Protein 8ZGP (pdb70)

B-factor: mean 29.19, std 11.98, range [11.39, 85.36]

Solvent-accessible surface area: 50133 Å² total; per-residue (Å²): 136,57,138,7,108,176,45,28,130,89,9,106,55,18,50,62,86,0,49,95,38,0,36,130,6,4,46,17,3,117,149,90,19,8,45,19,2,94,82,0,25,11,73,94,50,154,67,54,4,28,74,112,35,0,15,36,0,0,17,8,2,1,12,4,0,0,1,0,4,0,0,4,6,4,19,2,0,46,14,0,3,1,0,0,2,11,1,0,34,75,0,0,39,16,8,2,39,48,6,0,83,150,64,59,53,87,90,24,115,114,9,50,93,63,50,39,18,19,0,79,32,80,0,10,61,19,0,19,66,96,2,56,36,95,189,107,16,12,0,50,4,27,69,30,1,25,110,0,6,94,67,12,47,85,40,0,31,2,0,0,0,93,57,122,90,26,43,79,17,2,64,59,4,2,2,21,49,46,6,5,62,55,84,126,26,24,78,64,0,2,25,0,0,2,5,0,0,2,0,0,0,0,5,14,91,133,68,116,22,0,6,0,2,10,0,3,14,3,57,28,0,86,0,63,11,21,18,43,1,16,28,94,1,20,49,0,17,22,60,4,2,54,15,0,0,83,28,6,45,22,50,19,43,145,57,143,110,103,149,44,167,30,49,130,116,5,36,15,54,145,57,157,40,8,59,1,5,115,14,0,9,59,0,0,77,20,0,0,31,18,1,29,69,18,13,95,20,15,27,51,13,23,26,4,26,33,67,12,16,34,135,153,82,106,135,64,51,2,53,106,60,4,8,7,0,1,24,0,40,32,23,3,0,7,32,5,2,6,11,1,0,1,5,0,6,0,1,8,14,1,0,29,17,12,66,20,127,37,28,155,146,1,126,39,8,1,49,131,2,32,96,19,9,102,86,2,23,40,16,0,27,46,10,0,40,87,3,5,25,48,101,37,54,93,123,92,6,7,117,77,0,0,0,0,0,8,44,0,0,1,0,16,85,37,0,72,48,16,14,89,6,4,90,51,1,12,113,3,0,58,52,0,3,80,51,18,68,153,93,184,84,63,51,49,8,3,18,33,4,0,20,49,2,1,56,4,2,0,58,45,6,23,8,0,41,108,4,26,49,94,23,48,5,6,4,0,3,3,36,0,18,34,3,27,1,0,7,23,59,4,17,6,25,12,0,5,38,0,1,27,12,18,9,5,63,47,0,16,9,29,114,65,28,67,5,0,34,64,2,0,34,24,4,3,46,21,8,61,0,6,0,0,0,0,0,26,38,2,0,0,4,1,3,17,21,54,1,2,8,38,0,0,15,42,2,0,35,26,8,9,8,13,0,0,21,0,62,52,0,44,46,18,78,23,13,2,97,68,24,138,27,0,106,60,1,77,4,1,3,16,3,2,14,4,8,7,56,5,10,0,10,0,16,0,0,13,13,2,19,23,9,9,0,7,1,14,1,7,3,8,2,0,19,6,19,10,0,43,38,50,0,18,53,19,0,3,11,0,1,4,0,1,0,9,0,0,18,5,0,6,8,9,89,59,150,50,118,26,50,89,147,28,1,53,149,0,7,142,39,1,16,38,0,1,74,15,11,10,55,73,2,8,47,36,4,0,66,50,0,6,100,2,0,12,54,84,0,1,56,62,0,1,6,31,112,11,7,52,61,142,82,0,43,67,21,30,104,58,41,65,58,3,19,115,78,17,23,24,0,0,72,20,3,12,78,1,0,38,103,1,7,143,136,58,137,8,106,172,45,26,131,89,9,103,53,18,48,61,86,0,50,94,38,0,36,127,6,4,46,18,4,115,149,90,19,9,45,19,2,92,83,2,23,9,72,94,51,152,66,54,4,30,75,112,36,0,15,35,0,0,17,8,2,1,11,3,0,0,1,0,4,0,0,3,5,3,19,1,0,45,14,0,3,0,0,0,2,12,1,0,33,74,0,0,40,17,9,3,39,49,5,0,82,152,63,58,53,87,89,25,114,115,9,50,93,62,49,41,17,20,0,79,33,81,0,11,61,20,0,19,66,96,2,55,36,96,189,106,16,12,0,50,4,29,68,29,0,24,111,0,6,93,67,12,47,85,41,0,31,2,0,0,1,95,57,122,90,26,41,77,17,3,65,59,4,2,3,22,48,46,6,4,63,56,85,127,26,24,78,66,0,2,24,0,0,3,4,0,0,2,1,0,0,0,6,14,93,132,67,115,24,0,7,0,3,10,0,2,13,3,56,27,0,85,0,64,11,20,18,45,1,16,28,94,1,20,49,0,19,22,58,3,2,53,15,0,0,83,28,7,46,22,50,18,45,143,57,145,110,105,151,43,166,30,50,133,114,6,35,14,56,144,58,158,42,7,61,1,3,116,14,0,9,57,0,0,77,22,0,1,32,18,1,29,68,18,12,96,21,14,27,50,13,24,27,4,25,32,68,12,16,34,133,147,83,106,134,66,51,2,54,104,61,2,8,6,0,1,24,0,40,32,22,2,0,5,32,4,3,6,12,1,0,1,5,0,6,0,1,8,13,0,0,27,19,10,66,20,125,38,30,154,146,2,126,39,8,1,47,130,3,30,95,19,8,104,86,2,24,40,16,0,27,46,9,0,39,87,3,6,24,49,103,37,55,93,123,92,6,6,116,78,0,0,0,0,0,9,43,0,0,1,0,17,83,38,0,71,48,15,14,87,5,3,89,50,0,10,113,3,0,59,54,0,3,82,53,16,72,153,93,186,84,63,51,52,7,2,18,32,4,0,20,50,2,0,56,4,2,0,58,44,6,23,8,0,41,111,4,27,50,94,23,47,4,5,3,0,2,3,36,0,17,32,3,26,0,1,7,24,58,4,17,4,26,10,0,5,38,0,1,28,12,20,10,5,65,48,1,16,8,28,114,65,28,66,5,0,34,64,3,0,32,25,4,3,46,22,8,60,0,7,0,0,0,0,0,26,38,2,1,0,4,0,2,16,20,53,1,2,9,38,0,0,15,40,2,0,34,26,8,8,7,12,0,0,21,0,62,51,0,47,46,18,79,21,13,2,97,70,25,138,25,0,105,59,1,74,4,0,3,15,3,3,14,5,9,7,58,4,9,0,10,0,17,0,0,14,14,3,20,23,9,10,0,7,1,14,1,8,3,7,2,0,20,6,20,10,1,42,38,52,0,17,53,19,0,3,12,0,1,4,0,1,0,9,0,0,19,6,0,6,9,11,90,60,150,52,117,25,50,89,149,27,1,54,150,0,8,141,38,1,16,38,0,2,72,15,10,10,54,71,2,8,47,36,4,0,66,50,0,6,102,3,0,11,55,86,0,2,53,60,0,2,6,32,111,11,8,51,60,143,80,0,43,69,21,29,103,59,41,63,58,3,18,115,78,17,21,25,0,0,72,20,4,11,81,1,0,38,100,1,6,142

Nearest PDB structures (foldseek):
  6l3h-assembly1_A  TM=9.945E-01  e=1.442E-93  Neisseria meningitidis alpha14
  8bgw-assembly1_A  TM=9.875E-01  e=3.957E-74  Achromobacter xylosoxidans
  6qq6-assembly1_B  TM=9.907E-01  e=1.136E-69  Achromobacter xylosoxidans
  6qq5-assembly1_B  TM=9.842E-01  e=3.183E-66  Achromobacter xylosoxidans
  6t6v-assembly1_A  TM=9.502E-01  e=2.298E-59  Achromobacter xylosoxidans

InterPro domains:
  IPR000883 Cytochrome c oxidase subunit I [PF00115] (280-729)
  IPR000883 Cytochrome c oxidase subunit I [PTHR10422] (105-749)
  IPR036927 Cytochrome c oxidase-like, subunit I superfamily [G3DSA:1.20.210.10] (219-751)
  IPR036927 Cytochrome c oxidase-like, subunit I superfamily [SSF81442] (274-749)
  IPR054309 Nitric oxide reductase subunit B, cytochrome c-like domain [PF22085] (37-217)

Organism: Neisseria meningitidis (strain alpha14) (NCBI:txid662598)

Sequence (1484 aa):
MGQYKKLWYLLFAVLAVCFTILGYMGSEVYKKAPPYPEQVVSASGKVLMAKDDILAGQSAWQTTGGMEVGSVLGHGAYQAPDWTADWLHRELSAWLDLTAQQTYGKKFDEVSPEEQAVLKTRRLADEYRNQSRIKEDGSVVISDTRVKAIESILPYYHGVYGDDPALQTTREHFAMKNNTLPSQEAREKLFDFFFWTSWSASTNRPDETFTYTNNWPHEPLINNVPTTENYMWSFTSVVLLLMGIGLLMWGYSFLTKHEEVEVPTEDPISKVQLTPSQKALGKYVFLTVALFVVQVLLGGLTAHYTVEGQGFYGGFEMSDWFPYALTRTWHIQSAIFWIATGFLTAGLFLAPIVNGGKDPKFQRAGVNFLYIALFIVVGGSYAGNFFALTHILPPEFNFWFGHQGYEYLDLGRFWQLLLMVGLLLWLFLMLRCTVSAFKEKGVDKNLLAIFVASMVGVGVFYAPGLFYGEKSPIAVMEYWRWWVVHLWVEEGFFEVFATAAFAFVFYNMGFVRRSTATASTLAAAAIFMLGGVPGTLHHLYFSGSTSASMAIGACFSALEVVPLVLLGREAYEHWSYQHLSEWAKRLRWPLMCFVAVAFWNMMIGAGVFGFLINPPISLFYIQGLNTSAVHAHAALFGVYGFLALGFVLLVARYLKPNVQFDDKLMTWGFWLLNGGLVGMIAISLLPVGVIQAYASITHGLWYARSEEFLQMEILDTLRWVRTAADLIFIGGAICVAIQATKIVFMGQYKKLWYLLFAVLAVCFTILGYMGSEVYKKAPPYPEQVVSASGKVLMAKDDILAGQSAWQTTGGMEVGSVLGHGAYQAPDWTADWLHRELSAWLDLTAQQTYGKKFDEVSPEEQAVLKTRRLADEYRNQSRIKEDGSVVISDTRVKAIESILPYYHGVYGDDPALQTTREHFAMKNNTLPSQEAREKLFDFFFWTSWSASTNRPDETFTYTNNWPHEPLINNVPTTENYMWSFTSVVLLLMGIGLLMWGYSFLTKHEEVEVPTEDPISKVQLTPSQKALGKYVFLTVALFVVQVLLGGLTAHYTVEGQGFYGGFEMSDWFPYALTRTWHIQSAIFWIATGFLTAGLFLAPIVNGGKDPKFQRAGVNFLYIALFIVVGGSYAGNFFALTHILPPEFNFWFGHQGYEYLDLGRFWQLLLMVGLLLWLFLMLRCTVSAFKEKGVDKNLLAIFVASMVGVGVFYAPGLFYGEKSPIAVMEYWRWWVVHLWVEEGFFEVFATAAFAFVFYNMGFVRRSTATASTLAAAAIFMLGGVPGTLHHLYFSGSTSASMAIGACFSALEVVPLVLLGREAYEHWSYQHLSEWAKRLRWPLMCFVAVAFWNMMIGAGVFGFLINPPISLFYIQGLNTSAVHAHAALFGVYGFLALGFVLLVARYLKPNVQFDDKLMTWGFWLLNGGLVGMIAISLLPVGVIQAYASITHGLWYARSEEFLQMEILDTLRWVRTAADLIFIGGAICVAIQATKIVF

Secondary structure (DSSP, 8-state):
-GGGHHHHHHHHHHHHHHHHHHHHHHHHHHHHSPP--SEEEETTS-EEEEHHHHHHHHHHHHHHTGGGSSEETTEE-SSS-BHHHHHHHHHHHHHHHHHHHHHTSS-GGGS-HHHHHHHHHHHHIIIIIIT---TTSEEEE-HHHHHHHHHHHHHHHHHHTT-GGGHHHHHHTT--TTSS--HHHHHHHHHHHHHHHHHHHSB-TTSSSBTTTT-S-BGGGTB---HHHHHHHHHHHHHHHHHHHHHHHHHHHH------PPPSS-HHHHSPPPHHHHTTHHHHHHHHHHHHHHHHHHHHHHHHHHSSS-------HHHHS-HHHHHHHHHHHHHHHHHHHHHHHHHHHHHHHTTS-PPTTHHHHHHHHHHHHHHHHHHHHHHHHHHHTT-S-GGGHHHHSB--STT--B-HHHHHHHHHHHHHHHHHHHTTTHHHHH-SS---HHHHHHHHHHHHHHHTTGGGGS--TTS-HHHHHHHHHIIIIIIIIIIIHHHHHHHHHHHHHHTTSS-HHHHHHHHHHHHHHHHHHHHHHGGGG-TTTT--HHHHHHHHHHHHHHHHHHTTTHHHHHHHHHHTTSSTTGGGGHHHHHHHHHHHHHIIIIIIIHHHSS-SHHHHHHHTTSHHHHHHHHIIIIIIIIHHHHHHHHHHHHHHSTTSPP-HHHHHHHHHHHHHHHHHIIIIIIHHHHHHHHHHHHHT-HHHHTSHHHHTSHHHHHHHHHHHHHHHHHHHHHHHHHHHHHHHH-/-GGGHHHHHHHHHHHHHHHHHHHHHHHHHHHHSPP--SEEEETTS-EEEEHHHHHHHHHHHHHHTGGGSSEETTEE-SSS-BHHHHHHHHHHHHHHHHHHHHHTSS-GGGS-HHHHHHHHHHHHIIIIIIT---TTSEEEE-HHHHHHHHHHHHHHHHHHTT-GGGHHHHHHTT--TTSS--HHHHHHHHHHHHHHHHHHHSB-TTSSSBTTTT-S-BGGGTB---HHHHHHHHHHHHHHHHHHHHHHHHHHHH------PPPSS-HHHHSPPPHHHHTTHHHHHHHHHHHHHHHHHHHHHHHHHHSSS-------HHHHS-HHHHHHHHHHHHHHHHHHHHHHHHHHHHHHHTTS-PPTTHHHHHHHHHHHHHHHHHHHHHHHHHHHTT-S-GGGHHHHSB--STT--B-HHHHHHHHHHHHHHHHHHHTTTHHHHH-SS---HHHHHHHHHHHHHHHTTGGGGS--TTS-HHHHHHHHHIIIIIIIIIIIHHHHHHHHHHHHHHTTSS-HHHHHHHHHHHHHHHHHHHHHHGGGG-TTTT--HHHHHHHHHHHHHHHHHHTTTHHHHHHHHHHTTSSTTGGGGHHHHHHHHHHHHHIIIIIIIHHHSS-SHHHHHHHTTSHHHHHHHHIIIIIIIIHHHHHHHHHHHHHHSTTSPP-HHHHHHHHHHHHHHHHHIIIIIIHHHHHHHHHHHHHT-HHHHTSHHHHTSHHHHHHHHHHHHHHHHHHHHHHHHHHHHHHHH-

Radius of gyration: 34.69 Å; Cα contacts (8 Å, |Δi|>4): 2770; chains: 2; bounding box: 86×94×90 Å

Foldseek 3Di:
DPPCPVLVVLLVVLQVVLVVLLVVLLVLLVVFFQDQFQFEAEPVGHTLDGSVLLLLLLLLCLLLQAQLQEHELLGHAFQFHHLLFQVLVQLLLQLQQVVCCVPVNGGLVPDDPVVVVVSLVVSLCQQAPQQAQDPNRYGYHYPSSVVSLVVCLVQQCVLQAPDPVCVVVVLSSLHFHNSPHDPSSSSSNVVNSVSSNSQLRYHRPVDSHGLQQLPAFAVSNPSAHDPLLVVLLVLLVVLLVVLLVVVVVCCVVPPDPDAFAFDADQLLLVQDAELLLLLCLVLLLLLLVLVLVLLVLVVVLLVCNLGSWDDPDPDTCCLQCTSSLSVQSNLLSLVLSLLSLLLSLLSNCLLVLLVRYADPCLNVLSVVLVVLSVCLSVQQSVQQRCSSNCVPPSVCCQARHALSHHSLGGHVVSLVSVLVSLVSSLVSRVVSNPVSVVDPDDDCLLVVQLNVLSCLLNHQSVLCNVAGSSRDQSSNLSSVLSCPQVNCPQSVVLNLLSSVLVSCVSSRLDPPVCSNSVSSNVSSQQSSQRSLLSLLSPSRRSRDSVSLSSNSNSVSSNLSVLQVLPVVLVSLQCQCVSHPVSVLLNLLSVLVSLLSVLSNPLVRVLVSCCRRSNRVSQQSSFLSVVLSCLSNSCSNSVSSSLSSSSVSLCSSQVVDGFDVVLSVLLSVLQVQLSVCLCPQARVVLSVVLSVCCVPRHNSRSSDSVNCPPPVNSVSSVSNVVSSVSNSSSSVSSSVRSSVSSD/DPPCPVLVVLLVVLQVVLVVLLVVLLVLLVVFFQDQFQFEAEPVGHTLDGSVLLLLLLLLCLLLQAQLQEHELLGHAFQFHHLLFQVLVQLLLQLQQVVCCVPVNGGLVPDDPVVVVVSLVVSLCQQAPQQAQDPNRYGYHYPSSVVSLVVCLVVQCVLQAPDPVCVVVVLSSLHFHNSPHDPSSSSSNVVNSVSSNSQLRYHRPVDSHGLQQLPAFAVSNPSAHDPLLVVLLVLLVVLLVVLLVVVVVCCVVPPDPDAFAFDADQLLLVQDAELLLLLCLVLLLLLLVLVLVLLVLVVVLLVCNLGSWDDPDPDTCCLQCTSSLSVQSNLLSLVLSLLSLLLSLLSNCLLVLLVRYADPCLNVLSVVLVVLSVCLSVQQSVQQRCSSNCVPPSVCCQARHALSHHSLGGHVVSLVSVLVSLVSSLVSRVVSNPVSVVDPDDDCLLVVQLNVLSCLLNHQSVLCNVAGSSRDQSSNLSSVLSCPQVNCPLSVVLNLLSSVLVSCVSSRLDPPVCSNSVSSNVSSQQSSQRSLLSLLSPSRRSRDSVSLSSNSNSVSSNLSVLQVLPVVLVSLQCQCVSHPVSVLLNLLSVLVSLLSVLSNPLVRVLVSCCRRSNRVSQQSSFLSVVLSCLSNSCSNSVSSSLSSSSVSLCSSQVVDGFDVVLSVLLSVLQVQLSVCLCPQARVVLSVVLSVCCVPRHNSRSSDSVNCPPPVNSVSSVSNVVSSVSNSSSSVSSSVRSSVSSD

Structure (mmCIF, N/CA/C/O backbone):
data_8ZGP
#
_entry.id   8ZGP
#
_cell.length_a   1.00
_cell.length_b   1.00
_cell.length_c   1.00
_cell.angle_alpha   90.00
_cell.angle_beta   90.00
_cell.angle_gamma   90.00
#
_symmetry.space_group_name_H-M   'P 1'
#
loop_
_entity.id
_entity.type
_entity.pdbx_description
1 polymer 'Nitric-oxide reductase'
2 non-polymer 'PROTOPORPHYRIN IX CONTAINING FE'
3 non-polymer 'FE (III) ION'
4 non-polymer 'CALCIUM ION'
5 water water
#
loop_
_atom_site.group_PDB
_atom_site.id
_atom_site.type_symbol
_atom_site.label_atom_id
_atom_site.label_alt_id
_atom_site.label_comp_id
_atom_site.label_asym_id
_atom_site.label_entity_id
_atom_site.label_seq_id
_atom_site.pdbx_PDB_ins_code
_atom_site.Cartn_x
_atom_site.Cartn_y
_atom_site.Cartn_z
_atom_site.occupancy
_atom_site.B_iso_or_equiv
_atom_site.auth_seq_id
_atom_site.auth_comp_id
_atom_site.auth_asym_id
_atom_site.auth_atom_id
_atom_site.pdbx_PDB_model_num
ATOM 1 N N . MET A 1 1 ? 164.128 129.132 160.022 1.00 29.32 1 MET A N 1
ATOM 2 C CA . MET A 1 1 ? 164.785 129.055 161.354 1.00 29.32 1 MET A CA 1
ATOM 3 C C . MET A 1 1 ? 163.709 128.940 162.439 1.00 29.32 1 MET A C 1
ATOM 4 O O . MET A 1 1 ? 162.634 129.552 162.269 1.00 29.32 1 MET A O 1
ATOM 9 N N . GLY A 1 2 ? 163.986 128.181 163.506 1.00 25.18 2 GLY A N 1
ATOM 10 C CA . GLY A 1 2 ? 163.004 128.009 164.564 1.00 25.18 2 GLY A CA 1
ATOM 11 C C . GLY A 1 2 ? 161.662 127.576 164.019 1.00 25.18 2 GLY A C 1
ATOM 12 O O . GLY A 1 2 ? 161.572 126.750 163.104 1.00 25.18 2 GLY A O 1
ATOM 13 N N . GLN A 1 3 ? 160.596 128.140 164.588 1.00 26.29 3 GLN A N 1
ATOM 14 C CA . GLN A 1 3 ? 159.238 127.833 164.160 1.00 26.29 3 GLN A CA 1
ATOM 15 C C . GLN A 1 3 ? 158.925 128.336 162.757 1.00 26.29 3 GLN A C 1
ATOM 16 O O . GLN A 1 3 ? 157.922 127.908 162.179 1.00 26.29 3 GLN A O 1
ATOM 22 N N . TYR A 1 4 ? 159.749 129.218 162.196 1.00 21.30 4 TYR A N 1
ATOM 23 C CA . TYR A 1 4 ? 159.490 129.805 160.890 1.00 21.30 4 TYR A CA 1
ATOM 24 C C . TYR A 1 4 ? 160.252 129.107 159.773 1.00 21.30 4 TYR A C 1
ATOM 25 O O . TYR A 1 4 ? 160.347 129.652 158.668 1.00 21.30 4 TYR A O 1
ATOM 34 N N . LYS A 1 5 ? 160.804 127.921 160.040 1.00 25.30 5 LYS A N 1
ATOM 35 C CA . LYS A 1 5 ? 161.608 127.228 159.040 1.00 25.30 5 LYS A CA 1
ATOM 36 C C . LYS A 1 5 ? 160.781 126.876 157.809 1.00 25.30 5 LYS A C 1
ATOM 37 O O . LYS A 1 5 ? 161.255 127.002 156.675 1.00 25.30 5 LYS A O 1
ATOM 43 N N . LYS A 1 6 ? 159.539 126.425 158.011 1.00 25.81 6 LYS A N 1
ATOM 44 C CA . LYS A 1 6 ? 158.694 126.083 156.871 1.00 25.81 6 LYS A CA 1
ATOM 45 C C . LYS A 1 6 ? 158.378 127.309 156.023 1.00 25.81 6 LYS A C 1
ATOM 46 O O . LYS A 1 6 ? 158.377 127.231 154.791 1.00 25.81 6 LYS A O 1
ATOM 52 N N . LEU A 1 7 ? 158.109 128.450 156.662 1.00 24.19 7 LEU A N 1
ATOM 53 C CA . LEU A 1 7 ? 157.861 129.676 155.908 1.00 24.19 7 LEU A CA 1
ATOM 54 C C . LEU A 1 7 ? 159.102 130.106 155.135 1.00 24.19 7 LEU A C 1
ATOM 55 O O . LEU A 1 7 ? 159.014 130.513 153.970 1.00 24.19 7 LEU A O 1
ATOM 60 N N . TRP A 1 8 ? 160.272 130.025 155.773 1.00 23.54 8 TRP A N 1
ATOM 61 C CA . TRP A 1 8 ? 161.513 130.371 155.087 1.00 23.54 8 TRP A CA 1
ATOM 62 C C . TRP A 1 8 ? 161.746 129.466 153.885 1.00 23.54 8 TRP A C 1
ATOM 63 O O . TRP A 1 8 ? 162.145 129.930 152.811 1.00 23.54 8 TRP A O 1
ATOM 74 N N . TYR A 1 9 ? 161.511 128.163 154.052 1.00 25.41 9 TYR A N 1
ATOM 75 C CA . TYR A 1 9 ? 161.719 127.230 152.951 1.00 25.41 9 TYR A CA 1
ATOM 76 C C . TYR A 1 9 ? 160.706 127.449 151.837 1.00 25.41 9 TYR A C 1
ATOM 77 O O . TYR A 1 9 ? 161.046 127.319 150.657 1.00 25.41 9 TYR A O 1
ATOM 86 N N . LEU A 1 10 ? 159.465 127.789 152.186 1.00 22.69 10 LEU A N 1
ATOM 87 C CA . LEU A 1 10 ? 158.472 128.138 151.178 1.00 22.69 10 LEU A CA 1
ATOM 88 C C . LEU A 1 10 ? 158.918 129.352 150.374 1.00 22.69 10 LEU A C 1
ATOM 89 O O . LEU A 1 10 ? 158.825 129.368 149.141 1.00 22.69 10 LEU A O 1
ATOM 94 N N . LEU A 1 11 ? 159.408 130.382 151.064 1.00 27.23 11 LEU A N 1
ATOM 95 C CA . LEU A 1 11 ? 159.860 131.583 150.370 1.00 27.23 11 LEU A CA 1
ATOM 96 C C . LEU A 1 11 ? 161.061 131.285 149.478 1.00 27.23 11 LEU A C 1
ATOM 97 O O . LEU A 1 11 ? 161.135 131.765 148.342 1.00 27.23 11 LEU A O 1
ATOM 102 N N . PHE A 1 12 ? 162.003 130.473 149.971 1.00 24.56 12 PHE A N 1
ATOM 103 C CA . PHE A 1 12 ? 163.160 130.097 149.163 1.00 24.56 12 PHE A CA 1
ATOM 104 C C . PHE A 1 12 ? 162.750 129.312 147.924 1.00 24.56 12 PHE A C 1
ATOM 105 O O . PHE A 1 12 ? 163.273 129.562 146.831 1.00 24.56 12 PHE A O 1
ATOM 113 N N . ALA A 1 13 ? 161.829 128.358 148.074 1.00 24.12 13 ALA A N 1
ATOM 114 C CA . ALA A 1 13 ? 161.373 127.579 146.930 1.00 24.12 13 ALA A CA 1
ATOM 115 C C . ALA A 1 13 ? 160.660 128.458 145.914 1.00 24.12 13 ALA A C 1
ATOM 116 O O . ALA A 1 13 ? 160.880 128.322 144.703 1.00 24.12 13 ALA A O 1
ATOM 118 N N . VAL A 1 14 ? 159.802 129.362 146.389 1.00 25.74 14 VAL A N 1
ATOM 119 C CA . VAL A 1 14 ? 159.113 130.275 145.485 1.00 25.74 14 VAL A CA 1
ATOM 120 C C . VAL A 1 14 ? 160.121 131.122 144.724 1.00 25.74 14 VAL A C 1
ATOM 121 O O . VAL A 1 14 ? 160.016 131.291 143.504 1.00 25.74 14 VAL A O 1
ATOM 125 N N . LEU A 1 15 ? 161.117 131.659 145.430 1.00 24.12 15 LEU A N 1
ATOM 126 C CA . LEU A 1 15 ? 162.121 132.489 144.776 1.00 24.12 15 LEU A CA 1
ATOM 127 C C . LEU A 1 15 ? 162.884 131.701 143.720 1.00 24.12 15 LEU A C 1
ATOM 128 O O . LEU A 1 15 ? 163.055 132.174 142.591 1.00 24.12 15 LEU A O 1
ATOM 133 N N . ALA A 1 16 ? 163.324 130.487 144.060 1.00 25.13 16 ALA A N 1
ATOM 134 C CA . ALA A 1 16 ? 164.076 129.680 143.104 1.00 25.13 16 ALA A CA 1
ATOM 135 C C . ALA A 1 16 ? 163.246 129.375 141.864 1.00 25.13 16 ALA A C 1
ATOM 136 O O . ALA A 1 16 ? 163.701 129.603 140.737 1.00 25.13 16 ALA A O 1
ATOM 138 N N . VAL A 1 17 ? 162.014 128.901 142.053 1.00 20.70 17 VAL A N 1
ATOM 139 C CA . VAL A 1 17 ? 161.179 128.533 140.914 1.00 20.70 17 VAL A CA 1
ATOM 140 C C . VAL A 1 17 ? 160.882 129.753 140.047 1.00 20.70 17 VAL A C 1
ATOM 141 O O . VAL A 1 17 ? 161.050 129.720 138.820 1.00 20.70 17 VAL A O 1
ATOM 145 N N . CYS A 1 18 ? 160.432 130.846 140.667 1.00 25.34 18 CYS A N 1
ATOM 146 C CA . CYS A 1 18 ? 159.987 132.004 139.902 1.00 25.34 18 CYS A CA 1
ATOM 147 C C . CYS A 1 18 ? 161.148 132.673 139.181 1.00 25.34 18 CYS A C 1
ATOM 148 O O . CYS A 1 18 ? 161.010 133.096 138.027 1.00 25.34 18 CYS A O 1
ATOM 151 N N . PHE A 1 19 ? 162.306 132.781 139.837 1.00 20.47 19 PHE A N 1
ATOM 152 C CA . PHE A 1 19 ? 163.443 133.384 139.158 1.00 20.47 19 PHE A CA 1
ATOM 153 C C . PHE A 1 19 ? 164.006 132.468 138.082 1.00 20.47 19 PHE A C 1
ATOM 154 O O . PHE A 1 19 ? 164.522 132.958 137.075 1.00 20.47 19 PHE A O 1
ATOM 162 N N . THR A 1 20 ? 163.898 131.147 138.250 1.00 23.23 20 THR A N 1
ATOM 163 C CA . THR A 1 20 ? 164.262 130.249 137.161 1.00 23.23 20 THR A CA 1
ATOM 164 C C . THR A 1 20 ? 163.358 130.471 135.953 1.00 23.23 20 THR A C 1
ATOM 165 O O . THR A 1 20 ? 163.830 130.531 134.812 1.00 23.23 20 THR A O 1
ATOM 169 N N . ILE A 1 21 ? 162.051 130.612 136.191 1.00 25.40 21 ILE A N 1
ATOM 170 C CA . ILE A 1 21 ? 161.117 130.875 135.095 1.00 25.40 21 ILE A CA 1
ATOM 171 C C . ILE A 1 21 ? 161.461 132.189 134.403 1.00 25.40 21 ILE A C 1
ATOM 172 O O . ILE A 1 21 ? 161.544 132.263 133.168 1.00 25.40 21 ILE A O 1
ATOM 177 N N . LEU A 1 22 ? 161.686 133.241 135.191 1.00 27.31 22 LEU A N 1
ATOM 178 C CA . LEU A 1 22 ? 161.988 134.550 134.620 1.00 27.31 22 LEU A CA 1
ATOM 179 C C . LEU A 1 22 ? 163.303 134.533 133.847 1.00 27.31 22 LEU A C 1
ATOM 180 O O . LEU A 1 22 ? 163.406 135.138 132.775 1.00 27.31 22 LEU A O 1
ATOM 185 N N . GLY A 1 23 ? 164.319 133.841 134.367 1.00 22.28 23 GLY A N 1
ATOM 186 C CA . GLY A 1 23 ? 165.592 133.772 133.668 1.00 22.28 23 GLY A CA 1
ATOM 187 C C . GLY A 1 23 ? 165.523 132.971 132.382 1.00 22.28 23 GLY A C 1
ATOM 188 O O . GLY A 1 23 ? 166.146 133.332 131.379 1.00 22.28 23 GLY A O 1
ATOM 189 N N . TYR A 1 24 ? 164.781 131.861 132.395 1.00 23.35 24 TYR A N 1
ATOM 190 C CA . TYR A 1 24 ? 164.647 131.085 131.169 1.00 23.35 24 TYR A CA 1
ATOM 191 C C . TYR A 1 24 ? 163.884 131.882 130.120 1.00 23.35 24 TYR A C 1
ATOM 192 O O . TYR A 1 24 ? 164.215 131.836 128.929 1.00 23.35 24 TYR A O 1
ATOM 201 N N . MET A 1 25 ? 162.872 132.642 130.546 1.00 22.17 25 MET A N 1
ATOM 202 C CA . MET A 1 25 ? 162.225 133.571 129.625 1.00 22.17 25 MET A CA 1
ATOM 203 C C . MET A 1 25 ? 163.172 134.664 129.149 1.00 22.17 25 MET A C 1
ATOM 204 O O . MET A 1 25 ? 163.036 135.140 128.022 1.00 22.17 25 MET A O 1
ATOM 209 N N . GLY A 1 26 ? 164.124 135.087 129.978 1.00 23.46 26 GLY A N 1
ATOM 210 C CA . GLY A 1 26 ? 165.122 136.028 129.499 1.00 23.46 26 GLY A CA 1
ATOM 211 C C . GLY A 1 26 ? 165.995 135.447 128.405 1.00 23.46 26 GLY A C 1
ATOM 212 O O . GLY A 1 26 ? 166.288 136.119 127.409 1.00 23.46 26 GLY A O 1
ATOM 213 N N . SER A 1 27 ? 166.411 134.193 128.570 1.00 22.44 27 SER A N 1
ATOM 214 C CA . SER A 1 27 ? 167.139 133.512 127.502 1.00 22.44 27 SER A CA 1
ATOM 215 C C . SER A 1 27 ? 166.280 133.396 126.247 1.00 22.44 27 SER A C 1
ATOM 216 O O . SER A 1 27 ? 166.775 133.567 125.125 1.00 22.44 27 SER A O 1
ATOM 219 N N . GLU A 1 28 ? 164.985 133.121 126.423 1.00 29.20 28 GLU A N 1
ATOM 220 C CA . GLU A 1 28 ? 164.068 133.077 125.288 1.00 29.20 28 GLU A CA 1
ATOM 221 C C . GLU A 1 28 ? 163.966 134.433 124.599 1.00 29.20 28 GLU A C 1
ATOM 222 O O . GLU A 1 28 ? 163.879 134.506 123.372 1.00 29.20 28 GLU A O 1
ATOM 228 N N . VAL A 1 29 ? 163.950 135.516 125.376 1.00 25.42 29 VAL A N 1
ATOM 229 C CA . VAL A 1 29 ? 163.899 136.857 124.794 1.00 25.42 29 VAL A CA 1
ATOM 230 C C . VAL A 1 29 ? 165.150 137.115 123.970 1.00 25.42 29 VAL A C 1
ATOM 231 O O . VAL A 1 29 ? 165.087 137.650 122.857 1.00 25.42 29 VAL A O 1
ATOM 235 N N . TYR A 1 30 ? 166.309 136.733 124.507 1.00 25.65 30 TYR A N 1
ATOM 236 C CA . TYR A 1 30 ? 167.547 136.903 123.755 1.00 25.65 30 TYR A CA 1
ATOM 237 C C . TYR A 1 30 ? 167.517 136.108 122.452 1.00 25.65 30 TYR A C 1
ATOM 238 O O . TYR A 1 30 ? 167.926 136.612 121.401 1.00 25.65 30 TYR A O 1
ATOM 247 N N . LYS A 1 31 ? 167.021 134.872 122.498 1.00 26.50 31 LYS A N 1
ATOM 248 C CA . LYS A 1 31 ? 167.095 133.989 121.338 1.00 26.50 31 LYS A CA 1
ATOM 249 C C . LYS A 1 31 ? 165.994 134.216 120.308 1.00 26.50 31 LYS A C 1
ATOM 250 O O . LYS A 1 31 ? 166.218 133.948 119.123 1.00 26.50 31 LYS A O 1
ATOM 256 N N . LYS A 1 32 ? 164.826 134.707 120.714 1.00 22.53 32 LYS A N 1
ATOM 257 C CA . LYS A 1 32 ? 163.655 134.750 119.850 1.00 22.53 32 LYS A CA 1
ATOM 258 C C . LYS A 1 32 ? 163.160 136.158 119.554 1.00 22.53 32 LYS A C 1
ATOM 259 O O . LYS A 1 32 ? 162.081 136.305 118.975 1.00 22.53 32 LYS A O 1
ATOM 265 N N . ALA A 1 33 ? 163.910 137.193 119.927 1.00 26.31 33 ALA A N 1
ATOM 266 C CA . ALA A 1 33 ? 163.513 138.550 119.593 1.00 26.31 33 ALA A CA 1
ATOM 267 C C . ALA A 1 33 ? 163.544 138.739 118.078 1.00 26.31 33 ALA A C 1
ATOM 268 O O . ALA A 1 33 ? 164.305 138.066 117.379 1.00 26.31 33 ALA A O 1
ATOM 270 N N . PRO A 1 34 ? 162.718 139.636 117.544 1.00 25.54 34 PRO A N 1
ATOM 271 C CA . PRO A 1 34 ? 162.734 139.878 116.103 1.00 25.54 34 PRO A CA 1
ATOM 272 C C . PRO A 1 34 ? 164.109 140.336 115.661 1.00 25.54 34 PRO A C 1
ATOM 273 O O . PRO A 1 34 ? 164.663 141.299 116.211 1.00 25.54 34 PRO A O 1
ATOM 277 N N . PRO A 1 35 ? 164.704 139.648 114.697 1.00 30.39 35 PRO A N 1
ATOM 278 C CA . PRO A 1 35 ? 166.056 140.004 114.267 1.00 30.39 35 PRO A CA 1
ATOM 279 C C . PRO A 1 35 ? 166.089 141.370 113.605 1.00 30.39 35 PRO A C 1
ATOM 280 O O . PRO A 1 35 ? 165.123 141.808 112.978 1.00 30.39 35 PRO A O 1
ATOM 284 N N . TYR A 1 36 ? 167.214 142.048 113.768 1.00 33.10 36 TYR A N 1
ATOM 285 C CA . TYR A 1 36 ? 167.480 143.220 112.954 1.00 33.10 36 TYR A CA 1
ATOM 286 C C . TYR A 1 36 ? 168.022 142.686 111.637 1.00 33.10 36 TYR A C 1
ATOM 287 O O . TYR A 1 36 ? 169.118 142.113 111.616 1.00 33.10 36 TYR A O 1
ATOM 296 N N . PRO A 1 37 ? 167.292 142.822 110.534 1.00 39.92 37 PRO A N 1
ATOM 297 C CA . PRO A 1 37 ? 167.760 142.229 109.276 1.00 39.92 37 PRO A CA 1
ATOM 298 C C . PRO A 1 37 ? 169.098 142.822 108.870 1.00 39.92 37 PRO A C 1
ATOM 299 O O . PRO A 1 37 ? 169.340 144.018 109.034 1.00 39.92 37 PRO A O 1
ATOM 303 N N . GLU A 1 38 ? 169.976 141.968 108.341 1.00 48.16 38 GLU A N 1
ATOM 304 C CA . GLU A 1 38 ? 171.248 142.464 107.829 1.00 48.16 38 GLU A CA 1
ATOM 305 C C . GLU A 1 38 ? 171.016 143.464 106.710 1.00 48.16 38 GLU A C 1
ATOM 306 O O . GLU A 1 38 ? 171.653 144.523 106.668 1.00 48.16 38 GLU A O 1
ATOM 312 N N . GLN A 1 39 ? 170.088 143.157 105.811 1.00 49.04 39 GLN A N 1
ATOM 313 C CA . GLN A 1 39 ? 169.711 144.058 104.737 1.00 49.04 39 GLN A CA 1
ATOM 314 C C . GLN A 1 39 ? 168.225 143.892 104.470 1.00 49.04 39 GLN A C 1
ATOM 315 O O . GLN A 1 39 ? 167.699 142.779 104.533 1.00 49.04 39 GLN A O 1
ATOM 321 N N . VAL A 1 40 ? 167.554 144.998 104.182 1.00 47.24 40 VAL A N 1
ATOM 322 C CA . VAL A 1 40 ? 166.195 144.976 103.662 1.00 47.24 40 VAL A CA 1
ATOM 323 C C . VAL A 1 40 ? 166.297 145.378 102.198 1.00 47.24 40 VAL A C 1
ATOM 324 O O . VAL A 1 40 ? 166.675 146.512 101.881 1.00 47.24 40 VAL A O 1
ATOM 328 N N . VAL A 1 41 ? 165.989 144.448 101.306 1.00 48.30 41 VAL A N 1
ATOM 329 C CA . VAL A 1 41 ? 166.235 144.628 99.882 1.00 48.30 41 VAL A CA 1
ATOM 330 C C . VAL A 1 41 ? 164.922 144.496 99.123 1.00 48.30 41 VAL A C 1
ATOM 331 O O . VAL A 1 41 ? 164.075 143.653 99.436 1.00 48.30 41 VAL A O 1
ATOM 335 N N . SER A 1 42 ? 164.746 145.364 98.134 1.00 50.20 42 SER A N 1
ATOM 336 C CA . SER A 1 42 ? 163.593 145.264 97.259 1.00 50.20 42 SER A CA 1
ATOM 337 C C . SER A 1 42 ? 163.723 144.041 96.356 1.00 50.20 42 SER A C 1
ATOM 338 O O . SER A 1 42 ? 164.808 143.484 96.173 1.00 50.20 42 SER A O 1
ATOM 341 N N . ALA A 1 43 ? 162.588 143.617 95.797 1.00 51.31 43 ALA A N 1
ATOM 342 C CA . ALA A 1 43 ? 162.590 142.474 94.892 1.00 51.31 43 ALA A CA 1
ATOM 343 C C . ALA A 1 43 ? 163.431 142.731 93.649 1.00 51.31 43 ALA A C 1
ATOM 344 O O . ALA A 1 43 ? 163.876 141.775 93.006 1.00 51.31 43 ALA A O 1
ATOM 346 N N . SER A 1 44 ? 163.658 143.998 93.302 1.00 54.01 44 SER A N 1
ATOM 347 C CA . SER A 1 44 ? 164.503 144.364 92.175 1.00 54.01 44 SER A CA 1
ATOM 348 C C . SER A 1 44 ? 165.990 144.322 92.506 1.00 54.01 44 SER A C 1
ATOM 349 O O . SER A 1 44 ? 166.813 144.387 91.587 1.00 54.01 44 SER A O 1
ATOM 352 N N . GLY A 1 45 ? 166.355 144.226 93.783 1.00 55.51 45 GLY A N 1
ATOM 353 C CA . GLY A 1 45 ? 167.744 144.095 94.181 1.00 55.51 45 GLY A CA 1
ATOM 354 C C . GLY A 1 45 ? 168.342 145.293 94.889 1.00 55.51 45 GLY A C 1
ATOM 355 O O . GLY A 1 45 ? 169.469 145.187 95.388 1.00 55.51 45 GLY A O 1
ATOM 356 N N . LYS A 1 46 ? 167.643 146.421 94.955 1.00 57.81 46 LYS A N 1
ATOM 357 C CA . LYS A 1 46 ? 168.174 147.588 95.641 1.00 57.81 46 LYS A CA 1
ATOM 358 C C . LYS A 1 46 ? 168.036 147.441 97.154 1.00 57.81 46 LYS A C 1
ATOM 359 O O . LYS A 1 46 ? 167.031 146.949 97.671 1.00 57.81 46 LYS A O 1
ATOM 365 N N . VAL A 1 47 ? 169.059 147.900 97.868 1.00 55.08 47 VAL A N 1
ATOM 366 C CA . VAL A 1 47 ? 169.108 147.806 99.323 1.00 55.08 47 VAL A CA 1
ATOM 367 C C . VAL A 1 47 ? 168.448 149.052 99.890 1.00 55.08 47 VAL A C 1
ATOM 368 O O . VAL A 1 47 ? 168.865 150.177 99.594 1.00 55.08 47 VAL A O 1
ATOM 372 N N . LEU A 1 48 ? 167.411 148.851 100.701 1.00 50.00 48 LEU A N 1
ATOM 373 C CA . LEU A 1 48 ? 166.701 149.988 101.269 1.00 50.00 48 LEU A CA 1
ATOM 374 C C . LEU A 1 48 ? 167.305 150.404 102.605 1.00 50.00 48 LEU A C 1
ATOM 375 O O . LEU A 1 48 ? 167.384 151.599 102.908 1.00 50.00 48 LEU A O 1
ATOM 380 N N . MET A 1 49 ? 167.749 149.437 103.402 1.00 43.93 49 MET A N 1
ATOM 381 C CA . MET A 1 49 ? 168.405 149.726 104.669 1.00 43.93 49 MET A CA 1
ATOM 382 C C . MET A 1 49 ? 169.175 148.500 105.133 1.00 43.93 49 MET A C 1
ATOM 383 O O . MET A 1 49 ? 168.990 147.395 104.621 1.00 43.93 49 MET A O 1
ATOM 388 N N . ALA A 1 50 ? 170.058 148.720 106.101 1.00 42.15 50 ALA A N 1
ATOM 389 C CA . ALA A 1 50 ? 170.838 147.657 106.710 1.00 42.15 50 ALA A CA 1
ATOM 390 C C . ALA A 1 50 ? 170.685 147.711 108.225 1.00 42.15 50 ALA A C 1
ATOM 391 O O . ALA A 1 50 ? 170.130 148.663 108.779 1.00 42.15 50 ALA A O 1
ATOM 393 N N . LYS A 1 51 ? 171.195 146.671 108.887 1.00 40.55 51 LYS A N 1
ATOM 394 C CA . LYS A 1 51 ? 171.067 146.558 110.337 1.00 40.55 51 LYS A CA 1
ATOM 395 C C . LYS A 1 51 ? 171.648 147.779 111.041 1.00 40.55 51 LYS A C 1
ATOM 396 O O . LYS A 1 51 ? 171.080 148.282 112.020 1.00 40.55 51 LYS A O 1
ATOM 402 N N . ASP A 1 52 ? 172.782 148.276 110.546 1.00 42.03 52 ASP A N 1
ATOM 403 C CA . ASP A 1 52 ? 173.392 149.454 111.149 1.00 42.03 52 ASP A CA 1
ATOM 404 C C . ASP A 1 52 ? 172.519 150.689 110.971 1.00 42.03 52 ASP A C 1
ATOM 405 O O . ASP A 1 52 ? 172.469 151.542 111.862 1.00 42.03 52 ASP A O 1
ATOM 410 N N . ASP A 1 53 ? 171.820 150.802 109.838 1.00 39.09 53 ASP A N 1
ATOM 411 C CA . ASP A 1 53 ? 170.879 151.904 109.661 1.00 39.09 53 ASP A CA 1
ATOM 412 C C . ASP A 1 53 ? 169.750 151.831 110.681 1.00 39.09 53 ASP A C 1
ATOM 413 O O . ASP A 1 53 ? 169.345 152.855 111.242 1.00 39.09 53 ASP A O 1
ATOM 418 N N . ILE A 1 54 ? 169.235 150.630 110.943 1.00 34.01 54 ILE A N 1
ATOM 419 C CA . ILE A 1 54 ? 168.156 150.480 111.915 1.00 34.01 54 ILE A CA 1
ATOM 420 C C . ILE A 1 54 ? 168.647 150.839 113.311 1.00 34.01 54 ILE A C 1
ATOM 421 O O . ILE A 1 54 ? 167.943 151.492 114.090 1.00 34.01 54 ILE A O 1
ATOM 426 N N . LEU A 1 55 ? 169.862 150.403 113.654 1.00 33.13 55 LEU A N 1
ATOM 427 C CA . LEU A 1 55 ? 170.409 150.729 114.968 1.00 33.13 55 LEU A CA 1
ATOM 428 C C . LEU A 1 55 ? 170.680 152.224 115.111 1.00 33.13 55 LEU A C 1
ATOM 429 O O . LEU A 1 55 ? 170.438 152.803 116.179 1.00 33.13 55 LEU A O 1
ATOM 434 N N . ALA A 1 56 ? 171.166 152.866 114.049 1.00 31.47 56 ALA A N 1
ATOM 435 C CA . ALA A 1 56 ? 171.319 154.315 114.070 1.00 31.47 56 ALA A CA 1
ATOM 436 C C . ALA A 1 56 ? 169.972 155.003 114.241 1.00 31.47 56 ALA A C 1
ATOM 437 O O . ALA A 1 56 ? 169.875 156.031 114.917 1.00 31.47 56 ALA A O 1
ATOM 439 N N . GLY A 1 57 ? 168.925 154.455 113.625 1.00 29.18 57 GLY A N 1
ATOM 440 C CA . GLY A 1 57 ? 167.595 155.000 113.832 1.00 29.18 57 GLY A CA 1
ATOM 441 C C . GLY A 1 57 ? 167.120 154.849 115.262 1.00 29.18 57 GLY A C 1
ATOM 442 O O . GLY A 1 57 ? 166.473 155.743 115.807 1.00 29.18 57 GLY A O 1
ATOM 443 N N . GLN A 1 58 ? 167.437 153.716 115.884 1.00 27.40 58 GLN A N 1
ATOM 444 C CA . GLN A 1 58 ? 167.145 153.533 117.302 1.00 27.40 58 GLN A CA 1
ATOM 445 C C . GLN A 1 58 ? 167.834 154.609 118.138 1.00 27.40 58 GLN A C 1
ATOM 446 O O . GLN A 1 58 ? 167.223 155.218 119.028 1.00 27.40 58 GLN A O 1
ATOM 452 N N . SER A 1 59 ? 169.107 154.873 117.838 1.00 27.91 59 SER A N 1
ATOM 453 C CA . SER A 1 59 ? 169.843 155.915 118.552 1.00 27.91 59 SER A CA 1
ATOM 454 C C . SER A 1 59 ? 169.206 157.288 118.351 1.00 27.91 59 SER A C 1
ATOM 455 O O . SER A 1 59 ? 169.059 158.065 119.302 1.00 27.91 59 SER A O 1
ATOM 458 N N . ALA A 1 60 ? 168.828 157.607 117.112 1.00 26.70 60 ALA A N 1
ATOM 459 C CA . ALA A 1 60 ? 168.204 158.899 116.839 1.00 26.70 60 ALA A CA 1
ATOM 460 C C . ALA A 1 60 ? 166.872 159.032 117.568 1.00 26.70 60 ALA A C 1
ATOM 461 O O . ALA A 1 60 ? 166.521 160.113 118.058 1.00 26.70 60 ALA A O 1
ATOM 463 N N . TRP A 1 61 ? 166.111 157.940 117.633 1.00 22.82 61 TRP A N 1
ATOM 464 C CA . TRP A 1 61 ? 164.877 157.920 118.409 1.00 22.82 61 TRP A CA 1
ATOM 465 C C . TRP A 1 61 ? 165.156 158.267 119.867 1.00 22.82 61 TRP A C 1
ATOM 466 O O . TRP A 1 61 ? 164.472 159.108 120.472 1.00 22.82 61 TRP A O 1
ATOM 477 N N . GLN A 1 62 ? 166.196 157.655 120.433 1.00 25.97 62 GLN A N 1
ATOM 478 C CA . GLN A 1 62 ? 166.593 158.008 121.792 1.00 25.97 62 GLN A CA 1
ATOM 479 C C . GLN A 1 62 ? 166.893 159.498 121.906 1.00 25.97 62 GLN A C 1
ATOM 480 O O . GLN A 1 62 ? 166.473 160.151 122.866 1.00 25.97 62 GLN A O 1
ATOM 486 N N . THR A 1 63 ? 167.598 160.056 120.918 1.00 27.13 63 THR A N 1
ATOM 487 C CA . THR A 1 63 ? 167.907 161.485 120.941 1.00 27.13 63 THR A CA 1
ATOM 488 C C . THR A 1 63 ? 166.657 162.356 120.943 1.00 27.13 63 THR A C 1
ATOM 489 O O . THR A 1 63 ? 166.647 163.397 121.604 1.00 27.13 63 THR A O 1
ATOM 493 N N . THR A 1 64 ? 165.626 161.982 120.188 1.00 26.35 64 THR A N 1
ATOM 494 C CA . THR A 1 64 ? 164.362 162.707 120.274 1.00 26.35 64 THR A CA 1
ATOM 495 C C . THR A 1 64 ? 163.677 162.517 121.615 1.00 26.35 64 THR A C 1
ATOM 496 O O . THR A 1 64 ? 162.786 163.297 121.963 1.00 26.35 64 THR A O 1
ATOM 500 N N . GLY A 1 65 ? 164.048 161.485 122.355 1.00 24.50 65 GLY A N 1
ATOM 501 C CA . GLY A 1 65 ? 163.450 161.225 123.649 1.00 24.50 65 GLY A CA 1
ATOM 502 C C . GLY A 1 65 ? 162.687 159.933 123.689 1.00 24.50 65 GLY A C 1
ATOM 503 O O . GLY A 1 65 ? 162.188 159.548 124.756 1.00 24.50 65 GLY A O 1
ATOM 504 N N . GLY A 1 66 ? 162.587 159.263 122.549 1.00 21.69 66 GLY A N 1
ATOM 505 C CA . GLY A 1 66 ? 162.061 157.918 122.513 1.00 21.69 66 GLY A CA 1
ATOM 506 C C . GLY A 1 66 ? 160.642 157.869 123.021 1.00 21.69 66 GLY A C 1
ATOM 507 O O . GLY A 1 66 ? 159.734 158.513 122.490 1.00 21.69 66 GLY A O 1
ATOM 508 N N . MET A 1 67 ? 160.466 157.114 124.096 1.00 21.17 67 MET A N 1
ATOM 509 C CA . MET A 1 67 ? 159.162 156.748 124.623 1.00 21.17 67 MET A CA 1
ATOM 510 C C . MET A 1 67 ? 158.408 157.939 125.199 1.00 21.17 67 MET A C 1
ATOM 511 O O . MET A 1 67 ? 157.219 157.839 125.512 1.00 21.17 67 MET A O 1
ATOM 516 N N . GLU A 1 68 ? 159.082 159.068 125.360 1.00 21.92 68 GLU A N 1
ATOM 517 C CA . GLU A 1 68 ? 158.407 160.253 125.865 1.00 21.92 68 GLU A CA 1
ATOM 518 C C . GLU A 1 68 ? 157.739 161.069 124.765 1.00 21.92 68 GLU A C 1
ATOM 519 O O . GLU A 1 68 ? 157.039 162.036 125.074 1.00 21.92 68 GLU A O 1
ATOM 525 N N . VAL A 1 69 ? 157.924 160.701 123.500 1.00 22.68 69 VAL A N 1
ATOM 526 C CA . VAL A 1 69 ? 157.186 161.278 122.379 1.00 22.68 69 VAL A CA 1
ATOM 527 C C . VAL A 1 69 ? 156.476 160.123 121.687 1.00 22.68 69 VAL A C 1
ATOM 528 O O . VAL A 1 69 ? 157.099 159.368 120.933 1.00 22.68 69 VAL A O 1
ATOM 532 N N . GLY A 1 70 ? 155.178 159.980 121.928 1.00 19.52 70 GLY A N 1
ATOM 533 C CA . GLY A 1 70 ? 154.498 158.836 121.361 1.00 19.52 70 GLY A CA 1
ATOM 534 C C . GLY A 1 70 ? 155.002 157.543 121.988 1.00 19.52 70 GLY A C 1
ATOM 535 O O . GLY A 1 70 ? 155.667 157.533 123.025 1.00 19.52 70 GLY A O 1
ATOM 536 N N . SER A 1 71 ? 154.686 156.434 121.325 1.00 16.68 71 SER A N 1
ATOM 537 C CA . SER A 1 71 ? 155.091 155.118 121.797 1.00 16.68 71 SER A CA 1
ATOM 538 C C . SER A 1 71 ? 155.593 154.281 120.627 1.00 16.68 71 SER A C 1
ATOM 539 O O . SER A 1 71 ? 155.270 154.538 119.467 1.00 16.68 71 SER A O 1
ATOM 542 N N . VAL A 1 72 ? 156.418 153.288 120.947 1.00 16.31 72 VAL A N 1
ATOM 543 C CA . VAL A 1 72 ? 156.904 152.325 119.965 1.00 16.31 72 VAL A CA 1
ATOM 544 C C . VAL A 1 72 ? 156.635 150.932 120.515 1.00 16.31 72 VAL A C 1
ATOM 545 O O . VAL A 1 72 ? 157.023 150.625 121.647 1.00 16.31 72 VAL A O 1
ATOM 549 N N . LEU A 1 73 ? 155.977 150.091 119.719 1.00 15.34 73 LEU A N 1
ATOM 550 C CA . LEU A 1 73 ? 155.548 148.765 120.166 1.00 15.34 73 LEU A CA 1
ATOM 551 C C . LEU A 1 73 ? 154.751 148.849 121.464 1.00 15.34 73 LEU A C 1
ATOM 552 O O . LEU A 1 73 ? 154.910 148.032 122.371 1.00 15.34 73 LEU A O 1
ATOM 557 N N . GLY A 1 74 ? 153.894 149.860 121.560 1.00 14.37 74 GLY A N 1
ATOM 558 C CA . GLY A 1 74 ? 152.944 149.959 122.644 1.00 14.37 74 GLY A CA 1
ATOM 559 C C . GLY A 1 74 ? 153.490 150.467 123.960 1.00 14.37 74 GLY A C 1
ATOM 560 O O . GLY A 1 74 ? 152.767 150.427 124.960 1.00 14.37 74 GLY A O 1
ATOM 561 N N . HIS A 1 75 ? 154.733 150.937 123.996 1.00 15.88 75 HIS A N 1
ATOM 562 C CA . HIS A 1 75 ? 155.342 151.476 125.204 1.00 15.88 75 HIS A CA 1
ATOM 563 C C . HIS A 1 75 ? 155.779 152.911 124.963 1.00 15.88 75 HIS A C 1
ATOM 564 O O . HIS A 1 75 ? 156.456 153.199 123.973 1.00 15.88 75 HIS A O 1
ATOM 571 N N . GLY A 1 76 ? 155.413 153.792 125.865 1.00 16.08 76 GLY A N 1
ATOM 572 C CA . GLY A 1 76 ? 155.819 155.169 125.741 1.00 16.08 76 GLY A CA 1
ATOM 573 C C . GLY A 1 76 ? 154.714 156.096 126.214 1.00 16.08 76 GLY A C 1
ATOM 574 O O . GLY A 1 76 ? 153.955 155.757 127.116 1.00 16.08 76 GLY A O 1
ATOM 575 N N . ALA A 1 77 ? 154.657 157.261 125.578 1.00 17.19 77 ALA A N 1
ATOM 576 C CA . ALA A 1 77 ? 153.692 158.302 125.895 1.00 17.19 77 ALA A CA 1
ATOM 577 C C . ALA A 1 77 ? 152.434 158.142 125.048 1.00 17.19 77 ALA A C 1
ATOM 578 O O . ALA A 1 77 ? 152.407 157.390 124.074 1.00 17.19 77 ALA A O 1
ATOM 580 N N . TYR A 1 78 ? 151.384 158.871 125.423 1.00 17.08 78 TYR A N 1
ATOM 581 C CA . TYR A 1 78 ? 150.068 158.646 124.841 1.00 17.08 78 TYR A CA 1
ATOM 582 C C . TYR A 1 78 ? 149.494 159.829 124.074 1.00 17.08 78 TYR A C 1
ATOM 583 O O . TYR A 1 78 ? 148.414 159.692 123.492 1.00 17.08 78 TYR A O 1
ATOM 592 N N . GLN A 1 79 ? 150.171 160.975 124.037 1.00 21.60 79 GLN A N 1
ATOM 593 C CA . GLN A 1 79 ? 149.653 162.085 123.241 1.00 21.60 79 GLN A CA 1
ATOM 594 C C . GLN A 1 79 ? 149.879 161.838 121.751 1.00 21.60 79 GLN A C 1
ATOM 595 O O . GLN A 1 79 ? 148.923 161.735 120.977 1.00 21.60 79 GLN A O 1
ATOM 601 N N . ALA A 1 80 ? 151.136 161.729 121.338 1.00 19.89 80 ALA A N 1
ATOM 602 C CA . ALA A 1 80 ? 151.488 161.388 119.966 1.00 19.89 80 ALA A CA 1
ATOM 603 C C . ALA A 1 80 ? 151.156 159.923 119.707 1.00 19.89 80 ALA A C 1
ATOM 604 O O . ALA A 1 80 ? 150.983 159.143 120.642 1.00 19.89 80 ALA A O 1
ATOM 606 N N . PRO A 1 81 ? 151.032 159.513 118.444 1.00 18.66 81 PRO A N 1
ATOM 607 C CA . PRO A 1 81 ? 150.597 158.139 118.155 1.00 18.66 81 PRO A CA 1
ATOM 608 C C . PRO A 1 81 ? 151.644 157.108 118.547 1.00 18.66 81 PRO A C 1
ATOM 609 O O . PRO A 1 81 ? 152.797 157.416 118.847 1.00 18.66 81 PRO A O 1
ATOM 613 N N . ASP A 1 82 ? 151.214 155.849 118.542 1.00 17.77 82 ASP A N 1
ATOM 614 C CA . ASP A 1 82 ? 152.161 154.743 118.562 1.00 17.77 82 ASP A CA 1
ATOM 615 C C . ASP A 1 82 ? 152.765 154.650 117.170 1.00 17.77 82 ASP A C 1
ATOM 616 O O . ASP A 1 82 ? 152.075 154.284 116.215 1.00 17.77 82 ASP A O 1
ATOM 621 N N . TRP A 1 83 ? 154.049 154.987 117.051 1.00 19.00 83 TRP A N 1
ATOM 622 C CA . TRP A 1 83 ? 154.654 155.086 115.729 1.00 19.00 83 TRP A CA 1
ATOM 623 C C . TRP A 1 83 ? 154.675 153.744 115.013 1.00 19.00 83 TRP A C 1
ATOM 624 O O . TRP A 1 83 ? 154.576 153.704 113.786 1.00 19.00 83 TRP A O 1
ATOM 635 N N . THR A 1 84 ? 154.792 152.642 115.750 1.00 17.26 84 THR A N 1
ATOM 636 C CA . THR A 1 84 ? 154.735 151.338 115.097 1.00 17.26 84 THR A CA 1
ATOM 637 C C . THR A 1 84 ? 153.380 151.123 114.434 1.00 17.26 84 THR A C 1
ATOM 638 O O . THR A 1 84 ? 153.305 150.805 113.244 1.00 17.26 84 THR A O 1
ATOM 642 N N . ALA A 1 85 ? 152.295 151.305 115.192 1.00 16.30 85 ALA A N 1
ATOM 643 C CA . ALA A 1 85 ? 150.953 151.101 114.653 1.00 16.30 85 ALA A CA 1
ATOM 644 C C . ALA A 1 85 ? 150.618 152.123 113.572 1.00 16.30 85 ALA A C 1
ATOM 645 O O . ALA A 1 85 ? 150.039 151.772 112.540 1.00 16.30 85 ALA A O 1
ATOM 647 N N . ASP A 1 86 ? 150.965 153.392 113.796 1.00 19.98 86 ASP A N 1
ATOM 648 C CA . ASP A 1 86 ? 150.685 154.417 112.795 1.00 19.98 86 ASP A CA 1
ATOM 649 C C . ASP A 1 86 ? 151.438 154.147 111.502 1.00 19.98 86 ASP A C 1
ATOM 650 O O . ASP A 1 86 ? 150.860 154.230 110.414 1.00 19.98 86 ASP A O 1
ATOM 655 N N . TRP A 1 87 ? 152.725 153.817 111.606 1.00 20.75 87 TRP A N 1
ATOM 656 C CA . TRP A 1 87 ? 153.507 153.498 110.419 1.00 20.75 87 TRP A CA 1
ATOM 657 C C . TRP A 1 87 ? 152.953 152.274 109.712 1.00 20.75 87 TRP A C 1
ATOM 658 O O . TRP A 1 87 ? 152.819 152.272 108.486 1.00 20.75 87 TRP A O 1
ATOM 669 N N . LEU A 1 88 ? 152.640 151.220 110.466 1.00 19.04 88 LEU A N 1
ATOM 670 C CA . LEU A 1 88 ? 152.090 150.020 109.855 1.00 19.04 88 LEU A CA 1
ATOM 671 C C . LEU A 1 88 ? 150.813 150.339 109.092 1.00 19.04 88 LEU A C 1
ATOM 672 O O . LEU A 1 88 ? 150.653 149.932 107.938 1.00 19.04 88 LEU A O 1
ATOM 677 N N . HIS A 1 89 ? 149.899 151.085 109.712 1.00 18.01 89 HIS A N 1
ATOM 678 C CA . HIS A 1 89 ? 148.640 151.355 109.032 1.00 18.01 89 HIS A CA 1
ATOM 679 C C . HIS A 1 89 ? 148.845 152.241 107.809 1.00 18.01 89 HIS A C 1
ATOM 680 O O . HIS A 1 89 ? 148.243 151.998 106.760 1.00 18.01 89 HIS A O 1
ATOM 687 N N . ARG A 1 90 ? 149.680 153.277 107.929 1.00 21.27 90 ARG A N 1
ATOM 688 C CA . ARG A 1 90 ? 149.943 154.160 106.797 1.00 21.27 90 ARG A CA 1
ATOM 689 C C . ARG A 1 90 ? 150.562 153.394 105.636 1.00 21.27 90 ARG A C 1
ATOM 690 O O . ARG A 1 90 ? 150.157 153.562 104.480 1.00 21.27 90 ARG A O 1
ATOM 698 N N . GLU A 1 91 ? 151.541 152.539 105.929 1.00 24.22 91 GLU A N 1
ATOM 699 C CA . GLU A 1 91 ? 152.203 151.774 104.883 1.00 24.22 91 GLU A CA 1
ATOM 700 C C . GLU A 1 91 ? 151.252 150.775 104.236 1.00 24.22 91 GLU A C 1
ATOM 701 O O . GLU A 1 91 ? 151.248 150.626 103.011 1.00 24.22 91 GLU A O 1
ATOM 707 N N . LEU A 1 92 ? 150.437 150.084 105.037 1.00 21.47 92 LEU A N 1
ATOM 708 C CA . LEU A 1 92 ? 149.471 149.153 104.463 1.00 21.47 92 LEU A CA 1
ATOM 709 C C . LEU A 1 92 ? 148.460 149.883 103.590 1.00 21.47 92 LEU A C 1
ATOM 710 O O . LEU A 1 92 ? 148.091 149.395 102.518 1.00 21.47 92 LEU A O 1
ATOM 715 N N . SER A 1 93 ? 147.996 151.051 104.038 1.00 21.99 93 SER A N 1
ATOM 716 C CA . SER A 1 93 ? 147.048 151.829 103.250 1.00 21.99 93 SER A CA 1
ATOM 717 C C . SER A 1 93 ? 147.664 152.276 101.931 1.00 21.99 93 SER A C 1
ATOM 718 O O . SER A 1 93 ? 147.006 152.230 100.885 1.00 21.99 93 SER A O 1
ATOM 721 N N . ALA A 1 94 ? 148.923 152.716 101.964 1.00 26.00 94 ALA A N 1
ATOM 722 C CA . ALA A 1 94 ? 149.604 153.109 100.735 1.00 26.00 94 ALA A CA 1
ATOM 723 C C . ALA A 1 94 ? 149.774 151.919 99.796 1.00 26.00 94 ALA A C 1
ATOM 724 O O . ALA A 1 94 ? 149.577 152.038 98.581 1.00 26.00 94 ALA A O 1
ATOM 726 N N . TRP A 1 95 ? 150.151 150.762 100.345 1.00 28.52 95 TRP A N 1
ATOM 727 C CA . TRP A 1 95 ? 150.269 149.549 99.543 1.00 28.52 95 TRP A CA 1
ATOM 728 C C . TRP A 1 95 ? 148.944 149.208 98.876 1.00 28.52 95 TRP A C 1
ATOM 729 O O . TRP A 1 95 ? 148.898 148.898 97.682 1.00 28.52 95 TRP A O 1
ATOM 740 N N . LEU A 1 96 ? 147.854 149.254 99.642 1.00 28.72 96 LEU A N 1
ATOM 741 C CA . LEU A 1 96 ? 146.540 148.954 99.088 1.00 28.72 96 LEU A CA 1
ATOM 742 C C . LEU A 1 96 ? 146.146 149.942 98.003 1.00 28.72 96 LEU A C 1
ATOM 743 O O . LEU A 1 96 ? 145.619 149.537 96.967 1.00 28.72 96 LEU A O 1
ATOM 748 N N . ASP A 1 97 ? 146.382 151.236 98.220 1.00 33.25 97 ASP A N 1
ATOM 749 C CA . ASP A 1 97 ? 146.034 152.217 97.197 1.00 33.25 97 ASP A CA 1
ATOM 750 C C . ASP A 1 97 ? 146.829 151.986 95.918 1.00 33.25 97 ASP A C 1
ATOM 751 O O . ASP A 1 97 ? 146.260 151.979 94.818 1.00 33.25 97 ASP A O 1
ATOM 756 N N . LEU A 1 98 ? 148.138 151.765 96.046 1.00 34.81 98 LEU A N 1
ATOM 757 C CA . LEU A 1 98 ? 148.974 151.546 94.870 1.00 34.81 98 LEU A CA 1
ATOM 758 C C . LEU A 1 98 ? 148.561 150.282 94.126 1.00 34.81 98 LEU A C 1
ATOM 759 O O . LEU A 1 98 ? 148.447 150.285 92.893 1.00 34.81 98 LEU A O 1
ATOM 764 N N . THR A 1 99 ? 148.318 149.198 94.863 1.00 35.44 99 THR A N 1
ATOM 765 C CA . THR A 1 99 ? 147.922 147.932 94.262 1.00 35.44 99 THR A CA 1
ATOM 766 C C . THR A 1 99 ? 146.556 148.032 93.598 1.00 35.44 99 THR A C 1
ATOM 767 O O . THR A 1 99 ? 146.344 147.450 92.531 1.00 35.44 99 THR A O 1
ATOM 771 N N . ALA A 1 100 ? 145.617 148.754 94.213 1.00 38.19 100 ALA A N 1
ATOM 772 C CA . ALA A 1 100 ? 144.304 148.938 93.610 1.00 38.19 100 ALA A CA 1
ATOM 773 C C . ALA A 1 100 ? 144.388 149.763 92.337 1.00 38.19 100 ALA A C 1
ATOM 774 O O . ALA A 1 100 ? 143.662 149.492 91.376 1.00 38.19 100 ALA A O 1
ATOM 776 N N . GLN A 1 101 ? 145.248 150.783 92.317 1.00 43.17 101 GLN A N 1
ATOM 777 C CA . GLN A 1 101 ? 145.462 151.537 91.087 1.00 43.17 101 GLN A CA 1
ATOM 778 C C . GLN A 1 101 ? 146.085 150.671 90.000 1.00 43.17 101 GLN A C 1
ATOM 779 O O . GLN A 1 101 ? 145.713 150.780 88.827 1.00 43.17 101 GLN A O 1
ATOM 785 N N . GLN A 1 102 ? 147.027 149.804 90.371 1.00 44.96 102 GLN A N 1
ATOM 786 C CA . GLN A 1 102 ? 147.676 148.930 89.403 1.00 44.96 102 GLN A CA 1
ATOM 787 C C . GLN A 1 102 ? 146.771 147.808 88.906 1.00 44.96 102 GLN A C 1
ATOM 788 O O . GLN A 1 102 ? 146.943 147.358 87.769 1.00 44.96 102 GLN A O 1
ATOM 794 N N . THR A 1 103 ? 145.811 147.364 89.711 1.00 44.75 103 THR A N 1
ATOM 795 C CA . THR A 1 103 ? 144.982 146.208 89.396 1.00 44.75 103 THR A CA 1
ATOM 796 C C . THR A 1 103 ? 143.604 146.574 88.868 1.00 44.75 103 THR A C 1
ATOM 797 O O . THR A 1 103 ? 143.148 145.975 87.894 1.00 44.75 103 THR A O 1
ATOM 801 N N . TYR A 1 104 ? 142.923 147.540 89.484 1.00 44.66 104 TYR A N 1
ATOM 802 C CA . TYR A 1 104 ? 141.585 147.932 89.058 1.00 44.66 104 TYR A CA 1
ATOM 803 C C . TYR A 1 104 ? 141.460 149.378 88.607 1.00 44.66 104 TYR A C 1
ATOM 804 O O . TYR A 1 104 ? 140.366 149.771 88.186 1.00 44.66 104 TYR A O 1
ATOM 813 N N . GLY A 1 105 ? 142.515 150.182 88.685 1.00 47.27 105 GLY A N 1
ATOM 814 C CA . GLY A 1 105 ? 142.479 151.529 88.158 1.00 47.27 105 GLY A CA 1
ATOM 815 C C . GLY A 1 105 ? 141.836 152.567 89.046 1.00 47.27 105 GLY A C 1
ATOM 816 O O . GLY A 1 105 ? 141.650 153.705 88.599 1.00 47.27 105 GLY A O 1
ATOM 817 N N . LYS A 1 106 ? 141.471 152.215 90.276 1.00 46.11 106 LYS A N 1
ATOM 818 C CA . LYS A 1 106 ? 140.906 153.154 91.232 1.00 46.11 106 LYS A CA 1
ATOM 819 C C . LYS A 1 106 ? 141.599 153.002 92.578 1.00 46.11 106 LYS A C 1
ATOM 820 O O . LYS A 1 106 ? 142.401 152.091 92.789 1.00 46.11 106 LYS A O 1
ATOM 826 N N . LYS A 1 107 ? 141.270 153.908 93.496 1.00 45.05 107 LYS A N 1
ATOM 827 C CA . LYS A 1 107 ? 141.743 153.792 94.866 1.00 45.05 107 LYS A CA 1
ATOM 828 C C . LYS A 1 107 ? 141.070 152.611 95.563 1.00 45.05 107 LYS A C 1
ATOM 829 O O . LYS A 1 107 ? 140.027 152.114 95.133 1.00 45.05 107 LYS A O 1
ATOM 835 N N . PHE A 1 108 ? 141.681 152.172 96.665 1.00 39.16 108 PHE A N 1
ATOM 836 C CA . PHE A 1 108 ? 141.179 151.006 97.386 1.00 39.16 108 PHE A CA 1
ATOM 837 C C . PHE A 1 108 ? 139.763 151.210 97.906 1.00 39.16 108 PHE A C 1
ATOM 838 O O . PHE A 1 108 ? 138.972 150.263 97.902 1.00 39.16 108 PHE A O 1
ATOM 846 N N . ASP A 1 109 ? 139.419 152.421 98.342 1.00 45.78 109 ASP A N 1
ATOM 847 C CA . ASP A 1 109 ? 138.087 152.677 98.872 1.00 45.78 109 ASP A CA 1
ATOM 848 C C . ASP A 1 109 ? 137.014 152.735 97.791 1.00 45.78 109 ASP A C 1
ATOM 849 O O . ASP A 1 109 ? 135.825 152.658 98.114 1.00 45.78 109 ASP A O 1
ATOM 854 N N . GLU A 1 110 ? 137.399 152.876 96.527 1.00 49.70 110 GLU A N 1
ATOM 855 C CA . GLU A 1 110 ? 136.450 153.025 95.434 1.00 49.70 110 GLU A CA 1
ATOM 856 C C . GLU A 1 110 ? 136.194 151.729 94.678 1.00 49.70 110 GLU A C 1
ATOM 857 O O . GLU A 1 110 ? 135.393 151.726 93.739 1.00 49.70 110 GLU A O 1
ATOM 863 N N . VAL A 1 111 ? 136.840 150.636 95.058 1.00 43.92 111 VAL A N 1
ATOM 864 C CA . VAL A 1 111 ? 136.606 149.342 94.430 1.00 43.92 111 VAL A CA 1
ATOM 865 C C . VAL A 1 111 ? 135.628 148.552 95.289 1.00 43.92 111 VAL A C 1
ATOM 866 O O . VAL A 1 111 ? 135.384 148.881 96.454 1.00 43.92 111 VAL A O 1
ATOM 870 N N . SER A 1 112 ? 135.001 147.554 94.650 1.00 43.18 112 SER A N 1
ATOM 871 C CA . SER A 1 112 ? 133.942 146.750 95.315 1.00 43.18 112 SER A CA 1
ATOM 872 C C . SER A 1 112 ? 134.486 145.973 96.512 1.00 43.18 112 SER A C 1
ATOM 873 O O . SER A 1 112 ? 135.695 145.669 96.533 1.00 43.18 112 SER A O 1
ATOM 876 N N . PRO A 1 113 ? 133.634 145.633 97.501 1.00 41.92 113 PRO A N 1
ATOM 877 C CA . PRO A 1 113 ? 134.078 144.838 98.659 1.00 41.92 113 PRO A CA 1
ATOM 878 C C . PRO A 1 113 ? 134.739 143.523 98.282 1.00 41.92 113 PRO A C 1
ATOM 879 O O . PRO A 1 113 ? 135.643 143.067 98.989 1.00 41.92 113 PRO A O 1
ATOM 883 N N . GLU A 1 114 ? 134.303 142.891 97.191 1.00 41.86 114 GLU A N 1
ATOM 884 C CA . GLU A 1 114 ? 134.969 141.685 96.710 1.00 41.86 114 GLU A CA 1
ATOM 885 C C . GLU A 1 114 ? 136.400 141.986 96.277 1.00 41.86 114 GLU A C 1
ATOM 886 O O . GLU A 1 114 ? 137.343 141.268 96.644 1.00 41.86 114 GLU A O 1
ATOM 892 N N . GLU A 1 115 ? 136.576 143.056 95.501 1.00 41.83 115 GLU A N 1
ATOM 893 C CA . GLU A 1 115 ? 137.910 143.471 95.091 1.00 41.83 115 GLU A CA 1
ATOM 894 C C . GLU A 1 115 ? 138.757 143.841 96.301 1.00 41.83 115 GLU A C 1
ATOM 895 O O . GLU A 1 115 ? 139.955 143.542 96.342 1.00 41.83 115 GLU A O 1
ATOM 901 N N . GLN A 1 116 ? 138.147 144.491 97.295 1.00 36.99 116 GLN A N 1
ATOM 902 C CA . GLN A 1 116 ? 138.858 144.817 98.527 1.00 36.99 116 GLN A CA 1
ATOM 903 C C . GLN A 1 116 ? 139.303 143.557 99.254 1.00 36.99 116 GLN A C 1
ATOM 904 O O . GLN A 1 116 ? 140.393 143.515 99.831 1.00 36.99 116 GLN A O 1
ATOM 910 N N . ALA A 1 117 ? 138.458 142.526 99.260 1.00 34.94 117 ALA A N 1
ATOM 911 C CA . ALA A 1 117 ? 138.831 141.271 99.901 1.00 34.94 117 ALA A CA 1
ATOM 912 C C . ALA A 1 117 ? 140.012 140.623 99.189 1.00 34.94 117 ALA A C 1
ATOM 913 O O . ALA A 1 117 ? 140.927 140.099 99.838 1.00 34.94 117 ALA A O 1
ATOM 915 N N . VAL A 1 118 ? 140.008 140.654 97.853 1.00 35.19 118 VAL A N 1
ATOM 916 C CA . VAL A 1 118 ? 141.148 140.139 97.090 1.00 35.19 118 VAL A CA 1
ATOM 917 C C . VAL A 1 118 ? 142.414 140.914 97.442 1.00 35.19 118 VAL A C 1
ATOM 918 O O . VAL A 1 118 ? 143.485 140.337 97.688 1.00 35.19 118 VAL A O 1
ATOM 922 N N . LEU A 1 119 ? 142.309 142.239 97.465 1.00 33.01 119 LEU A N 1
ATOM 923 C CA . LEU A 1 119 ? 143.466 143.064 97.782 1.00 33.01 119 LEU A CA 1
ATOM 924 C C . LEU A 1 119 ? 143.973 142.783 99.186 1.00 33.01 119 LEU A C 1
ATOM 925 O O . LEU A 1 119 ? 145.186 142.735 99.408 1.00 33.01 119 LEU A O 1
ATOM 930 N N . LYS A 1 120 ? 143.066 142.578 100.139 1.00 29.58 120 LYS A N 1
ATOM 931 C CA . LYS A 1 120 ? 143.481 142.340 101.514 1.00 29.58 120 LYS A CA 1
ATOM 932 C C . LYS A 1 120 ? 144.127 140.971 101.679 1.00 29.58 120 LYS A C 1
ATOM 933 O O . LYS A 1 120 ? 145.081 140.830 102.449 1.00 29.58 120 LYS A O 1
ATOM 939 N N . THR A 1 121 ? 143.638 139.942 100.979 1.00 31.69 121 THR A N 1
ATOM 940 C CA . THR A 1 121 ? 144.331 138.658 101.087 1.00 31.69 121 THR A CA 1
ATOM 941 C C . THR A 1 121 ? 145.718 138.736 100.454 1.00 31.69 121 THR A C 1
ATOM 942 O O . THR A 1 121 ? 146.679 138.184 101.005 1.00 31.69 121 THR A O 1
ATOM 946 N N . ARG A 1 122 ? 145.857 139.470 99.344 1.00 33.45 122 ARG A N 1
ATOM 947 C CA A ARG A 1 122 ? 147.187 139.708 98.781 0.50 33.45 122 ARG A CA 1
ATOM 948 C CA B ARG A 1 122 ? 147.287 139.708 98.781 0.50 33.45 122 ARG A CA 1
ATOM 949 C C . ARG A 1 122 ? 148.094 140.434 99.775 1.00 33.45 122 ARG A C 1
ATOM 950 O O . ARG A 1 122 ? 149.249 140.038 99.984 1.00 33.45 122 ARG A O 1
ATOM 965 N N . LEU A 1 123 ? 147.578 141.499 100.389 1.00 27.14 123 LEU A N 1
ATOM 966 C CA . LEU A 1 123 ? 148.344 142.283 101.352 1.00 27.14 123 LEU A CA 1
ATOM 967 C C . LEU A 1 123 ? 148.789 141.425 102.527 1.00 27.14 123 LEU A C 1
ATOM 968 O O . LEU A 1 123 ? 149.954 141.471 102.946 1.00 27.14 123 LEU A O 1
ATOM 973 N N . ALA A 1 124 ? 147.863 140.642 103.078 1.00 27.04 124 ALA A N 1
ATOM 974 C CA . ALA A 1 124 ? 148.179 139.800 104.221 1.00 27.04 124 ALA A CA 1
ATOM 975 C C . ALA A 1 124 ? 149.244 138.782 103.856 1.00 27.04 124 ALA A C 1
ATOM 976 O O . ALA A 1 124 ? 150.209 138.590 104.599 1.00 27.04 124 ALA A O 1
ATOM 978 N N . ASP A 1 125 ? 149.105 138.134 102.697 1.00 32.56 125 ASP A N 1
ATOM 979 C CA . ASP A 1 125 ? 150.131 137.182 102.293 1.00 32.56 125 ASP A CA 1
ATOM 980 C C . ASP A 1 125 ? 151.489 137.860 102.205 1.00 32.56 125 ASP A C 1
ATOM 981 O O . ASP A 1 125 ? 152.454 137.418 102.835 1.00 32.56 125 ASP A O 1
ATOM 986 N N . GLU A 1 126 ? 151.563 138.973 101.477 1.00 31.55 126 GLU A N 1
ATOM 987 C CA . GLU A 1 126 ? 152.842 139.648 101.301 1.00 31.55 126 GLU A CA 1
ATOM 988 C C . GLU A 1 126 ? 153.477 139.978 102.646 1.00 31.55 126 GLU A C 1
ATOM 989 O O . GLU A 1 126 ? 154.578 139.506 102.956 1.00 31.55 126 GLU A O 1
ATOM 995 N N . TYR A 1 127 ? 152.751 140.706 103.496 1.00 26.22 127 TYR A N 1
ATOM 996 C CA . TYR A 1 127 ? 153.351 141.210 104.727 1.00 26.22 127 TYR A CA 1
ATOM 997 C C . TYR A 1 127 ? 153.647 140.083 105.710 1.00 26.22 127 TYR A C 1
ATOM 998 O O . TYR A 1 127 ? 154.760 139.983 106.235 1.00 26.22 127 TYR A O 1
ATOM 1007 N N . ARG A 1 128 ? 152.668 139.215 105.969 1.00 23.44 128 ARG A N 1
ATOM 1008 C CA . ARG A 1 128 ? 152.837 138.212 107.011 1.00 23.44 128 ARG A CA 1
ATOM 1009 C C . ARG A 1 128 ? 153.808 137.118 106.583 1.00 23.44 128 ARG A C 1
ATOM 1010 O O . ARG A 1 128 ? 154.642 136.677 107.379 1.00 23.44 128 ARG A O 1
ATOM 1018 N N . ASN A 1 129 ? 153.720 136.663 105.332 1.00 29.55 129 ASN A N 1
ATOM 1019 C CA . ASN A 1 129 ? 154.466 135.485 104.914 1.00 29.55 129 ASN A CA 1
ATOM 1020 C C . ASN A 1 129 ? 155.669 135.840 104.042 1.00 29.55 129 ASN A C 1
ATOM 1021 O O . ASN A 1 129 ? 156.777 135.362 104.292 1.00 29.55 129 ASN A O 1
ATOM 1026 N N . GLN A 1 130 ? 155.473 136.676 103.020 1.00 34.28 130 GLN A N 1
ATOM 1027 C CA . GLN A 1 130 ? 156.570 136.906 102.089 1.00 34.28 130 GLN A CA 1
ATOM 1028 C C . GLN A 1 130 ? 157.684 137.745 102.694 1.00 34.28 130 GLN A C 1
ATOM 1029 O O . GLN A 1 130 ? 158.788 137.769 102.143 1.00 34.28 130 GLN A O 1
ATOM 1035 N N . SER A 1 131 ? 157.397 138.431 103.806 1.00 31.45 131 SER A N 1
ATOM 1036 C CA . SER A 1 131 ? 158.401 139.347 104.414 1.00 31.45 131 SER A CA 1
ATOM 1037 C C . SER A 1 131 ? 159.256 138.611 105.451 1.00 31.45 131 SER A C 1
ATOM 1038 O O . SER A 1 131 ? 160.145 139.257 106.042 1.00 31.45 131 SER A O 1
ATOM 1041 N N . ARG A 1 132 ? 159.003 137.316 105.661 1.00 45.14 132 ARG A N 1
ATOM 1042 C CA . ARG A 1 132 ? 159.748 136.552 106.700 1.00 45.14 132 ARG A CA 1
ATOM 1043 C C . ARG A 1 132 ? 161.251 136.624 106.406 1.00 45.14 132 ARG A C 1
ATOM 1044 O O . ARG A 1 132 ? 161.623 136.509 105.222 1.00 45.14 132 ARG A O 1
ATOM 1052 N N . ILE A 1 133 ? 162.078 136.799 107.441 1.00 54.80 133 ILE A N 1
ATOM 1053 C CA . ILE A 1 133 ? 163.515 136.944 107.257 1.00 54.80 133 ILE A CA 1
ATOM 1054 C C . ILE A 1 133 ? 164.079 135.641 106.710 1.00 54.80 133 ILE A C 1
ATOM 1055 O O . ILE A 1 133 ? 163.636 134.547 107.076 1.00 54.80 133 ILE A O 1
ATOM 1060 N N . LYS A 1 134 ? 165.039 135.758 105.800 1.00 65.45 134 LYS A N 1
ATOM 1061 C CA . LYS A 1 134 ? 165.645 134.606 105.157 1.00 65.45 134 LYS A CA 1
ATOM 1062 C C . LYS A 1 134 ? 166.790 134.053 106.001 1.00 65.45 134 LYS A C 1
ATOM 1063 O O . LYS A 1 134 ? 167.150 134.597 107.047 1.00 65.45 134 LYS A O 1
ATOM 1069 N N . GLU A 1 135 ? 167.368 132.946 105.526 1.00 69.40 135 GLU A N 1
ATOM 1070 C CA . GLU A 1 135 ? 168.452 132.299 106.256 1.00 69.40 135 GLU A CA 1
ATOM 1071 C C . GLU A 1 135 ? 169.701 133.166 106.334 1.00 69.40 135 GLU A C 1
ATOM 1072 O O . GLU A 1 135 ? 170.411 133.118 107.343 1.00 69.40 135 GLU A O 1
ATOM 1078 N N . ASP A 1 136 ? 169.990 133.954 105.299 1.00 62.77 136 ASP A N 1
ATOM 1079 C CA . ASP A 1 136 ? 171.129 134.860 105.311 1.00 62.77 136 ASP A CA 1
ATOM 1080 C C . ASP A 1 136 ? 170.839 136.147 106.074 1.00 62.77 136 ASP A C 1
ATOM 1081 O O . ASP A 1 136 ? 171.605 137.111 105.961 1.00 62.77 136 ASP A O 1
ATOM 1086 N N . GLY A 1 137 ? 169.751 136.183 106.842 1.00 53.45 137 GLY A N 1
ATOM 1087 C CA . GLY A 1 137 ? 169.387 137.362 107.600 1.00 53.45 137 GLY A CA 1
ATOM 1088 C C . GLY A 1 137 ? 168.778 138.480 106.790 1.00 53.45 137 GLY A C 1
ATOM 1089 O O . GLY A 1 137 ? 168.600 139.581 107.317 1.00 53.45 137 GLY A O 1
ATOM 1090 N N . SER A 1 138 ? 168.451 138.234 105.527 1.00 50.88 138 SER A N 1
ATOM 1091 C CA . SER A 1 138 ? 167.929 139.264 104.645 1.00 50.88 138 SER A CA 1
ATOM 1092 C C . SER A 1 138 ? 166.406 139.271 104.669 1.00 50.88 138 SER A C 1
ATOM 1093 O O . SER A 1 138 ? 165.771 138.241 104.905 1.00 50.88 138 SER A O 1
ATOM 1096 N N . VAL A 1 139 ? 165.830 140.445 104.439 1.00 43.33 139 VAL A N 1
ATOM 1097 C CA . VAL A 1 139 ? 164.394 140.607 104.255 1.00 43.33 139 VAL A CA 1
ATOM 1098 C C . VAL A 1 139 ? 164.167 141.161 102.858 1.00 43.33 139 VAL A C 1
ATOM 1099 O O . VAL A 1 139 ? 164.743 142.192 102.489 1.00 43.33 139 VAL A O 1
ATOM 1103 N N . VAL A 1 140 ? 163.335 140.480 102.081 1.00 43.02 140 VAL A N 1
ATOM 1104 C CA . VAL A 1 140 ? 163.039 140.885 100.715 1.00 43.02 140 VAL A CA 1
ATOM 1105 C C . VAL A 1 140 ? 161.617 141.421 100.683 1.00 43.02 140 VAL A C 1
ATOM 1106 O O . VAL A 1 140 ? 160.666 140.707 101.021 1.00 43.02 140 VAL A O 1
ATOM 1110 N N . ILE A 1 141 ? 161.471 142.668 100.264 1.00 41.56 141 ILE A N 1
ATOM 1111 C CA . ILE A 1 141 ? 160.173 143.317 100.173 1.00 41.56 141 ILE A CA 1
ATOM 1112 C C . ILE A 1 141 ? 159.896 143.673 98.721 1.00 41.56 141 ILE A C 1
ATOM 1113 O O . ILE A 1 141 ? 160.812 143.818 97.906 1.00 41.56 141 ILE A O 1
ATOM 1118 N N . SER A 1 142 ? 158.614 143.807 98.401 1.00 38.63 142 SER A N 1
ATOM 1119 C CA . SER A 1 142 ? 158.185 144.069 97.038 1.00 38.63 142 SER A CA 1
ATOM 1120 C C . SER A 1 142 ? 158.481 145.511 96.636 1.00 38.63 142 SER A C 1
ATOM 1121 O O . SER A 1 142 ? 158.674 146.395 97.474 1.00 38.63 142 SER A O 1
ATOM 1124 N N . ASP A 1 143 ? 158.518 145.737 95.321 1.00 41.06 143 ASP A N 1
ATOM 1125 C CA . ASP A 1 143 ? 158.675 147.094 94.808 1.00 41.06 143 ASP A CA 1
ATOM 1126 C C . ASP A 1 143 ? 157.493 147.968 95.205 1.00 41.06 143 ASP A C 1
ATOM 1127 O O . ASP A 1 143 ? 157.661 149.157 95.499 1.00 41.06 143 ASP A O 1
ATOM 1132 N N . THR A 1 144 ? 156.288 147.394 95.215 1.00 34.89 144 THR A N 1
ATOM 1133 C CA . THR A 1 144 ? 155.120 148.137 95.672 1.00 34.89 144 THR A CA 1
ATOM 1134 C C . THR A 1 144 ? 155.280 148.548 97.129 1.00 34.89 144 THR A C 1
ATOM 1135 O O . THR A 1 144 ? 154.914 149.664 97.508 1.00 34.89 144 THR A O 1
ATOM 1139 N N . ARG A 1 145 ? 155.831 147.659 97.956 1.00 31.37 145 ARG A N 1
ATOM 1140 C CA . ARG A 1 145 ? 156.110 148.001 99.347 1.00 31.37 145 ARG A CA 1
ATOM 1141 C C . ARG A 1 145 ? 157.122 149.138 99.439 1.00 31.37 145 ARG A C 1
ATOM 1142 O O . ARG A 1 145 ? 156.990 150.031 100.282 1.00 31.37 145 ARG A O 1
ATOM 1150 N N . VAL A 1 146 ? 158.141 149.119 98.577 1.00 33.92 146 VAL A N 1
ATOM 1151 C CA . VAL A 1 146 ? 159.133 150.191 98.566 1.00 33.92 146 VAL A CA 1
ATOM 1152 C C . VAL A 1 146 ? 158.473 151.521 98.230 1.00 33.92 146 VAL A C 1
ATOM 1153 O O . VAL A 1 146 ? 158.720 152.541 98.885 1.00 33.92 146 VAL A O 1
ATOM 1157 N N . LYS A 1 147 ? 157.617 151.528 97.206 1.00 34.32 147 LYS A N 1
ATOM 1158 C CA . LYS A 1 147 ? 156.925 152.756 96.832 1.00 34.32 147 LYS A CA 1
ATOM 1159 C C . LYS A 1 147 ? 155.978 153.219 97.931 1.00 34.32 147 LYS A C 1
ATOM 1160 O O . LYS A 1 147 ? 155.850 154.424 98.174 1.00 34.32 147 LYS A O 1
ATOM 1166 N N . ALA A 1 148 ? 155.316 152.280 98.607 1.00 30.33 148 ALA A N 1
ATOM 1167 C CA . ALA A 1 148 ? 154.443 152.633 99.718 1.00 30.33 148 ALA A CA 1
ATOM 1168 C C . ALA A 1 148 ? 155.232 153.304 100.835 1.00 30.33 148 ALA A C 1
ATOM 1169 O O . ALA A 1 148 ? 154.796 154.310 101.404 1.00 30.33 148 ALA A O 1
ATOM 1171 N N . ILE A 1 149 ? 156.406 152.757 101.159 1.00 29.57 149 ILE A N 1
ATOM 1172 C CA . ILE A 1 149 ? 157.258 153.367 102.182 1.00 29.57 149 ILE A CA 1
ATOM 1173 C C . ILE A 1 149 ? 157.668 154.768 101.752 1.00 29.57 149 ILE A C 1
ATOM 1174 O O . ILE A 1 149 ? 157.614 155.724 102.532 1.00 29.57 149 ILE A O 1
ATOM 1179 N N . GLU A 1 150 ? 158.081 154.903 100.491 1.00 33.17 150 GLU A N 1
ATOM 1180 C CA . GLU A 1 150 ? 158.522 156.199 99.991 1.00 33.17 150 GLU A CA 1
ATOM 1181 C C . GLU A 1 150 ? 157.399 157.227 100.015 1.00 33.17 150 GLU A C 1
ATOM 1182 O O . GLU A 1 150 ? 157.659 158.426 100.161 1.00 33.17 150 GLU A O 1
ATOM 1188 N N . SER A 1 151 ? 156.150 156.785 99.881 1.00 29.89 151 SER A N 1
ATOM 1189 C CA . SER A 1 151 ? 155.037 157.728 99.854 1.00 29.89 151 SER A CA 1
ATOM 1190 C C . SER A 1 151 ? 154.700 158.288 101.234 1.00 29.89 151 SER A C 1
ATOM 1191 O O . SER A 1 151 ? 154.137 159.383 101.326 1.00 29.89 151 SER A O 1
ATOM 1194 N N . ILE A 1 152 ? 155.022 157.566 102.313 1.00 29.57 152 ILE A N 1
ATOM 1195 C CA . ILE A 1 152 ? 154.639 158.001 103.655 1.00 29.57 152 ILE A CA 1
ATOM 1196 C C . ILE A 1 152 ? 155.755 158.731 104.393 1.00 29.57 152 ILE A C 1
ATOM 1197 O O . ILE A 1 152 ? 155.489 159.367 105.422 1.00 29.57 152 ILE A O 1
ATOM 1202 N N . LEU A 1 153 ? 156.986 158.675 103.898 1.00 28.01 153 LEU A N 1
ATOM 1203 C CA . LEU A 1 153 ? 158.125 159.351 104.514 1.00 28.01 153 LEU A CA 1
ATOM 1204 C C . LEU A 1 153 ? 157.922 160.861 104.650 1.00 28.01 153 LEU A C 1
ATOM 1205 O O . LEU A 1 153 ? 158.287 161.424 105.688 1.00 28.01 153 LEU A O 1
ATOM 1210 N N . PRO A 1 154 ? 157.372 161.562 103.643 1.00 27.93 154 PRO A N 1
ATOM 1211 C CA . PRO A 1 154 ? 157.165 163.013 103.814 1.00 27.93 154 PRO A CA 1
ATOM 1212 C C . PRO A 1 154 ? 156.324 163.383 105.025 1.00 27.93 154 PRO A C 1
ATOM 1213 O O . PRO A 1 154 ? 156.608 164.398 105.677 1.00 27.93 154 PRO A O 1
ATOM 1217 N N . TYR A 1 155 ? 155.304 162.586 105.355 1.00 27.03 155 TYR A N 1
ATOM 1218 C CA . TYR A 1 155 ? 154.502 162.868 106.541 1.00 27.03 155 TYR A CA 1
ATOM 1219 C C . TYR A 1 155 ? 155.368 162.861 107.794 1.00 27.03 155 TYR A C 1
ATOM 1220 O O . TYR A 1 155 ? 155.300 163.775 108.617 1.00 27.03 155 TYR A O 1
ATOM 1229 N N . TYR A 1 156 ? 156.197 161.828 107.949 1.00 26.35 156 TYR A N 1
ATOM 1230 C CA . TYR A 1 156 ? 156.980 161.699 109.170 1.00 26.35 156 TYR A CA 1
ATOM 1231 C C . TYR A 1 156 ? 158.123 162.706 109.201 1.00 26.35 156 TYR A C 1
ATOM 1232 O O . TYR A 1 156 ? 158.505 163.188 110.274 1.00 26.35 156 TYR A O 1
ATOM 1241 N N . HIS A 1 157 ? 158.675 163.043 108.034 1.00 30.89 157 HIS A N 1
ATOM 1242 C CA . HIS A 1 157 ? 159.664 164.113 107.982 1.00 30.89 157 HIS A CA 1
ATOM 1243 C C . HIS A 1 157 ? 159.051 165.429 108.436 1.00 30.89 157 HIS A C 1
ATOM 1244 O O . HIS A 1 157 ? 159.688 166.202 109.159 1.00 30.89 157 HIS A O 1
ATOM 1251 N N . GLY A 1 158 ? 157.812 165.698 108.026 1.00 31.29 158 GLY A N 1
ATOM 1252 C CA . GLY A 1 158 ? 157.127 166.881 108.514 1.00 31.29 158 GLY A CA 1
ATOM 1253 C C . GLY A 1 158 ? 156.832 166.829 109.998 1.00 31.29 158 GLY A C 1
ATOM 1254 O O . GLY A 1 158 ? 156.972 167.836 110.696 1.00 31.29 158 GLY A O 1
ATOM 1255 N N . VAL A 1 159 ? 156.425 165.663 110.500 1.00 29.68 159 VAL A N 1
ATOM 1256 C CA . VAL A 1 159 ? 156.074 165.531 111.911 1.00 29.68 159 VAL A CA 1
ATOM 1257 C C . VAL A 1 159 ? 157.297 165.747 112.793 1.00 29.68 159 VAL A C 1
ATOM 1258 O O . VAL A 1 159 ? 157.225 166.430 113.821 1.00 29.68 159 VAL A O 1
ATOM 1262 N N . TYR A 1 160 ? 158.432 165.168 112.416 1.00 28.19 160 TYR A N 1
ATOM 1263 C CA . TYR A 1 160 ? 159.634 165.275 113.228 1.00 28.19 160 TYR A CA 1
ATOM 1264 C C . TYR A 1 160 ? 160.512 166.462 112.847 1.00 28.19 160 TYR A C 1
ATOM 1265 O O . TYR A 1 160 ? 161.507 166.719 113.531 1.00 28.19 160 TYR A O 1
ATOM 1274 N N . GLY A 1 161 ? 160.163 167.193 111.793 1.00 33.38 161 GLY A N 1
ATOM 1275 C CA . GLY A 1 161 ? 160.951 168.330 111.357 1.00 33.38 161 GLY A CA 1
ATOM 1276 C C . GLY A 1 161 ? 160.216 169.646 111.503 1.00 33.38 161 GLY A C 1
ATOM 1277 O O . GLY A 1 161 ? 159.393 169.799 112.411 1.00 33.38 161 GLY A O 1
ATOM 1278 N N . ASP A 1 162 ? 160.515 170.611 110.632 1.00 42.14 162 ASP A N 1
ATOM 1279 C CA . ASP A 1 162 ? 159.818 171.896 110.606 1.00 42.14 162 ASP A CA 1
ATOM 1280 C C . ASP A 1 162 ? 159.135 172.047 109.251 1.00 42.14 162 ASP A C 1
ATOM 1281 O O . ASP A 1 162 ? 159.629 172.749 108.367 1.00 42.14 162 ASP A O 1
ATOM 1286 N N . ASP A 1 163 ? 157.981 171.415 109.095 1.00 44.73 163 ASP A N 1
ATOM 1287 C CA . ASP A 1 163 ? 157.196 171.577 107.888 1.00 44.73 163 ASP A CA 1
ATOM 1288 C C . ASP A 1 163 ? 155.978 172.411 108.258 1.00 44.73 163 ASP A C 1
ATOM 1289 O O . ASP A 1 163 ? 155.187 171.999 109.124 1.00 44.73 163 ASP A O 1
ATOM 1294 N N . PRO A 1 164 ? 155.801 173.586 107.653 1.00 46.48 164 PRO A N 1
ATOM 1295 C CA . PRO A 1 164 ? 154.666 174.438 108.038 1.00 46.48 164 PRO A CA 1
ATOM 1296 C C . PRO A 1 164 ? 153.315 173.782 107.813 1.00 46.48 164 PRO A C 1
ATOM 1297 O O . PRO A 1 164 ? 152.347 174.133 108.498 1.00 46.48 164 PRO A O 1
ATOM 1301 N N . ALA A 1 165 ? 153.217 172.839 106.878 1.00 44.57 165 ALA A N 1
ATOM 1302 C CA . ALA A 1 165 ? 151.963 172.134 106.652 1.00 44.57 165 ALA A CA 1
ATOM 1303 C C . ALA A 1 165 ? 151.641 171.137 107.757 1.00 44.57 165 ALA A C 1
ATOM 1304 O O . ALA A 1 165 ? 150.488 170.708 107.867 1.00 44.57 165 ALA A O 1
ATOM 1306 N N . LEU A 1 166 ? 152.651 170.765 108.551 1.00 39.15 166 LEU A N 1
ATOM 1307 C CA . LEU A 1 166 ? 152.455 169.741 109.614 1.00 39.15 166 LEU A CA 1
ATOM 1308 C C . LEU A 1 166 ? 152.462 170.407 110.994 1.00 39.15 166 LEU A C 1
ATOM 1309 O O . LEU A 1 166 ? 152.357 169.677 111.999 1.00 39.15 166 LEU A O 1
ATOM 1314 N N . GLN A 1 167 ? 152.582 171.736 111.037 1.00 40.59 167 GLN A N 1
ATOM 1315 C CA . GLN A 1 167 ? 152.648 172.460 112.335 1.00 40.59 167 GLN A CA 1
ATOM 1316 C C . GLN A 1 167 ? 151.483 172.024 113.229 1.00 40.59 167 GLN A C 1
ATOM 1317 O O . GLN A 1 167 ? 151.748 171.504 114.329 1.00 40.59 167 GLN A O 1
ATOM 1323 N N . THR A 1 168 ? 150.247 172.249 112.777 1.00 35.70 168 THR A N 1
ATOM 1324 C CA . THR A 1 168 ? 149.053 171.883 113.583 1.00 35.70 168 THR A CA 1
ATOM 1325 C C . THR A 1 168 ? 149.217 170.456 114.110 1.00 35.70 168 THR A C 1
ATOM 1326 O O . THR A 1 168 ? 149.155 170.272 115.341 1.00 35.70 168 THR A O 1
ATOM 1330 N N . THR A 1 169 ? 149.414 169.491 113.208 1.00 32.62 169 THR A N 1
ATOM 1331 C CA . THR A 1 169 ? 149.612 168.107 113.633 1.00 32.62 169 THR A CA 1
ATOM 1332 C C . THR A 1 169 ? 150.632 168.023 114.760 1.00 32.62 169 THR A C 1
ATOM 1333 O O . THR A 1 169 ? 150.410 167.344 115.770 1.00 32.62 169 THR A O 1
ATOM 1337 N N . ARG A 1 170 ? 151.754 168.729 114.609 1.00 33.26 170 ARG A N 1
ATOM 1338 C CA . ARG A 1 170 ? 152.800 168.700 115.625 1.00 33.26 170 ARG A CA 1
ATOM 1339 C C . ARG A 1 170 ? 152.277 169.219 116.957 1.00 33.26 170 ARG A C 1
ATOM 1340 O O . ARG A 1 170 ? 152.552 168.641 118.013 1.00 33.26 170 ARG A O 1
ATOM 1348 N N . GLU A 1 171 ? 151.508 170.310 116.922 1.00 34.12 171 GLU A N 1
ATOM 1349 C CA . GLU A 1 171 ? 150.899 170.815 118.150 1.00 34.12 171 GLU A CA 1
ATOM 1350 C C . GLU A 1 171 ? 149.909 169.813 118.731 1.00 34.12 171 GLU A C 1
ATOM 1351 O O . GLU A 1 171 ? 149.876 169.602 119.946 1.00 34.12 171 GLU A O 1
ATOM 1357 N N . HIS A 1 172 ? 149.106 169.176 117.879 1.00 29.13 172 HIS A N 1
ATOM 1358 C CA . HIS A 1 172 ? 148.177 168.155 118.354 1.00 29.13 172 HIS A CA 1
ATOM 1359 C C . HIS A 1 172 ? 148.910 166.964 118.959 1.00 29.13 172 HIS A C 1
ATOM 1360 O O . HIS A 1 172 ? 148.341 166.242 119.785 1.00 29.13 172 HIS A O 1
ATOM 1367 N N . PHE A 1 173 ? 150.160 166.746 118.563 1.00 25.35 173 PHE A N 1
ATOM 1368 C CA . PHE A 1 173 ? 150.977 165.665 119.096 1.00 25.35 173 PHE A CA 1
ATOM 1369 C C . PHE A 1 173 ? 151.810 166.089 120.298 1.00 25.35 173 PHE A C 1
ATOM 1370 O O . PHE A 1 173 ? 152.576 165.270 120.813 1.00 25.35 173 PHE A O 1
ATOM 1378 N N . ALA A 1 174 ? 151.678 167.337 120.746 1.00 26.43 174 ALA A N 1
ATOM 1379 C CA . ALA A 1 174 ? 152.507 167.883 121.820 1.00 26.43 174 ALA A CA 1
ATOM 1380 C C . ALA A 1 174 ? 153.987 167.724 121.492 1.00 26.43 174 ALA A C 1
ATOM 1381 O O . ALA A 1 174 ? 154.814 167.453 122.362 1.00 26.43 174 ALA A O 1
ATOM 1383 N N . MET A 1 175 ? 154.317 167.888 120.217 1.00 27.49 175 MET A N 1
ATOM 1384 C CA . MET A 1 175 ? 155.685 167.806 119.737 1.00 27.49 175 MET A CA 1
ATOM 1385 C C . MET A 1 175 ? 156.190 169.204 119.418 1.00 27.49 175 MET A C 1
ATOM 1386 O O . MET A 1 175 ? 155.477 170.007 118.809 1.00 27.49 175 MET A O 1
ATOM 1391 N N . LYS A 1 176 ? 157.413 169.494 119.841 1.00 31.91 176 LYS A N 1
ATOM 1392 C CA . LYS A 1 176 ? 158.050 170.746 119.482 1.00 31.91 176 LYS A CA 1
ATOM 1393 C C . LYS A 1 176 ? 158.350 170.765 117.988 1.00 31.91 176 LYS A C 1
ATOM 1394 O O . LYS A 1 176 ? 158.348 169.734 117.312 1.00 31.91 176 LYS A O 1
ATOM 1400 N N . ASN A 1 177 ? 158.613 171.955 117.465 1.00 34.99 177 ASN A N 1
ATOM 1401 C CA . ASN A 1 177 ? 159.143 172.045 116.116 1.00 34.99 177 ASN A CA 1
ATOM 1402 C C . ASN A 1 177 ? 160.558 171.486 116.096 1.00 34.99 177 ASN A C 1
ATOM 1403 O O . ASN A 1 177 ? 161.346 171.725 117.014 1.00 34.99 177 ASN A O 1
ATOM 1408 N N . ASN A 1 178 ? 160.867 170.714 115.055 1.00 35.27 178 ASN A N 1
ATOM 1409 C CA . ASN A 1 178 ? 162.189 170.115 114.888 1.00 35.27 178 ASN A CA 1
ATOM 1410 C C . ASN A 1 178 ? 162.525 169.184 116.053 1.00 35.27 178 ASN A C 1
ATOM 1411 O O . ASN A 1 178 ? 163.542 169.346 116.725 1.00 35.27 178 ASN A O 1
ATOM 1416 N N . THR A 1 179 ? 161.659 168.197 116.288 1.00 31.08 179 THR A N 1
ATOM 1417 C CA . THR A 1 179 ? 161.956 167.194 117.305 1.00 31.08 179 THR A CA 1
ATOM 1418 C C . THR A 1 179 ? 163.243 166.452 116.970 1.00 31.08 179 THR A C 1
ATOM 1419 O O . THR A 1 179 ? 164.066 166.189 117.853 1.00 31.08 179 THR A O 1
ATOM 1423 N N . LEU A 1 180 ? 163.442 166.126 115.694 1.00 31.10 180 LEU A N 1
ATOM 1424 C CA . LEU A 1 180 ? 164.691 165.551 115.196 1.00 31.10 180 LEU A CA 1
ATOM 1425 C C . LEU A 1 180 ? 165.165 166.444 114.055 1.00 31.10 180 LEU A C 1
ATOM 1426 O O . LEU A 1 180 ? 164.782 166.246 112.895 1.00 31.10 180 LEU A O 1
ATOM 1431 N N . PRO A 1 181 ? 165.983 167.456 114.358 1.00 34.52 181 PRO A N 1
ATOM 1432 C CA . PRO A 1 181 ? 166.323 168.468 113.342 1.00 34.52 181 PRO A CA 1
ATOM 1433 C C . PRO A 1 181 ? 167.044 167.922 112.121 1.00 34.52 181 PRO A C 1
ATOM 1434 O O . PRO A 1 181 ? 166.840 168.450 111.023 1.00 34.52 181 PRO A O 1
ATOM 1438 N N . SER A 1 182 ? 167.889 166.908 112.269 1.00 36.49 182 SER A N 1
ATOM 1439 C CA . SER A 1 182 ? 168.724 166.422 111.179 1.00 36.49 182 SER A CA 1
ATOM 1440 C C . SER A 1 182 ? 167.915 165.556 110.221 1.00 36.49 182 SER A C 1
ATOM 1441 O O . SER A 1 182 ? 167.242 164.612 110.640 1.00 36.49 182 SER A O 1
ATOM 1444 N N . GLN A 1 183 ? 168.002 165.878 108.929 1.00 36.87 183 GLN A N 1
ATOM 1445 C CA . GLN A 1 183 ? 167.306 165.090 107.915 1.00 36.87 183 GLN A CA 1
ATOM 1446 C C . GLN A 1 183 ? 167.825 163.655 107.863 1.00 36.87 183 GLN A C 1
ATOM 1447 O O . GLN A 1 183 ? 167.034 162.707 107.805 1.00 36.87 183 GLN A O 1
ATOM 1453 N N . GLU A 1 184 ? 169.148 163.476 107.891 1.00 37.41 184 GLU A N 1
ATOM 1454 C CA . GLU A 1 184 ? 169.718 162.132 107.831 1.00 37.41 184 GLU A CA 1
ATOM 1455 C C . GLU A 1 184 ? 169.355 161.315 109.068 1.00 37.41 184 GLU A C 1
ATOM 1456 O O . GLU A 1 184 ? 169.036 160.119 108.968 1.00 37.41 184 GLU A O 1
ATOM 1462 N N . ALA A 1 185 ? 169.404 161.942 110.245 1.00 33.10 185 ALA A N 1
ATOM 1463 C CA . ALA A 1 185 ? 168.961 161.264 111.454 1.00 33.10 185 ALA A CA 1
ATOM 1464 C C . ALA A 1 185 ? 167.494 160.876 111.358 1.00 33.10 185 ALA A C 1
ATOM 1465 O O . ALA A 1 185 ? 167.104 159.809 111.840 1.00 33.10 185 ALA A O 1
ATOM 1467 N N . ARG A 1 186 ? 166.671 161.723 110.737 1.00 32.33 186 ARG A N 1
ATOM 1468 C CA . ARG A 1 186 ? 165.266 161.386 110.542 1.00 32.33 186 ARG A CA 1
ATOM 1469 C C . ARG A 1 186 ? 165.114 160.180 109.624 1.00 32.33 186 ARG A C 1
ATOM 1470 O O . ARG A 1 186 ? 164.250 159.325 109.848 1.00 32.33 186 ARG A O 1
ATOM 1478 N N . GLU A 1 187 ? 165.932 160.104 108.573 1.00 33.65 187 GLU A N 1
ATOM 1479 C CA . GLU A 1 187 ? 165.887 158.946 107.684 1.00 33.65 187 GLU A CA 1
ATOM 1480 C C . GLU A 1 187 ? 166.216 157.666 108.442 1.00 33.65 187 GLU A C 1
ATOM 1481 O O . GLU A 1 187 ? 165.542 156.638 108.282 1.00 33.65 187 GLU A O 1
ATOM 1487 N N . LYS A 1 188 ? 167.242 157.718 109.292 1.00 31.08 188 LYS A N 1
ATOM 1488 C CA . LYS A 1 188 ? 167.545 156.562 110.135 1.00 31.08 188 LYS A CA 1
ATOM 1489 C C . LYS A 1 188 ? 166.383 156.237 111.068 1.00 31.08 188 LYS A C 1
ATOM 1490 O O . LYS A 1 188 ? 166.038 155.063 111.266 1.00 31.08 188 LYS A O 1
ATOM 1496 N N . LEU A 1 189 ? 165.781 157.267 111.663 1.00 26.91 189 LEU A N 1
ATOM 1497 C CA . LEU A 1 189 ? 164.681 157.053 112.594 1.00 26.91 189 LEU A CA 1
ATOM 1498 C C . LEU A 1 189 ? 163.519 156.347 111.911 1.00 26.91 189 LEU A C 1
ATOM 1499 O O . LEU A 1 189 ? 162.895 155.453 112.489 1.00 26.91 189 LEU A O 1
ATOM 1504 N N . PHE A 1 190 ? 163.221 156.731 110.676 1.00 26.83 190 PHE A N 1
ATOM 1505 C CA . PHE A 1 190 ? 162.147 156.073 109.950 1.00 26.83 190 PHE A CA 1
ATOM 1506 C C . PHE A 1 190 ? 162.537 154.677 109.477 1.00 26.83 190 PHE A C 1
ATOM 1507 O O . PHE A 1 190 ? 161.660 153.819 109.356 1.00 26.83 190 PHE A O 1
ATOM 1515 N N . ASP A 1 191 ? 163.829 154.414 109.266 1.00 30.06 191 ASP A N 1
ATOM 1516 C CA . ASP A 1 191 ? 164.286 153.031 109.126 1.00 30.06 191 ASP A CA 1
ATOM 1517 C C . ASP A 1 191 ? 163.925 152.206 110.361 1.00 30.06 191 ASP A C 1
ATOM 1518 O O . ASP A 1 191 ? 163.420 151.081 110.250 1.00 30.06 191 ASP A O 1
ATOM 1523 N N . PHE A 1 192 ? 164.177 152.760 111.546 1.00 23.76 192 PHE A N 1
ATOM 1524 C CA . PHE A 1 192 ? 163.851 152.067 112.794 1.00 23.76 192 PHE A CA 1
ATOM 1525 C C . PHE A 1 192 ? 162.344 151.859 112.943 1.00 23.76 192 PHE A C 1
ATOM 1526 O O . PHE A 1 192 ? 161.891 150.784 113.362 1.00 23.76 192 PHE A O 1
ATOM 1534 N N . PHE A 1 193 ? 161.556 152.884 112.610 1.00 21.63 193 PHE A N 1
ATOM 1535 C CA . PHE A 1 193 ? 160.100 152.759 112.641 1.00 21.63 193 PHE A CA 1
ATOM 1536 C C . PHE A 1 193 ? 159.633 151.654 111.701 1.00 21.63 193 PHE A C 1
ATOM 1537 O O . PHE A 1 193 ? 158.753 150.852 112.046 1.00 21.63 193 PHE A O 1
ATOM 1545 N N . PHE A 1 194 ? 160.199 151.628 110.492 1.00 23.72 194 PHE A N 1
ATOM 1546 C CA . PHE A 1 194 ? 159.842 150.548 109.539 1.00 23.72 194 PHE A CA 1
ATOM 1547 C C . PHE A 1 194 ? 160.166 149.201 110.190 1.00 23.72 194 PHE A C 1
ATOM 1548 O O . PHE A 1 194 ? 159.285 148.320 110.223 1.00 23.72 194 PHE A O 1
ATOM 1556 N N . TRP A 1 195 ? 161.395 149.056 110.693 1.00 24.06 195 TRP A N 1
ATOM 1557 C CA . TRP A 1 195 ? 161.814 147.786 111.344 1.00 24.06 195 TRP A CA 1
ATOM 1558 C C . TRP A 1 195 ? 160.736 147.343 112.337 1.00 24.06 195 TRP A C 1
ATOM 1559 O O . TRP A 1 195 ? 160.258 146.197 112.217 1.00 24.06 195 TRP A O 1
ATOM 1570 N N . THR A 1 196 ? 160.373 148.222 113.276 1.00 20.32 196 THR A N 1
ATOM 1571 C CA . THR A 1 196 ? 159.324 147.887 114.274 1.00 20.32 196 THR A CA 1
ATOM 1572 C C . THR A 1 196 ? 158.073 147.391 113.539 1.00 20.32 196 THR A C 1
ATOM 1573 O O . THR A 1 196 ? 157.613 146.275 113.845 1.00 20.32 196 THR A O 1
ATOM 1577 N N . SER A 1 197 ? 157.550 148.192 112.605 1.00 20.55 197 SER A N 1
ATOM 1578 C CA . SER A 1 197 ? 156.318 147.796 111.875 1.00 20.55 197 SER A CA 1
ATOM 1579 C C . SER A 1 197 ? 156.513 146.405 111.264 1.00 20.55 197 SER A C 1
ATOM 1580 O O . SER A 1 197 ? 155.604 145.564 111.408 1.00 20.55 197 SER A O 1
ATOM 1583 N N . TRP A 1 198 ? 157.658 146.175 110.615 1.00 21.57 198 TRP A N 1
ATOM 1584 C CA . TRP A 1 198 ? 157.931 144.888 109.985 1.00 21.57 198 TRP A CA 1
ATOM 1585 C C . TRP A 1 198 ? 157.869 143.758 111.002 1.00 21.57 198 TRP A C 1
ATOM 1586 O O . TRP A 1 198 ? 157.254 142.717 110.753 1.00 21.57 198 TRP A O 1
ATOM 1597 N N . SER A 1 199 ? 158.492 143.953 112.166 1.00 19.38 199 SER A N 1
ATOM 1598 C CA . SER A 1 199 ? 158.430 142.943 113.215 1.00 19.38 199 SER A CA 1
ATOM 1599 C C . SER A 1 199 ? 156.992 142.716 113.669 1.00 19.38 199 SER A C 1
ATOM 1600 O O . SER A 1 199 ? 156.592 141.581 113.948 1.00 19.38 199 SER A O 1
ATOM 1603 N N . ALA A 1 200 ? 156.202 143.787 113.753 1.00 18.34 200 ALA A N 1
ATOM 1604 C CA . ALA A 1 200 ? 154.814 143.658 114.183 1.00 18.34 200 ALA A CA 1
ATOM 1605 C C . ALA A 1 200 ? 153.934 142.976 113.148 1.00 18.34 200 ALA A C 1
ATOM 1606 O O . ALA A 1 200 ? 152.877 142.449 113.510 1.00 18.34 200 ALA A O 1
ATOM 1608 N N . SER A 1 201 ? 154.343 142.980 111.872 1.00 20.19 201 SER A N 1
ATOM 1609 C CA . SER A 1 201 ? 153.446 142.468 110.797 1.00 20.19 201 SER A CA 1
ATOM 1610 C C . SER A 1 201 ? 154.022 141.254 110.057 1.00 20.19 201 SER A C 1
ATOM 1611 O O . SER A 1 201 ? 153.422 140.857 109.040 1.00 20.19 201 SER A O 1
ATOM 1614 N N . THR A 1 202 ? 155.129 140.687 110.536 1.00 22.55 202 THR A N 1
ATOM 1615 C CA . THR A 1 202 ? 155.754 139.554 109.867 1.00 22.55 202 THR A CA 1
ATOM 1616 C C . THR A 1 202 ? 155.657 138.324 110.757 1.00 22.55 202 THR A C 1
ATOM 1617 O O . THR A 1 202 ? 156.039 138.372 111.929 1.00 22.55 202 THR A O 1
ATOM 1621 N N . ASN A 1 203 ? 155.158 137.227 110.195 1.00 24.14 203 ASN A N 1
ATOM 1622 C CA . ASN A 1 203 ? 155.032 135.992 110.954 1.00 24.14 203 ASN A CA 1
ATOM 1623 C C . ASN A 1 203 ? 156.393 135.507 111.433 1.00 24.14 203 ASN A C 1
ATOM 1624 O O . ASN A 1 203 ? 157.407 135.654 110.750 1.00 24.14 203 ASN A O 1
ATOM 1629 N N . ARG A 1 204 ? 156.405 134.931 112.629 1.00 26.08 204 ARG A N 1
ATOM 1630 C CA . ARG A 1 204 ? 157.593 134.258 113.114 1.00 26.08 204 ARG A CA 1
ATOM 1631 C C . ARG A 1 204 ? 157.925 133.099 112.177 1.00 26.08 204 ARG A C 1
ATOM 1632 O O . ARG A 1 204 ? 157.028 132.522 111.558 1.00 26.08 204 ARG A O 1
ATOM 1640 N N . PRO A 1 205 ? 159.206 132.738 112.055 1.00 32.80 205 PRO A N 1
ATOM 1641 C CA . PRO A 1 205 ? 159.596 131.770 111.014 1.00 32.80 205 PRO A CA 1
ATOM 1642 C C . PRO A 1 205 ? 158.844 130.453 111.080 1.00 32.80 205 PRO A C 1
ATOM 1643 O O . PRO A 1 205 ? 158.561 129.856 110.035 1.00 32.80 205 PRO A O 1
ATOM 1647 N N . ASP A 1 206 ? 158.501 129.986 112.278 1.00 38.26 206 ASP A N 1
ATOM 1648 C CA . ASP A 1 206 ? 157.831 128.703 112.422 1.00 38.26 206 ASP A CA 1
ATOM 1649 C C . ASP A 1 206 ? 156.354 128.820 112.777 1.00 38.26 206 ASP A C 1
ATOM 1650 O O . ASP A 1 206 ? 155.687 127.790 112.913 1.00 38.26 206 ASP A O 1
ATOM 1655 N N . GLU A 1 207 ? 155.828 130.031 112.920 1.00 32.47 207 GLU A N 1
ATOM 1656 C CA . GLU A 1 207 ? 154.477 130.251 113.415 1.00 32.47 207 GLU A CA 1
ATOM 1657 C C . GLU A 1 207 ? 153.628 130.966 112.368 1.00 32.47 207 GLU A C 1
ATOM 1658 O O . GLU A 1 207 ? 154.119 131.434 111.336 1.00 32.47 207 GLU A O 1
ATOM 1664 N N . THR A 1 208 ? 152.328 131.045 112.653 1.00 28.92 208 THR A N 1
ATOM 1665 C CA . THR A 1 208 ? 151.394 131.843 111.870 1.00 28.92 208 THR A CA 1
ATOM 1666 C C . THR A 1 208 ? 151.052 133.166 112.546 1.00 28.92 208 THR A C 1
ATOM 1667 O O . THR A 1 208 ? 150.133 133.857 112.097 1.00 28.92 208 THR A O 1
ATOM 1671 N N . PHE A 1 209 ? 151.758 133.528 113.614 1.00 24.81 209 PHE A N 1
ATOM 1672 C CA . PHE A 1 209 ? 151.593 134.819 114.261 1.00 24.81 209 PHE A CA 1
ATOM 1673 C C . PHE A 1 209 ? 152.919 135.564 114.229 1.00 24.81 209 PHE A C 1
ATOM 1674 O O . PHE A 1 209 ? 153.987 134.968 114.081 1.00 24.81 209 PHE A O 1
ATOM 1682 N N . THR A 1 210 ? 152.840 136.882 114.365 1.00 20.40 210 THR A N 1
ATOM 1683 C CA . THR A 1 210 ? 154.013 137.721 114.187 1.00 20.40 210 THR A CA 1
ATOM 1684 C C . THR A 1 210 ? 154.916 137.694 115.421 1.00 20.40 210 THR A C 1
ATOM 1685 O O . THR A 1 210 ? 154.610 137.085 116.449 1.00 20.40 210 THR A O 1
ATOM 1689 N N . TYR A 1 211 ? 156.060 138.372 115.295 1.00 22.26 211 TYR A N 1
ATOM 1690 C CA . TYR A 1 211 ? 157.003 138.479 116.403 1.00 22.26 211 TYR A CA 1
ATOM 1691 C C . TYR A 1 211 ? 156.393 139.180 117.606 1.00 22.26 211 TYR A C 1
ATOM 1692 O O . TYR A 1 211 ? 156.846 138.964 118.733 1.00 22.26 211 TYR A O 1
ATOM 1701 N N . THR A 1 212 ? 155.378 140.015 117.389 1.00 17.01 212 THR A N 1
ATOM 1702 C CA . THR A 1 212 ? 154.724 140.764 118.453 1.00 17.01 212 THR A CA 1
ATOM 1703 C C . THR A 1 212 ? 153.445 140.094 118.937 1.00 17.01 212 THR A C 1
ATOM 1704 O O . THR A 1 212 ? 152.613 140.755 119.564 1.00 17.01 212 THR A O 1
ATOM 1708 N N . ASN A 1 213 ? 153.270 138.803 118.661 1.00 17.48 213 ASN A N 1
ATOM 1709 C CA . ASN A 1 213 ? 152.030 138.100 118.983 1.00 17.48 213 ASN A CA 1
ATOM 1710 C C . ASN A 1 213 ? 150.831 138.814 118.359 1.00 17.48 213 ASN A C 1
ATOM 1711 O O . ASN A 1 213 ? 149.795 139.019 118.989 1.00 17.48 213 ASN A O 1
ATOM 1716 N N . ASN A 1 214 ? 151.004 139.218 117.104 1.00 14.82 214 ASN A N 1
ATOM 1717 C CA . ASN A 1 214 ? 149.981 139.832 116.264 1.00 14.82 214 ASN A CA 1
ATOM 1718 C C . ASN A 1 214 ? 149.592 141.237 116.722 1.00 14.82 214 ASN A C 1
ATOM 1719 O O . ASN A 1 214 ? 148.581 141.769 116.262 1.00 14.82 214 ASN A O 1
ATOM 1724 N N . TRP A 1 215 ? 150.357 141.844 117.622 1.00 13.63 215 TRP A N 1
ATOM 1725 C CA . TRP A 1 215 ? 150.130 143.236 117.988 1.00 13.63 215 TRP A CA 1
ATOM 1726 C C . TRP A 1 215 ? 150.745 144.156 116.935 1.00 13.63 215 TRP A C 1
ATOM 1727 O O . TRP A 1 215 ? 151.793 143.832 116.374 1.00 13.63 215 TRP A O 1
ATOM 1738 N N . PRO A 1 216 ? 150.149 145.319 116.633 1.00 13.22 216 PRO A N 1
ATOM 1739 C CA . PRO A 1 216 ? 148.913 145.892 117.180 1.00 13.22 216 PRO A CA 1
ATOM 1740 C C . PRO A 1 216 ? 147.686 145.371 116.467 1.00 13.22 216 PRO A C 1
ATOM 1741 O O . PRO A 1 216 ? 147.804 144.789 115.399 1.00 13.22 216 PRO A O 1
ATOM 1745 N N . HIS A 1 217 ? 146.501 145.593 117.027 1.00 12.81 217 HIS A N 1
ATOM 1746 C CA . HIS A 1 217 ? 145.277 145.233 116.329 1.00 12.81 217 HIS A CA 1
ATOM 1747 C C . HIS A 1 217 ? 145.200 145.989 115.011 1.00 12.81 217 HIS A C 1
ATOM 1748 O O . HIS A 1 217 ? 145.093 147.217 114.994 1.00 12.81 217 HIS A O 1
ATOM 1755 N N . GLU A 1 218 ? 145.283 145.247 113.910 1.00 15.24 218 GLU A N 1
ATOM 1756 C CA . GLU A 1 218 ? 145.293 145.827 112.566 1.00 15.24 218 GLU A CA 1
ATOM 1757 C C . GLU A 1 218 ? 144.495 144.911 111.658 1.00 15.24 218 GLU A C 1
ATOM 1758 O O . GLU A 1 218 ? 145.011 143.916 111.137 1.00 15.24 218 GLU A O 1
ATOM 1764 N N . PRO A 1 219 ? 143.215 145.214 111.452 1.00 15.54 219 PRO A N 1
ATOM 1765 C CA . PRO A 1 219 ? 142.347 144.311 110.681 1.00 15.54 219 PRO A CA 1
ATOM 1766 C C . PRO A 1 219 ? 142.824 144.074 109.257 1.00 15.54 219 PRO A C 1
ATOM 1767 O O . PRO A 1 219 ? 142.502 143.040 108.665 1.00 15.54 219 PRO A O 1
ATOM 1771 N N . LEU A 1 220 ? 143.601 145.011 108.705 1.00 17.73 220 LEU A N 1
ATOM 1772 C CA . LEU A 1 220 ? 144.002 144.909 107.305 1.00 17.73 220 LEU A CA 1
ATOM 1773 C C . LEU A 1 220 ? 144.797 143.636 107.041 1.00 17.73 220 LEU A C 1
ATOM 1774 O O . LEU A 1 220 ? 144.653 143.014 105.983 1.00 17.73 220 LEU A O 1
ATOM 1779 N N . ILE A 1 221 ? 145.641 143.229 107.987 1.00 16.56 221 ILE A N 1
ATOM 1780 C CA . ILE A 1 221 ? 146.465 142.042 107.805 1.00 16.56 221 ILE A CA 1
ATOM 1781 C C . ILE A 1 221 ? 146.079 140.972 108.818 1.00 16.56 221 ILE A C 1
ATOM 1782 O O . ILE A 1 221 ? 146.856 140.050 109.081 1.00 16.56 221 ILE A O 1
ATOM 1787 N N . ASN A 1 222 ? 144.874 141.080 109.378 1.00 16.00 222 ASN A N 1
ATOM 1788 C CA . ASN A 1 222 ? 144.374 140.129 110.372 1.00 16.00 222 ASN A CA 1
ATOM 1789 C C . ASN A 1 222 ? 145.314 140.034 111.567 1.00 16.00 222 ASN A C 1
ATOM 1790 O O . ASN A 1 222 ? 145.654 138.952 112.044 1.00 16.00 222 ASN A O 1
ATOM 1795 N N . ASN A 1 223 ? 145.758 141.214 112.030 1.00 13.92 223 ASN A N 1
ATOM 1796 C CA . ASN A 1 223 ? 146.581 141.282 113.267 1.00 13.92 223 ASN A CA 1
ATOM 1797 C C . ASN A 1 223 ? 145.577 141.220 114.415 1.00 13.92 223 ASN A C 1
ATOM 1798 O O . ASN A 1 223 ? 145.175 142.294 114.904 1.00 13.92 223 ASN A O 1
ATOM 1803 N N . VAL A 1 224 ? 145.185 140.015 114.815 1.00 13.12 224 VAL A N 1
ATOM 1804 C CA . VAL A 1 224 ? 144.129 139.802 115.805 1.00 13.12 224 VAL A CA 1
ATOM 1805 C C . VAL A 1 224 ? 144.657 138.815 116.837 1.00 13.12 224 VAL A C 1
ATOM 1806 O O . VAL A 1 224 ? 145.617 138.076 116.564 1.00 13.12 224 VAL A O 1
ATOM 1810 N N . PRO A 1 225 ? 144.065 138.777 118.038 1.00 12.50 225 PRO A N 1
ATOM 1811 C CA . PRO A 1 225 ? 144.591 137.887 119.083 1.00 12.50 225 PRO A CA 1
ATOM 1812 C C . PRO A 1 225 ? 144.587 136.432 118.639 1.00 12.50 225 PRO A C 1
ATOM 1813 O O . PRO A 1 225 ? 143.656 135.968 117.981 1.00 12.50 225 PRO A O 1
ATOM 1817 N N . THR A 1 226 ? 145.648 135.720 119.003 1.00 15.04 226 THR A N 1
ATOM 1818 C CA . THR A 1 226 ? 145.748 134.299 118.716 1.00 15.04 226 THR A CA 1
ATOM 1819 C C . THR A 1 226 ? 144.824 133.515 119.651 1.00 15.04 226 THR A C 1
ATOM 1820 O O . THR A 1 226 ? 144.302 134.038 120.636 1.00 15.04 226 THR A O 1
ATOM 1824 N N . THR A 1 227 ? 144.617 132.234 119.337 1.00 14.94 227 THR A N 1
ATOM 1825 C CA . THR A 1 227 ? 143.788 131.393 120.196 1.00 14.94 227 THR A CA 1
ATOM 1826 C C . THR A 1 227 ? 144.382 131.282 121.597 1.00 14.94 227 THR A C 1
ATOM 1827 O O . THR A 1 227 ? 143.661 131.398 122.598 1.00 14.94 227 THR A O 1
ATOM 1831 N N . GLU A 1 228 ? 145.700 131.080 121.681 1.00 15.80 228 GLU A N 1
ATOM 1832 C CA . GLU A 1 228 ? 146.376 131.001 122.971 1.00 15.80 228 GLU A CA 1
ATOM 1833 C C . GLU A 1 228 ? 146.177 132.270 123.789 1.00 15.80 228 GLU A C 1
ATOM 1834 O O . GLU A 1 228 ? 146.109 132.207 125.019 1.00 15.80 228 GLU A O 1
ATOM 1840 N N . ASN A 1 229 ? 146.077 133.421 123.127 1.00 13.71 229 ASN A N 1
ATOM 1841 C CA . ASN A 1 229 ? 145.773 134.665 123.825 1.00 13.71 229 ASN A CA 1
ATOM 1842 C C . ASN A 1 229 ? 144.474 134.535 124.621 1.00 13.71 229 ASN A C 1
ATOM 1843 O O . ASN A 1 229 ? 144.446 134.765 125.838 1.00 13.71 229 ASN A O 1
ATOM 1848 N N . TYR A 1 230 ? 143.399 134.108 123.952 1.00 12.43 230 TYR A N 1
ATOM 1849 C CA . TYR A 1 230 ? 142.124 133.884 124.630 1.00 12.43 230 TYR A CA 1
ATOM 1850 C C . TYR A 1 230 ? 142.269 132.866 125.752 1.00 12.43 230 TYR A C 1
ATOM 1851 O O . TYR A 1 230 ? 141.815 133.094 126.884 1.00 12.43 230 TYR A O 1
ATOM 1860 N N . MET A 1 231 ? 142.885 131.723 125.439 1.00 13.89 231 MET A N 1
ATOM 1861 C CA . MET A 1 231 ? 142.950 130.616 126.387 1.00 13.89 231 MET A CA 1
ATOM 1862 C C . MET A 1 231 ? 143.654 131.032 127.671 1.00 13.89 231 MET A C 1
ATOM 1863 O O . MET A 1 231 ? 143.131 130.835 128.774 1.00 13.89 231 MET A O 1
ATOM 1868 N N . TRP A 1 232 ? 144.832 131.633 127.545 1.00 13.06 232 TRP A N 1
ATOM 1869 C CA . TRP A 1 232 ? 145.580 132.055 128.718 1.00 13.06 232 TRP A CA 1
ATOM 1870 C C . TRP A 1 232 ? 144.920 133.214 129.448 1.00 13.06 232 TRP A C 1
ATOM 1871 O O . TRP A 1 232 ? 145.053 133.297 130.671 1.00 13.06 232 TRP A O 1
ATOM 1882 N N . SER A 1 233 ? 144.186 134.086 128.748 1.00 12.34 233 SER A N 1
ATOM 1883 C CA . SER A 1 233 ? 143.417 135.113 129.450 1.00 12.34 233 SER A CA 1
ATOM 1884 C C . SER A 1 233 ? 142.373 134.486 130.370 1.00 12.34 233 SER A C 1
ATOM 1885 O O . SER A 1 233 ? 142.264 134.839 131.556 1.00 12.34 233 SER A O 1
ATOM 1888 N N . PHE A 1 234 ? 141.601 133.536 129.838 1.00 13.13 234 PHE A N 1
ATOM 1889 C CA . PHE A 1 234 ? 140.594 132.877 130.666 1.00 13.13 234 PHE A CA 1
ATOM 1890 C C . PHE A 1 234 ? 141.245 132.105 131.811 1.00 13.13 234 PHE A C 1
ATOM 1891 O O . PHE A 1 234 ? 140.740 132.105 132.945 1.00 13.13 234 PHE A O 1
ATOM 1899 N N . THR A 1 235 ? 142.372 131.447 131.529 1.00 13.27 235 THR A N 1
ATOM 1900 C CA . THR A 1 235 ? 143.086 130.707 132.563 1.00 13.27 235 THR A CA 1
ATOM 1901 C C . THR A 1 235 ? 143.537 131.634 133.685 1.00 13.27 235 THR A C 1
ATOM 1902 O O . THR A 1 235 ? 143.447 131.283 134.867 1.00 13.27 235 THR A O 1
ATOM 1906 N N . SER A 1 236 ? 144.026 132.822 133.331 1.00 14.38 236 SER A N 1
ATOM 1907 C CA . SER A 1 236 ? 144.449 133.780 134.345 1.00 14.38 236 SER A CA 1
ATOM 1908 C C . SER A 1 236 ? 143.273 134.245 135.194 1.00 14.38 236 SER A C 1
ATOM 1909 O O . SER A 1 236 ? 143.420 134.442 136.405 1.00 14.38 236 SER A O 1
ATOM 1912 N N . VAL A 1 237 ? 142.102 134.430 134.580 1.00 15.04 237 VAL A N 1
ATOM 1913 C CA . VAL A 1 237 ? 140.918 134.782 135.369 1.00 15.04 237 VAL A CA 1
ATOM 1914 C C . VAL A 1 237 ? 140.598 133.683 136.380 1.00 15.04 237 VAL A C 1
ATOM 1915 O O . VAL A 1 237 ? 140.305 133.956 137.558 1.00 15.04 237 VAL A O 1
ATOM 1919 N N . VAL A 1 238 ? 140.646 132.425 135.937 1.00 15.16 238 VAL A N 1
ATOM 1920 C CA . VAL A 1 238 ? 140.344 131.309 136.834 1.00 15.16 238 VAL A CA 1
ATOM 1921 C C . VAL A 1 238 ? 141.353 131.258 137.975 1.00 15.16 238 VAL A C 1
ATOM 1922 O O . VAL A 1 238 ? 140.990 131.058 139.143 1.00 15.16 238 VAL A O 1
ATOM 1926 N N . LEU A 1 239 ? 142.636 131.440 137.650 1.00 15.61 239 LEU A N 1
ATOM 1927 C CA . LEU A 1 239 ? 143.676 131.414 138.673 1.00 15.61 239 LEU A CA 1
ATOM 1928 C C . LEU A 1 239 ? 143.482 132.539 139.678 1.00 15.61 239 LEU A C 1
ATOM 1929 O O . LEU A 1 239 ? 143.637 132.335 140.885 1.00 15.61 239 LEU A O 1
ATOM 1934 N N . LEU A 1 240 ? 143.127 133.731 139.198 1.00 15.55 240 LEU A N 1
ATOM 1935 C CA . LEU A 1 240 ? 142.899 134.856 140.096 1.00 15.55 240 LEU A CA 1
ATOM 1936 C C . LEU A 1 240 ? 141.776 134.549 141.078 1.00 15.55 240 LEU A C 1
ATOM 1937 O O . LEU A 1 240 ? 141.939 134.695 142.296 1.00 15.55 240 LEU A O 1
ATOM 1942 N N . LEU A 1 241 ? 140.626 134.110 140.562 1.00 15.50 241 LEU A N 1
ATOM 1943 C CA . LEU A 1 241 ? 139.484 133.884 141.445 1.00 15.50 241 LEU A CA 1
ATOM 1944 C C . LEU A 1 241 ? 139.755 132.748 142.425 1.00 15.50 241 LEU A C 1
ATOM 1945 O O . LEU A 1 241 ? 139.428 132.853 143.617 1.00 15.50 241 LEU A O 1
ATOM 1950 N N . MET A 1 242 ? 140.363 131.659 141.951 1.00 17.70 242 MET A N 1
ATOM 1951 C CA . MET A 1 242 ? 140.659 130.542 142.839 1.00 17.70 242 MET A CA 1
ATOM 1952 C C . MET A 1 242 ? 141.658 130.947 143.915 1.00 17.70 242 MET A C 1
ATOM 1953 O O . MET A 1 242 ? 141.509 130.563 145.079 1.00 17.70 242 MET A O 1
ATOM 1958 N N . GLY A 1 243 ? 142.676 131.732 143.548 1.00 16.40 243 GLY A N 1
ATOM 1959 C CA . GLY A 1 243 ? 143.626 132.205 144.536 1.00 16.40 243 GLY A CA 1
ATOM 1960 C C . GLY A 1 243 ? 142.990 133.110 145.571 1.00 16.40 243 GLY A C 1
ATOM 1961 O O . GLY A 1 243 ? 143.298 133.018 146.758 1.00 16.40 243 GLY A O 1
ATOM 1962 N N . ILE A 1 244 ? 142.097 134.001 145.136 1.00 16.85 244 ILE A N 1
ATOM 1963 C CA . ILE A 1 244 ? 141.410 134.873 146.086 1.00 16.85 244 ILE A CA 1
ATOM 1964 C C . ILE A 1 244 ? 140.611 134.038 147.074 1.00 16.85 244 ILE A C 1
ATOM 1965 O O . ILE A 1 244 ? 140.676 134.242 148.292 1.00 16.85 244 ILE A O 1
ATOM 1970 N N . GLY A 1 245 ? 139.850 133.076 146.555 1.00 17.77 245 GLY A N 1
ATOM 1971 C CA . GLY A 1 245 ? 139.034 132.250 147.426 1.00 17.77 245 GLY A CA 1
ATOM 1972 C C . GLY A 1 245 ? 139.860 131.437 148.403 1.00 17.77 245 GLY A C 1
ATOM 1973 O O . GLY A 1 245 ? 139.540 131.356 149.591 1.00 17.77 245 GLY A O 1
ATOM 1974 N N . LEU A 1 246 ? 140.946 130.832 147.918 1.00 18.64 246 LEU A N 1
ATOM 1975 C CA . LEU A 1 246 ? 141.772 129.999 148.787 1.00 18.64 246 LEU A CA 1
ATOM 1976 C C . LEU A 1 246 ? 142.549 130.825 149.801 1.00 18.64 246 LEU A C 1
ATOM 1977 O O . LEU A 1 246 ? 142.751 130.374 150.930 1.00 18.64 246 LEU A O 1
ATOM 1982 N N . LEU A 1 247 ? 143.004 132.022 149.426 1.00 20.73 247 LEU A N 1
ATOM 1983 C CA . LEU A 1 247 ? 143.664 132.889 150.393 1.00 20.73 247 LEU A CA 1
ATOM 1984 C C . LEU A 1 247 ? 142.687 133.351 151.464 1.00 20.73 247 LEU A C 1
ATOM 1985 O O . LEU A 1 247 ? 143.040 133.423 152.643 1.00 20.73 247 LEU A O 1
ATOM 1990 N N . MET A 1 248 ? 141.455 133.680 151.070 1.00 23.22 248 MET A N 1
ATOM 1991 C CA . MET A 1 248 ? 140.426 133.990 152.055 1.00 23.22 248 MET A CA 1
ATOM 1992 C C . MET A 1 248 ? 140.174 132.811 152.986 1.00 23.22 248 MET A C 1
ATOM 1993 O O . MET A 1 248 ? 140.042 132.988 154.202 1.00 23.22 248 MET A O 1
ATOM 1998 N N . TRP A 1 249 ? 140.099 131.605 152.427 1.00 20.96 249 TRP A N 1
ATOM 1999 C CA . TRP A 1 249 ? 139.941 130.400 153.235 1.00 20.96 249 TRP A CA 1
ATOM 2000 C C . TRP A 1 249 ? 141.085 130.259 154.233 1.00 20.96 249 TRP A C 1
ATOM 2001 O O . TRP A 1 249 ? 140.866 129.998 155.423 1.00 20.96 249 TRP A O 1
ATOM 2012 N N . GLY A 1 250 ? 142.319 130.444 153.757 1.00 23.41 250 GLY A N 1
ATOM 2013 C CA . GLY A 1 250 ? 143.475 130.323 154.629 1.00 23.41 250 GLY A CA 1
ATOM 2014 C C . GLY A 1 250 ? 143.505 131.375 155.719 1.00 23.41 250 GLY A C 1
ATOM 2015 O O . GLY A 1 250 ? 143.840 131.076 156.865 1.00 23.41 250 GLY A O 1
ATOM 2016 N N . TYR A 1 251 ? 143.153 132.618 155.382 1.00 25.89 251 TYR A N 1
ATOM 2017 C CA . TYR A 1 251 ? 143.057 133.662 156.396 1.00 25.89 251 TYR A CA 1
ATOM 2018 C C . TYR A 1 251 ? 142.019 133.296 157.447 1.00 25.89 251 TYR A C 1
ATOM 2019 O O . TYR A 1 251 ? 142.259 133.434 158.651 1.00 25.89 251 TYR A O 1
ATOM 2028 N N . SER A 1 252 ? 140.855 132.818 157.004 1.00 25.27 252 SER A N 1
ATOM 2029 C CA . SER A 1 252 ? 139.776 132.510 157.936 1.00 25.27 252 SER A CA 1
ATOM 2030 C C . SER A 1 252 ? 140.158 131.369 158.872 1.00 25.27 252 SER A C 1
ATOM 2031 O O . SER A 1 252 ? 139.835 131.399 160.064 1.00 25.27 252 SER A O 1
ATOM 2034 N N . PHE A 1 253 ? 140.845 130.350 158.352 1.00 25.64 253 PHE A N 1
ATOM 2035 C CA . PHE A 1 253 ? 141.125 129.170 159.165 1.00 25.64 253 PHE A CA 1
ATOM 2036 C C . PHE A 1 253 ? 142.443 129.248 159.931 1.00 25.64 253 PHE A C 1
ATOM 2037 O O . PHE A 1 253 ? 142.605 128.525 160.920 1.00 25.64 253 PHE A O 1
ATOM 2045 N N . LEU A 1 254 ? 143.383 130.095 159.514 1.00 31.18 254 LEU A N 1
ATOM 2046 C CA . LEU A 1 254 ? 144.735 130.087 160.060 1.00 31.18 254 LEU A CA 1
ATOM 2047 C C . LEU A 1 254 ? 145.094 131.356 160.819 1.00 31.18 254 LEU A C 1
ATOM 2048 O O . LEU A 1 254 ? 146.216 131.460 161.324 1.00 31.18 254 LEU A O 1
ATOM 2053 N N . THR A 1 255 ? 144.186 132.321 160.910 1.00 37.22 255 THR A N 1
ATOM 2054 C CA . THR A 1 255 ? 144.429 133.569 161.621 1.00 37.22 255 THR A CA 1
ATOM 2055 C C . THR A 1 255 ? 143.411 133.701 162.741 1.00 37.22 255 THR A C 1
ATOM 2056 O O . THR A 1 255 ? 142.205 133.572 162.506 1.00 37.22 255 THR A O 1
ATOM 2060 N N . LYS A 1 256 ? 143.898 133.948 163.958 1.00 47.94 256 LYS A N 1
ATOM 2061 C CA . LYS A 1 256 ? 143.040 134.071 165.127 1.00 47.94 256 LYS A CA 1
ATOM 2062 C C . LYS A 1 256 ? 142.792 135.510 165.553 1.00 47.94 256 LYS A C 1
ATOM 2063 O O . LYS A 1 256 ? 141.866 135.751 166.336 1.00 47.94 256 LYS A O 1
ATOM 2069 N N . HIS A 1 257 ? 143.580 136.464 165.055 1.00 56.42 257 HIS A N 1
ATOM 2070 C CA . HIS A 1 257 ? 143.432 137.886 165.367 1.00 56.42 257 HIS A CA 1
ATOM 2071 C C . HIS A 1 257 ? 143.563 138.123 166.877 1.00 56.42 257 HIS A C 1
ATOM 2072 O O . HIS A 1 257 ? 142.623 138.509 167.573 1.00 56.42 257 HIS A O 1
ATOM 2079 N N . GLU A 1 258 ? 144.773 137.857 167.361 1.00 63.41 258 GLU A N 1
ATOM 2080 C CA . GLU A 1 258 ? 145.080 137.982 168.778 1.00 63.41 258 GLU A CA 1
ATOM 2081 C C . GLU A 1 258 ? 145.065 139.441 169.220 1.00 63.41 258 GLU A C 1
ATOM 2082 O O . GLU A 1 258 ? 145.389 140.353 168.455 1.00 63.41 258 GLU A O 1
ATOM 2088 N N . GLU A 1 259 ? 144.682 139.655 170.476 1.00 64.60 259 GLU A N 1
ATOM 2089 C CA . GLU A 1 259 ? 144.630 140.989 171.058 1.00 64.60 259 GLU A CA 1
ATOM 2090 C C . GLU A 1 259 ? 145.912 141.246 171.845 1.00 64.60 259 GLU A C 1
ATOM 2091 O O . GLU A 1 259 ? 146.346 140.397 172.630 1.00 64.60 259 GLU A O 1
ATOM 2097 N N . VAL A 1 260 ? 146.518 142.410 171.625 1.00 57.69 260 VAL A N 1
ATOM 2098 C CA . VAL A 1 260 ? 147.814 142.759 172.196 1.00 57.69 260 VAL A CA 1
ATOM 2099 C C . VAL A 1 260 ? 147.648 144.021 173.032 1.00 57.69 260 VAL A C 1
ATOM 2100 O O . VAL A 1 260 ? 147.006 144.983 172.593 1.00 57.69 260 VAL A O 1
ATOM 2104 N N . GLU A 1 261 ? 148.214 144.014 174.237 1.00 56.92 261 GLU A N 1
ATOM 2105 C CA . GLU A 1 261 ? 148.149 145.168 175.125 1.00 56.92 261 GLU A CA 1
ATOM 2106 C C . GLU A 1 261 ? 149.205 146.189 174.717 1.00 56.92 261 GLU A C 1
ATOM 2107 O O . GLU A 1 261 ? 150.401 145.884 174.699 1.00 56.92 261 GLU A O 1
ATOM 2113 N N . VAL A 1 262 ? 148.758 147.398 174.401 1.00 50.55 262 VAL A N 1
ATOM 2114 C CA . VAL A 1 262 ? 149.631 148.473 173.939 1.00 50.55 262 VAL A CA 1
ATOM 2115 C C . VAL A 1 262 ? 150.472 148.971 175.110 1.00 50.55 262 VAL A C 1
ATOM 2116 O O . VAL A 1 262 ? 149.961 149.083 176.233 1.00 50.55 262 VAL A O 1
ATOM 2120 N N . PRO A 1 263 ? 151.757 149.256 174.909 1.00 48.40 263 PRO A N 1
ATOM 2121 C CA . PRO A 1 263 ? 152.553 149.865 175.980 1.00 48.40 263 PRO A CA 1
ATOM 2122 C C . PRO A 1 263 ? 152.036 151.252 176.333 1.00 48.40 263 PRO A C 1
ATOM 2123 O O . PRO A 1 263 ? 151.470 151.968 175.504 1.00 48.40 263 PRO A O 1
ATOM 2127 N N . THR A 1 264 ? 152.238 151.632 177.596 1.00 52.05 264 THR A N 1
ATOM 2128 C CA . THR A 1 264 ? 151.734 152.915 178.074 1.00 52.05 264 THR A CA 1
ATOM 2129 C C . THR A 1 264 ? 152.502 154.100 177.500 1.00 52.05 264 THR A C 1
ATOM 2130 O O . THR A 1 264 ? 151.942 155.197 177.412 1.00 52.05 264 THR A O 1
ATOM 2134 N N . GLU A 1 265 ? 153.759 153.913 177.114 1.00 52.71 265 GLU A N 1
ATOM 2135 C CA . GLU A 1 265 ? 154.558 154.964 176.504 1.00 52.71 265 GLU A CA 1
ATOM 2136 C C . GLU A 1 265 ? 154.972 154.537 175.102 1.00 52.71 265 GLU A C 1
ATOM 2137 O O . GLU A 1 265 ? 155.039 153.347 174.791 1.00 52.71 265 GLU A O 1
ATOM 2143 N N . ASP A 1 266 ? 155.252 155.518 174.258 1.00 47.97 266 ASP A N 1
ATOM 2144 C CA . ASP A 1 266 ? 155.665 155.218 172.891 1.00 47.97 266 ASP A CA 1
ATOM 2145 C C . ASP A 1 266 ? 157.108 154.733 172.908 1.00 47.97 266 ASP A C 1
ATOM 2146 O O . ASP A 1 266 ? 158.001 155.506 173.278 1.00 47.97 266 ASP A O 1
ATOM 2151 N N . PRO A 1 267 ? 157.384 153.483 172.531 1.00 47.12 267 PRO A N 1
ATOM 2152 C CA . PRO A 1 267 ? 158.763 152.972 172.625 1.00 47.12 267 PRO A CA 1
ATOM 2153 C C . PRO A 1 267 ? 159.755 153.705 171.742 1.00 47.12 267 PRO A C 1
ATOM 2154 O O . PRO A 1 267 ? 160.917 153.871 172.134 1.00 47.12 267 PRO A O 1
ATOM 2158 N N . ILE A 1 268 ? 159.339 154.138 170.556 1.00 46.92 268 ILE A N 1
ATOM 2159 C CA . ILE A 1 268 ? 160.253 154.818 169.646 1.00 46.92 268 ILE A CA 1
ATOM 2160 C C . ILE A 1 268 ? 160.605 156.221 170.136 1.00 46.92 268 ILE A C 1
ATOM 2161 O O . ILE A 1 268 ? 161.753 156.654 169.990 1.00 46.92 268 ILE A O 1
ATOM 2166 N N . SER A 1 269 ? 159.646 156.940 170.720 1.00 48.22 269 SER A N 1
ATOM 2167 C CA . SER A 1 269 ? 159.904 158.268 171.265 1.00 48.22 269 SER A CA 1
ATOM 2168 C C . SER A 1 269 ? 160.806 158.244 172.490 1.00 48.22 269 SER A C 1
ATOM 2169 O O . SER A 1 269 ? 161.325 159.297 172.873 1.00 48.22 269 SER A O 1
ATOM 2172 N N . LYS A 1 270 ? 160.998 157.085 173.115 1.00 52.43 270 LYS A N 1
ATOM 2173 C CA . LYS A 1 270 ? 161.891 156.978 174.259 1.00 52.43 270 LYS A CA 1
ATOM 2174 C C . LYS A 1 270 ? 163.360 156.977 173.859 1.00 52.43 270 LYS A C 1
ATOM 2175 O O . LYS A 1 270 ? 164.207 157.410 174.648 1.00 52.43 270 LYS A O 1
ATOM 2181 N N . VAL A 1 271 ? 163.681 156.505 172.660 1.00 52.94 271 VAL A N 1
ATOM 2182 C CA . VAL A 1 271 ? 165.061 156.430 172.195 1.00 52.94 271 VAL A CA 1
ATOM 2183 C C . VAL A 1 271 ? 165.512 157.817 171.760 1.00 52.94 271 VAL A C 1
ATOM 2184 O O . VAL A 1 271 ? 164.810 158.501 171.007 1.00 52.94 271 VAL A O 1
ATOM 2188 N N . GLN A 1 272 ? 166.677 158.238 172.244 1.00 53.21 272 GLN A N 1
ATOM 2189 C CA . GLN A 1 272 ? 167.212 159.536 171.860 1.00 53.21 272 GLN A CA 1
ATOM 2190 C C . GLN A 1 272 ? 167.698 159.510 170.417 1.00 53.21 272 GLN A C 1
ATOM 2191 O O . GLN A 1 272 ? 168.244 158.511 169.945 1.00 53.21 272 GLN A O 1
ATOM 2197 N N . LEU A 1 273 ? 167.496 160.620 169.715 1.00 48.04 273 LEU A N 1
ATOM 2198 C CA . LEU A 1 273 ? 167.847 160.686 168.303 1.00 48.04 273 LEU A CA 1
ATOM 2199 C C . LEU A 1 273 ? 169.355 160.794 168.119 1.00 48.04 273 LEU A C 1
ATOM 2200 O O . LEU A 1 273 ? 170.028 161.551 168.823 1.00 48.04 273 LEU A O 1
ATOM 2205 N N . THR A 1 274 ? 169.882 160.029 167.168 1.00 49.54 274 THR A N 1
ATOM 2206 C CA . THR A 1 274 ? 171.283 160.098 166.793 1.00 49.54 274 THR A CA 1
ATOM 2207 C C . THR A 1 274 ? 171.505 161.228 165.791 1.00 49.54 274 THR A C 1
ATOM 2208 O O . THR A 1 274 ? 170.562 161.685 165.143 1.00 49.54 274 THR A O 1
ATOM 2212 N N . PRO A 1 275 ? 172.744 161.713 165.657 1.00 48.63 275 PRO A N 1
ATOM 2213 C CA . PRO A 1 275 ? 172.998 162.796 164.688 1.00 48.63 275 PRO A CA 1
ATOM 2214 C C . PRO A 1 275 ? 172.594 162.457 163.262 1.00 48.63 275 PRO A C 1
ATOM 2215 O O . PRO A 1 275 ? 172.048 163.322 162.564 1.00 48.63 275 PRO A O 1
ATOM 2219 N N . SER A 1 276 ? 172.828 161.223 162.807 1.00 46.37 276 SER A N 1
ATOM 2220 C CA . SER A 1 276 ? 172.415 160.871 161.452 1.00 46.37 276 SER A CA 1
ATOM 2221 C C . SER A 1 276 ? 170.900 160.861 161.321 1.00 46.37 276 SER A C 1
ATOM 2222 O O . SER A 1 276 ? 170.371 161.223 160.264 1.00 46.37 276 SER A O 1
ATOM 2225 N N . GLN A 1 277 ? 170.190 160.451 162.375 1.00 43.82 277 GLN A N 1
ATOM 2226 C CA . GLN A 1 277 ? 168.735 160.527 162.363 1.00 43.82 277 GLN A CA 1
ATOM 2227 C C . GLN A 1 277 ? 168.265 161.969 162.239 1.00 43.82 277 GLN A C 1
ATOM 2228 O O . GLN A 1 277 ? 167.362 162.265 161.451 1.00 43.82 277 GLN A O 1
ATOM 2234 N N . LYS A 1 278 ? 168.877 162.879 162.998 1.00 45.39 278 LYS A N 1
ATOM 2235 C CA . LYS A 1 278 ? 168.495 164.283 162.911 1.00 45.39 278 LYS A CA 1
ATOM 2236 C C . LYS A 1 278 ? 168.839 164.868 161.547 1.00 45.39 278 LYS A C 1
ATOM 2237 O O . LYS A 1 278 ? 168.187 165.812 161.087 1.00 45.39 278 LYS A O 1
ATOM 2243 N N . ALA A 1 279 ? 169.853 164.316 160.884 1.00 40.87 279 ALA A N 1
ATOM 2244 C CA . ALA A 1 279 ? 170.217 164.760 159.544 1.00 40.87 279 ALA A CA 1
ATOM 2245 C C . ALA A 1 279 ? 169.195 164.369 158.478 1.00 40.87 279 ALA A C 1
ATOM 2246 O O . ALA A 1 279 ? 169.415 164.674 157.303 1.00 40.87 279 ALA A O 1
ATOM 2248 N N . LEU A 1 280 ? 168.098 163.714 158.848 1.00 36.49 280 LEU A N 1
ATOM 2249 C CA . LEU A 1 280 ? 167.109 163.226 157.896 1.00 36.49 280 LEU A CA 1
ATOM 2250 C C . LEU A 1 280 ? 165.960 164.207 157.674 1.00 36.49 280 LEU A C 1
ATOM 2251 O O . LEU A 1 280 ? 165.080 163.943 156.839 1.00 36.49 280 LEU A O 1
ATOM 2256 N N . GLY A 1 281 ? 165.942 165.327 158.400 1.00 33.83 281 GLY A N 1
ATOM 2257 C CA . GLY A 1 281 ? 164.944 166.347 158.138 1.00 33.83 281 GLY A CA 1
ATOM 2258 C C . GLY A 1 281 ? 165.047 166.915 156.738 1.00 33.83 281 GLY A C 1
ATOM 2259 O O . GLY A 1 281 ? 164.026 167.165 156.085 1.00 33.83 281 GLY A O 1
ATOM 2260 N N . LYS A 1 282 ? 166.273 167.112 156.253 1.00 34.78 282 LYS A N 1
ATOM 2261 C CA . LYS A 1 282 ? 166.446 167.562 154.880 1.00 34.78 282 LYS A CA 1
ATOM 2262 C C . LYS A 1 282 ? 165.963 166.510 153.889 1.00 34.78 282 LYS A C 1
ATOM 2263 O O . LYS A 1 282 ? 165.462 166.864 152.822 1.00 34.78 282 LYS A O 1
ATOM 2269 N N . TYR A 1 283 ? 166.090 165.221 154.224 1.00 32.49 283 TYR A N 1
ATOM 2270 C CA . TYR A 1 283 ? 165.502 164.181 153.382 1.00 32.49 283 TYR A CA 1
ATOM 2271 C C . TYR A 1 283 ? 163.984 164.292 153.339 1.00 32.49 283 TYR A C 1
ATOM 2272 O O . TYR A 1 283 ? 163.372 164.128 152.276 1.00 32.49 283 TYR A O 1
ATOM 2281 N N . VAL A 1 284 ? 163.360 164.535 154.490 1.00 29.69 284 VAL A N 1
ATOM 2282 C CA . VAL A 1 284 ? 161.904 164.675 154.521 1.00 29.69 284 VAL A CA 1
ATOM 2283 C C . VAL A 1 284 ? 161.481 165.837 153.630 1.00 29.69 284 VAL A C 1
ATOM 2284 O O . VAL A 1 284 ? 160.551 165.729 152.810 1.00 29.69 284 VAL A O 1
ATOM 2288 N N . PHE A 1 285 ? 162.183 166.964 153.765 1.00 28.24 285 PHE A N 1
ATOM 2289 C CA . PHE A 1 285 ? 161.850 168.123 152.949 1.00 28.24 285 PHE A CA 1
ATOM 2290 C C . PHE A 1 285 ? 162.113 167.864 151.473 1.00 28.24 285 PHE A C 1
ATOM 2291 O O . PHE A 1 285 ? 161.347 168.329 150.627 1.00 28.24 285 PHE A O 1
ATOM 2299 N N . LEU A 1 286 ? 163.190 167.147 151.145 1.00 27.12 286 LEU A N 1
ATOM 2300 C CA . LEU A 1 286 ? 163.459 166.806 149.754 1.00 27.12 286 LEU A CA 1
ATOM 2301 C C . LEU A 1 286 ? 162.330 165.972 149.173 1.00 27.12 286 LEU A C 1
ATOM 2302 O O . LEU A 1 286 ? 161.876 166.225 148.052 1.00 27.12 286 LEU A O 1
ATOM 2307 N N . THR A 1 287 ? 161.859 164.977 149.926 1.00 24.54 287 THR A N 1
ATOM 2308 C CA . THR A 1 287 ? 160.755 164.147 149.458 1.00 24.54 287 THR A CA 1
ATOM 2309 C C . THR A 1 287 ? 159.534 165.000 149.139 1.00 24.54 287 THR A C 1
ATOM 2310 O O . THR A 1 287 ? 158.986 164.936 148.031 1.00 24.54 287 THR A O 1
ATOM 2314 N N . VAL A 1 288 ? 159.113 165.839 150.090 1.00 24.05 288 VAL A N 1
ATOM 2315 C CA . VAL A 1 288 ? 157.873 166.583 149.853 1.00 24.05 288 VAL A CA 1
ATOM 2316 C C . VAL A 1 288 ? 158.050 167.652 148.770 1.00 24.05 288 VAL A C 1
ATOM 2317 O O . VAL A 1 288 ? 157.140 167.879 147.957 1.00 24.05 288 VAL A O 1
ATOM 2321 N N . ALA A 1 289 ? 159.206 168.318 148.725 1.00 21.76 289 ALA A N 1
ATOM 2322 C CA . ALA A 1 289 ? 159.450 169.328 147.702 1.00 21.76 289 ALA A CA 1
ATOM 2323 C C . ALA A 1 289 ? 159.482 168.719 146.306 1.00 21.76 289 ALA A C 1
ATOM 2324 O O . ALA A 1 289 ? 158.905 169.281 145.367 1.00 21.76 289 ALA A O 1
ATOM 2326 N N . LEU A 1 290 ? 160.156 167.577 146.148 1.00 20.20 290 LEU A N 1
ATOM 2327 C CA . LEU A 1 290 ? 160.152 166.896 144.862 1.00 20.2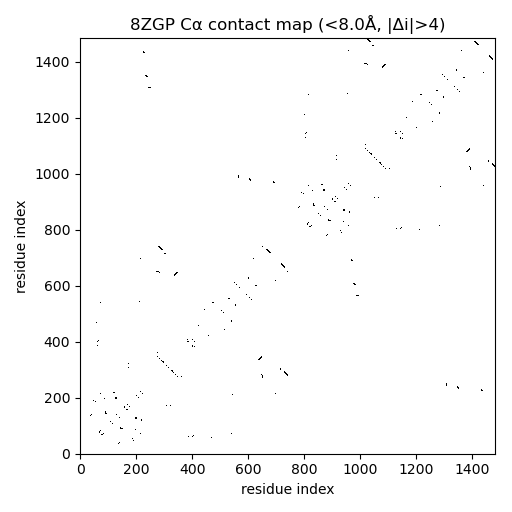0 290 LEU A CA 1
ATOM 2328 C C . LEU A 1 290 ? 158.754 166.419 144.497 1.00 20.20 290 LEU A C 1
ATOM 2329 O O . LEU A 1 290 ? 158.397 166.396 143.318 1.00 20.20 290 LEU A O 1
ATOM 2334 N N . PHE A 1 291 ? 157.947 166.046 145.492 1.00 19.16 291 PHE A N 1
ATOM 2335 C CA . PHE A 1 291 ? 156.550 165.713 145.228 1.00 19.16 291 PHE A CA 1
ATOM 2336 C C . PHE A 1 291 ? 155.805 166.902 144.623 1.00 19.16 291 PHE A C 1
ATOM 2337 O O . PHE A 1 291 ? 155.078 166.765 143.628 1.00 19.16 291 PHE A O 1
ATOM 2345 N N . VAL A 1 292 ? 155.985 168.083 145.215 1.00 19.22 292 VAL A N 1
ATOM 2346 C CA . VAL A 1 292 ? 155.285 169.265 144.717 1.00 19.22 292 VAL A CA 1
ATOM 2347 C C . VAL A 1 292 ? 155.759 169.615 143.308 1.00 19.22 292 VAL A C 1
ATOM 2348 O O . VAL A 1 292 ? 154.949 169.910 142.416 1.00 19.22 292 VAL A O 1
ATOM 2352 N N . VAL A 1 293 ? 157.073 169.578 143.083 1.00 18.35 293 VAL A N 1
ATOM 2353 C CA . VAL A 1 293 ? 157.611 169.847 141.751 1.00 18.35 293 VAL A CA 1
ATOM 2354 C C . VAL A 1 293 ? 157.084 168.833 140.743 1.00 18.35 293 VAL A C 1
ATOM 2355 O O . VAL A 1 293 ? 156.749 169.184 139.606 1.00 18.35 293 VAL A O 1
ATOM 2359 N N . GLN A 1 294 ? 156.993 167.566 141.146 1.00 17.57 294 GLN A N 1
ATOM 2360 C CA . GLN A 1 294 ? 156.498 166.521 140.257 1.00 17.57 294 GLN A CA 1
ATOM 2361 C C . GLN A 1 294 ? 155.052 166.765 139.848 1.00 17.57 294 GLN A C 1
ATOM 2362 O O . GLN A 1 294 ? 154.712 166.661 138.664 1.00 17.57 294 GLN A O 1
ATOM 2368 N N . VAL A 1 295 ? 154.183 167.088 140.806 1.00 17.77 295 VAL A N 1
ATOM 2369 C CA . VAL A 1 295 ? 152.788 167.314 140.434 1.00 17.77 295 VAL A CA 1
ATOM 2370 C C . VAL A 1 295 ? 152.655 168.567 139.573 1.00 17.77 295 VAL A C 1
ATOM 2371 O O . VAL A 1 295 ? 151.835 168.611 138.648 1.00 17.77 295 VAL A O 1
ATOM 2375 N N . LEU A 1 296 ? 153.467 169.596 139.842 1.00 17.86 296 LEU A N 1
ATOM 2376 C CA . LEU A 1 296 ? 153.459 170.776 138.980 1.00 17.86 296 LEU A CA 1
ATOM 2377 C C . LEU A 1 296 ? 153.888 170.423 137.557 1.00 17.86 296 LEU A C 1
ATOM 2378 O O . LEU A 1 296 ? 153.316 170.919 136.577 1.00 17.86 296 LEU A O 1
ATOM 2383 N N . LEU A 1 297 ? 154.904 169.571 137.426 1.00 18.21 297 LEU A N 1
ATOM 2384 C CA . LEU A 1 297 ? 155.338 169.129 136.105 1.00 18.21 297 LEU A CA 1
ATOM 2385 C C . LEU A 1 297 ? 154.240 168.342 135.407 1.00 18.21 297 LEU A C 1
ATOM 2386 O O . LEU A 1 297 ? 154.094 168.415 134.183 1.00 18.21 297 LEU A O 1
ATOM 2391 N N . GLY A 1 298 ? 153.474 167.564 136.171 1.00 19.14 298 GLY A N 1
ATOM 2392 C CA . GLY A 1 298 ? 152.324 166.886 135.600 1.00 19.14 298 GLY A CA 1
ATOM 2393 C C . GLY A 1 298 ? 151.287 167.858 135.080 1.00 19.14 298 GLY A C 1
ATOM 2394 O O . GLY A 1 298 ? 150.719 167.659 134.006 1.00 19.14 298 GLY A O 1
ATOM 2395 N N . GLY A 1 299 ? 151.037 168.930 135.830 1.00 20.73 299 GLY A N 1
ATOM 2396 C CA . GLY A 1 299 ? 150.141 169.964 135.339 1.00 20.73 299 GLY A CA 1
ATOM 2397 C C . GLY A 1 299 ? 150.623 170.590 134.045 1.00 20.73 299 GLY A C 1
ATOM 2398 O O . GLY A 1 299 ? 149.835 170.801 133.120 1.00 20.73 299 GLY A O 1
ATOM 2399 N N . LEU A 1 300 ? 151.922 170.876 133.954 1.00 23.71 300 LEU A N 1
ATOM 2400 C CA . LEU A 1 300 ? 152.482 171.427 132.721 1.00 23.71 300 LEU A CA 1
ATOM 2401 C C . LEU A 1 300 ? 152.332 170.449 131.554 1.00 23.71 300 LEU A C 1
ATOM 2402 O O . LEU A 1 300 ? 151.914 170.829 130.449 1.00 23.71 300 LEU A O 1
ATOM 2407 N N . THR A 1 301 ? 152.660 169.178 131.788 1.00 23.48 301 THR A N 1
ATOM 2408 C CA . THR A 1 301 ? 152.525 168.171 130.742 1.00 23.48 301 THR A CA 1
ATOM 2409 C C . THR A 1 301 ? 151.078 168.054 130.282 1.00 23.48 301 THR A C 1
ATOM 2410 O O . THR A 1 301 ? 150.805 167.921 129.085 1.00 23.48 301 THR A O 1
ATOM 2414 N N . ALA A 1 302 ? 150.136 168.101 131.227 1.00 26.68 302 ALA A N 1
ATOM 2415 C CA . ALA A 1 302 ? 148.719 168.053 130.891 1.00 26.68 302 ALA A CA 1
ATOM 2416 C C . ALA A 1 302 ? 148.292 169.273 130.090 1.00 26.68 302 ALA A C 1
ATOM 2417 O O . ALA A 1 302 ? 147.459 169.160 129.185 1.00 26.68 302 ALA A O 1
ATOM 2419 N N . HIS A 1 303 ? 148.828 170.448 130.420 1.00 38.47 303 HIS A N 1
ATOM 2420 C CA . HIS A 1 303 ? 148.549 171.622 129.607 1.00 38.47 303 HIS A CA 1
ATOM 2421 C C . HIS A 1 303 ? 149.032 171.434 128.179 1.00 38.47 303 HIS A C 1
ATOM 2422 O O . HIS A 1 303 ? 148.382 171.913 127.246 1.00 38.47 303 HIS A O 1
ATOM 2429 N N . TYR A 1 304 ? 150.152 170.735 127.993 1.00 34.41 304 TYR A N 1
ATOM 2430 C CA . TYR A 1 304 ? 150.610 170.448 126.638 1.00 34.41 304 TYR A CA 1
ATOM 2431 C C . TYR A 1 304 ? 149.646 169.555 125.863 1.00 34.41 304 TYR A C 1
ATOM 2432 O O . TYR A 1 304 ? 149.636 169.603 124.630 1.00 34.41 304 TYR A O 1
ATOM 2441 N N . THR A 1 305 ? 148.845 168.738 126.547 1.00 30.37 305 THR A N 1
ATOM 2442 C CA . THR A 1 305 ? 147.911 167.855 125.862 1.00 30.37 305 THR A CA 1
ATOM 2443 C C . THR A 1 305 ? 146.645 168.568 125.404 1.00 30.37 305 THR A C 1
ATOM 2444 O O . THR A 1 305 ? 145.875 167.990 124.635 1.00 30.37 305 THR A O 1
ATOM 2448 N N . VAL A 1 306 ? 146.403 169.791 125.865 1.00 33.88 306 VAL A N 1
ATOM 2449 C CA . VAL A 1 306 ? 145.321 170.608 125.335 1.00 33.88 306 VAL A CA 1
ATOM 2450 C C . VAL A 1 306 ? 145.830 171.798 124.529 1.00 33.88 306 VAL A C 1
ATOM 2451 O O . VAL A 1 306 ? 145.136 172.231 123.597 1.00 33.88 306 VAL A O 1
ATOM 2455 N N . GLU A 1 307 ? 147.019 172.319 124.832 1.00 44.55 307 GLU A N 1
ATOM 2456 C CA . GLU A 1 307 ? 147.658 173.394 124.065 1.00 44.55 307 GLU A CA 1
ATOM 2457 C C . GLU A 1 307 ? 149.066 172.893 123.747 1.00 44.55 307 GLU A C 1
ATOM 2458 O O . GLU A 1 307 ? 149.979 173.001 124.570 1.00 44.55 307 GLU A O 1
ATOM 2464 N N . GLY A 1 308 ? 149.231 172.355 122.539 1.00 47.36 308 GLY A N 1
ATOM 2465 C CA . GLY A 1 308 ? 150.373 171.502 122.254 1.00 47.36 308 GLY A CA 1
ATOM 2466 C C . GLY A 1 308 ? 151.722 172.187 122.325 1.00 47.36 308 GLY A C 1
ATOM 2467 O O . GLY A 1 308 ? 152.718 171.554 122.682 1.00 47.36 308 GLY A O 1
ATOM 2468 N N . GLN A 1 309 ? 151.791 173.464 121.959 1.00 53.75 309 GLN A N 1
ATOM 2469 C CA . GLN A 1 309 ? 153.073 174.146 121.884 1.00 53.75 309 GLN A CA 1
ATOM 2470 C C . GLN A 1 309 ? 153.125 175.452 122.663 1.00 53.75 309 GLN A C 1
ATOM 2471 O O . GLN A 1 309 ? 154.223 175.901 123.009 1.00 53.75 309 GLN A O 1
ATOM 2477 N N . GLY A 1 310 ? 151.990 176.069 122.961 1.00 61.98 310 GLY A N 1
ATOM 2478 C CA . GLY A 1 310 ? 151.982 177.422 123.474 1.00 61.98 310 GLY A CA 1
ATOM 2479 C C . GLY A 1 310 ? 151.395 177.532 124.866 1.00 61.98 310 GLY A C 1
ATOM 2480 O O . GLY A 1 310 ? 150.392 176.901 125.198 1.00 61.98 310 GLY A O 1
ATOM 2481 N N . PHE A 1 311 ? 152.040 178.365 125.675 1.00 67.02 311 PHE A N 1
ATOM 2482 C CA . PHE A 1 311 ? 151.524 178.781 126.966 1.00 67.02 311 PHE A CA 1
ATOM 2483 C C . PHE A 1 311 ? 150.467 179.857 126.712 1.00 67.02 311 PHE A C 1
ATOM 2484 O O . PHE A 1 311 ? 150.179 180.217 125.568 1.00 67.02 311 PHE A O 1
ATOM 2492 N N . TYR A 1 312 ? 149.878 180.378 127.787 1.00 73.21 312 TYR A N 1
ATOM 2493 C CA . TYR A 1 312 ? 148.945 181.488 127.644 1.00 73.21 312 TYR A CA 1
ATOM 2494 C C . TYR A 1 312 ? 149.657 182.790 127.299 1.00 73.21 312 TYR A C 1
ATOM 2495 O O . TYR A 1 312 ? 148.992 183.808 127.082 1.00 73.21 312 TYR A O 1
ATOM 2504 N N . GLY A 1 313 ? 150.986 182.781 127.243 1.00 65.70 313 GLY A N 1
ATOM 2505 C CA . GLY A 1 313 ? 151.748 183.948 126.852 1.00 65.70 313 GLY A CA 1
ATOM 2506 C C . GLY A 1 313 ? 152.542 184.542 127.995 1.00 65.70 313 GLY A C 1
ATOM 2507 O O . GLY A 1 313 ? 151.999 185.276 128.825 1.00 65.70 313 GLY A O 1
ATOM 2508 N N . GLY A 1 319 ? 156.156 185.033 127.135 1.00 85.36 319 GLY A N 1
ATOM 2509 C CA . GLY A 1 319 ? 157.366 185.437 126.446 1.00 85.36 319 GLY A CA 1
ATOM 2510 C C . GLY A 1 319 ? 157.795 184.504 125.329 1.00 85.36 319 GLY A C 1
ATOM 2511 O O . GLY A 1 319 ? 157.046 184.273 124.375 1.00 85.36 319 GLY A O 1
ATOM 2512 N N . PHE A 1 320 ? 159.014 183.978 125.439 1.00 75.67 320 PHE A N 1
ATOM 2513 C CA . PHE A 1 320 ? 159.592 183.104 124.428 1.00 75.67 320 PHE A CA 1
ATOM 2514 C C . PHE A 1 320 ? 158.749 181.840 124.240 1.00 75.67 320 PHE A C 1
ATOM 2515 O O . PHE A 1 320 ? 157.796 181.569 124.976 1.00 75.67 320 PHE A O 1
ATOM 2523 N N . GLU A 1 321 ? 159.095 181.101 123.176 1.00 63.47 321 GLU A N 1
ATOM 2524 C CA . GLU A 1 321 ? 158.359 179.847 122.866 1.00 63.47 321 GLU A CA 1
ATOM 2525 C C . GLU A 1 321 ? 158.769 178.789 123.884 1.00 63.47 321 GLU A C 1
ATOM 2526 O O . GLU A 1 321 ? 159.963 178.432 123.934 1.00 63.47 321 GLU A O 1
ATOM 2532 N N . MET A 1 322 ? 157.801 178.311 124.655 1.00 54.90 322 MET A N 1
ATOM 2533 C CA . MET A 1 322 ? 158.087 177.339 125.703 1.00 54.90 322 MET A CA 1
ATOM 2534 C C . MET A 1 322 ? 158.507 175.995 125.117 1.00 54.90 322 MET A C 1
ATOM 2535 O O . MET A 1 322 ? 159.411 175.334 125.636 1.00 54.90 322 MET A O 1
ATOM 2540 N N . SER A 1 323 ? 157.864 175.583 124.024 1.00 45.69 323 SER A N 1
ATOM 2541 C CA . SER A 1 323 ? 158.080 174.248 123.480 1.00 45.69 323 SER A CA 1
ATOM 2542 C C . SER A 1 323 ? 159.477 174.049 122.904 1.00 45.69 323 SER A C 1
ATOM 2543 O O . SER A 1 323 ? 159.892 172.898 122.741 1.00 45.69 323 SER A O 1
ATOM 2546 N N . ASP A 1 324 ? 160.217 175.118 122.588 1.00 49.90 324 ASP A N 1
ATOM 2547 C CA . ASP A 1 324 ? 161.587 174.903 122.127 1.00 49.90 324 ASP A CA 1
ATOM 2548 C C . ASP A 1 324 ? 162.494 174.419 123.249 1.00 49.90 324 ASP A C 1
ATOM 2549 O O . ASP A 1 324 ? 163.407 173.625 123.001 1.00 49.90 324 ASP A O 1
ATOM 2554 N N . TRP A 1 325 ? 162.276 174.882 124.472 1.00 47.53 325 TRP A N 1
ATOM 2555 C CA . TRP A 1 325 ? 163.179 174.578 125.573 1.00 47.53 325 TRP A CA 1
ATOM 2556 C C . TRP A 1 325 ? 162.599 173.640 126.613 1.00 47.53 325 TRP A C 1
ATOM 2557 O O . TRP A 1 325 ? 163.339 172.818 127.151 1.00 47.53 325 TRP A O 1
ATOM 2568 N N . PHE A 1 326 ? 161.302 173.716 126.895 1.00 38.38 326 PHE A N 1
ATOM 2569 C CA . PHE A 1 326 ? 160.646 172.805 127.828 1.00 38.38 326 PHE A CA 1
ATOM 2570 C C . PHE A 1 326 ? 159.451 172.172 127.127 1.00 38.38 326 PHE A C 1
ATOM 2571 O O . PHE A 1 326 ? 158.295 172.430 127.485 1.00 38.38 326 PHE A O 1
ATOM 2579 N N . PRO A 1 327 ? 159.698 171.327 126.126 1.00 29.77 327 PRO A N 1
ATOM 2580 C CA . PRO A 1 327 ? 158.587 170.693 125.414 1.00 29.77 327 PRO A CA 1
ATOM 2581 C C . PRO A 1 327 ? 157.916 169.618 126.245 1.00 29.77 327 PRO A C 1
ATOM 2582 O O . PRO A 1 327 ? 158.411 169.227 127.306 1.00 29.77 327 PRO A O 1
ATOM 2586 N N . TYR A 1 328 ? 156.788 169.124 125.737 1.00 22.47 328 TYR A N 1
ATOM 2587 C CA . TYR A 1 328 ? 156.059 168.057 126.409 1.00 22.47 328 TYR A CA 1
ATOM 2588 C C . TYR A 1 328 ? 156.970 166.873 126.715 1.00 22.47 328 TYR A C 1
ATOM 2589 O O . TYR A 1 328 ? 156.851 166.250 127.773 1.00 22.47 328 TYR A O 1
ATOM 2598 N N . ALA A 1 329 ? 157.883 166.544 125.799 1.00 21.60 329 ALA A N 1
ATOM 2599 C CA . ALA A 1 329 ? 158.771 165.409 126.026 1.00 21.60 329 ALA A CA 1
ATOM 2600 C C . ALA A 1 329 ? 159.583 165.603 127.298 1.00 21.60 329 ALA A C 1
ATOM 2601 O O . ALA A 1 329 ? 159.683 164.696 128.134 1.00 21.60 329 ALA A O 1
ATOM 2603 N N . LEU A 1 330 ? 160.134 166.802 127.479 1.00 22.44 330 LEU A N 1
ATOM 2604 C CA . LEU A 1 330 ? 160.974 167.077 128.638 1.00 22.44 330 LEU A CA 1
ATOM 2605 C C . LEU A 1 330 ? 160.160 167.100 129.926 1.00 22.44 330 LEU A C 1
ATOM 2606 O O . LEU A 1 330 ? 160.573 166.536 130.944 1.00 22.44 330 LEU A O 1
ATOM 2611 N N . THR A 1 331 ? 159.007 167.774 129.906 1.00 20.78 331 THR A N 1
ATOM 2612 C CA . THR A 1 331 ? 158.200 167.869 131.117 1.00 20.78 331 THR A CA 1
ATOM 2613 C C . THR A 1 331 ? 157.654 166.509 131.520 1.00 20.78 331 THR A C 1
ATOM 2614 O O . THR A 1 331 ? 157.592 166.197 132.709 1.00 20.78 331 THR A O 1
ATOM 2618 N N . ARG A 1 332 ? 157.269 165.682 130.548 1.00 18.50 332 ARG A N 1
ATOM 2619 C CA . ARG A 1 332 ? 156.862 164.315 130.849 1.00 18.50 332 ARG A CA 1
ATOM 2620 C C . ARG A 1 332 ? 158.016 163.516 131.448 1.00 18.50 332 ARG A C 1
ATOM 2621 O O . ARG A 1 332 ? 157.836 162.785 132.433 1.00 18.50 332 ARG A O 1
ATOM 2629 N N . THR A 1 333 ? 159.210 163.636 130.857 1.00 20.10 333 THR A N 1
ATOM 2630 C CA . THR A 1 333 ? 160.372 162.939 131.396 1.00 20.10 333 THR A CA 1
ATOM 2631 C C . THR A 1 333 ? 160.603 163.318 132.850 1.00 20.10 333 THR A C 1
ATOM 2632 O O . THR A 1 333 ? 160.781 162.453 133.715 1.00 20.10 333 THR A O 1
ATOM 2636 N N . TRP A 1 334 ? 160.608 164.621 133.129 1.00 19.76 334 TRP A N 1
ATOM 2637 C CA . TRP A 1 334 ? 160.850 165.090 134.486 1.00 19.76 334 TRP A CA 1
ATOM 2638 C C . TRP A 1 334 ? 159.727 164.686 135.425 1.00 19.76 334 TRP A C 1
ATOM 2639 O O . TRP A 1 334 ? 159.986 164.358 136.579 1.00 19.76 334 TRP A O 1
ATOM 2650 N N . HIS A 1 335 ? 158.493 164.670 134.913 1.00 17.13 335 HIS A N 1
ATOM 2651 C CA . HIS A 1 335 ? 157.319 164.266 135.731 1.00 17.13 335 HIS A CA 1
ATOM 2652 C C . HIS A 1 335 ? 157.482 162.817 136.205 1.00 17.13 335 HIS A C 1
ATOM 2653 O O . HIS A 1 335 ? 157.236 162.559 137.396 1.00 17.13 335 HIS A O 1
ATOM 2660 N N . ILE A 1 336 ? 157.892 161.924 135.301 1.00 18.21 336 ILE A N 1
ATOM 2661 C CA . ILE A 1 336 ? 158.042 160.480 135.650 1.00 18.21 336 ILE A CA 1
ATOM 2662 C C . ILE A 1 336 ? 159.282 160.306 136.531 1.00 18.21 336 ILE A C 1
ATOM 2663 O O . ILE A 1 336 ? 159.172 159.630 137.573 1.00 18.21 336 ILE A O 1
ATOM 2668 N N . GLN A 1 337 ? 160.412 160.900 136.138 1.00 19.75 337 GLN A N 1
ATOM 2669 C CA . GLN A 1 337 ? 161.645 160.717 136.893 1.00 19.75 337 GLN A CA 1
ATOM 2670 C C . GLN A 1 337 ? 161.519 161.284 138.298 1.00 19.75 337 GLN A C 1
ATOM 2671 O O . GLN A 1 337 ? 162.014 160.687 139.258 1.00 19.75 337 GLN A O 1
ATOM 2677 N N . SER A 1 338 ? 160.858 162.434 138.440 1.00 19.24 338 SER A N 1
ATOM 2678 C CA . SER A 1 338 ? 160.646 163.019 139.756 1.00 19.24 338 SER A CA 1
ATOM 2679 C C . SER A 1 338 ? 159.776 162.119 140.617 1.00 19.24 338 SER A C 1
ATOM 2680 O O . SER A 1 338 ? 160.008 162.002 141.825 1.00 19.24 338 SER A O 1
ATOM 2683 N N . ALA A 1 339 ? 158.756 161.492 140.023 1.00 18.15 339 ALA A N 1
ATOM 2684 C CA . ALA A 1 339 ? 157.961 160.526 140.778 1.00 18.15 339 ALA A CA 1
ATOM 2685 C C . ALA A 1 339 ? 158.853 159.436 141.360 1.00 18.15 339 ALA A C 1
ATOM 2686 O O . ALA A 1 339 ? 158.825 159.159 142.572 1.00 18.15 339 ALA A O 1
ATOM 2688 N N . ILE A 1 340 ? 159.679 158.829 140.502 1.00 18.87 340 ILE A N 1
ATOM 2689 C CA . ILE A 1 340 ? 160.594 157.784 140.965 1.00 18.87 340 ILE A CA 1
ATOM 2690 C C . ILE A 1 340 ? 161.480 158.314 142.082 1.00 18.87 340 ILE A C 1
ATOM 2691 O O . ILE A 1 340 ? 161.635 157.684 143.137 1.00 18.87 340 ILE A O 1
ATOM 2696 N N . PHE A 1 341 ? 162.061 159.494 141.868 1.00 21.84 341 PHE A N 1
ATOM 2697 C CA . PHE A 1 341 ? 163.043 160.034 142.800 1.00 21.84 341 PHE A CA 1
ATOM 2698 C C . PHE A 1 341 ? 162.431 160.299 144.168 1.00 21.84 341 PHE A C 1
ATOM 2699 O O . PHE A 1 341 ? 163.009 159.933 145.192 1.00 21.84 341 PHE A O 1
ATOM 2707 N N . TRP A 1 342 ? 161.259 160.934 144.212 1.00 19.56 342 TRP A N 1
ATOM 2708 C CA . TRP A 1 342 ? 160.726 161.316 145.516 1.00 19.56 342 TRP A CA 1
ATOM 2709 C C . TRP A 1 342 ? 160.149 160.117 146.261 1.00 19.56 342 TRP A C 1
ATOM 2710 O O . TRP A 1 342 ? 160.299 160.022 147.486 1.00 19.56 342 TRP A O 1
ATOM 2721 N N . ILE A 1 343 ? 159.541 159.159 145.551 1.00 20.45 343 ILE A N 1
ATOM 2722 C CA . ILE A 1 343 ? 159.098 157.944 146.237 1.00 20.45 343 ILE A CA 1
ATOM 2723 C C . ILE A 1 343 ? 160.299 157.180 146.793 1.00 20.45 343 ILE A C 1
ATOM 2724 O O . ILE A 1 343 ? 160.307 156.747 147.958 1.00 20.45 343 ILE A O 1
ATOM 2729 N N . ALA A 1 344 ? 161.349 157.037 145.979 1.00 22.04 344 ALA A N 1
ATOM 2730 C CA . ALA A 1 344 ? 162.547 156.339 146.430 1.00 22.04 344 ALA A CA 1
ATOM 2731 C C . ALA A 1 344 ? 163.190 157.061 147.605 1.00 22.04 344 ALA A C 1
ATOM 2732 O O . ALA A 1 344 ? 163.669 156.423 148.545 1.00 22.04 344 ALA A O 1
ATOM 2734 N N . THR A 1 345 ? 163.215 158.394 147.566 1.00 23.81 345 THR A N 1
ATOM 2735 C CA . THR A 1 345 ? 163.799 159.158 148.663 1.00 23.81 345 THR A CA 1
ATOM 2736 C C . THR A 1 345 ? 163.017 158.950 149.952 1.00 23.81 345 THR A C 1
ATOM 2737 O O . THR A 1 345 ? 163.609 158.842 151.030 1.00 23.81 345 THR A O 1
ATOM 2741 N N . GLY A 1 346 ? 161.687 158.898 149.863 1.00 24.74 346 GLY A N 1
ATOM 2742 C CA . GLY A 1 346 ? 160.904 158.585 151.049 1.00 24.74 346 GLY A CA 1
ATOM 2743 C C . GLY A 1 346 ? 161.262 157.233 151.635 1.00 24.74 346 GLY A C 1
ATOM 2744 O O . GLY A 1 346 ? 161.460 157.098 152.850 1.00 24.74 346 GLY A O 1
ATOM 2745 N N . PHE A 1 347 ? 161.379 156.217 150.775 1.00 26.60 347 PHE A N 1
ATOM 2746 C CA . PHE A 1 347 ? 161.770 154.895 151.262 1.00 26.60 347 PHE A CA 1
ATOM 2747 C C . PHE A 1 347 ? 163.157 154.904 151.898 1.00 26.60 347 PHE A C 1
ATOM 2748 O O . PHE A 1 347 ? 163.359 154.307 152.968 1.00 26.60 347 PHE A O 1
ATOM 2756 N N . LEU A 1 348 ? 164.115 155.576 151.257 1.00 29.06 348 LEU A N 1
ATOM 2757 C CA . LEU A 1 348 ? 165.475 155.627 151.780 1.00 29.06 348 LEU A CA 1
ATOM 2758 C C . LEU A 1 348 ? 165.518 156.345 153.119 1.00 29.06 348 LEU A C 1
ATOM 2759 O O . LEU A 1 348 ? 166.268 155.948 154.017 1.00 29.06 348 LEU A O 1
ATOM 2764 N N . THR A 1 349 ? 164.732 157.413 153.264 1.00 30.02 349 THR A N 1
ATOM 2765 C CA . THR A 1 349 ? 164.662 158.122 154.535 1.00 30.02 349 THR A CA 1
ATOM 2766 C C . THR A 1 349 ? 164.106 157.227 155.631 1.00 30.02 349 THR A C 1
ATOM 2767 O O . THR A 1 349 ? 164.614 157.225 156.760 1.00 30.02 349 THR A O 1
ATOM 2771 N N . ALA A 1 350 ? 163.057 156.461 155.320 1.00 31.12 350 ALA A N 1
ATOM 2772 C CA . ALA A 1 350 ? 162.520 155.530 156.307 1.00 31.12 350 ALA A CA 1
ATOM 2773 C C . ALA A 1 350 ? 163.594 154.545 156.755 1.00 31.12 350 ALA A C 1
ATOM 2774 O O . ALA A 1 350 ? 163.777 154.302 157.957 1.00 31.12 350 ALA A O 1
ATOM 2776 N N . GLY A 1 351 ? 164.336 153.994 155.794 1.00 32.62 351 GLY A N 1
ATOM 2777 C CA . GLY A 1 351 ? 165.389 153.053 156.145 1.00 32.62 351 GLY A CA 1
ATOM 2778 C C . GLY A 1 351 ? 166.476 153.681 156.999 1.00 32.62 351 GLY A C 1
ATOM 2779 O O . GLY A 1 351 ? 166.914 153.102 158.000 1.00 32.62 351 GLY A O 1
ATOM 2780 N N . LEU A 1 352 ? 166.937 154.869 156.606 1.00 33.78 352 LEU A N 1
ATOM 2781 C CA . LEU A 1 352 ? 168.009 155.533 157.335 1.00 33.78 352 LEU A CA 1
ATOM 2782 C C . LEU A 1 352 ? 167.578 155.953 158.731 1.00 33.78 352 LEU A C 1
ATOM 2783 O O . LEU A 1 352 ? 168.422 156.029 159.627 1.00 33.78 352 LEU A O 1
ATOM 2788 N N . PHE A 1 353 ? 166.290 156.232 158.936 1.00 36.14 353 PHE A N 1
ATOM 2789 C CA . PHE A 1 353 ? 165.820 156.508 160.287 1.00 36.14 353 PHE A CA 1
ATOM 2790 C C . PHE A 1 353 ? 165.743 155.243 161.124 1.00 36.14 353 PHE A C 1
ATOM 2791 O O . PHE A 1 353 ? 166.103 155.267 162.306 1.00 36.14 353 PHE A O 1
ATOM 2799 N N . LEU A 1 354 ? 165.281 154.137 160.537 1.00 36.99 354 LEU A N 1
ATOM 2800 C CA . LEU A 1 354 ? 165.149 152.907 161.308 1.00 36.99 354 LEU A CA 1
ATOM 2801 C C . LEU A 1 354 ? 166.496 152.281 161.648 1.00 36.99 354 LEU A C 1
ATOM 2802 O O . LEU A 1 354 ? 166.597 151.562 162.647 1.00 36.99 354 LEU A O 1
ATOM 2807 N N . ALA A 1 355 ? 167.526 152.527 160.837 1.00 40.05 355 ALA A N 1
ATOM 2808 C CA . ALA A 1 355 ? 168.797 151.826 161.019 1.00 40.05 355 ALA A CA 1
ATOM 2809 C C . ALA A 1 355 ? 169.440 152.045 162.386 1.00 40.05 355 ALA A C 1
ATOM 2810 O O . ALA A 1 355 ? 169.803 151.048 163.030 1.00 40.05 355 ALA A O 1
ATOM 2812 N N . PRO A 1 356 ? 169.616 153.274 162.890 1.00 42.89 356 PRO A N 1
ATOM 2813 C CA . PRO A 1 356 ? 170.204 153.414 164.233 1.00 42.89 356 PRO A CA 1
ATOM 2814 C C . PRO A 1 356 ? 169.360 152.791 165.332 1.00 42.89 356 PRO A C 1
ATOM 2815 O O . PRO A 1 356 ? 169.914 152.351 166.346 1.00 42.89 356 PRO A O 1
ATOM 2819 N N . ILE A 1 357 ? 168.036 152.746 165.167 1.00 41.36 357 ILE A N 1
ATOM 2820 C CA . ILE A 1 357 ? 167.188 152.076 166.150 1.00 41.36 357 ILE A CA 1
ATOM 2821 C C . ILE A 1 357 ? 167.479 150.580 166.173 1.00 41.36 357 ILE A C 1
ATOM 2822 O O . ILE A 1 357 ? 167.467 149.953 167.240 1.00 41.36 357 ILE A O 1
ATOM 2827 N N . VAL A 1 358 ? 167.755 149.986 165.011 1.00 42.31 358 VAL A N 1
ATOM 2828 C CA . VAL A 1 358 ? 168.181 148.590 164.964 1.00 42.31 358 VAL A CA 1
ATOM 2829 C C . VAL A 1 358 ? 169.524 148.419 165.664 1.00 42.31 358 VAL A C 1
ATOM 2830 O O . VAL A 1 358 ? 169.777 147.400 166.318 1.00 42.31 358 VAL A O 1
ATOM 2834 N N . ASN A 1 359 ? 170.399 149.418 165.553 1.00 46.86 359 ASN A N 1
ATOM 2835 C CA . ASN A 1 359 ? 171.727 149.376 166.149 1.00 46.86 359 ASN A CA 1
ATOM 2836 C C . ASN A 1 359 ? 171.735 149.791 167.618 1.00 46.86 359 ASN A C 1
ATOM 2837 O O . ASN A 1 359 ? 172.788 150.179 168.138 1.00 46.86 359 ASN A O 1
ATOM 2842 N N . GLY A 1 360 ? 170.594 149.729 168.298 1.00 47.90 360 GLY A N 1
ATOM 2843 C CA . GLY A 1 360 ? 170.537 150.058 169.706 1.00 47.90 360 GLY A CA 1
ATOM 2844 C C . GLY A 1 360 ? 170.447 151.529 170.026 1.00 47.90 360 GLY A C 1
ATOM 2845 O O . GLY A 1 360 ? 170.712 151.913 171.170 1.00 47.90 360 GLY A O 1
ATOM 2846 N N . GLY A 1 361 ? 170.085 152.367 169.059 1.00 51.44 361 GLY A N 1
ATOM 2847 C CA . GLY A 1 361 ? 169.980 153.790 169.298 1.00 51.44 361 GLY A CA 1
ATOM 2848 C C . GLY A 1 361 ? 171.278 154.559 169.212 1.00 51.44 361 GLY A C 1
ATOM 2849 O O . GLY A 1 361 ? 171.376 155.651 169.781 1.00 51.44 361 GLY A O 1
ATOM 2850 N N . LYS A 1 362 ? 172.283 154.028 168.520 1.00 53.57 362 LYS A N 1
ATOM 2851 C CA . LYS A 1 362 ? 173.542 154.739 168.356 1.00 53.57 362 LYS A CA 1
ATOM 2852 C C . LYS A 1 362 ? 174.010 154.599 166.915 1.00 53.57 362 LYS A C 1
ATOM 2853 O O . LYS A 1 362 ? 173.671 153.639 166.221 1.00 53.57 362 LYS A O 1
ATOM 2859 N N . ASP A 1 363 ? 174.798 155.576 166.474 1.00 55.13 363 ASP A N 1
ATOM 2860 C CA . ASP A 1 363 ? 175.326 155.590 165.118 1.00 55.13 363 ASP A CA 1
ATOM 2861 C C . ASP A 1 363 ? 176.688 154.919 165.058 1.00 55.13 363 ASP A C 1
ATOM 2862 O O . ASP A 1 363 ? 177.521 155.126 165.946 1.00 55.13 363 ASP A O 1
ATOM 2867 N N . PRO A 1 364 ? 176.946 154.121 164.025 1.00 54.62 364 PRO A N 1
ATOM 2868 C CA . PRO A 1 364 ? 178.328 153.733 163.727 1.00 54.62 364 PRO A CA 1
ATOM 2869 C C . PRO A 1 364 ? 179.144 154.955 163.330 1.00 54.62 364 PRO A C 1
ATOM 2870 O O . PRO A 1 364 ? 178.627 156.062 163.167 1.00 54.62 364 PRO A O 1
ATOM 2874 N N . LYS A 1 365 ? 180.448 154.742 163.176 1.00 57.42 365 LYS A N 1
ATOM 2875 C CA . LYS A 1 365 ? 181.354 155.841 162.873 1.00 57.42 365 LYS A CA 1
ATOM 2876 C C . LYS A 1 365 ? 181.019 156.460 161.520 1.00 57.42 365 LYS A C 1
ATOM 2877 O O . LYS A 1 365 ? 180.841 155.751 160.526 1.00 57.42 365 LYS A O 1
ATOM 2883 N N . PHE A 1 366 ? 180.936 157.790 161.492 1.00 54.45 366 PHE A N 1
ATOM 2884 C CA . PHE A 1 366 ? 180.618 158.582 160.303 1.00 54.45 366 PHE A CA 1
ATOM 2885 C C . PHE A 1 366 ? 179.321 158.155 159.627 1.00 54.45 366 PHE A C 1
ATOM 2886 O O . PHE A 1 366 ? 179.222 158.198 158.400 1.00 54.45 366 PHE A O 1
ATOM 2894 N N . GLN A 1 367 ? 178.305 157.751 160.388 1.00 47.86 367 GLN A N 1
ATOM 2895 C CA . GLN A 1 367 ? 177.023 157.487 159.753 1.00 47.86 367 GLN A CA 1
ATOM 2896 C C . GLN A 1 367 ? 176.356 158.771 159.278 1.00 47.86 367 GLN A C 1
ATOM 2897 O O . GLN A 1 367 ? 175.728 158.774 158.214 1.00 47.86 367 GLN A O 1
ATOM 2903 N N . ARG A 1 368 ? 176.500 159.864 160.031 1.00 46.78 368 ARG A N 1
ATOM 2904 C CA . ARG A 1 368 ? 175.960 161.144 159.589 1.00 46.78 368 ARG A CA 1
ATOM 2905 C C . ARG A 1 368 ? 176.694 161.658 158.356 1.00 46.78 368 ARG A C 1
ATOM 2906 O O . ARG A 1 368 ? 176.077 162.250 157.461 1.00 46.78 368 ARG A O 1
ATOM 2914 N N . ALA A 1 369 ? 178.009 161.439 158.289 1.00 44.92 369 ALA A N 1
ATOM 2915 C CA . ALA A 1 369 ? 178.753 161.800 157.087 1.00 44.92 369 ALA A CA 1
ATOM 2916 C C . ALA A 1 369 ? 178.254 161.012 155.882 1.00 44.92 369 ALA A C 1
ATOM 2917 O O . ALA A 1 369 ? 178.122 161.563 154.784 1.00 44.92 369 ALA A O 1
ATOM 2919 N N . GLY A 1 370 ? 177.972 159.722 156.070 1.00 42.14 370 GLY A N 1
ATOM 2920 C CA . GLY A 1 370 ? 177.413 158.931 154.985 1.00 42.14 370 GLY A CA 1
ATOM 2921 C C . GLY A 1 370 ? 176.041 159.414 154.557 1.00 42.14 370 GLY A C 1
ATOM 2922 O O . GLY A 1 370 ? 175.727 159.451 153.366 1.00 42.14 370 GLY A O 1
ATOM 2923 N N . VAL A 1 371 ? 175.205 159.797 155.526 1.00 40.00 371 VAL A N 1
ATOM 2924 C CA . VAL A 1 371 ? 173.874 160.312 155.209 1.00 40.00 371 VAL A CA 1
ATOM 2925 C C . VAL A 1 371 ? 173.980 161.593 154.389 1.00 40.00 371 VAL A C 1
ATOM 2926 O O . VAL A 1 371 ? 173.277 161.772 153.384 1.00 40.00 371 VAL A O 1
ATOM 2930 N N . ASN A 1 372 ? 174.873 162.497 154.800 1.00 40.46 372 ASN A N 1
ATOM 2931 C CA . ASN A 1 372 ? 175.080 163.742 154.064 1.00 40.46 372 ASN A CA 1
ATOM 2932 C C . ASN A 1 372 ? 175.618 163.476 152.660 1.00 40.46 372 ASN A C 1
ATOM 2933 O O . ASN A 1 372 ? 175.193 164.112 151.684 1.00 40.46 372 ASN A O 1
ATOM 2938 N N . PHE A 1 373 ? 176.570 162.546 152.542 1.00 41.40 373 PHE A N 1
ATOM 2939 C CA . PHE A 1 373 ? 177.110 162.198 151.233 1.00 41.40 373 PHE A CA 1
ATOM 2940 C C . PHE A 1 373 ? 176.023 161.641 150.326 1.00 41.40 373 PHE A C 1
ATOM 2941 O O . PHE A 1 373 ? 175.974 161.959 149.133 1.00 41.40 373 PHE A O 1
ATOM 2949 N N . LEU A 1 374 ? 175.147 160.800 150.876 1.00 36.46 374 LEU A N 1
ATOM 2950 C CA . LEU A 1 374 ? 174.045 160.252 150.095 1.00 36.46 374 LEU A CA 1
ATOM 2951 C C . LEU A 1 374 ? 173.106 161.356 149.627 1.00 36.46 374 LEU A C 1
ATOM 2952 O O . LEU A 1 374 ? 172.628 161.340 148.488 1.00 36.46 374 LEU A O 1
ATOM 2957 N N . TYR A 1 375 ? 172.825 162.324 150.503 1.00 35.79 375 TYR A N 1
ATOM 2958 C CA . TYR A 1 375 ? 171.987 163.462 150.131 1.00 35.79 375 TYR A CA 1
ATOM 2959 C C . TYR A 1 375 ? 172.585 164.222 148.951 1.00 35.79 375 TYR A C 1
ATOM 2960 O O . TYR A 1 375 ? 171.896 164.541 147.970 1.00 35.79 375 TYR A O 1
ATOM 2969 N N . ILE A 1 376 ? 173.882 164.522 149.042 1.00 36.41 376 ILE A N 1
ATOM 2970 C CA . ILE A 1 376 ? 174.553 165.256 147.972 1.00 36.41 376 ILE A CA 1
ATOM 2971 C C . ILE A 1 376 ? 174.541 164.450 146.681 1.00 36.41 376 ILE A C 1
ATOM 2972 O O . ILE A 1 376 ? 174.336 164.995 145.590 1.00 36.41 376 ILE A O 1
ATOM 2977 N N . ALA A 1 377 ? 174.770 163.140 146.783 1.00 32.68 377 ALA A N 1
ATOM 2978 C CA . ALA A 1 377 ? 174.760 162.292 145.597 1.00 32.68 377 ALA A CA 1
ATOM 2979 C C . ALA A 1 377 ? 173.383 162.271 144.948 1.00 32.68 377 ALA A C 1
ATOM 2980 O O . ALA A 1 377 ? 173.271 162.251 143.718 1.00 32.68 377 ALA A O 1
ATOM 2982 N N . LEU A 1 378 ? 172.324 162.260 145.759 1.00 31.63 378 LEU A N 1
ATOM 2983 C CA . LEU A 1 378 ? 170.971 162.298 145.212 1.00 31.63 378 LEU A CA 1
ATOM 2984 C C . LEU A 1 378 ? 170.709 163.608 144.482 1.00 31.63 378 LEU A C 1
ATOM 2985 O O . LEU A 1 378 ? 170.121 163.621 143.392 1.00 31.63 378 LEU A O 1
ATOM 2990 N N . PHE A 1 379 ? 171.137 164.730 145.072 1.00 33.51 379 PHE A N 1
ATOM 2991 C CA . PHE A 1 379 ? 171.016 166.004 144.367 1.00 33.51 379 PHE A CA 1
ATOM 2992 C C . PHE A 1 379 ? 171.786 165.999 143.056 1.00 33.51 379 PHE A C 1
ATOM 2993 O O . PHE A 1 379 ? 171.300 166.510 142.041 1.00 33.51 379 PHE A O 1
ATOM 3001 N N . ILE A 1 380 ? 172.993 165.438 143.059 1.00 31.83 380 ILE A N 1
ATOM 3002 C CA . ILE A 1 380 ? 173.783 165.398 141.835 1.00 31.83 380 ILE A CA 1
ATOM 3003 C C . ILE A 1 380 ? 173.076 164.558 140.780 1.00 31.83 380 ILE A C 1
ATOM 3004 O O . ILE A 1 380 ? 172.965 164.967 139.622 1.00 31.83 380 ILE A O 1
ATOM 3009 N N . VAL A 1 381 ? 172.562 163.388 141.165 1.00 28.73 381 VAL A N 1
ATOM 3010 C CA . VAL A 1 381 ? 171.858 162.537 140.209 1.00 28.73 381 VAL A CA 1
ATOM 3011 C C . VAL A 1 381 ? 170.671 163.277 139.611 1.00 28.73 381 VAL A C 1
ATOM 3012 O O . VAL A 1 381 ? 170.523 163.345 138.386 1.00 28.73 381 VAL A O 1
ATOM 3016 N N . VAL A 1 382 ? 169.828 163.871 140.457 1.00 27.70 382 VAL A N 1
ATOM 3017 C CA . VAL A 1 382 ? 168.621 164.528 139.957 1.00 27.70 382 VAL A CA 1
ATOM 3018 C C . VAL A 1 382 ? 168.983 165.695 139.045 1.00 27.70 382 VAL A C 1
ATOM 3019 O O . VAL A 1 382 ? 168.516 165.780 137.901 1.00 27.70 382 VAL A O 1
ATOM 3023 N N . GLY A 1 383 ? 169.840 166.597 139.527 1.00 26.88 383 GLY A N 1
ATOM 3024 C CA . GLY A 1 383 ? 170.156 167.786 138.755 1.00 26.88 383 GLY A CA 1
ATOM 3025 C C . GLY A 1 383 ? 170.899 167.474 137.472 1.00 26.88 383 GLY A C 1
ATOM 3026 O O . GLY A 1 383 ? 170.577 168.017 136.412 1.00 26.88 383 GLY A O 1
ATOM 3027 N N . GLY A 1 384 ? 171.898 166.598 137.544 1.00 27.30 384 GLY A N 1
ATOM 3028 C CA . GLY A 1 384 ? 172.644 166.199 136.377 1.00 27.30 384 GLY A CA 1
ATOM 3029 C C . GLY A 1 384 ? 171.795 165.487 135.352 1.00 27.30 384 GLY A C 1
ATOM 3030 O O . GLY A 1 384 ? 171.902 165.789 134.164 1.00 27.30 384 GLY A O 1
ATOM 3031 N N . SER A 1 385 ? 170.943 164.552 135.781 1.00 26.10 385 SER A N 1
ATOM 3032 C CA . SER A 1 385 ? 170.092 163.850 134.831 1.00 26.10 385 SER A CA 1
ATOM 3033 C C . SER A 1 385 ? 169.112 164.806 134.167 1.00 26.10 385 SER A C 1
ATOM 3034 O O . SER A 1 385 ? 168.867 164.718 132.960 1.00 26.10 385 SER A O 1
ATOM 3037 N N . TYR A 1 386 ? 168.545 165.740 134.938 1.00 23.96 386 TYR A N 1
ATOM 3038 C CA . TYR A 1 386 ? 167.575 166.665 134.360 1.00 23.96 386 TYR A CA 1
ATOM 3039 C C . TYR A 1 386 ? 168.243 167.631 133.390 1.00 23.96 386 TYR A C 1
ATOM 3040 O O . TYR A 1 386 ? 167.702 167.918 132.314 1.00 23.96 386 TYR A O 1
ATOM 3049 N N . ALA A 1 387 ? 169.430 168.130 133.743 1.00 27.00 387 ALA A N 1
ATOM 3050 C CA . ALA A 1 387 ? 170.182 168.972 132.819 1.00 27.00 387 ALA A CA 1
ATOM 3051 C C . ALA A 1 387 ? 170.560 168.202 131.559 1.00 27.00 387 ALA A C 1
ATOM 3052 O O . ALA A 1 387 ? 170.509 168.746 130.449 1.00 27.00 387 ALA A O 1
ATOM 3054 N N . GLY A 1 388 ? 170.950 166.937 131.713 1.00 26.01 388 GLY A N 1
ATOM 3055 C CA . GLY A 1 388 ? 171.264 166.122 130.554 1.00 26.01 388 GLY A CA 1
ATOM 3056 C C . GLY A 1 388 ? 170.068 165.912 129.648 1.00 26.01 388 GLY A C 1
ATOM 3057 O O . GLY A 1 388 ? 170.195 165.956 128.426 1.00 26.01 388 GLY A O 1
ATOM 3058 N N . ASN A 1 389 ? 168.892 165.680 130.235 1.00 26.53 389 ASN A N 1
ATOM 3059 C CA . ASN A 1 389 ? 167.671 165.591 129.438 1.00 26.53 389 ASN A CA 1
ATOM 3060 C C . ASN A 1 389 ? 167.433 166.888 128.680 1.00 26.53 389 ASN A C 1
ATOM 3061 O O . ASN A 1 389 ? 167.085 166.881 127.492 1.00 26.53 389 ASN A O 1
ATOM 3066 N N . PHE A 1 390 ? 167.606 168.016 129.368 1.00 29.00 390 PHE A N 1
ATOM 3067 C CA . PHE A 1 390 ? 167.346 169.306 128.746 1.00 29.00 390 PHE A CA 1
ATOM 3068 C C . PHE A 1 390 ? 168.269 169.540 127.557 1.00 29.00 390 PHE A C 1
ATOM 3069 O O . PHE A 1 390 ? 167.827 170.004 126.501 1.00 29.00 390 PHE A O 1
ATOM 3077 N N . PHE A 1 391 ? 169.552 169.217 127.708 1.00 29.89 391 PHE A N 1
ATOM 3078 C CA . PHE A 1 391 ? 170.499 169.431 126.621 1.00 29.89 391 PHE A CA 1
ATOM 3079 C C . PHE A 1 391 ? 170.422 168.348 125.552 1.00 29.89 391 PHE A C 1
ATOM 3080 O O . PHE A 1 391 ? 170.869 168.574 124.424 1.00 29.89 391 PHE A O 1
ATOM 3088 N N . ALA A 1 392 ? 169.867 167.183 125.876 1.00 28.51 392 ALA A N 1
ATOM 3089 C CA . ALA A 1 392 ? 169.634 166.164 124.863 1.00 28.51 392 ALA A CA 1
ATOM 3090 C C . ALA A 1 392 ? 168.452 166.512 123.974 1.00 28.51 392 ALA A C 1
ATOM 3091 O O . ALA A 1 392 ? 168.519 166.317 122.757 1.00 28.51 392 ALA A O 1
ATOM 3093 N N . LEU A 1 393 ? 167.369 167.024 124.558 1.00 27.91 393 LEU A N 1
ATOM 3094 C CA . LEU A 1 393 ? 166.163 167.277 123.777 1.00 27.91 393 LEU A CA 1
ATOM 3095 C C . LEU A 1 393 ? 166.309 168.502 122.884 1.00 27.91 393 LEU A C 1
ATOM 3096 O O . LEU A 1 393 ? 165.678 168.577 121.824 1.00 27.91 393 LEU A O 1
ATOM 3101 N N . THR A 1 394 ? 167.124 169.473 123.295 1.00 31.20 394 THR A N 1
ATOM 3102 C CA . THR A 1 394 ? 167.468 170.594 122.428 1.00 31.20 394 THR A CA 1
ATOM 3103 C C . THR A 1 394 ? 168.537 170.232 121.409 1.00 31.20 394 THR A C 1
ATOM 3104 O O . THR A 1 394 ? 168.841 171.055 120.539 1.00 31.20 394 THR A O 1
ATOM 3108 N N . HIS A 1 395 ? 169.119 169.038 121.520 1.00 32.83 395 HIS A N 1
ATOM 3109 C CA . HIS A 1 395 ? 170.148 168.539 120.610 1.00 32.83 395 HIS A CA 1
ATOM 3110 C C . HIS A 1 395 ? 171.428 169.364 120.703 1.00 32.83 395 HIS A C 1
ATOM 3111 O O . HIS A 1 395 ? 172.299 169.281 119.834 1.00 32.83 395 HIS A O 1
ATOM 3118 N N . ILE A 1 396 ? 171.551 170.157 121.769 1.00 35.04 396 ILE A N 1
ATOM 3119 C CA . ILE A 1 396 ? 172.816 170.818 122.070 1.00 35.04 396 ILE A CA 1
ATOM 3120 C C . ILE A 1 396 ? 173.888 169.788 122.393 1.00 35.04 396 ILE A C 1
ATOM 3121 O O . ILE A 1 396 ? 175.029 169.892 121.932 1.00 35.04 396 ILE A O 1
ATOM 3126 N N . LEU A 1 397 ? 173.538 168.785 123.184 1.00 34.81 397 LEU A N 1
ATOM 3127 C CA . LEU A 1 397 ? 174.458 167.698 123.481 1.00 34.81 397 LEU A CA 1
ATOM 3128 C C . LEU A 1 397 ? 174.668 166.848 122.232 1.00 34.81 397 LEU A C 1
ATOM 3129 O O . LEU A 1 397 ? 173.689 166.391 121.632 1.00 34.81 397 LEU A O 1
ATOM 3134 N N . PRO A 1 398 ? 175.909 166.619 121.808 1.00 37.55 398 PRO A N 1
ATOM 3135 C CA . PRO A 1 398 ? 176.148 165.853 120.575 1.00 37.55 398 PRO A CA 1
ATOM 3136 C C . PRO A 1 398 ? 175.655 164.423 120.711 1.00 37.55 398 PRO A C 1
ATOM 3137 O O . PRO A 1 398 ? 175.653 163.859 121.815 1.00 37.55 398 PRO A O 1
ATOM 3141 N N . PRO A 1 399 ? 175.220 163.810 119.606 1.00 37.37 399 PRO A N 1
ATOM 3142 C CA . PRO A 1 399 ? 174.522 162.515 119.697 1.00 37.37 399 PRO A CA 1
ATOM 3143 C C . PRO A 1 399 ? 175.331 161.392 120.326 1.00 37.37 399 PRO A C 1
ATOM 3144 O O . PRO A 1 399 ? 174.744 160.519 120.976 1.00 37.37 399 PRO A O 1
ATOM 3148 N N . GLU A 1 400 ? 176.653 161.376 120.159 1.00 39.73 400 GLU A N 1
ATOM 3149 C CA . GLU A 1 400 ? 177.448 160.264 120.667 1.00 39.73 400 GLU A CA 1
ATOM 3150 C C . GLU A 1 400 ? 177.476 160.187 122.189 1.00 39.73 400 GLU A C 1
ATOM 3151 O O . GLU A 1 400 ? 177.866 159.147 122.728 1.00 39.73 400 GLU A O 1
ATOM 3157 N N . PHE A 1 401 ? 177.067 161.243 122.891 1.00 35.45 401 PHE A N 1
ATOM 3158 C CA . PHE A 1 401 ? 176.989 161.231 124.346 1.00 35.45 401 PHE A CA 1
ATOM 3159 C C . PHE A 1 401 ? 175.559 161.147 124.862 1.00 35.45 401 PHE A C 1
ATOM 3160 O O . PHE A 1 401 ? 175.347 161.216 126.076 1.00 35.45 401 PHE A O 1
ATOM 3168 N N . ASN A 1 402 ? 174.574 160.998 123.974 1.00 28.74 402 ASN A N 1
ATOM 3169 C CA . ASN A 1 402 ? 173.182 161.059 124.405 1.00 28.74 402 ASN A CA 1
ATOM 3170 C C . ASN A 1 402 ? 172.845 159.941 125.381 1.00 28.74 402 ASN A C 1
ATOM 3171 O O . ASN A 1 402 ? 172.190 160.181 126.400 1.00 28.74 402 ASN A O 1
ATOM 3176 N N . PHE A 1 403 ? 173.285 158.715 125.095 1.00 25.59 403 PHE A N 1
ATOM 3177 C CA . PHE A 1 403 ? 172.892 157.591 125.936 1.00 25.59 403 PHE A CA 1
ATOM 3178 C C . PHE A 1 403 ? 173.522 157.669 127.320 1.00 25.59 403 PHE A C 1
ATOM 3179 O O . PHE A 1 403 ? 172.914 157.227 128.301 1.00 25.59 403 PHE A O 1
ATOM 3187 N N . TRP A 1 404 ? 174.733 158.207 127.420 1.00 26.17 404 TRP A N 1
ATOM 3188 C CA . TRP A 1 404 ? 175.418 158.240 128.705 1.00 26.17 404 TRP A CA 1
ATOM 3189 C C . TRP A 1 404 ? 175.058 159.465 129.533 1.00 26.17 404 TRP A C 1
ATOM 3190 O O . TRP A 1 404 ? 175.002 159.379 130.763 1.00 26.17 404 TRP A O 1
ATOM 3201 N N . PHE A 1 405 ? 174.798 160.604 128.897 1.00 28.45 405 PHE A N 1
ATOM 3202 C CA . PHE A 1 405 ? 174.588 161.843 129.629 1.00 28.45 405 PHE A CA 1
ATOM 3203 C C . PHE A 1 405 ? 173.264 162.528 129.326 1.00 28.45 405 PHE A C 1
ATOM 3204 O O . PHE A 1 405 ? 172.856 163.408 130.090 1.00 28.45 405 PHE A O 1
ATOM 3212 N N . GLY A 1 406 ? 172.581 162.157 128.251 1.00 26.58 406 GLY A N 1
ATOM 3213 C CA . GLY A 1 406 ? 171.408 162.894 127.832 1.00 26.58 406 GLY A CA 1
ATOM 3214 C C . GLY A 1 406 ? 170.091 162.239 128.181 1.00 26.58 406 GLY A C 1
ATOM 3215 O O . GLY A 1 406 ? 169.645 162.295 129.328 1.00 26.58 406 GLY A O 1
ATOM 3216 N N . HIS A 1 407 ? 169.455 161.627 127.188 1.00 23.81 407 HIS A N 1
ATOM 3217 C CA . HIS A 1 407 ? 168.147 161.010 127.348 1.00 23.81 407 HIS A CA 1
ATOM 3218 C C . HIS A 1 407 ? 168.208 159.605 126.773 1.00 23.81 407 HIS A C 1
ATOM 3219 O O . HIS A 1 407 ? 168.460 159.435 125.577 1.00 23.81 407 HIS A O 1
ATOM 3226 N N . GLN A 1 408 ? 167.978 158.601 127.618 1.00 22.93 408 GLN A N 1
ATOM 3227 C CA . GLN A 1 408 ? 168.011 157.227 127.133 1.00 22.93 408 GLN A CA 1
ATOM 3228 C C . GLN A 1 408 ? 166.840 156.921 126.212 1.00 22.93 408 GLN A C 1
ATOM 3229 O O . GLN A 1 408 ? 166.894 155.950 125.453 1.00 22.93 408 GLN A O 1
ATOM 3235 N N . GLY A 1 409 ? 165.770 157.704 126.285 1.00 20.98 409 GLY A N 1
ATOM 3236 C CA . GLY A 1 409 ? 164.595 157.460 125.479 1.00 20.98 409 GLY A CA 1
ATOM 3237 C C . GLY A 1 409 ? 163.733 156.314 125.952 1.00 20.98 409 GLY A C 1
ATOM 3238 O O . GLY A 1 409 ? 162.726 156.008 125.302 1.00 20.98 409 GLY A O 1
ATOM 3239 N N . TYR A 1 410 ? 164.088 155.676 127.061 1.00 21.55 410 TYR A N 1
ATOM 3240 C CA . TYR A 1 410 ? 163.357 154.538 127.592 1.00 21.55 410 TYR A CA 1
ATOM 3241 C C . TYR A 1 410 ? 162.657 154.969 128.871 1.00 21.55 410 TYR A C 1
ATOM 3242 O O . TYR A 1 410 ? 163.304 155.428 129.817 1.00 21.55 410 TYR A O 1
ATOM 3251 N N . GLU A 1 411 ? 161.339 154.821 128.884 1.00 18.61 411 GLU A N 1
ATOM 3252 C CA . GLU A 1 411 ? 160.505 155.342 129.956 1.00 18.61 411 GLU A CA 1
ATOM 3253 C C . GLU A 1 411 ? 160.913 154.747 131.301 1.00 18.61 411 GLU A C 1
ATOM 3254 O O . GLU A 1 411 ? 161.236 153.562 131.396 1.00 18.61 411 GLU A O 1
ATOM 3260 N N . TYR A 1 412 ? 160.933 155.604 132.332 1.00 17.91 412 TYR A N 1
ATOM 3261 C CA . TYR A 1 412 ? 161.291 155.275 133.714 1.00 17.91 412 TYR A CA 1
ATOM 3262 C C . TYR A 1 412 ? 162.791 155.065 133.877 1.00 17.91 412 TYR A C 1
ATOM 3263 O O . TYR A 1 412 ? 163.298 155.000 134.999 1.00 17.91 412 TYR A O 1
ATOM 3272 N N . LEU A 1 413 ? 163.507 154.987 132.766 1.00 21.11 413 LEU A N 1
ATOM 3273 C CA . LEU A 1 413 ? 164.960 154.916 132.770 1.00 21.11 413 LEU A CA 1
ATOM 3274 C C . LEU A 1 413 ? 165.505 155.967 131.821 1.00 21.11 413 LEU A C 1
ATOM 3275 O O . LEU A 1 413 ? 166.499 155.750 131.123 1.00 21.11 413 LEU A O 1
ATOM 3280 N N . ASP A 1 414 ? 164.836 157.121 131.781 1.00 22.85 414 ASP A N 1
ATOM 3281 C CA . ASP A 1 414 ? 165.165 158.159 130.812 1.00 22.85 414 ASP A CA 1
ATOM 3282 C C . ASP A 1 414 ? 166.524 158.782 131.081 1.00 22.85 414 ASP A C 1
ATOM 3283 O O . ASP A 1 414 ? 167.177 159.263 130.150 1.00 22.85 414 ASP A O 1
ATOM 3288 N N . LEU A 1 415 ? 166.953 158.796 132.338 1.00 24.31 415 LEU A N 1
ATOM 3289 C CA . LEU A 1 415 ? 168.206 159.443 132.697 1.00 24.31 415 LEU A CA 1
ATOM 3290 C C . LEU A 1 415 ? 169.376 158.764 131.998 1.00 24.31 415 LEU A C 1
ATOM 3291 O O . LEU A 1 415 ? 169.333 157.575 131.680 1.00 24.31 415 LEU A O 1
ATOM 3296 N N . GLY A 1 416 ? 170.419 159.545 131.731 1.00 23.87 416 GLY A N 1
ATOM 3297 C CA . GLY A 1 416 ? 171.583 159.008 131.059 1.00 23.87 416 GLY A CA 1
ATOM 3298 C C . GLY A 1 416 ? 172.258 157.920 131.870 1.00 23.87 416 GLY A C 1
ATOM 3299 O O . GLY A 1 416 ? 172.180 157.876 133.097 1.00 23.87 416 GLY A O 1
ATOM 3300 N N . ARG A 1 417 ? 172.945 157.026 131.154 1.00 23.89 417 ARG A N 1
ATOM 3301 C CA . ARG A 1 417 ? 173.541 155.857 131.796 1.00 23.89 417 ARG A CA 1
ATOM 3302 C C . ARG A 1 417 ? 174.542 156.252 132.877 1.00 23.89 417 ARG A C 1
ATOM 3303 O O . ARG A 1 417 ? 174.693 155.531 133.868 1.00 23.89 417 ARG A O 1
ATOM 3311 N N . PHE A 1 418 ? 175.220 157.391 132.719 1.00 26.13 418 PHE A N 1
ATOM 3312 C CA . PHE A 1 418 ? 176.140 157.853 133.755 1.00 26.13 418 PHE A CA 1
ATOM 3313 C C . PHE A 1 418 ? 175.407 158.147 135.060 1.00 26.13 418 PHE A C 1
ATOM 3314 O O . PHE A 1 418 ? 175.829 157.706 136.137 1.00 26.13 418 PHE A O 1
ATOM 3322 N N . TRP A 1 419 ? 174.303 158.891 134.982 1.00 26.04 419 TRP A N 1
ATOM 3323 C CA . TRP A 1 419 ? 173.529 159.185 136.180 1.00 26.04 419 TRP A CA 1
ATOM 3324 C C . TRP A 1 419 ? 172.878 157.936 136.750 1.00 26.04 419 TRP A C 1
ATOM 3325 O O . TRP A 1 419 ? 172.703 157.837 137.965 1.00 26.04 419 TRP A O 1
ATOM 3336 N N . GLN A 1 420 ? 172.516 156.982 135.893 1.00 25.45 420 GLN A N 1
ATOM 3337 C CA . GLN A 1 420 ? 171.987 155.712 136.375 1.00 25.45 420 GLN A CA 1
ATOM 3338 C C . GLN A 1 420 ? 173.045 154.941 137.160 1.00 25.45 420 GLN A C 1
ATOM 3339 O O . GLN A 1 420 ? 172.753 154.366 138.215 1.00 25.45 420 GLN A O 1
ATOM 3345 N N . LEU A 1 421 ? 174.290 154.945 136.673 1.00 25.92 421 LEU A N 1
ATOM 3346 C CA . LEU A 1 421 ? 175.394 154.342 137.416 1.00 25.92 421 LEU A CA 1
ATOM 3347 C C . LEU A 1 421 ? 175.602 155.034 138.756 1.00 25.92 421 LEU A C 1
ATOM 3348 O O . LEU A 1 421 ? 175.826 154.378 139.781 1.00 25.92 421 LEU A O 1
ATOM 3353 N N . LEU A 1 422 ? 175.546 156.364 138.764 1.00 27.46 422 LEU A N 1
ATOM 3354 C CA . LEU A 1 422 ? 175.736 157.086 140.017 1.00 27.46 422 LEU A CA 1
ATOM 3355 C C . LEU A 1 422 ? 174.595 156.827 140.997 1.00 27.46 422 LEU A C 1
ATOM 3356 O O . LEU A 1 422 ? 174.832 156.722 142.205 1.00 27.46 422 LEU A O 1
ATOM 3361 N N . LEU A 1 423 ? 173.363 156.707 140.500 1.00 27.03 423 LEU A N 1
ATOM 3362 C CA . LEU A 1 423 ? 172.243 156.332 141.355 1.00 27.03 423 LEU A CA 1
ATOM 3363 C C . LEU A 1 423 ? 172.429 154.927 141.912 1.00 27.03 423 LEU A C 1
ATOM 3364 O O . LEU A 1 423 ? 172.082 154.658 143.067 1.00 27.03 423 LEU A O 1
ATOM 3369 N N . MET A 1 424 ? 172.962 154.012 141.099 1.00 29.43 424 MET A N 1
ATOM 3370 C CA . MET A 1 424 ? 173.260 152.669 141.588 1.00 29.43 424 MET A CA 1
ATOM 3371 C C . MET A 1 424 ? 174.290 152.712 142.708 1.00 29.43 424 MET A C 1
ATOM 3372 O O . MET A 1 424 ? 174.160 152.004 143.715 1.00 29.43 424 MET A O 1
ATOM 3377 N N . VAL A 1 425 ? 175.320 153.543 142.548 1.00 29.47 425 VAL A N 1
ATOM 3378 C CA . VAL A 1 425 ? 176.317 153.716 143.601 1.00 29.47 425 VAL A CA 1
ATOM 3379 C C . VAL A 1 425 ? 175.678 154.290 144.861 1.00 29.47 425 VAL A C 1
ATOM 3380 O O . VAL A 1 425 ? 175.985 153.853 145.976 1.00 29.47 425 VAL A O 1
ATOM 3384 N N . GLY A 1 426 ? 174.790 155.275 144.711 1.00 30.62 426 GLY A N 1
ATOM 3385 C CA . GLY A 1 426 ? 174.102 155.830 145.865 1.00 30.62 426 GLY A CA 1
ATOM 3386 C C . GLY A 1 426 ? 173.227 154.823 146.584 1.00 30.62 426 GLY A C 1
ATOM 3387 O O . GLY A 1 426 ? 173.177 154.805 147.817 1.00 30.62 426 GLY A O 1
ATOM 3388 N N . LEU A 1 427 ? 172.529 153.973 145.830 1.00 30.50 427 LEU A N 1
ATOM 3389 C CA . LEU A 1 427 ? 171.739 152.909 146.441 1.00 30.50 427 LEU A CA 1
ATOM 3390 C C . LEU A 1 427 ? 172.630 151.904 147.162 1.00 30.50 427 LEU A C 1
ATOM 3391 O O . LEU A 1 427 ? 172.266 151.398 148.228 1.00 30.50 427 LEU A O 1
ATOM 3396 N N . LEU A 1 428 ? 173.801 151.604 146.596 1.00 30.94 428 LEU A N 1
ATOM 3397 C CA . LEU A 1 428 ? 174.744 150.725 147.281 1.00 30.94 428 LEU A CA 1
ATOM 3398 C C . LEU A 1 428 ? 175.232 151.347 148.584 1.00 30.94 428 LEU A C 1
ATOM 3399 O O . LEU A 1 428 ? 175.356 150.658 149.603 1.00 30.94 428 LEU A O 1
ATOM 3404 N N . LEU A 1 429 ? 175.526 152.647 148.563 1.00 32.56 429 LEU A N 1
ATOM 3405 C CA . LEU A 1 429 ? 175.939 153.345 149.777 1.00 32.56 429 LEU A CA 1
ATOM 3406 C C . LEU A 1 429 ? 174.833 153.325 150.825 1.00 32.56 429 LEU A C 1
ATOM 3407 O O . LEU A 1 429 ? 175.099 153.129 152.019 1.00 32.56 429 LEU A O 1
ATOM 3412 N N . TRP A 1 430 ? 173.588 153.526 150.393 1.00 33.08 430 TRP A N 1
ATOM 3413 C CA . TRP A 1 430 ? 172.457 153.439 151.309 1.00 33.08 430 TRP A CA 1
ATOM 3414 C C . TRP A 1 430 ? 172.360 152.047 151.918 1.00 33.08 430 TRP A C 1
ATOM 3415 O O . TRP A 1 430 ? 172.142 151.897 153.125 1.00 33.08 430 TRP A O 1
ATOM 3426 N N . LEU A 1 431 ? 172.536 151.013 151.092 1.00 34.54 431 LEU A N 1
ATOM 3427 C CA . LEU A 1 431 ? 172.502 149.645 151.595 1.00 34.54 431 LEU A CA 1
ATOM 3428 C C . LEU A 1 431 ? 173.603 149.410 152.620 1.00 34.54 431 LEU A C 1
ATOM 3429 O O . LEU A 1 431 ? 173.391 148.719 153.621 1.00 34.54 431 LEU A O 1
ATOM 3434 N N . PHE A 1 432 ? 174.794 149.947 152.366 1.00 36.12 432 PHE A N 1
ATOM 3435 C CA . PHE A 1 432 ? 175.891 149.817 153.321 1.00 36.12 432 PHE A CA 1
ATOM 3436 C C . PHE A 1 432 ? 175.526 150.460 154.653 1.00 36.12 432 PHE A C 1
ATOM 3437 O O . PHE A 1 432 ? 175.722 149.869 155.725 1.00 36.12 432 PHE A O 1
ATOM 3445 N N . LEU A 1 433 ? 174.983 151.680 154.601 1.00 37.18 433 LEU A N 1
ATOM 3446 C CA . LEU A 1 433 ? 174.586 152.370 155.825 1.00 37.18 433 LEU A CA 1
ATOM 3447 C C . LEU A 1 433 ? 173.476 151.642 156.570 1.00 37.18 433 LEU A C 1
ATOM 3448 O O . LEU A 1 433 ? 173.410 151.739 157.799 1.00 37.18 433 LEU A O 1
ATOM 3453 N N . MET A 1 434 ? 172.599 150.928 155.862 1.00 37.76 434 MET A N 1
ATOM 3454 C CA . MET A 1 434 ? 171.617 150.092 156.550 1.00 37.76 434 MET A CA 1
ATOM 3455 C C . MET A 1 434 ? 172.267 148.871 157.194 1.00 37.76 434 MET A C 1
ATOM 3456 O O . MET A 1 434 ? 172.101 148.631 158.394 1.00 37.76 434 MET A O 1
ATOM 3461 N N . LEU A 1 435 ? 173.021 148.094 156.410 1.00 38.75 435 LEU A N 1
ATOM 3462 C CA . LEU A 1 435 ? 173.531 146.805 156.878 1.00 38.75 435 LEU A CA 1
ATOM 3463 C C . LEU A 1 435 ? 174.503 146.959 158.044 1.00 38.75 435 LEU A C 1
ATOM 3464 O O . LEU A 1 435 ? 174.542 146.100 158.945 1.00 38.75 435 LEU A O 1
ATOM 3469 N N . ARG A 1 436 ? 175.315 148.020 158.035 1.00 43.65 436 ARG A N 1
ATOM 3470 C CA . ARG A 1 436 ? 176.252 148.222 159.132 1.00 43.65 436 ARG A CA 1
ATOM 3471 C C . ARG A 1 436 ? 175.550 148.555 160.440 1.00 43.65 436 ARG A C 1
ATOM 3472 O O . ARG A 1 436 ? 176.158 148.422 161.507 1.00 43.65 436 ARG A O 1
ATOM 3480 N N . CYS A 1 437 ? 174.290 148.976 160.383 1.00 44.14 437 CYS A N 1
ATOM 3481 C CA . CYS A 1 437 ? 173.494 149.196 161.582 1.00 44.14 437 CYS A CA 1
ATOM 3482 C C . CYS A 1 437 ? 172.775 147.938 162.051 1.00 44.14 437 CYS A C 1
ATOM 3483 O O . CYS A 1 437 ? 172.211 147.940 163.149 1.00 44.14 437 CYS A O 1
ATOM 3486 N N . THR A 1 438 ? 172.776 146.874 161.250 1.00 45.07 438 THR A N 1
ATOM 3487 C CA . THR A 1 438 ? 172.141 145.618 161.616 1.00 45.07 438 THR A CA 1
ATOM 3488 C C . THR A 1 438 ? 173.136 144.530 161.977 1.00 45.07 438 THR A C 1
ATOM 3489 O O . THR A 1 438 ? 172.723 143.483 162.495 1.00 45.07 438 THR A O 1
ATOM 3493 N N . VAL A 1 439 ? 174.421 144.732 161.681 1.00 49.19 439 VAL A N 1
ATOM 3494 C CA . VAL A 1 439 ? 175.422 143.724 162.035 1.00 49.19 439 VAL A CA 1
ATOM 3495 C C . VAL A 1 439 ? 175.374 143.412 163.532 1.00 49.19 439 VAL A C 1
ATOM 3496 O O . VAL A 1 439 ? 175.326 142.243 163.941 1.00 49.19 439 VAL A O 1
ATOM 3500 N N . SER A 1 440 ? 175.369 144.452 164.372 1.00 52.71 440 SER A N 1
ATOM 3501 C CA . SER A 1 440 ? 175.389 144.231 165.816 1.00 52.71 440 SER A CA 1
ATOM 3502 C C . SER A 1 440 ? 174.106 143.560 166.293 1.00 52.71 440 SER A C 1
ATOM 3503 O O . SER A 1 440 ? 174.142 142.703 167.183 1.00 52.71 440 SER A O 1
ATOM 3506 N N . ALA A 1 441 ? 172.963 143.941 165.720 1.00 52.03 441 ALA A N 1
ATOM 3507 C CA . ALA A 1 441 ? 171.707 143.297 166.086 1.00 52.03 441 ALA A CA 1
ATOM 3508 C C . ALA A 1 441 ? 171.715 141.820 165.724 1.00 52.03 441 ALA A C 1
ATOM 3509 O O . ALA A 1 441 ? 171.157 140.998 166.458 1.00 52.03 441 ALA A O 1
ATOM 3511 N N . PHE A 1 442 ? 172.330 141.463 164.596 1.00 50.64 442 PHE A N 1
ATOM 3512 C CA . PHE A 1 442 ? 172.457 140.052 164.250 1.00 50.64 442 PHE A CA 1
ATOM 3513 C C . PHE A 1 442 ? 173.424 139.320 165.173 1.00 50.64 442 PHE A C 1
ATOM 3514 O O . PHE A 1 442 ? 173.213 138.138 165.466 1.00 50.64 442 PHE A O 1
ATOM 3522 N N . LYS A 1 443 ? 174.478 139.994 165.644 1.00 57.49 443 LYS A N 1
ATOM 3523 C CA . LYS A 1 443 ? 175.415 139.357 166.565 1.00 57.49 443 LYS A CA 1
ATOM 3524 C C . LYS A 1 443 ? 174.848 139.190 167.969 1.00 57.49 443 LYS A C 1
ATOM 3525 O O . LYS A 1 443 ? 175.486 138.539 168.803 1.00 57.49 443 LYS A O 1
ATOM 3531 N N . GLU A 1 444 ? 173.680 139.765 168.250 1.00 64.06 444 GLU A N 1
ATOM 3532 C CA . GLU A 1 444 ? 173.098 139.690 169.583 1.00 64.06 444 GLU A CA 1
ATOM 3533 C C . GLU A 1 444 ? 172.781 138.245 169.949 1.00 64.06 444 GLU A C 1
ATOM 3534 O O . GLU A 1 444 ? 172.467 137.423 169.088 1.00 64.06 444 GLU A O 1
ATOM 3540 N N . LYS A 1 445 ? 172.880 137.933 171.237 1.00 69.51 445 LYS A N 1
ATOM 3541 C CA . LYS A 1 445 ? 172.667 136.580 171.731 1.00 69.51 445 LYS A CA 1
ATOM 3542 C C . LYS A 1 445 ? 171.308 136.482 172.415 1.00 69.51 445 LYS A C 1
ATOM 3543 O O . LYS A 1 445 ? 170.967 137.323 173.252 1.00 69.51 445 LYS A O 1
ATOM 3549 N N . GLY A 1 446 ? 170.535 135.457 172.049 1.00 66.84 446 GLY A N 1
ATOM 3550 C CA . GLY A 1 446 ? 169.304 135.106 172.727 1.00 66.84 446 GLY A CA 1
ATOM 3551 C C . GLY A 1 446 ? 168.036 135.645 172.094 1.00 66.84 446 GLY A C 1
ATOM 3552 O O . GLY A 1 446 ? 166.941 135.339 172.585 1.00 66.84 446 GLY A O 1
ATOM 3553 N N . VAL A 1 447 ? 168.141 136.427 171.025 1.00 62.76 447 VAL A N 1
ATOM 3554 C CA . VAL A 1 447 ? 166.987 137.093 170.437 1.00 62.76 447 VAL A CA 1
ATOM 3555 C C . VAL A 1 447 ? 166.678 136.480 169.075 1.00 62.76 447 VAL A C 1
ATOM 3556 O O . VAL A 1 447 ? 167.569 136.181 168.276 1.00 62.76 447 VAL A O 1
ATOM 3560 N N . ASP A 1 448 ? 165.386 136.269 168.826 1.00 57.11 448 ASP A N 1
ATOM 3561 C CA . ASP A 1 448 ? 164.929 135.759 167.539 1.00 57.11 448 ASP A CA 1
ATOM 3562 C C . ASP A 1 448 ? 165.158 136.843 166.491 1.00 57.11 448 ASP A C 1
ATOM 3563 O O . ASP A 1 448 ? 164.724 137.986 166.667 1.00 57.11 448 ASP A O 1
ATOM 3568 N N . LYS A 1 449 ? 165.829 136.486 165.396 1.00 52.72 449 LYS A N 1
ATOM 3569 C CA . LYS A 1 449 ? 166.209 137.446 164.367 1.00 52.72 449 LYS A CA 1
ATOM 3570 C C . LYS A 1 449 ? 165.492 137.210 163.040 1.00 52.72 449 LYS A C 1
ATOM 3571 O O . LYS A 1 449 ? 165.897 137.760 162.016 1.00 52.72 449 LYS A O 1
ATOM 3577 N N . ASN A 1 450 ? 164.437 136.395 163.031 1.00 44.58 450 ASN A N 1
ATOM 3578 C CA . ASN A 1 450 ? 163.753 136.108 161.772 1.00 44.58 450 ASN A CA 1
ATOM 3579 C C . ASN A 1 450 ? 163.105 137.360 161.186 1.00 44.58 450 ASN A C 1
ATOM 3580 O O . ASN A 1 450 ? 163.209 137.618 159.980 1.00 44.58 450 ASN A O 1
ATOM 3585 N N . LEU A 1 451 ? 162.429 138.152 162.023 1.00 41.98 451 LEU A N 1
ATOM 3586 C CA . LEU A 1 451 ? 161.828 139.393 161.541 1.00 41.98 451 LEU A CA 1
ATOM 3587 C C . LEU A 1 451 ? 162.896 140.347 161.025 1.00 41.98 451 LEU A C 1
ATOM 3588 O O . LEU A 1 451 ? 162.757 140.940 159.947 1.00 41.98 451 LEU A O 1
ATOM 3593 N N . LEU A 1 452 ? 163.985 140.489 161.779 1.00 41.64 452 LEU A N 1
ATOM 3594 C CA . LEU A 1 452 ? 165.085 141.323 161.323 1.00 41.64 452 LEU A CA 1
ATOM 3595 C C . LEU A 1 452 ? 165.733 140.748 160.071 1.00 41.64 452 LEU A C 1
ATOM 3596 O O . LEU A 1 452 ? 166.154 141.505 159.191 1.00 41.64 452 LEU A O 1
ATOM 3601 N N . ALA A 1 453 ? 165.811 139.419 159.965 1.00 40.86 453 ALA A N 1
ATOM 3602 C CA . ALA A 1 453 ? 166.391 138.810 158.773 1.00 40.86 453 ALA A CA 1
ATOM 3603 C C . ALA A 1 453 ? 165.576 139.135 157.527 1.00 40.86 453 ALA A C 1
ATOM 3604 O O . ALA A 1 453 ? 166.144 139.488 156.489 1.00 40.86 453 ALA A O 1
ATOM 3606 N N . ILE A 1 454 ? 164.247 139.027 157.605 1.00 38.42 454 ILE A N 1
ATOM 3607 C CA . ILE A 1 454 ? 163.438 139.308 156.421 1.00 38.42 454 ILE A CA 1
ATOM 3608 C C . ILE A 1 454 ? 163.451 140.803 156.108 1.00 38.42 454 ILE A C 1
ATOM 3609 O O . ILE A 1 454 ? 163.460 141.205 154.936 1.00 38.42 454 ILE A O 1
ATOM 3614 N N . PHE A 1 455 ? 163.483 141.651 157.141 1.00 37.42 455 PHE A N 1
ATOM 3615 C CA . PHE A 1 455 ? 163.589 143.089 156.904 1.00 37.42 455 PHE A CA 1
ATOM 3616 C C . PHE A 1 455 ? 164.904 143.442 156.207 1.00 37.42 455 PHE A C 1
ATOM 3617 O O . PHE A 1 455 ? 164.925 144.246 155.266 1.00 37.42 455 PHE A O 1
ATOM 3625 N N . VAL A 1 456 ? 166.006 142.819 156.631 1.00 37.40 456 VAL A N 1
ATOM 3626 C CA . VAL A 1 456 ? 167.300 143.044 155.992 1.00 37.40 456 VAL A CA 1
ATOM 3627 C C . VAL A 1 456 ? 167.314 142.499 154.567 1.00 37.40 456 VAL A C 1
ATOM 3628 O O . VAL A 1 456 ? 167.915 143.104 153.668 1.00 37.40 456 VAL A O 1
ATOM 3632 N N . ALA A 1 457 ? 166.666 141.356 154.333 1.00 34.85 457 ALA A N 1
ATOM 3633 C CA . ALA A 1 457 ? 166.556 140.841 152.972 1.00 34.85 457 ALA A CA 1
ATOM 3634 C C . ALA A 1 457 ? 165.811 141.823 152.077 1.00 34.85 457 ALA A C 1
ATOM 3635 O O . ALA A 1 457 ? 166.196 142.040 150.922 1.00 34.85 457 ALA A O 1
ATOM 3637 N N . SER A 1 458 ? 164.744 142.431 152.598 1.00 35.06 458 SER A N 1
ATOM 3638 C CA . SER A 1 458 ? 164.047 143.468 151.849 1.00 35.06 458 SER A CA 1
ATOM 3639 C C . SER A 1 458 ? 164.944 144.668 151.567 1.00 35.06 458 SER A C 1
ATOM 3640 O O . SER A 1 458 ? 164.893 145.219 150.458 1.00 35.06 458 SER A O 1
ATOM 3643 N N . MET A 1 459 ? 165.759 145.087 152.546 1.00 37.40 459 MET A N 1
ATOM 3644 C CA . MET A 1 459 ? 166.728 146.155 152.298 1.00 37.40 459 MET A CA 1
ATOM 3645 C C . MET A 1 459 ? 167.657 145.801 151.147 1.00 37.40 459 MET A C 1
ATOM 3646 O O . MET A 1 459 ? 167.934 146.637 150.279 1.00 37.40 459 MET A O 1
ATOM 3651 N N . VAL A 1 460 ? 168.182 144.577 151.157 1.00 33.96 460 VAL A N 1
ATOM 3652 C CA . VAL A 1 460 ? 169.116 144.157 150.118 1.00 33.96 460 VAL A CA 1
ATOM 3653 C C . VAL A 1 460 ? 168.431 144.170 148.759 1.00 33.96 460 VAL A C 1
ATOM 3654 O O . VAL A 1 460 ? 169.005 144.621 147.760 1.00 33.96 460 VAL A O 1
ATOM 3658 N N . GLY A 1 461 ? 167.192 143.681 148.700 1.00 31.61 461 GLY A N 1
ATOM 3659 C CA . GLY A 1 461 ? 166.455 143.730 147.448 1.00 31.61 461 GLY A CA 1
ATOM 3660 C C . GLY A 1 461 ? 166.297 145.146 146.926 1.00 31.61 461 GLY A C 1
ATOM 3661 O O . GLY A 1 461 ? 166.578 145.421 145.755 1.00 31.61 461 GLY A O 1
ATOM 3662 N N . VAL A 1 462 ? 165.896 146.070 147.801 1.00 31.65 462 VAL A N 1
ATOM 3663 C CA . VAL A 1 462 ? 165.713 147.461 147.390 1.00 31.65 462 VAL A CA 1
ATOM 3664 C C . VAL A 1 462 ? 167.028 148.066 146.909 1.00 31.65 462 VAL A C 1
ATOM 3665 O O . VAL A 1 462 ? 167.068 148.765 145.891 1.00 31.65 462 VAL A O 1
ATOM 3669 N N . GLY A 1 463 ? 168.118 147.807 147.619 1.00 33.05 463 GLY A N 1
ATOM 3670 C CA . GLY A 1 463 ? 169.392 148.395 147.278 1.00 33.05 463 GLY A CA 1
ATOM 3671 C C . GLY A 1 463 ? 170.154 147.726 146.160 1.00 33.05 463 GLY A C 1
ATOM 3672 O O . GLY A 1 463 ? 171.161 148.274 145.705 1.00 33.05 463 GLY A O 1
ATOM 3673 N N . VAL A 1 464 ? 169.715 146.556 145.699 1.00 31.18 464 VAL A N 1
ATOM 3674 C CA . VAL A 1 464 ? 170.448 145.837 144.663 1.00 31.18 464 VAL A CA 1
ATOM 3675 C C . VAL A 1 464 ? 169.683 145.809 143.343 1.00 31.18 464 VAL A C 1
ATOM 3676 O O . VAL A 1 464 ? 170.286 145.946 142.272 1.00 31.18 464 VAL A O 1
ATOM 3680 N N . PHE A 1 465 ? 168.359 145.644 143.392 1.00 28.31 465 PHE A N 1
ATOM 3681 C CA . PHE A 1 465 ? 167.632 145.313 142.172 1.00 28.31 465 PHE A CA 1
ATOM 3682 C C . PHE A 1 465 ? 167.363 146.517 141.265 1.00 28.31 465 PHE A C 1
ATOM 3683 O O . PHE A 1 465 ? 166.525 146.420 140.364 1.00 28.31 465 PHE A O 1
ATOM 3691 N N . TYR A 1 466 ? 168.050 147.639 141.465 1.00 26.12 466 TYR A N 1
ATOM 3692 C CA . TYR A 1 466 ? 168.144 148.653 140.423 1.00 26.12 466 TYR A CA 1
ATOM 3693 C C . TYR A 1 466 ? 169.215 148.317 139.398 1.00 26.12 466 TYR A C 1
ATOM 3694 O O . TYR A 1 466 ? 169.223 148.902 138.309 1.00 26.12 466 TYR A O 1
ATOM 3703 N N . ALA A 1 467 ? 170.109 147.385 139.729 1.00 24.80 467 ALA A N 1
ATOM 3704 C CA . ALA A 1 467 ? 171.214 147.035 138.841 1.00 24.80 467 ALA A CA 1
ATOM 3705 C C . ALA A 1 467 ? 170.793 146.515 137.468 1.00 24.80 467 ALA A C 1
ATOM 3706 O O . ALA A 1 467 ? 171.461 146.873 136.483 1.00 24.80 467 ALA A O 1
ATOM 3708 N N . PRO A 1 468 ? 169.752 145.660 137.319 1.00 23.52 468 PRO A N 1
ATOM 3709 C CA . PRO A 1 468 ? 169.434 145.123 135.984 1.00 23.52 468 PRO A CA 1
ATOM 3710 C C . PRO A 1 468 ? 169.158 146.185 134.930 1.00 23.52 468 PRO A C 1
ATOM 3711 O O . PRO A 1 468 ? 169.190 145.890 133.732 1.00 23.52 468 PRO A O 1
ATOM 3715 N N . GLY A 1 469 ? 168.889 147.418 135.355 1.00 24.61 469 GLY A N 1
ATOM 3716 C CA . GLY A 1 469 ? 168.753 148.509 134.406 1.00 24.61 469 GLY A CA 1
ATOM 3717 C C . GLY A 1 469 ? 170.039 148.864 133.694 1.00 24.61 469 GLY A C 1
ATOM 3718 O O . GLY A 1 469 ? 170.007 149.664 132.753 1.00 24.61 469 GLY A O 1
ATOM 3719 N N . LEU A 1 470 ? 171.165 148.301 134.125 1.00 23.99 470 LEU A N 1
ATOM 3720 C CA . LEU A 1 470 ? 172.456 148.528 133.497 1.00 23.99 470 LEU A CA 1
ATOM 3721 C C . LEU A 1 470 ? 172.847 147.410 132.538 1.00 23.99 470 LEU A C 1
ATOM 3722 O O . LEU A 1 470 ? 173.939 147.457 131.966 1.00 23.99 470 LEU A O 1
ATOM 3727 N N . PHE A 1 471 ? 171.987 146.412 132.349 1.00 23.18 471 PHE A N 1
ATOM 3728 C CA . PHE A 1 471 ? 172.334 145.216 131.592 1.00 23.18 471 PHE A CA 1
ATOM 3729 C C . PHE A 1 471 ? 172.060 145.355 130.099 1.00 23.18 471 PHE A C 1
ATOM 3730 O O . PHE A 1 471 ? 172.341 144.422 129.341 1.00 23.18 471 PHE A O 1
ATOM 3738 N N . TYR A 1 472 ? 171.521 146.487 129.662 1.00 23.17 472 TYR A N 1
ATOM 3739 C CA . TYR A 1 472 ? 171.313 146.765 128.252 1.00 23.17 472 TYR A CA 1
ATOM 3740 C C . TYR A 1 472 ? 172.106 148.005 127.863 1.00 23.17 472 TYR A C 1
ATOM 3741 O O . TYR A 1 472 ? 172.433 148.847 128.702 1.00 23.17 472 TYR A O 1
ATOM 3750 N N . GLY A 1 473 ? 172.409 148.113 126.575 1.00 25.99 473 GLY A N 1
ATOM 3751 C CA . GLY A 1 473 ? 173.141 149.260 126.080 1.00 25.99 473 GLY A CA 1
ATOM 3752 C C . GLY A 1 473 ? 172.355 150.091 125.089 1.00 25.99 473 GLY A C 1
ATOM 3753 O O . GLY A 1 473 ? 171.183 149.812 124.826 1.00 25.99 473 GLY A O 1
ATOM 3754 N N . GLU A 1 474 ? 173.005 151.114 124.531 1.00 30.47 474 GLU A N 1
ATOM 3755 C CA . GLU A 1 474 ? 172.362 151.965 123.535 1.00 30.47 474 GLU A CA 1
ATOM 3756 C C . GLU A 1 474 ? 171.923 151.156 122.320 1.00 30.47 474 GLU A C 1
ATOM 3757 O O . GLU A 1 474 ? 170.823 151.352 121.793 1.00 30.47 474 GLU A O 1
ATOM 3763 N N . LYS A 1 475 ? 172.767 150.231 121.872 1.00 31.57 475 LYS A N 1
ATOM 3764 C CA . LYS A 1 475 ? 172.488 149.426 120.692 1.00 31.57 475 LYS A CA 1
ATOM 3765 C C . LYS A 1 475 ? 171.862 148.079 121.021 1.00 31.57 475 LYS A C 1
ATOM 3766 O O . LYS A 1 475 ? 171.753 147.232 120.131 1.00 31.57 475 LYS A O 1
ATOM 3772 N N . SER A 1 476 ? 171.462 147.853 122.265 1.00 27.14 476 SER A N 1
ATOM 3773 C CA . SER A 1 476 ? 170.842 146.586 122.612 1.00 27.14 476 SER A CA 1
ATOM 3774 C C . SER A 1 476 ? 169.522 146.440 121.860 1.00 27.14 476 SER A C 1
ATOM 3775 O O . SER A 1 476 ? 168.838 147.438 121.610 1.00 27.14 476 SER A O 1
ATOM 3778 N N . PRO A 1 477 ? 169.143 145.225 121.470 1.00 25.44 477 PRO A N 1
ATOM 3779 C CA . PRO A 1 477 ? 167.839 145.035 120.824 1.00 25.44 477 PRO A CA 1
ATOM 3780 C C . PRO A 1 477 ? 166.704 145.479 121.736 1.00 25.44 477 PRO A C 1
ATOM 3781 O O . PRO A 1 477 ? 166.795 145.390 122.961 1.00 25.44 477 PRO A O 1
ATOM 3785 N N . ILE A 1 478 ? 165.624 145.962 121.114 1.00 23.66 478 ILE A N 1
ATOM 3786 C CA . ILE A 1 478 ? 164.507 146.540 121.861 1.00 23.66 478 ILE A CA 1
ATOM 3787 C C . ILE A 1 478 ? 163.947 145.538 122.864 1.00 23.66 478 ILE A C 1
ATOM 3788 O O . ILE A 1 478 ? 163.622 145.892 124.001 1.00 23.66 478 ILE A O 1
ATOM 3793 N N . ALA A 1 479 ? 163.823 144.274 122.459 1.00 22.37 479 ALA A N 1
ATOM 3794 C CA . ALA A 1 479 ? 163.240 143.266 123.343 1.00 22.37 479 ALA A CA 1
ATOM 3795 C C . ALA A 1 479 ? 164.114 143.024 124.571 1.00 22.37 479 ALA A C 1
ATOM 3796 O O . ALA A 1 479 ? 163.602 142.886 125.688 1.00 22.37 479 ALA A O 1
ATOM 3798 N N . VAL A 1 480 ? 165.434 142.967 124.382 1.00 22.02 480 VAL A N 1
ATOM 3799 C CA . VAL A 1 480 ? 166.354 142.791 125.505 1.00 22.02 480 VAL A CA 1
ATOM 3800 C C . VAL A 1 480 ? 166.257 143.970 126.463 1.00 22.02 480 VAL A C 1
ATOM 3801 O O . VAL A 1 480 ? 166.197 143.803 127.693 1.00 22.02 480 VAL A O 1
ATOM 3805 N N . MET A 1 481 ? 166.257 145.184 125.910 1.00 20.80 481 MET A N 1
ATOM 3806 C CA . MET A 1 481 ? 166.129 146.373 126.738 1.00 20.80 481 MET A CA 1
ATOM 3807 C C . MET A 1 481 ? 164.817 146.354 127.499 1.00 20.80 481 MET A C 1
ATOM 3808 O O . MET A 1 481 ? 164.774 146.731 128.668 1.00 20.80 481 MET A O 1
ATOM 3813 N N . GLU A 1 482 ? 163.735 145.928 126.851 1.00 20.12 482 GLU A N 1
ATOM 3814 C CA . GLU A 1 482 ? 162.450 145.860 127.536 1.00 20.12 482 GLU A CA 1
ATOM 3815 C C . GLU A 1 482 ? 162.502 144.869 128.688 1.00 20.12 482 GLU A C 1
ATOM 3816 O O . GLU A 1 482 ? 162.018 145.159 129.788 1.00 20.12 482 GLU A O 1
ATOM 3822 N N . TYR A 1 483 ? 163.114 143.707 128.458 1.00 19.01 483 TYR A N 1
ATOM 3823 C CA . TYR A 1 483 ? 163.228 142.702 129.509 1.00 19.01 483 TYR A CA 1
ATOM 3824 C C . TYR A 1 483 ? 163.946 143.273 130.727 1.00 19.01 483 TYR A C 1
ATOM 3825 O O . TYR A 1 483 ? 163.432 143.221 131.855 1.00 19.01 483 TYR A O 1
ATOM 3834 N N . TRP A 1 484 ? 165.113 143.880 130.507 1.00 19.31 484 TRP A N 1
ATOM 3835 C CA . TRP A 1 484 ? 165.884 144.390 131.638 1.00 19.31 484 TRP A CA 1
ATOM 3836 C C . TRP A 1 484 ? 165.255 145.632 132.266 1.00 19.31 484 TRP A C 1
ATOM 3837 O O . TRP A 1 484 ? 165.306 145.791 133.490 1.00 19.31 484 TRP A O 1
ATOM 3848 N N . ARG A 1 485 ? 164.666 146.515 131.460 1.00 18.00 485 ARG A N 1
ATOM 3849 C CA . ARG A 1 485 ? 163.992 147.696 131.987 1.00 18.00 485 ARG A CA 1
ATOM 3850 C C . ARG A 1 485 ? 162.835 147.308 132.884 1.00 18.00 485 ARG A C 1
ATOM 3851 O O . ARG A 1 485 ? 162.614 147.927 133.932 1.00 18.00 485 ARG A O 1
ATOM 3859 N N . TRP A 1 486 ? 162.072 146.302 132.484 1.00 16.65 486 TRP A N 1
ATOM 3860 C CA . TRP A 1 486 ? 160.961 145.889 133.312 1.00 16.65 486 TRP A CA 1
ATOM 3861 C C . TRP A 1 486 ? 161.407 145.096 134.522 1.00 16.65 486 TRP A C 1
ATOM 3862 O O . TRP A 1 486 ? 160.709 145.141 135.530 1.00 16.65 486 TRP A O 1
ATOM 3873 N N . TRP A 1 487 ? 162.561 144.423 134.469 1.00 20.06 487 TRP A N 1
ATOM 3874 C CA . TRP A 1 487 ? 163.154 143.966 135.721 1.00 20.06 487 TRP A CA 1
ATOM 3875 C C . TRP A 1 487 ? 163.135 145.090 136.750 1.00 20.06 487 TRP A C 1
ATOM 3876 O O . TRP A 1 487 ? 162.454 144.982 137.773 1.00 20.06 487 TRP A O 1
ATOM 3887 N N . VAL A 1 488 ? 163.765 146.220 136.431 1.00 20.99 488 VAL A N 1
ATOM 3888 C CA . VAL A 1 488 ? 163.766 147.365 137.339 1.00 20.99 488 VAL A CA 1
ATOM 3889 C C . VAL A 1 488 ? 162.345 147.813 137.654 1.00 20.99 488 VAL A C 1
ATOM 3890 O O . VAL A 1 488 ? 161.864 147.629 138.775 1.00 20.99 488 VAL A O 1
ATOM 3894 N N . VAL A 1 489 ? 161.626 148.312 136.650 1.00 18.83 489 VAL A N 1
ATOM 3895 C CA . VAL A 1 489 ? 160.389 149.041 136.920 1.00 18.83 489 VAL A CA 1
ATOM 3896 C C . VAL A 1 489 ? 159.364 148.147 137.611 1.00 18.83 489 VAL A C 1
ATOM 3897 O O . VAL A 1 489 ? 158.728 148.554 138.588 1.00 18.83 489 VAL A O 1
ATOM 3901 N N . HIS A 1 490 ? 159.177 146.923 137.119 1.00 18.19 490 HIS A N 1
ATOM 3902 C CA . HIS A 1 490 ? 158.181 146.046 137.704 1.00 18.19 490 HIS A CA 1
ATOM 3903 C C . HIS A 1 490 ? 158.702 145.337 138.947 1.00 18.19 490 HIS A C 1
ATOM 3904 O O . HIS A 1 490 ? 158.126 145.521 140.019 1.00 18.19 490 HIS A O 1
ATOM 3911 N N . LEU A 1 491 ? 159.783 144.562 138.847 1.00 21.66 491 LEU A N 1
ATOM 3912 C CA . LEU A 1 491 ? 160.338 143.874 140.001 1.00 21.66 491 LEU A CA 1
ATOM 3913 C C . LEU A 1 491 ? 160.773 144.834 141.095 1.00 21.66 491 LEU A C 1
ATOM 3914 O O . LEU A 1 491 ? 160.141 144.874 142.152 1.00 21.66 491 LEU A O 1
ATOM 3919 N N . TRP A 1 492 ? 161.792 145.658 140.831 1.00 24.99 492 TRP A N 1
ATOM 3920 C CA . TRP A 1 492 ? 162.428 146.454 141.871 1.00 24.99 492 TRP A CA 1
ATOM 3921 C C . TRP A 1 492 ? 161.441 147.377 142.562 1.00 24.99 492 TRP A C 1
ATOM 3922 O O . TRP A 1 492 ? 161.518 147.558 143.779 1.00 24.99 492 TRP A O 1
ATOM 3933 N N . VAL A 1 493 ? 160.496 147.952 141.822 1.00 24.81 493 VAL A N 1
ATOM 3934 C CA . VAL A 1 493 ? 159.528 148.827 142.461 1.00 24.81 493 VAL A CA 1
ATOM 3935 C C . VAL A 1 493 ? 158.400 147.978 143.027 1.00 24.81 493 VAL A C 1
ATOM 3936 O O . VAL A 1 493 ? 158.329 147.788 144.242 1.00 24.81 493 VAL A O 1
ATOM 3940 N N . GLU A 1 494 ? 157.597 147.359 142.157 1.00 22.25 494 GLU A N 1
ATOM 3941 C CA A GLU A 1 494 ? 156.424 146.616 142.602 0.50 22.25 494 GLU A CA 1
ATOM 3942 C CA B GLU A 1 494 ? 156.424 146.628 142.623 0.50 22.25 494 GLU A CA 1
ATOM 3943 C C . GLU A 1 494 ? 156.770 145.630 143.719 1.00 22.25 494 GLU A C 1
ATOM 3944 O O . GLU A 1 494 ? 156.424 145.837 144.889 1.00 22.25 494 GLU A O 1
ATOM 3955 N N . GLY A 1 495 ? 157.543 144.598 143.385 1.00 28.86 495 GLY A N 1
ATOM 3956 C CA . GLY A 1 495 ? 157.767 143.512 144.312 1.00 28.86 495 GLY A CA 1
ATOM 3957 C C . GLY A 1 495 ? 158.644 143.873 145.488 1.00 28.86 495 GLY A C 1
ATOM 3958 O O . GLY A 1 495 ? 158.266 143.648 146.642 1.00 28.86 495 GLY A O 1
ATOM 3959 N N . PHE A 1 496 ? 159.812 144.450 145.218 1.00 28.78 496 PHE A N 1
ATOM 3960 C CA . PHE A 1 496 ? 160.747 144.706 146.303 1.00 28.78 496 PHE A CA 1
ATOM 3961 C C . PHE A 1 496 ? 160.353 145.901 147.164 1.00 28.78 496 PHE A C 1
ATOM 3962 O O . PHE A 1 496 ? 160.552 145.843 148.380 1.00 28.78 496 PHE A O 1
ATOM 3970 N N . PHE A 1 497 ? 159.796 146.974 146.591 1.00 28.22 497 PHE A N 1
ATOM 3971 C CA . PHE A 1 497 ? 159.228 148.017 147.434 1.00 28.22 497 PHE A CA 1
ATOM 3972 C C . PHE A 1 497 ? 158.054 147.491 148.250 1.00 28.22 497 PHE A C 1
ATOM 3973 O O . PHE A 1 497 ? 157.911 147.863 149.417 1.00 28.22 497 PHE A O 1
ATOM 3981 N N . GLU A 1 498 ? 157.209 146.623 147.677 1.00 28.86 498 GLU A N 1
ATOM 3982 C CA . GLU A 1 498 ? 156.120 146.045 148.455 1.00 28.86 498 GLU A CA 1
ATOM 3983 C C . GLU A 1 498 ? 156.658 145.240 149.633 1.00 28.86 498 GLU A C 1
ATOM 3984 O O . GLU A 1 498 ? 156.159 145.349 150.759 1.00 28.86 498 GLU A O 1
ATOM 3990 N N . VAL A 1 499 ? 157.685 144.425 149.386 1.00 31.24 499 VAL A N 1
ATOM 3991 C CA . VAL A 1 499 ? 158.243 143.582 150.441 1.00 31.24 499 VAL A CA 1
ATOM 3992 C C . VAL A 1 499 ? 158.908 144.440 151.512 1.00 31.24 499 VAL A C 1
ATOM 3993 O O . VAL A 1 499 ? 158.759 144.192 152.714 1.00 31.24 499 VAL A O 1
ATOM 3997 N N . PHE A 1 500 ? 159.659 145.461 151.091 1.00 31.76 500 PHE A N 1
ATOM 3998 C CA . PHE A 1 500 ? 160.291 146.357 152.053 1.00 31.76 500 PHE A CA 1
ATOM 3999 C C . PHE A 1 500 ? 159.258 147.095 152.885 1.00 31.76 500 PHE A C 1
ATOM 4000 O O . PHE A 1 500 ? 159.431 147.255 154.095 1.00 31.76 500 PHE A O 1
ATOM 4008 N N . ALA A 1 501 ? 158.178 147.561 152.257 1.00 31.55 501 ALA A N 1
ATOM 4009 C CA . ALA A 1 501 ? 157.137 148.250 153.005 1.00 31.55 501 ALA A CA 1
ATOM 4010 C C . ALA A 1 501 ? 156.463 147.313 153.997 1.00 31.55 501 ALA A C 1
ATOM 4011 O O . ALA A 1 501 ? 156.203 147.697 155.140 1.00 31.55 501 ALA A O 1
ATOM 4013 N N . THR A 1 502 ? 156.179 146.077 153.582 1.00 32.28 502 THR A N 1
ATOM 4014 C CA . THR A 1 502 ? 155.550 145.118 154.485 1.00 32.28 502 THR A CA 1
ATOM 4015 C C . THR A 1 502 ? 156.455 144.805 155.671 1.00 32.28 502 THR A C 1
ATOM 4016 O O . THR A 1 502 ? 156.009 144.794 156.826 1.00 32.28 502 THR A O 1
ATOM 4020 N N . ALA A 1 503 ? 157.738 144.560 155.404 1.00 32.60 503 ALA A N 1
ATOM 4021 C CA . ALA A 1 503 ? 158.680 144.254 156.472 1.00 32.60 503 ALA A CA 1
ATOM 4022 C C . ALA A 1 503 ? 158.873 145.451 157.394 1.00 32.60 503 ALA A C 1
ATOM 4023 O O . ALA A 1 503 ? 158.996 145.293 158.612 1.00 32.60 503 ALA A O 1
ATOM 4025 N N . ALA A 1 504 ? 158.917 146.658 156.828 1.00 33.35 504 ALA A N 1
ATOM 4026 C CA . ALA A 1 504 ? 159.032 147.871 157.629 1.00 33.35 504 ALA A CA 1
ATOM 4027 C C . ALA A 1 504 ? 157.809 148.054 158.517 1.00 33.35 504 ALA A C 1
ATOM 4028 O O . ALA A 1 504 ? 157.929 148.397 159.695 1.00 33.35 504 ALA A O 1
ATOM 4030 N N . PHE A 1 505 ? 156.617 147.820 157.961 1.00 31.64 505 PHE A N 1
ATOM 4031 C CA . PHE A 1 505 ? 155.395 147.842 158.756 1.00 31.64 505 PHE A CA 1
ATOM 4032 C C . PHE A 1 505 ? 155.500 146.882 159.929 1.00 31.64 505 PHE A C 1
ATOM 4033 O O . PHE A 1 505 ? 155.229 147.245 161.076 1.00 31.64 505 PHE A O 1
ATOM 4041 N N . ALA A 1 506 ? 155.883 145.637 159.645 1.00 34.74 506 ALA A N 1
ATOM 4042 C CA . ALA A 1 506 ? 155.955 144.628 160.695 1.00 34.74 506 ALA A CA 1
ATOM 4043 C C . ALA A 1 506 ? 156.957 145.023 161.771 1.00 34.74 506 ALA A C 1
ATOM 4044 O O . ALA A 1 506 ? 156.645 144.994 162.964 1.00 34.74 506 ALA A O 1
ATOM 4046 N N . PHE A 1 507 ? 158.162 145.420 161.359 1.00 35.44 507 PHE A N 1
ATOM 4047 C CA . PHE A 1 507 ? 159.205 145.773 162.316 1.00 35.44 507 PHE A CA 1
ATOM 4048 C C . PHE A 1 507 ? 158.782 146.969 163.159 1.00 35.44 507 PHE A C 1
ATOM 4049 O O . PHE A 1 507 ? 158.898 146.954 164.390 1.00 35.44 507 PHE A O 1
ATOM 4057 N N . VAL A 1 508 ? 158.259 148.008 162.508 1.00 34.93 508 VAL A N 1
ATOM 4058 C CA . VAL A 1 508 ? 157.885 149.232 163.203 1.00 34.93 508 VAL A CA 1
ATOM 4059 C C . VAL A 1 508 ? 156.743 148.970 164.178 1.00 34.93 508 VAL A C 1
ATOM 4060 O O . VAL A 1 508 ? 156.807 149.360 165.349 1.00 34.93 508 VAL A O 1
ATOM 4064 N N . PHE A 1 509 ? 155.688 148.295 163.719 1.00 35.15 509 PHE A N 1
ATOM 4065 C CA . PHE A 1 509 ? 154.531 148.049 164.569 1.00 35.15 509 PHE A CA 1
ATOM 4066 C C . PHE A 1 509 ? 154.825 147.046 165.673 1.00 35.15 509 PHE A C 1
ATOM 4067 O O . PHE A 1 509 ? 154.169 147.089 166.718 1.00 35.15 509 PHE A O 1
ATOM 4075 N N . TYR A 1 510 ? 155.784 146.141 165.472 1.00 39.06 510 TYR A N 1
ATOM 4076 C CA . TYR A 1 510 ? 156.216 145.284 166.566 1.00 39.06 510 TYR A CA 1
ATOM 4077 C C . TYR A 1 510 ? 156.996 146.083 167.601 1.00 39.06 510 TYR A C 1
ATOM 4078 O O . TYR A 1 510 ? 156.812 145.896 168.807 1.00 39.06 510 TYR A O 1
ATOM 4087 N N . ASN A 1 511 ? 157.868 146.986 167.143 1.00 38.90 511 ASN A N 1
ATOM 4088 C CA . ASN A 1 511 ? 158.627 147.813 168.075 1.00 38.90 511 ASN A CA 1
ATOM 4089 C C . ASN A 1 511 ? 157.725 148.734 168.890 1.00 38.90 511 ASN A C 1
ATOM 4090 O O . ASN A 1 511 ? 157.981 148.953 170.078 1.00 38.90 511 ASN A O 1
ATOM 4095 N N . MET A 1 512 ? 156.671 149.282 168.284 1.00 41.19 512 MET A N 1
ATOM 4096 C CA . MET A 1 512 ? 155.679 150.022 169.057 1.00 41.19 512 MET A CA 1
ATOM 4097 C C . MET A 1 512 ? 154.769 149.134 169.894 1.00 41.19 512 MET A C 1
ATOM 4098 O O . MET A 1 512 ? 153.989 149.663 170.693 1.00 41.19 512 MET A O 1
ATOM 4103 N N . GLY A 1 513 ? 154.836 147.817 169.732 1.00 40.56 513 GLY A N 1
ATOM 4104 C CA . GLY A 1 513 ? 154.013 146.921 170.515 1.00 40.56 513 GLY A CA 1
ATOM 4105 C C . GLY A 1 513 ? 152.615 146.697 169.994 1.00 40.56 513 GLY A C 1
ATOM 4106 O O . GLY A 1 513 ? 151.770 146.187 170.735 1.00 40.56 513 GLY A O 1
ATOM 4107 N N . PHE A 1 514 ? 152.333 147.069 168.748 1.00 37.16 514 PHE A N 1
ATOM 4108 C CA . PHE A 1 514 ? 150.999 146.874 168.203 1.00 37.16 514 PHE A CA 1
ATOM 4109 C C . PHE A 1 514 ? 150.738 145.444 167.754 1.00 37.16 514 PHE A C 1
ATOM 4110 O O . PHE A 1 514 ? 149.575 145.036 167.692 1.00 37.16 514 PHE A O 1
ATOM 4118 N N . VAL A 1 515 ? 151.783 144.681 167.441 1.00 40.15 515 VAL A N 1
ATOM 4119 C CA . VAL A 1 515 ? 151.639 143.307 166.979 1.00 40.15 515 VAL A CA 1
ATOM 4120 C C . VAL A 1 515 ? 152.600 142.425 167.758 1.00 40.15 515 VAL A C 1
ATOM 4121 O O . VAL A 1 515 ? 153.617 142.888 168.279 1.00 40.15 515 VAL A O 1
ATOM 4125 N N . ARG A 1 516 ? 152.270 141.141 167.829 1.00 46.49 516 ARG A N 1
ATOM 4126 C CA . ARG A 1 516 ? 153.176 140.175 168.424 1.00 46.49 516 ARG A CA 1
ATOM 4127 C C . ARG A 1 516 ? 154.308 139.849 167.458 1.00 46.49 516 ARG A C 1
ATOM 4128 O O . ARG A 1 516 ? 154.168 139.953 166.237 1.00 46.49 516 ARG A O 1
ATOM 4136 N N . ARG A 1 517 ? 155.447 139.456 168.027 1.00 46.56 517 ARG A N 1
ATOM 4137 C CA . ARG A 1 517 ? 156.606 139.121 167.208 1.00 46.56 517 ARG A CA 1
ATOM 4138 C C . ARG A 1 517 ? 156.308 137.954 166.277 1.00 46.56 517 ARG A C 1
ATOM 4139 O O . ARG A 1 517 ? 156.655 137.989 165.092 1.00 46.56 517 ARG A O 1
ATOM 4147 N N . SER A 1 518 ? 155.672 136.904 166.800 1.00 45.48 518 SER A N 1
ATOM 4148 C CA . SER A 1 518 ? 155.369 135.742 165.973 1.00 45.48 518 SER A CA 1
ATOM 4149 C C . SER A 1 518 ? 154.419 136.113 164.844 1.00 45.48 518 SER A C 1
ATOM 4150 O O . SER A 1 518 ? 154.617 135.710 163.692 1.00 45.48 518 SER A O 1
ATOM 4153 N N . THR A 1 519 ? 153.378 136.887 165.159 1.00 42.96 519 THR A N 1
ATOM 4154 C CA . THR A 1 519 ? 152.427 137.304 164.136 1.00 42.96 519 THR A CA 1
ATOM 4155 C C . THR A 1 519 ? 153.110 138.142 163.066 1.00 42.96 519 THR A C 1
ATOM 4156 O O . THR A 1 519 ? 152.928 137.903 161.869 1.00 42.96 519 THR A O 1
ATOM 4160 N N . ALA A 1 520 ? 153.922 139.115 163.481 1.00 41.34 520 ALA A N 1
ATOM 4161 C CA . ALA A 1 520 ? 154.601 139.974 162.517 1.00 41.34 520 ALA A CA 1
ATOM 4162 C C . ALA A 1 520 ? 155.537 139.166 161.627 1.00 41.34 520 ALA A C 1
ATOM 4163 O O . ALA A 1 520 ? 155.527 139.315 160.399 1.00 41.34 520 ALA A O 1
ATOM 4165 N N . THR A 1 521 ? 156.325 138.273 162.228 1.00 40.87 521 THR A N 1
ATOM 4166 C CA . THR A 1 521 ? 157.283 137.481 161.464 1.00 40.87 521 THR A CA 1
ATOM 4167 C C . THR A 1 521 ? 156.580 136.566 160.468 1.00 40.87 521 THR A C 1
ATOM 4168 O O . THR A 1 521 ? 156.921 136.544 159.277 1.00 40.87 521 THR A O 1
ATOM 4172 N N . ALA A 1 522 ? 155.597 135.793 160.940 1.00 38.65 522 ALA A N 1
ATOM 4173 C CA . ALA A 1 522 ? 154.914 134.846 160.066 1.00 38.65 522 ALA A CA 1
ATOM 4174 C C . ALA A 1 522 ? 154.131 135.561 158.976 1.00 38.65 522 ALA A C 1
ATOM 4175 O O . ALA A 1 522 ? 154.150 135.138 157.812 1.00 38.65 522 ALA A O 1
ATOM 4177 N N . SER A 1 523 ? 153.439 136.648 159.330 1.00 37.71 523 SER A N 1
ATOM 4178 C CA . SER A 1 523 ? 152.713 137.427 158.338 1.00 37.71 523 SER A CA 1
ATOM 4179 C C . SER A 1 523 ? 153.654 137.956 157.269 1.00 37.71 523 SER A C 1
ATOM 4180 O O . SER A 1 523 ? 153.367 137.853 156.074 1.00 37.71 523 SER A O 1
ATOM 4183 N N . THR A 1 524 ? 154.795 138.514 157.683 1.00 35.39 524 THR A N 1
ATOM 4184 C CA . THR A 1 524 ? 155.735 139.063 156.713 1.00 35.39 524 THR A CA 1
ATOM 4185 C C . THR A 1 524 ? 156.291 137.980 155.801 1.00 35.39 524 THR A C 1
ATOM 4186 O O . THR A 1 524 ? 156.399 138.185 154.590 1.00 35.39 524 THR A O 1
ATOM 4190 N N . LEU A 1 525 ? 156.648 136.821 156.359 1.00 33.98 525 LEU A N 1
ATOM 4191 C CA . LEU A 1 525 ? 157.214 135.760 155.530 1.00 33.98 525 LEU A CA 1
ATOM 4192 C C . LEU A 1 525 ? 156.193 135.242 154.522 1.00 33.98 525 LEU A C 1
ATOM 4193 O O . LEU A 1 525 ? 156.497 135.102 153.329 1.00 33.98 525 LEU A O 1
ATOM 4198 N N . ALA A 1 526 ? 154.968 134.963 154.982 1.00 33.53 526 ALA A N 1
ATOM 4199 C CA . ALA A 1 526 ? 153.936 134.472 154.074 1.00 33.53 526 ALA A CA 1
ATOM 4200 C C . ALA A 1 526 ? 153.591 135.511 153.015 1.00 33.53 526 ALA A C 1
ATOM 4201 O O . ALA A 1 526 ? 153.422 135.176 151.836 1.00 33.53 526 ALA A O 1
ATOM 4203 N N . ALA A 1 527 ? 153.483 136.779 153.415 1.00 32.89 527 ALA A N 1
ATOM 4204 C CA . ALA A 1 527 ? 153.186 137.844 152.467 1.00 32.89 527 ALA A CA 1
ATOM 4205 C C . ALA A 1 527 ? 154.300 137.987 151.439 1.00 32.89 527 ALA A C 1
ATOM 4206 O O . ALA A 1 527 ? 154.039 138.218 150.256 1.00 32.89 527 ALA A O 1
ATOM 4208 N N . ALA A 1 528 ? 155.555 137.871 151.876 1.00 31.36 528 ALA A N 1
ATOM 4209 C CA . ALA A 1 528 ? 156.671 137.967 150.943 1.00 31.36 528 ALA A CA 1
ATOM 4210 C C . ALA A 1 528 ? 156.631 136.834 149.929 1.00 31.36 528 ALA A C 1
ATOM 4211 O O . ALA A 1 528 ? 156.833 137.050 148.728 1.00 31.36 528 ALA A O 1
ATOM 4213 N N . ALA A 1 529 ? 156.361 135.614 150.396 1.00 29.54 529 ALA A N 1
ATOM 4214 C CA . ALA A 1 529 ? 156.239 134.490 149.472 1.00 29.54 529 ALA A CA 1
ATOM 4215 C C . ALA A 1 529 ? 155.119 134.732 148.465 1.00 29.54 529 ALA A C 1
ATOM 4216 O O . ALA A 1 529 ? 155.305 134.540 147.256 1.00 29.54 529 ALA A O 1
ATOM 4218 N N . ILE A 1 530 ? 153.954 135.175 148.947 1.00 29.50 530 ILE A N 1
ATOM 4219 C CA . ILE A 1 530 ? 152.809 135.380 148.062 1.00 29.50 530 ILE A CA 1
ATOM 4220 C C . ILE A 1 530 ? 153.107 136.477 147.046 1.00 29.50 530 ILE A C 1
ATOM 4221 O O . ILE A 1 530 ? 152.819 136.333 145.853 1.00 29.50 530 ILE A O 1
ATOM 4226 N N . PHE A 1 531 ? 153.692 137.588 147.504 1.00 28.51 531 PHE A N 1
ATOM 4227 C CA . PHE A 1 531 ? 154.012 138.688 146.600 1.00 28.51 531 PHE A CA 1
ATOM 4228 C C . PHE A 1 531 ? 155.017 138.263 145.542 1.00 28.51 531 PHE A C 1
ATOM 4229 O O . PHE A 1 531 ? 154.852 138.585 144.362 1.00 28.51 531 PHE A O 1
ATOM 4237 N N . MET A 1 532 ? 156.073 137.555 145.946 1.00 27.42 532 MET A N 1
ATOM 4238 C CA . MET A 1 532 ? 157.091 137.149 144.986 1.00 27.42 532 MET A CA 1
ATOM 4239 C C . MET A 1 532 ? 156.550 136.156 143.965 1.00 27.42 532 MET A C 1
ATOM 4240 O O . MET A 1 532 ? 156.849 136.291 142.772 1.00 27.42 532 MET A O 1
ATOM 4245 N N . LEU A 1 533 ? 155.731 135.194 144.407 1.00 25.88 533 LEU A N 1
ATOM 4246 C CA . LEU A 1 533 ? 155.220 134.161 143.509 1.00 25.88 533 LEU A CA 1
ATOM 4247 C C . LEU A 1 533 ? 154.550 134.767 142.282 1.00 25.88 533 LEU A C 1
ATOM 4248 O O . LEU A 1 533 ? 154.740 134.294 141.157 1.00 25.88 533 LEU A O 1
ATOM 4253 N N . GLY A 1 534 ? 153.772 135.824 142.479 1.00 21.77 534 GLY A N 1
ATOM 4254 C CA . GLY A 1 534 ? 153.124 136.492 141.370 1.00 21.77 534 GLY A CA 1
ATOM 4255 C C . GLY A 1 534 ? 154.000 137.530 140.700 1.00 21.77 534 GLY A C 1
ATOM 4256 O O . GLY A 1 534 ? 154.051 137.601 139.470 1.00 21.77 534 GLY A O 1
ATOM 4257 N N . GLY A 1 535 ? 154.702 138.338 141.498 1.00 21.46 535 GLY A N 1
ATOM 4258 C CA . GLY A 1 535 ? 155.413 139.475 140.947 1.00 21.46 535 GLY A CA 1
ATOM 4259 C C . GLY A 1 535 ? 156.590 139.093 140.074 1.00 21.46 535 GLY A C 1
ATOM 4260 O O . GLY A 1 535 ? 156.839 139.729 139.048 1.00 21.46 535 GLY A O 1
ATOM 4261 N N . VAL A 1 536 ? 157.344 138.070 140.470 1.00 21.38 536 VAL A N 1
ATOM 4262 C CA . VAL A 1 536 ? 158.599 137.787 139.777 1.00 21.38 536 VAL A CA 1
ATOM 4263 C C . VAL A 1 536 ? 158.327 137.320 138.348 1.00 21.38 536 VAL A C 1
ATOM 4264 O O . VAL A 1 536 ? 158.805 137.968 137.407 1.00 21.38 536 VAL A O 1
ATOM 4268 N N . PRO A 1 537 ? 157.564 136.247 138.107 1.00 19.79 537 PRO A N 1
ATOM 4269 C CA . PRO A 1 537 ? 157.270 135.897 136.711 1.00 19.79 537 PRO A CA 1
ATOM 4270 C C . PRO A 1 537 ? 156.239 136.810 136.081 1.00 19.79 537 PRO A C 1
ATOM 4271 O O . PRO A 1 537 ? 156.165 136.869 134.849 1.00 19.79 537 PRO A O 1
ATOM 4275 N N . GLY A 1 538 ? 155.457 137.537 136.885 1.00 17.41 538 GLY A N 1
ATOM 4276 C CA . GLY A 1 538 ? 154.488 138.473 136.350 1.00 17.41 538 GLY A CA 1
ATOM 4277 C C . GLY A 1 538 ? 155.117 139.674 135.680 1.00 17.41 538 GLY A C 1
ATOM 4278 O O . GLY A 1 538 ? 154.412 140.453 135.033 1.00 17.41 538 GLY A O 1
ATOM 4279 N N . THR A 1 539 ? 156.435 139.835 135.822 1.00 17.58 539 THR A N 1
ATOM 4280 C CA . THR A 1 539 ? 157.173 140.838 135.064 1.00 17.58 539 THR A CA 1
ATOM 4281 C C . THR A 1 539 ? 156.908 140.719 133.571 1.00 17.58 539 THR A C 1
ATOM 4282 O O . THR A 1 539 ? 156.958 141.717 132.847 1.00 17.58 539 THR A O 1
ATOM 4286 N N . LEU A 1 540 ? 156.605 139.511 133.100 1.00 16.47 540 LEU A N 1
ATOM 4287 C CA . LEU A 1 540 ? 156.401 139.277 131.680 1.00 16.47 540 LEU A CA 1
ATOM 4288 C C . LEU A 1 540 ? 155.106 139.878 131.145 1.00 16.47 540 LEU A C 1
ATOM 4289 O O . LEU A 1 540 ? 154.919 139.878 129.926 1.00 16.47 540 LEU A O 1
ATOM 4294 N N . HIS A 1 541 ? 154.210 140.384 131.999 1.00 14.87 541 HIS A N 1
ATOM 4295 C CA . HIS A 1 541 ? 153.035 141.040 131.433 1.00 14.87 541 HIS A CA 1
ATOM 4296 C C . HIS A 1 541 ? 153.365 142.383 130.794 1.00 14.87 541 HIS A C 1
ATOM 4297 O O . HIS A 1 541 ? 152.508 142.950 130.113 1.00 14.87 541 HIS A O 1
ATOM 4304 N N . HIS A 1 542 ? 154.575 142.893 130.980 1.00 15.34 542 HIS A N 1
ATOM 4305 C CA . HIS A 1 542 ? 155.024 144.072 130.256 1.00 15.34 542 HIS A CA 1
ATOM 4306 C C . HIS A 1 542 ? 155.603 143.736 128.891 1.00 15.34 542 HIS A C 1
ATOM 4307 O O . HIS A 1 542 ? 155.938 144.651 128.138 1.00 15.34 542 HIS A O 1
ATOM 4314 N N . LEU A 1 543 ? 155.714 142.454 128.549 1.00 16.26 543 LEU A N 1
ATOM 4315 C CA . LEU A 1 543 ? 156.435 142.035 127.353 1.00 16.26 543 LEU A CA 1
ATOM 4316 C C . LEU A 1 543 ? 155.589 141.187 126.410 1.00 16.26 543 LEU A C 1
ATOM 4317 O O . LEU A 1 543 ? 156.148 140.440 125.603 1.00 16.26 543 LEU A O 1
ATOM 4322 N N . TYR A 1 544 ? 154.257 141.286 126.483 1.00 14.14 544 TYR A N 1
ATOM 4323 C CA . TYR A 1 544 ? 153.413 140.468 125.615 1.00 14.14 544 TYR A CA 1
ATOM 4324 C C . TYR A 1 544 ? 153.704 140.742 124.147 1.00 14.14 544 TYR A C 1
ATOM 4325 O O . TYR A 1 544 ? 153.753 139.817 123.331 1.00 14.14 544 TYR A O 1
ATOM 4334 N N . PHE A 1 545 ? 153.895 142.005 123.796 1.00 13.93 545 PHE A N 1
ATOM 4335 C CA . PHE A 1 545 ? 153.852 142.436 122.408 1.00 13.93 545 PHE A CA 1
ATOM 4336 C C . PHE A 1 545 ? 155.106 143.198 122.021 1.00 13.93 545 PHE A C 1
ATOM 4337 O O . PHE A 1 545 ? 155.110 143.978 121.067 1.00 13.93 545 PHE A O 1
ATOM 4345 N N . SER A 1 546 ? 156.199 142.968 122.746 1.00 19.33 546 SER A N 1
ATOM 4346 C CA . SER A 1 546 ? 157.458 143.660 122.500 1.00 19.33 546 SER A CA 1
ATOM 4347 C C . SER A 1 546 ? 158.486 142.760 121.819 1.00 19.33 546 SER A C 1
ATOM 4348 O O . SER A 1 546 ? 159.677 143.077 121.819 1.00 19.33 546 SER A O 1
ATOM 4351 N N . GLY A 1 547 ? 158.050 141.646 121.242 1.00 21.63 547 GLY A N 1
ATOM 4352 C CA . GLY A 1 547 ? 158.950 140.715 120.599 1.00 21.63 547 GLY A CA 1
ATOM 4353 C C . GLY A 1 547 ? 159.248 139.451 121.371 1.00 21.63 547 GLY A C 1
ATOM 4354 O O . GLY A 1 547 ? 160.073 138.653 120.917 1.00 21.63 547 GLY A O 1
ATOM 4355 N N . SER A 1 548 ? 158.614 139.247 122.521 1.00 22.51 548 SER A N 1
ATOM 4356 C CA . SER A 1 548 ? 158.709 137.987 123.237 1.00 22.51 548 SER A CA 1
ATOM 4357 C C . SER A 1 548 ? 157.808 136.949 122.572 1.00 22.51 548 SER A C 1
ATOM 4358 O O . SER A 1 548 ? 157.031 137.251 121.663 1.00 22.51 548 SER A O 1
ATOM 4361 N N . THR A 1 549 ? 157.905 135.708 123.032 1.00 22.68 549 THR A N 1
ATOM 4362 C CA . THR A 1 549 ? 157.152 134.613 122.443 1.00 22.68 549 THR A CA 1
ATOM 4363 C C . THR A 1 549 ? 155.775 134.474 123.092 1.00 22.68 549 THR A C 1
ATOM 4364 O O . THR A 1 549 ? 155.434 135.163 124.054 1.00 22.68 549 THR A O 1
ATOM 4368 N N . SER A 1 550 ? 154.981 133.553 122.539 1.00 21.06 550 SER A N 1
ATOM 4369 C CA . SER A 1 550 ? 153.651 133.279 123.075 1.00 21.06 550 SER A CA 1
ATOM 4370 C C . SER A 1 550 ? 153.727 132.685 124.480 1.00 21.06 550 SER A C 1
ATOM 4371 O O . SER A 1 550 ? 152.911 133.018 125.350 1.00 21.06 550 SER A O 1
ATOM 4374 N N . ALA A 1 551 ? 154.705 131.807 124.721 1.00 21.71 551 ALA A N 1
ATOM 4375 C CA . ALA A 1 551 ? 154.857 131.198 126.040 1.00 21.71 551 ALA A CA 1
ATOM 4376 C C . ALA A 1 551 ? 155.157 132.249 127.100 1.00 21.71 551 ALA A C 1
ATOM 4377 O O . ALA A 1 551 ? 154.700 132.140 128.246 1.00 21.71 551 ALA A O 1
ATOM 4379 N N . SER A 1 552 ? 155.948 133.261 126.744 1.00 19.93 552 SER A N 1
ATOM 4380 C CA . SER A 1 552 ? 156.199 134.348 127.679 1.00 19.93 552 SER A CA 1
ATOM 4381 C C . SER A 1 552 ? 154.898 135.041 128.052 1.00 19.93 552 SER A C 1
ATOM 4382 O O . SER A 1 552 ? 154.676 135.373 129.220 1.00 19.93 552 SER A O 1
ATOM 4385 N N . MET A 1 553 ? 154.015 135.241 127.072 1.00 18.41 553 MET A N 1
ATOM 4386 C CA . MET A 1 553 ? 152.707 135.820 127.350 1.00 18.41 553 MET A CA 1
ATOM 4387 C C . MET A 1 553 ? 151.894 134.933 128.285 1.00 18.41 553 MET A C 1
ATOM 4388 O O . MET A 1 553 ? 151.245 135.429 129.211 1.00 18.41 553 MET A O 1
ATOM 4393 N N . ALA A 1 554 ? 151.909 133.619 128.055 1.00 17.11 554 ALA A N 1
ATOM 4394 C CA . ALA A 1 554 ? 151.157 132.716 128.924 1.00 17.11 554 ALA A CA 1
ATOM 4395 C C . ALA A 1 554 ? 151.640 132.808 130.366 1.00 17.11 554 ALA A C 1
ATOM 4396 O O . ALA A 1 554 ? 150.840 132.963 131.301 1.00 17.11 554 ALA A O 1
ATOM 4398 N N . ILE A 1 555 ? 152.957 132.712 130.559 1.00 18.23 555 ILE A N 1
ATOM 4399 C CA . ILE A 1 555 ? 153.521 132.769 131.904 1.00 18.23 555 ILE A CA 1
ATOM 4400 C C . ILE A 1 555 ? 153.218 134.110 132.551 1.00 18.23 555 ILE A C 1
ATOM 4401 O O . ILE A 1 555 ? 152.805 134.175 133.717 1.00 18.23 555 ILE A O 1
ATOM 4406 N N . GLY A 1 556 ? 153.414 135.199 131.806 1.00 16.37 556 GLY A N 1
ATOM 4407 C CA . GLY A 1 556 ? 153.129 136.511 132.349 1.00 16.37 556 GLY A CA 1
ATOM 4408 C C . GLY A 1 556 ? 151.687 136.649 132.787 1.00 16.37 556 GLY A C 1
ATOM 4409 O O . GLY A 1 556 ? 151.415 137.108 133.894 1.00 16.37 556 GLY A O 1
ATOM 4410 N N . ALA A 1 557 ? 150.749 136.213 131.947 1.00 16.16 557 ALA A N 1
ATOM 4411 C CA . ALA A 1 557 ? 149.337 136.334 132.289 1.00 16.16 557 ALA A CA 1
ATOM 4412 C C . ALA A 1 557 ? 149.009 135.547 133.551 1.00 16.16 557 ALA A C 1
ATOM 4413 O O . ALA A 1 557 ? 148.457 136.094 134.518 1.00 16.16 557 ALA A O 1
ATOM 4415 N N . CYS A 1 558 ? 149.379 134.264 133.569 1.00 18.23 558 CYS A N 1
ATOM 4416 C CA . CYS A 1 558 ? 149.001 133.404 134.684 1.00 18.23 558 CYS A CA 1
ATOM 4417 C C . CYS A 1 558 ? 149.626 133.865 135.992 1.00 18.23 558 CYS A C 1
ATOM 4418 O O . CYS A 1 558 ? 148.949 133.902 137.024 1.00 18.23 558 CYS A O 1
ATOM 4421 N N . PHE A 1 559 ? 150.906 134.233 135.972 1.00 18.37 559 PHE A N 1
ATOM 4422 C CA . PHE A 1 559 ? 151.571 134.598 137.214 1.00 18.37 559 PHE A CA 1
ATOM 4423 C C . PHE A 1 559 ? 151.201 136.006 137.658 1.00 18.37 559 PHE A C 1
ATOM 4424 O O . PHE A 1 559 ? 151.130 136.277 138.860 1.00 18.37 559 PHE A O 1
ATOM 4432 N N . SER A 1 560 ? 150.959 136.915 136.712 1.00 17.71 560 SER A N 1
ATOM 4433 C CA . SER A 1 560 ? 150.546 138.260 137.077 1.00 17.71 560 SER A CA 1
ATOM 4434 C C . SER A 1 560 ? 149.148 138.260 137.671 1.00 17.71 560 SER A C 1
ATOM 4435 O O . SER A 1 560 ? 148.830 139.101 138.518 1.00 17.71 560 SER A O 1
ATOM 4438 N N . ALA A 1 561 ? 148.297 137.319 137.247 1.00 18.35 561 ALA A N 1
ATOM 4439 C CA . ALA A 1 561 ? 146.999 137.178 137.902 1.00 18.35 561 ALA A CA 1
ATOM 4440 C C . ALA A 1 561 ? 147.160 136.911 139.394 1.00 18.35 561 ALA A C 1
ATOM 4441 O O . ALA A 1 561 ? 146.383 137.418 140.211 1.00 18.35 561 ALA A O 1
ATOM 4443 N N . LEU A 1 562 ? 148.175 136.132 139.773 1.00 18.35 562 LEU A N 1
ATOM 4444 C CA . LEU A 1 562 ? 148.418 135.859 141.185 1.00 18.35 562 LEU A CA 1
ATOM 4445 C C . LEU A 1 562 ? 148.902 137.085 141.952 1.00 18.35 562 LEU A C 1
ATOM 4446 O O . LEU A 1 562 ? 148.848 137.076 143.184 1.00 18.35 562 LEU A O 1
ATOM 4451 N N . GLU A 1 563 ? 149.381 138.130 141.265 1.00 19.50 563 GLU A N 1
ATOM 4452 C CA . GLU A 1 563 ? 149.702 139.374 141.962 1.00 19.50 563 GLU A CA 1
ATOM 4453 C C . GLU A 1 563 ? 148.463 139.990 142.594 1.00 19.50 563 GLU A C 1
ATOM 4454 O O . GLU A 1 563 ? 148.541 140.563 143.685 1.00 19.50 563 GLU A O 1
ATOM 4460 N N . VAL A 1 564 ? 147.321 139.897 141.915 1.00 17.93 564 VAL A N 1
ATOM 4461 C CA . VAL A 1 564 ? 146.108 140.556 142.381 1.00 17.93 564 VAL A CA 1
ATOM 4462 C C . VAL A 1 564 ? 145.527 139.856 143.604 1.00 17.93 564 VAL A C 1
ATOM 4463 O O . VAL A 1 564 ? 144.827 140.488 144.402 1.00 17.93 564 VAL A O 1
ATOM 4467 N N . VAL A 1 565 ? 145.813 138.568 143.782 1.00 18.08 565 VAL A N 1
ATOM 4468 C CA . VAL A 1 565 ? 145.143 137.750 144.794 1.00 18.08 565 VAL A CA 1
ATOM 4469 C C . VAL A 1 565 ? 145.259 138.374 146.184 1.00 18.08 565 VAL A C 1
ATOM 4470 O O . VAL A 1 565 ? 144.226 138.565 146.840 1.00 18.08 565 VAL A O 1
ATOM 4474 N N . PRO A 1 566 ? 146.451 138.731 146.679 1.00 19.46 566 PRO A N 1
ATOM 4475 C CA . PRO A 1 566 ? 146.505 139.386 147.996 1.00 19.46 566 PRO A CA 1
ATOM 4476 C C . PRO A 1 566 ? 146.027 140.828 147.983 1.00 19.46 566 PRO A C 1
ATOM 4477 O O . PRO A 1 566 ? 145.669 141.349 149.044 1.00 19.46 566 PRO A O 1
ATOM 4481 N N . LEU A 1 567 ? 145.993 141.486 146.820 1.00 18.98 567 LEU A N 1
ATOM 4482 C CA . LEU A 1 567 ? 145.692 142.915 146.784 1.00 18.98 567 LEU A CA 1
ATOM 4483 C C . LEU A 1 567 ? 144.234 143.197 147.122 1.00 18.98 567 LEU A C 1
ATOM 4484 O O . LEU A 1 567 ? 143.935 144.153 147.845 1.00 18.98 567 LEU A O 1
ATOM 4489 N N . VAL A 1 568 ? 143.309 142.389 146.601 1.00 20.64 568 VAL A N 1
ATOM 4490 C CA . VAL A 1 568 ? 141.889 142.656 146.821 1.00 20.64 568 VAL A CA 1
ATOM 4491 C C . VAL A 1 568 ? 141.436 142.288 148.223 1.00 20.64 568 VAL A C 1
ATOM 4492 O O . VAL A 1 568 ? 140.305 142.610 148.604 1.00 20.64 568 VAL A O 1
ATOM 4496 N N . LEU A 1 569 ? 142.291 141.632 149.006 1.00 22.06 569 LEU A N 1
ATOM 4497 C CA . LEU A 1 569 ? 141.990 141.277 150.385 1.00 22.06 569 LEU A CA 1
ATOM 4498 C C . LEU A 1 569 ? 142.641 142.225 151.387 1.00 22.06 569 LEU A C 1
ATOM 4499 O O . LEU A 1 569 ? 142.675 141.923 152.584 1.00 22.06 569 LEU A O 1
ATOM 4504 N N . LEU A 1 570 ? 143.157 143.363 150.927 1.00 21.77 570 LEU A N 1
ATOM 4505 C CA . LEU A 1 570 ? 143.901 144.265 151.799 1.00 21.77 570 LEU A CA 1
ATOM 4506 C C . LEU A 1 570 ? 143.013 145.071 152.733 1.00 21.77 570 LEU A C 1
ATOM 4507 O O . LEU A 1 570 ? 143.519 145.972 153.409 1.00 21.77 570 LEU A O 1
ATOM 4512 N N . GLY A 1 571 ? 141.717 144.772 152.795 1.00 24.93 571 GLY A N 1
ATOM 4513 C CA . GLY A 1 571 ? 140.879 145.378 153.815 1.00 24.93 571 GLY A CA 1
ATOM 4514 C C . GLY A 1 571 ? 141.289 144.986 155.223 1.00 24.93 571 GLY A C 1
ATOM 4515 O O . GLY A 1 571 ? 141.152 145.778 156.158 1.00 24.93 571 GLY A O 1
ATOM 4516 N N . ARG A 1 572 ? 141.794 143.759 155.396 1.00 28.35 572 ARG A N 1
ATOM 4517 C CA . ARG A 1 572 ? 142.226 143.304 156.717 1.00 28.35 572 ARG A CA 1
ATOM 4518 C C . ARG A 1 572 ? 143.331 144.193 157.272 1.00 28.35 572 ARG A C 1
ATOM 4519 O O . ARG A 1 572 ? 143.237 144.717 158.390 1.00 28.35 572 ARG A O 1
ATOM 4527 N N . GLU A 1 573 ? 144.398 144.362 156.488 1.00 29.28 573 GLU A N 1
ATOM 4528 C CA . GLU A 1 573 ? 145.533 145.161 156.934 1.00 29.28 573 GLU A CA 1
ATOM 4529 C C . GLU A 1 573 ? 145.143 146.621 157.084 1.00 29.28 573 GLU A C 1
ATOM 4530 O O . GLU A 1 573 ? 145.645 147.317 157.974 1.00 29.28 573 GLU A O 1
ATOM 4536 N N . ALA A 1 574 ? 144.270 147.106 156.204 1.00 26.49 574 ALA A N 1
ATOM 4537 C CA . ALA A 1 574 ? 143.775 148.469 156.327 1.00 26.49 574 ALA A CA 1
ATOM 4538 C C . ALA A 1 574 ? 143.091 148.668 157.670 1.00 26.49 574 ALA A C 1
ATOM 4539 O O . ALA A 1 574 ? 143.354 149.646 158.376 1.00 26.49 574 ALA A O 1
ATOM 4541 N N . TYR A 1 575 ? 142.216 147.733 158.047 1.00 29.28 575 TYR A N 1
ATOM 4542 C CA . TYR A 1 575 ? 141.540 147.848 159.332 1.00 29.28 575 TYR A CA 1
ATOM 4543 C C . TYR A 1 575 ? 142.526 147.789 160.490 1.00 29.28 575 TYR A C 1
ATOM 4544 O O . TYR A 1 575 ? 142.398 148.541 161.458 1.00 29.28 575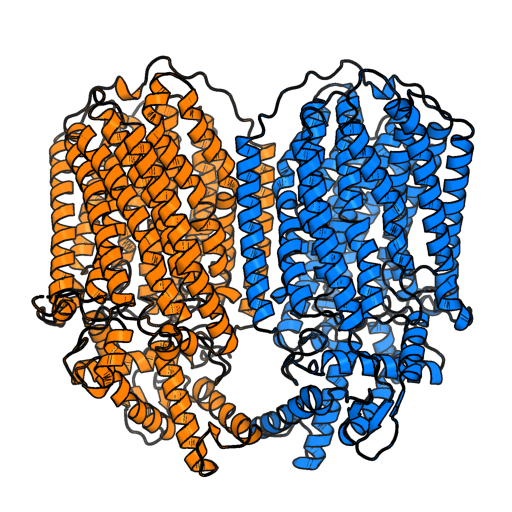 TYR A O 1
ATOM 4553 N N . GLU A 1 576 ? 143.507 146.886 160.422 1.00 32.90 576 GLU A N 1
ATOM 4554 C CA . GLU A 1 576 ? 144.491 146.800 161.504 1.00 32.90 576 GLU A CA 1
ATOM 4555 C C . GLU A 1 576 ? 145.254 148.114 161.665 1.00 32.90 576 GLU A C 1
ATOM 4556 O O . GLU A 1 576 ? 145.360 148.662 162.775 1.00 32.90 576 GLU A O 1
ATOM 4562 N N . HIS A 1 577 ? 145.792 148.634 160.558 1.00 29.36 577 HIS A N 1
ATOM 4563 C CA . HIS A 1 577 ? 146.550 149.879 160.612 1.00 29.36 577 HIS A CA 1
ATOM 4564 C C . HIS A 1 577 ? 145.679 151.026 161.101 1.00 29.36 577 HIS A C 1
ATOM 4565 O O . HIS A 1 577 ? 146.130 151.863 161.891 1.00 29.36 577 HIS A O 1
ATOM 4572 N N . TRP A 1 578 ? 144.427 151.083 160.645 1.00 30.09 578 TRP A N 1
ATOM 4573 C CA . TRP A 1 578 ? 143.533 152.147 161.075 1.00 30.09 578 TRP A CA 1
ATOM 4574 C C . TRP A 1 578 ? 143.188 152.028 162.552 1.00 30.09 578 TRP A C 1
ATOM 4575 O O . TRP A 1 578 ? 143.031 153.045 163.233 1.00 30.09 578 TRP A O 1
ATOM 4586 N N . SER A 1 579 ? 143.066 150.802 163.060 1.00 31.99 579 SER A N 1
ATOM 4587 C CA . SER A 1 579 ? 142.709 150.602 164.457 1.00 31.99 579 SER A CA 1
ATOM 4588 C C . SER A 1 579 ? 143.868 150.915 165.389 1.00 31.99 579 SER A C 1
ATOM 4589 O O . SER A 1 579 ? 143.640 151.208 166.567 1.00 31.99 579 SER A O 1
ATOM 4592 N N . TYR A 1 580 ? 145.109 150.829 164.895 1.00 32.83 580 TYR A N 1
ATOM 4593 C CA . TYR A 1 580 ? 146.250 151.109 165.770 1.00 32.83 580 TYR A CA 1
ATOM 4594 C C . TYR A 1 580 ? 146.175 152.501 166.390 1.00 32.83 580 TYR A C 1
ATOM 4595 O O . TYR A 1 580 ? 146.648 152.701 167.514 1.00 32.83 580 TYR A O 1
ATOM 4604 N N . GLN A 1 581 ? 145.594 153.471 165.683 1.00 33.77 581 GLN A N 1
ATOM 4605 C CA . GLN A 1 581 ? 145.561 154.840 166.185 1.00 33.77 581 GLN A CA 1
ATOM 4606 C C . GLN A 1 581 ? 144.641 155.014 167.388 1.00 33.77 581 GLN A C 1
ATOM 4607 O O . GLN A 1 581 ? 144.747 156.027 168.086 1.00 33.77 581 GLN A O 1
ATOM 4613 N N . HIS A 1 582 ? 143.742 154.065 167.648 1.00 35.19 582 HIS A N 1
ATOM 4614 C CA . HIS A 1 582 ? 142.821 154.155 168.772 1.00 35.19 582 HIS A CA 1
ATOM 4615 C C . HIS A 1 582 ? 143.287 153.342 169.973 1.00 35.19 582 HIS A C 1
ATOM 4616 O O . HIS A 1 582 ? 142.531 153.184 170.937 1.00 35.19 582 HIS A O 1
ATOM 4623 N N . LEU A 1 583 ? 144.513 152.823 169.932 1.00 37.57 583 LEU A N 1
ATOM 4624 C CA . LEU A 1 583 ? 144.981 151.913 170.969 1.00 37.57 583 LEU A CA 1
ATOM 4625 C C . LEU A 1 583 ? 145.377 152.656 172.241 1.00 37.57 5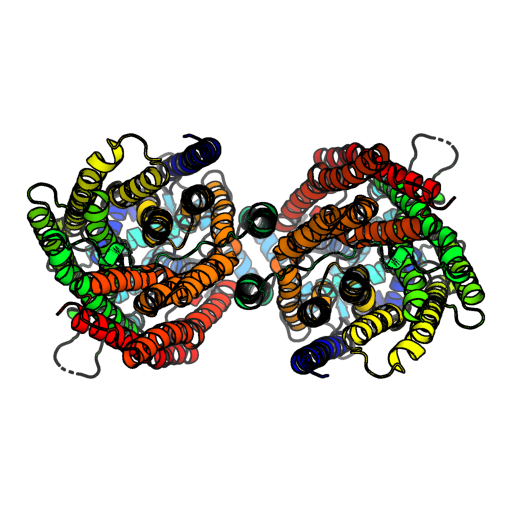83 LEU A C 1
ATOM 4626 O O . LEU A 1 583 ? 145.214 152.127 173.345 1.00 37.57 583 LEU A O 1
ATOM 4631 N N . SER A 1 584 ? 145.896 153.870 172.110 1.00 40.91 584 SER A N 1
ATOM 4632 C CA . SER A 1 584 ? 146.363 154.645 173.255 1.00 40.91 584 SER A CA 1
ATOM 4633 C C . SER A 1 584 ? 146.371 156.118 172.864 1.00 40.91 584 SER A C 1
ATOM 4634 O O . SER A 1 584 ? 146.127 156.471 171.706 1.00 40.91 584 SER A O 1
ATOM 4637 N N . GLU A 1 585 ? 146.657 156.984 173.837 1.00 44.83 585 GLU A N 1
ATOM 4638 C CA . GLU A 1 585 ? 146.729 158.411 173.551 1.00 44.83 585 GLU A CA 1
ATOM 4639 C C . GLU A 1 585 ? 147.949 158.750 172.704 1.00 44.83 585 GLU A C 1
ATOM 4640 O O . GLU A 1 585 ? 147.870 159.611 171.822 1.00 44.83 585 GLU A O 1
ATOM 4646 N N . TRP A 1 586 ? 149.086 158.095 172.952 1.00 43.15 586 TRP A N 1
ATOM 4647 C CA . TRP A 1 586 ? 150.253 158.368 172.123 1.00 43.15 586 TRP A CA 1
ATOM 4648 C C . TRP A 1 586 ? 150.107 157.757 170.735 1.00 43.15 586 TRP A C 1
ATOM 4649 O O . TRP A 1 586 ? 150.756 158.214 169.789 1.00 43.15 586 TRP A O 1
ATOM 4660 N N . ALA A 1 587 ? 149.273 156.726 170.594 1.00 37.47 587 ALA A N 1
ATOM 4661 C CA . ALA A 1 587 ? 149.005 156.181 169.269 1.00 37.47 587 ALA A CA 1
ATOM 4662 C C . ALA A 1 587 ? 148.243 157.176 168.405 1.00 37.47 587 ALA A C 1
ATOM 4663 O O . ALA A 1 587 ? 148.379 157.162 167.177 1.00 37.47 587 ALA A O 1
ATOM 4665 N N . LYS A 1 588 ? 147.447 158.051 169.023 1.00 37.67 588 LYS A N 1
ATOM 4666 C CA . LYS A 1 588 ? 146.736 159.082 168.276 1.00 37.67 588 LYS A CA 1
ATOM 4667 C C . LYS A 1 588 ? 147.684 160.074 167.615 1.00 37.67 588 LYS A C 1
ATOM 4668 O O . LYS A 1 588 ? 147.304 160.713 166.628 1.00 37.67 588 LYS A O 1
ATOM 4674 N N . ARG A 1 589 ? 148.902 160.216 168.139 1.00 39.05 589 ARG A N 1
ATOM 4675 C CA . ARG A 1 589 ? 149.923 161.026 167.488 1.00 39.05 589 ARG A CA 1
ATOM 4676 C C . ARG A 1 589 ? 150.376 160.423 166.167 1.00 39.05 589 ARG A C 1
ATOM 4677 O O . ARG A 1 589 ? 151.039 161.103 165.380 1.00 39.05 589 ARG A O 1
ATOM 4685 N N . LEU A 1 590 ? 150.029 159.164 165.911 1.00 32.36 590 LEU A N 1
ATOM 4686 C CA . LEU A 1 590 ? 150.408 158.460 164.697 1.00 32.36 590 LEU A CA 1
ATOM 4687 C C . LEU A 1 590 ? 149.272 158.398 163.689 1.00 32.36 590 LEU A C 1
ATOM 4688 O O . LEU A 1 590 ? 149.363 157.649 162.712 1.00 32.36 590 LEU A O 1
ATOM 4693 N N . ARG A 1 591 ? 148.214 159.182 163.901 1.00 29.47 591 ARG A N 1
ATOM 4694 C CA . ARG A 1 591 ? 147.004 159.033 163.101 1.00 29.47 591 ARG A CA 1
ATOM 4695 C C . ARG A 1 591 ? 147.289 159.227 161.615 1.00 29.47 591 ARG A C 1
ATOM 4696 O O . ARG A 1 591 ? 146.830 158.442 160.779 1.00 29.47 591 ARG A O 1
ATOM 4704 N N . TRP A 1 592 ? 148.056 160.251 161.270 1.00 28.61 592 TRP A N 1
ATOM 4705 C CA . TRP A 1 592 ? 148.176 160.600 159.859 1.00 28.61 592 TRP A CA 1
ATOM 4706 C C . TRP A 1 592 ? 149.132 159.703 159.074 1.00 28.61 592 TRP A C 1
ATOM 4707 O O . TRP A 1 592 ? 148.831 159.382 157.919 1.00 28.61 592 TRP A O 1
ATOM 4718 N N . PRO A 1 593 ? 150.277 159.276 159.620 1.00 26.44 593 PRO A N 1
ATOM 4719 C CA . PRO A 1 593 ? 151.006 158.184 158.949 1.00 26.44 593 PRO A CA 1
ATOM 4720 C C . PRO A 1 593 ? 150.168 156.922 158.803 1.00 26.44 593 PRO A C 1
ATOM 4721 O O . PRO A 1 593 ? 150.204 156.262 157.754 1.00 26.44 593 PRO A O 1
ATOM 4725 N N . LEU A 1 594 ? 149.380 156.586 159.827 1.00 26.26 594 LEU A N 1
ATOM 4726 C CA . LEU A 1 594 ? 148.510 155.419 159.732 1.00 26.26 594 LEU A CA 1
ATOM 4727 C C . LEU A 1 594 ? 147.400 155.635 158.711 1.00 26.26 594 LEU A C 1
ATOM 4728 O O . LEU A 1 594 ? 147.024 154.703 157.993 1.00 26.26 594 LEU A O 1
ATOM 4733 N N . MET A 1 595 ? 146.859 156.853 158.631 1.00 24.74 595 MET A N 1
ATOM 4734 C CA . MET A 1 595 ? 145.879 157.147 157.591 1.00 24.74 595 MET A CA 1
ATOM 4735 C C . MET A 1 595 ? 146.499 157.008 156.207 1.00 24.74 595 MET A C 1
ATOM 4736 O O . MET A 1 595 ? 145.856 156.512 155.274 1.00 24.74 595 MET A O 1
ATOM 4741 N N . CYS A 1 596 ? 147.758 157.426 156.059 1.00 22.63 596 CYS A N 1
ATOM 4742 C CA . CYS A 1 596 ? 148.448 157.244 154.789 1.00 22.63 596 CYS A CA 1
ATOM 4743 C C . CYS A 1 596 ? 148.579 155.768 154.442 1.00 22.63 596 CYS A C 1
ATOM 4744 O O . CYS A 1 596 ? 148.383 155.376 153.290 1.00 22.63 596 CYS A O 1
ATOM 4747 N N . PHE A 1 597 ? 148.903 154.933 155.431 1.00 23.02 597 PHE A N 1
ATOM 4748 C CA . PHE A 1 597 ? 149.024 153.499 155.171 1.00 23.02 597 PHE A CA 1
ATOM 4749 C C . PHE A 1 597 ? 147.668 152.858 154.871 1.00 23.02 597 PHE A C 1
ATOM 4750 O O . PHE A 1 597 ? 147.585 151.914 154.072 1.00 23.02 597 PHE A O 1
ATOM 4758 N N . VAL A 1 598 ? 146.597 153.365 155.482 1.00 20.07 598 VAL A N 1
ATOM 4759 C CA . VAL A 1 598 ? 145.253 152.913 155.126 1.00 20.07 598 VAL A CA 1
ATOM 4760 C C . VAL A 1 598 ? 144.947 153.255 153.672 1.00 20.07 598 VAL A C 1
ATOM 4761 O O . VAL A 1 598 ? 144.390 152.439 152.925 1.00 20.07 598 VAL A O 1
ATOM 4765 N N . ALA A 1 599 ? 145.311 154.465 153.248 1.00 17.04 599 ALA A N 1
ATOM 4766 C CA . ALA A 1 599 ? 145.162 154.832 151.843 1.00 17.04 599 ALA A CA 1
ATOM 4767 C C . ALA A 1 599 ? 146.020 153.943 150.946 1.00 17.04 599 ALA A C 1
ATOM 4768 O O . ALA A 1 599 ? 145.619 153.612 149.825 1.00 17.04 599 ALA A O 1
ATOM 4770 N N . VAL A 1 600 ? 147.209 153.557 151.420 1.00 16.68 600 VAL A N 1
ATOM 4771 C CA . VAL A 1 600 ? 148.056 152.625 150.675 1.00 16.68 600 VAL A CA 1
ATOM 4772 C C . VAL A 1 600 ? 147.315 151.319 150.441 1.00 16.68 600 VAL A C 1
ATOM 4773 O O . VAL A 1 600 ? 147.329 150.766 149.340 1.00 16.68 600 VAL A O 1
ATOM 4777 N N . ALA A 1 601 ? 146.664 150.803 151.484 1.00 16.62 601 ALA A N 1
ATOM 4778 C CA . ALA A 1 601 ? 145.884 149.579 151.320 1.00 16.62 601 ALA A CA 1
ATOM 4779 C C . ALA A 1 601 ? 144.742 149.779 150.330 1.00 16.62 601 ALA A C 1
ATOM 4780 O O . ALA A 1 601 ? 144.523 148.944 149.441 1.00 16.62 601 ALA A O 1
ATOM 4782 N N . PHE A 1 602 ? 144.022 150.897 150.447 1.00 15.17 602 PHE A N 1
ATOM 4783 C CA . PHE A 1 602 ? 142.886 151.132 149.563 1.00 15.17 602 PHE A CA 1
ATOM 4784 C C . PHE A 1 602 ? 143.327 151.182 148.107 1.00 15.17 602 PHE A C 1
ATOM 4785 O O . PHE A 1 602 ? 142.694 150.583 147.235 1.00 15.17 602 PHE A O 1
ATOM 4793 N N . TRP A 1 603 ? 144.403 151.909 147.824 1.00 15.66 603 TRP A N 1
ATOM 4794 C CA . TRP A 1 603 ? 144.848 152.051 146.447 1.00 15.66 603 TRP A CA 1
ATOM 4795 C C . TRP A 1 603 ? 145.592 150.829 145.934 1.00 15.66 603 TRP A C 1
ATOM 4796 O O . TRP A 1 603 ? 145.460 150.514 144.756 1.00 15.66 603 TRP A O 1
ATOM 4807 N N . ASN A 1 604 ? 146.326 150.115 146.781 1.00 16.72 604 ASN A N 1
ATOM 4808 C CA . ASN A 1 604 ? 146.845 148.817 146.389 1.00 16.72 604 ASN A CA 1
ATOM 4809 C C . ASN A 1 604 ? 145.720 147.895 145.972 1.00 16.72 604 ASN A C 1
ATOM 4810 O O . ASN A 1 604 ? 145.894 147.072 145.069 1.00 16.72 604 ASN A O 1
ATOM 4815 N N . MET A 1 605 ? 144.565 148.027 146.606 1.00 18.21 605 MET A N 1
ATOM 4816 C CA A MET A 1 605 ? 143.406 147.259 146.179 0.50 18.21 605 MET A CA 1
ATOM 4817 C CA B MET A 1 605 ? 143.427 147.244 146.161 0.50 18.21 605 MET A CA 1
ATOM 4818 C C . MET A 1 605 ? 142.864 147.779 144.851 1.00 18.21 605 MET A C 1
ATOM 4819 O O . MET A 1 605 ? 142.972 147.109 143.825 1.00 18.21 605 MET A O 1
ATOM 4828 N N . ILE A 1 606 ? 142.377 149.013 144.839 1.00 15.61 606 ILE A N 1
ATOM 4829 C CA . ILE A 1 606 ? 141.717 149.566 143.660 1.00 15.61 606 ILE A CA 1
ATOM 4830 C C . ILE A 1 606 ? 142.695 149.769 142.509 1.00 15.61 606 ILE A C 1
ATOM 4831 O O . ILE A 1 606 ? 142.670 149.022 141.531 1.00 15.61 606 ILE A O 1
ATOM 4836 N N . GLY A 1 607 ? 143.638 150.693 142.654 1.00 15.53 607 GLY A N 1
ATOM 4837 C CA . GLY A 1 607 ? 144.506 151.058 141.558 1.00 15.53 607 GLY A CA 1
ATOM 4838 C C . GLY A 1 607 ? 145.413 149.938 141.112 1.00 15.53 607 GLY A C 1
ATOM 4839 O O . GLY A 1 607 ? 145.554 149.695 139.913 1.00 15.53 607 GLY A O 1
ATOM 4840 N N . ALA A 1 608 ? 146.029 149.236 142.061 1.00 15.14 608 ALA A N 1
ATOM 4841 C CA . ALA A 1 608 ? 146.844 148.105 141.649 1.00 15.14 608 ALA A CA 1
ATOM 4842 C C . ALA A 1 608 ? 145.967 146.938 141.211 1.00 15.14 608 ALA A C 1
ATOM 4843 O O . ALA A 1 608 ? 145.895 146.646 140.018 1.00 15.14 608 ALA A O 1
ATOM 4845 N N . GLY A 1 609 ? 145.207 146.329 142.124 1.00 16.03 609 GLY A N 1
ATOM 4846 C CA . GLY A 1 609 ? 144.473 145.142 141.754 1.00 16.03 609 GLY A CA 1
ATOM 4847 C C . GLY A 1 609 ? 143.474 145.365 140.639 1.00 16.03 609 GLY A C 1
ATOM 4848 O O . GLY A 1 609 ? 143.633 144.791 139.562 1.00 16.03 609 GLY A O 1
ATOM 4849 N N . VAL A 1 610 ? 142.459 146.203 140.866 1.00 14.78 610 VAL A N 1
ATOM 4850 C CA . VAL A 1 610 ? 141.356 146.313 139.918 1.00 14.78 610 VAL A CA 1
ATOM 4851 C C . VAL A 1 610 ? 141.841 146.871 138.589 1.00 14.78 610 VAL A C 1
ATOM 4852 O O . VAL A 1 610 ? 141.653 146.259 137.530 1.00 14.78 610 VAL A O 1
ATOM 4856 N N . PHE A 1 611 ? 142.489 148.032 138.625 1.00 14.87 611 PHE A N 1
ATOM 4857 C CA . PHE A 1 611 ? 142.841 148.699 137.385 1.00 14.87 611 PHE A CA 1
ATOM 4858 C C . PHE A 1 611 ? 144.118 148.150 136.767 1.00 14.87 611 PHE A C 1
ATOM 4859 O O . PHE A 1 611 ? 144.446 148.527 135.639 1.00 14.87 611 PHE A O 1
ATOM 4867 N N . GLY A 1 612 ? 144.815 147.236 137.438 1.00 14.16 612 GLY A N 1
ATOM 4868 C CA . GLY A 1 612 ? 145.917 146.555 136.809 1.00 14.16 612 GLY A CA 1
ATOM 4869 C C . GLY A 1 612 ? 145.429 145.272 136.182 1.00 14.16 612 GLY A C 1
ATOM 4870 O O . GLY A 1 612 ? 145.919 144.877 135.123 1.00 14.16 612 GLY A O 1
ATOM 4871 N N . PHE A 1 613 ? 144.450 144.614 136.806 1.00 14.84 613 PHE A N 1
ATOM 4872 C CA . PHE A 1 613 ? 143.900 143.425 136.176 1.00 14.84 613 PHE A CA 1
ATOM 4873 C C . PHE A 1 613 ? 142.988 143.780 135.015 1.00 14.84 613 PHE A C 1
ATOM 4874 O O . PHE A 1 613 ? 142.750 142.946 134.139 1.00 14.84 613 PHE A O 1
ATOM 4882 N N . LEU A 1 614 ? 142.459 145.000 134.992 1.00 13.93 614 LEU A N 1
ATOM 4883 C CA . LEU A 1 614 ? 141.717 145.440 133.818 1.00 13.93 614 LEU A CA 1
ATOM 4884 C C . LEU A 1 614 ? 142.593 145.325 132.576 1.00 13.93 614 LEU A C 1
ATOM 4885 O O . LEU A 1 614 ? 142.132 144.896 131.515 1.00 13.93 614 LEU A O 1
ATOM 4890 N N . ILE A 1 615 ? 143.869 145.673 132.714 1.00 13.56 615 ILE A N 1
ATOM 4891 C CA . ILE A 1 615 ? 144.801 145.728 131.596 1.00 13.56 615 ILE A CA 1
ATOM 4892 C C . ILE A 1 615 ? 145.747 144.533 131.577 1.00 13.56 615 ILE A C 1
ATOM 4893 O O . ILE A 1 615 ? 146.655 144.483 130.745 1.00 13.56 615 ILE A O 1
ATOM 4898 N N . ASN A 1 616 ? 145.566 143.574 132.473 1.00 14.41 616 ASN A N 1
ATOM 4899 C CA . ASN A 1 616 ? 146.509 142.467 132.589 1.00 14.41 616 ASN A CA 1
ATOM 4900 C C . ASN A 1 616 ? 146.307 141.319 131.596 1.00 14.41 616 ASN A C 1
ATOM 4901 O O . ASN A 1 616 ? 147.293 140.875 130.997 1.00 14.41 616 ASN A O 1
ATOM 4906 N N . PRO A 1 617 ? 145.099 140.779 131.411 1.00 13.58 617 PRO A N 1
ATOM 4907 C CA . PRO A 1 617 ? 144.952 139.603 130.541 1.00 13.58 617 PRO A CA 1
ATOM 4908 C C . PRO A 1 617 ? 145.375 139.926 129.120 1.00 13.58 617 PRO A C 1
ATOM 4909 O O . PRO A 1 617 ? 145.142 141.042 128.634 1.00 13.58 617 PRO A O 1
ATOM 4913 N N . PRO A 1 618 ? 145.999 138.977 128.423 1.00 12.56 618 PRO A N 1
ATOM 4914 C CA . PRO A 1 618 ? 146.422 139.252 127.042 1.00 12.56 618 PRO A CA 1
ATOM 4915 C C . PRO A 1 618 ? 145.283 139.681 126.138 1.00 12.56 618 PRO A C 1
ATOM 4916 O O . PRO A 1 618 ? 145.499 140.506 125.247 1.00 12.56 618 PRO A O 1
ATOM 4920 N N . ILE A 1 619 ? 144.072 139.160 126.347 1.00 12.38 619 ILE A N 1
ATOM 4921 C CA . ILE A 1 619 ? 142.957 139.516 125.475 1.00 12.38 619 ILE A CA 1
ATOM 4922 C C . ILE A 1 619 ? 142.597 140.987 125.629 1.00 12.38 619 ILE A C 1
ATOM 4923 O O . ILE A 1 619 ? 142.132 141.626 124.679 1.00 12.38 619 ILE A O 1
ATOM 4928 N N . SER A 1 620 ? 142.796 141.548 126.818 1.00 12.81 620 SER A N 1
ATOM 4929 C CA . SER A 1 620 ? 142.493 142.960 127.015 1.00 12.81 620 SER A CA 1
ATOM 4930 C C . SER A 1 620 ? 143.669 143.834 126.591 1.00 12.81 620 SER A C 1
ATOM 4931 O O . SER A 1 620 ? 143.509 144.787 125.816 1.00 12.81 620 SER A O 1
ATOM 4934 N N . LEU A 1 621 ? 144.864 143.511 127.086 1.00 12.26 621 LEU A N 1
ATOM 4935 C CA . LEU A 1 621 ? 146.038 144.314 126.788 1.00 12.26 621 LEU A CA 1
ATOM 4936 C C . LEU A 1 621 ? 146.376 144.301 125.305 1.00 12.26 621 LEU A C 1
ATOM 4937 O O . LEU A 1 621 ? 147.017 145.236 124.828 1.00 12.26 621 LEU A O 1
ATOM 4942 N N . PHE A 1 622 ? 145.949 143.275 124.564 1.00 11.39 622 PHE A N 1
ATOM 4943 C CA . PHE A 1 622 ? 146.172 143.279 123.122 1.00 11.39 622 PHE A CA 1
ATOM 4944 C C . PHE A 1 622 ? 145.534 144.498 122.480 1.00 11.39 622 PHE A C 1
ATOM 4945 O O . PHE A 1 622 ? 146.110 145.105 121.573 1.00 11.39 622 PHE A O 1
ATOM 4953 N N . TYR A 1 623 ? 144.350 144.875 122.944 1.00 11.53 623 TYR A N 1
ATOM 4954 C CA . TYR A 1 623 ? 143.642 146.013 122.381 1.00 11.53 623 TYR A CA 1
ATOM 4955 C C . TYR A 1 623 ? 143.969 147.323 123.075 1.00 11.53 623 TYR A C 1
ATOM 4956 O O . TYR A 1 623 ? 143.931 148.374 122.431 1.00 11.53 623 TYR A O 1
ATOM 4965 N N . ILE A 1 624 ? 144.267 147.303 124.372 1.00 13.37 624 ILE A N 1
ATOM 4966 C CA . ILE A 1 624 ? 144.320 148.559 125.104 1.00 13.37 624 ILE A CA 1
ATOM 4967 C C . ILE A 1 624 ? 145.722 148.903 125.587 1.00 13.37 624 ILE A C 1
ATOM 4968 O O . ILE A 1 624 ? 145.892 149.870 126.326 1.00 13.37 624 ILE A O 1
ATOM 4973 N N . GLN A 1 625 ? 146.734 148.148 125.173 1.00 14.19 625 GLN A N 1
ATOM 4974 C CA . GLN A 1 625 ? 148.100 148.546 125.482 1.00 14.19 625 GLN A CA 1
ATOM 4975 C C . GLN A 1 625 ? 148.396 149.881 124.813 1.00 14.19 625 GLN A C 1
ATOM 4976 O O . GLN A 1 625 ? 148.148 150.057 123.620 1.00 14.19 625 GLN A O 1
ATOM 4982 N N . GLY A 1 626 ? 148.929 150.821 125.583 1.00 15.40 626 GLY A N 1
ATOM 4983 C CA . GLY A 1 626 ? 149.212 152.139 125.061 1.00 15.40 626 GLY A CA 1
ATOM 4984 C C . GLY A 1 626 ? 148.037 153.091 125.035 1.00 15.40 626 GLY A C 1
ATOM 4985 O O . GLY A 1 626 ? 148.147 154.165 124.435 1.00 15.40 626 GLY A O 1
ATOM 4986 N N . LEU A 1 627 ? 146.916 152.733 125.651 1.00 14.20 627 LEU A N 1
ATOM 4987 C CA . LEU A 1 627 ? 145.772 153.620 125.792 1.00 14.20 627 LEU A CA 1
ATOM 4988 C C . LEU A 1 627 ? 145.768 154.265 127.178 1.00 14.20 627 LEU A C 1
ATOM 4989 O O . LEU A 1 627 ? 146.627 153.998 128.018 1.00 14.20 627 LEU A O 1
ATOM 4994 N N . ASN A 1 628 ? 144.772 155.124 127.410 1.00 15.20 628 ASN A N 1
ATOM 4995 C CA . ASN A 1 628 ? 144.731 155.909 128.643 1.00 15.20 628 ASN A CA 1
ATOM 4996 C C . ASN A 1 628 ? 144.374 155.081 129.873 1.00 15.20 628 ASN A C 1
ATOM 4997 O O . ASN A 1 628 ? 144.585 155.550 130.997 1.00 15.20 628 ASN A O 1
ATOM 5002 N N . THR A 1 629 ? 143.811 153.883 129.696 1.00 14.83 629 THR A N 1
ATOM 5003 C CA . THR A 1 629 ? 143.604 153.004 130.844 1.00 14.83 629 THR A CA 1
ATOM 5004 C C . THR A 1 629 ? 144.925 152.692 131.535 1.00 14.83 629 THR A C 1
ATOM 5005 O O . THR A 1 629 ? 144.978 152.561 132.768 1.00 14.83 629 THR A O 1
ATOM 5009 N N . SER A 1 630 ? 146.007 152.613 130.764 1.00 15.49 630 SER A N 1
ATOM 5010 C CA . SER A 1 630 ? 147.322 152.444 131.364 1.00 15.49 630 SER A CA 1
ATOM 5011 C C . SER A 1 630 ? 147.685 153.642 132.230 1.00 15.49 630 SER A C 1
ATOM 5012 O O . SER A 1 630 ? 148.297 153.477 133.285 1.00 15.49 630 SER A O 1
ATOM 5015 N N . ALA A 1 631 ? 147.324 154.854 131.797 1.00 13.86 631 ALA A N 1
ATOM 5016 C CA . ALA A 1 631 ? 147.574 156.042 132.613 1.00 13.86 631 ALA A CA 1
ATOM 5017 C C . ALA A 1 631 ? 146.741 156.029 133.892 1.00 13.86 631 ALA A C 1
ATOM 5018 O O . ALA A 1 631 ? 147.233 156.404 134.966 1.00 13.86 631 ALA A O 1
ATOM 5020 N N . VAL A 1 632 ? 145.472 155.619 133.788 1.00 14.01 632 VAL A N 1
ATOM 5021 C CA . VAL A 1 632 ? 144.635 155.411 134.971 1.00 14.01 632 VAL A CA 1
ATOM 5022 C C . VAL A 1 632 ? 145.366 154.544 135.980 1.00 14.01 632 VAL A C 1
ATOM 5023 O O . VAL A 1 632 ? 145.552 154.918 137.148 1.00 14.01 632 VAL A O 1
ATOM 5027 N N . HIS A 1 633 ? 145.785 153.364 135.532 1.00 13.27 633 HIS A N 1
ATOM 5028 C CA . HIS A 1 633 ? 146.412 152.417 136.438 1.00 13.27 633 HIS A CA 1
ATOM 5029 C C . HIS A 1 633 ? 147.739 152.942 136.961 1.00 13.27 633 HIS A C 1
ATOM 5030 O O . HIS A 1 633 ? 148.067 152.746 138.132 1.00 13.27 633 HIS A O 1
ATOM 5037 N N . ALA A 1 634 ? 148.521 153.600 136.106 1.00 13.61 634 ALA A N 1
ATOM 5038 C CA . ALA A 1 634 ? 149.816 154.113 136.531 1.00 13.61 634 ALA A CA 1
ATOM 5039 C C . ALA A 1 634 ? 149.653 155.116 137.658 1.00 13.61 634 ALA A C 1
ATOM 5040 O O . ALA A 1 634 ? 150.309 155.007 138.695 1.00 13.61 634 ALA A O 1
ATOM 5042 N N . HIS A 1 635 ? 148.757 156.087 137.484 1.00 14.00 635 HIS A N 1
ATOM 5043 C CA . HIS A 1 635 ? 148.546 157.074 138.537 1.00 14.00 635 HIS A CA 1
ATOM 5044 C C . HIS A 1 635 ? 148.036 156.415 139.805 1.00 14.00 635 HIS A C 1
ATOM 5045 O O . HIS A 1 635 ? 148.649 156.544 140.872 1.00 14.00 635 HIS A O 1
ATOM 5052 N N . ALA A 1 636 ? 146.950 155.646 139.689 1.00 14.04 636 ALA A N 1
ATOM 5053 C CA . ALA A 1 636 ? 146.348 155.041 140.870 1.00 14.04 636 ALA A CA 1
ATOM 5054 C C . ALA A 1 636 ? 147.358 154.180 141.619 1.00 14.04 636 ALA A C 1
ATOM 5055 O O . ALA A 1 636 ? 147.608 154.402 142.805 1.00 14.04 636 ALA A O 1
ATOM 5057 N N . ALA A 1 637 ? 148.013 153.252 140.924 1.00 13.95 637 ALA A N 1
ATOM 5058 C CA . ALA A 1 637 ? 148.962 152.365 141.584 1.00 13.95 637 ALA A CA 1
ATOM 5059 C C . ALA A 1 637 ? 150.158 153.137 142.126 1.00 13.95 637 ALA A C 1
ATOM 5060 O O . ALA A 1 637 ? 150.424 153.109 143.331 1.00 13.95 637 ALA A O 1
ATOM 5062 N N . LEU A 1 638 ? 150.882 153.846 141.258 1.00 14.59 638 LEU A N 1
ATOM 5063 C CA . LEU A 1 638 ? 152.158 154.417 141.660 1.00 14.59 638 LEU A CA 1
ATOM 5064 C C . LEU A 1 638 ? 151.987 155.449 142.764 1.00 14.59 638 LEU A C 1
ATOM 5065 O O . LEU A 1 638 ? 152.742 155.443 143.741 1.00 14.59 638 LEU A O 1
ATOM 5070 N N . PHE A 1 639 ? 151.009 156.349 142.644 1.00 15.61 639 PHE A N 1
ATOM 5071 C CA . PHE A 1 639 ? 150.852 157.285 143.745 1.00 15.61 639 PHE A CA 1
ATOM 5072 C C . PHE A 1 639 ? 150.124 156.647 144.923 1.00 15.61 639 PHE A C 1
ATOM 5073 O O . PHE A 1 639 ? 150.653 156.623 146.035 1.00 15.61 639 PHE A O 1
ATOM 5081 N N . GLY A 1 640 ? 148.902 156.148 144.713 1.00 15.53 640 GLY A N 1
ATOM 5082 C CA . GLY A 1 640 ? 148.109 155.701 145.842 1.00 15.53 640 GLY A CA 1
ATOM 5083 C C . GLY A 1 640 ? 148.791 154.627 146.665 1.00 15.53 640 GLY A C 1
ATOM 5084 O O . GLY A 1 640 ? 148.556 154.518 147.869 1.00 15.53 640 GLY A O 1
ATOM 5085 N N . VAL A 1 641 ? 149.654 153.829 146.040 1.00 15.64 641 VAL A N 1
ATOM 5086 C CA . VAL A 1 641 ? 150.361 152.797 146.787 1.00 15.64 641 VAL A CA 1
ATOM 5087 C C . VAL A 1 641 ? 151.678 153.354 147.311 1.00 15.64 641 VAL A C 1
ATOM 5088 O O . VAL A 1 641 ? 151.873 153.482 148.523 1.00 15.64 641 VAL A O 1
ATOM 5092 N N . TYR A 1 642 ? 152.582 153.707 146.400 1.00 18.81 642 TYR A N 1
ATOM 5093 C CA . TYR A 1 642 ? 153.940 154.048 146.808 1.00 18.81 642 TYR A CA 1
ATOM 5094 C C . TYR A 1 642 ? 154.100 155.529 147.116 1.00 18.81 642 TYR A C 1
ATOM 5095 O O . TYR A 1 642 ? 154.923 155.897 147.957 1.00 18.81 642 TYR A O 1
ATOM 5104 N N . GLY A 1 643 ? 153.324 156.392 146.465 1.00 18.11 643 GLY A N 1
ATOM 5105 C CA . GLY A 1 643 ? 153.315 157.786 146.869 1.00 18.11 643 GLY A CA 1
ATOM 5106 C C . GLY A 1 643 ? 152.803 157.962 148.285 1.00 18.11 643 GLY A C 1
ATOM 5107 O O . GLY A 1 643 ? 153.425 158.648 149.100 1.00 18.11 643 GLY A O 1
ATOM 5108 N N . PHE A 1 644 ? 151.676 157.321 148.608 1.00 18.35 644 PHE A N 1
ATOM 5109 C CA . PHE A 1 644 ? 151.159 157.396 149.969 1.00 18.35 644 PHE A CA 1
ATOM 5110 C C . PHE A 1 644 ? 152.071 156.673 150.950 1.00 18.35 644 PHE A C 1
ATOM 5111 O O . PHE A 1 644 ? 152.200 157.103 152.097 1.00 18.35 644 PHE A O 1
ATOM 5119 N N . LEU A 1 645 ? 152.721 155.590 150.516 1.00 20.94 645 LEU A N 1
ATOM 5120 C CA . LEU A 1 645 ? 153.696 154.918 151.371 1.00 20.94 645 LEU A CA 1
ATOM 5121 C C . LEU A 1 645 ? 154.850 155.847 151.727 1.00 20.94 645 LEU A C 1
ATOM 5122 O O . LEU A 1 645 ? 155.231 155.958 152.897 1.00 20.94 645 LEU A O 1
ATOM 5127 N N . ALA A 1 646 ? 155.422 156.517 150.726 1.00 20.97 646 ALA A N 1
ATOM 5128 C CA . ALA A 1 646 ? 156.531 157.432 150.979 1.00 20.97 646 ALA A CA 1
ATOM 5129 C C . ALA A 1 646 ? 156.093 158.604 151.846 1.00 20.97 646 ALA A C 1
ATOM 5130 O O . ALA A 1 646 ? 156.828 159.027 152.746 1.00 20.97 646 ALA A O 1
ATOM 5132 N N . LEU A 1 647 ? 154.897 159.140 151.587 1.00 21.13 647 LEU A N 1
ATOM 5133 C CA . LEU A 1 647 ? 154.385 160.236 152.399 1.00 21.13 647 LEU A CA 1
ATOM 5134 C C . LEU A 1 647 ? 154.181 159.809 153.847 1.00 21.13 647 LEU A C 1
ATOM 5135 O O . LEU A 1 647 ? 154.565 160.540 154.764 1.00 21.13 647 LEU A O 1
ATOM 5140 N N . GLY A 1 648 ? 153.609 158.626 154.072 1.00 23.60 648 GLY A N 1
ATOM 5141 C CA . GLY A 1 648 ? 153.446 158.136 155.430 1.00 23.60 648 GLY A CA 1
ATOM 5142 C C . GLY A 1 648 ? 154.776 157.899 156.121 1.00 23.60 648 GLY A C 1
ATOM 5143 O O . GLY A 1 648 ? 154.935 158.206 157.305 1.00 23.60 648 GLY A O 1
ATOM 5144 N N . PHE A 1 649 ? 155.750 157.350 155.388 1.00 25.91 649 PHE A N 1
ATOM 5145 C CA . PHE A 1 649 ? 157.080 157.146 155.952 1.00 25.91 649 PHE A CA 1
ATOM 5146 C C . PHE A 1 649 ? 157.702 158.463 156.400 1.00 25.91 649 PHE A C 1
ATOM 5147 O O . PHE A 1 649 ? 158.178 158.581 157.534 1.00 25.91 649 PHE A O 1
ATOM 5155 N N . VAL A 1 650 ? 157.714 159.465 155.517 1.00 26.49 650 VAL A N 1
ATOM 5156 C CA . VAL A 1 650 ? 158.364 160.720 155.887 1.00 26.49 650 VAL A CA 1
ATOM 5157 C C . VAL A 1 650 ? 157.576 161.436 156.977 1.00 26.49 650 VAL A C 1
ATOM 5158 O O . VAL A 1 650 ? 158.162 162.131 157.811 1.00 26.49 650 VAL A O 1
ATOM 5162 N N . LEU A 1 651 ? 156.252 161.270 157.011 1.00 28.64 651 LEU A N 1
ATOM 5163 C CA . LEU A 1 651 ? 155.466 161.845 158.097 1.00 28.64 651 LEU A CA 1
ATOM 5164 C C . LEU A 1 651 ? 155.818 161.202 159.432 1.00 28.64 651 LEU A C 1
ATOM 5165 O O . LEU A 1 651 ? 155.955 161.896 160.444 1.00 28.64 651 LEU A O 1
ATOM 5170 N N . LEU A 1 652 ? 155.975 159.877 159.449 1.00 29.19 652 LEU A N 1
ATOM 5171 C CA . LEU A 1 652 ? 156.394 159.178 160.662 1.00 29.19 652 LEU A CA 1
ATOM 5172 C C . LEU A 1 652 ? 157.771 159.652 161.117 1.00 29.19 652 LEU A C 1
ATOM 5173 O O . LEU A 1 652 ? 157.990 159.955 162.302 1.00 29.19 652 LEU A O 1
ATOM 5178 N N . VAL A 1 653 ? 158.709 159.738 160.170 1.00 31.06 653 VAL A N 1
ATOM 5179 C CA . VAL A 1 653 ? 160.062 160.188 160.488 1.00 31.06 653 VAL A CA 1
ATOM 5180 C C . VAL A 1 653 ? 160.026 161.599 161.057 1.00 31.06 653 VAL A C 1
ATOM 5181 O O . VAL A 1 653 ? 160.679 161.895 162.060 1.00 31.06 653 VAL A O 1
ATOM 5185 N N . ALA A 1 654 ? 159.248 162.484 160.432 1.00 33.85 654 ALA A N 1
ATOM 5186 C CA . ALA A 1 654 ? 159.129 163.856 160.914 1.00 33.85 654 ALA A CA 1
ATOM 5187 C C . ALA A 1 654 ? 158.524 163.906 162.310 1.00 33.85 654 ALA A C 1
ATOM 5188 O O . ALA A 1 654 ? 158.960 164.694 163.157 1.00 33.85 654 ALA A O 1
ATOM 5190 N N . ARG A 1 655 ? 157.515 163.072 162.567 1.00 38.46 655 ARG A N 1
ATOM 5191 C CA . ARG A 1 655 ? 156.918 163.020 163.896 1.00 38.46 655 ARG A CA 1
ATOM 5192 C C . ARG A 1 655 ? 157.960 162.659 164.944 1.00 38.46 655 ARG A C 1
ATOM 5193 O O . ARG A 1 655 ? 157.966 163.221 166.044 1.00 38.46 655 ARG A O 1
ATOM 5201 N N . TYR A 1 656 ? 158.850 161.720 164.624 1.00 40.01 656 TYR A N 1
ATOM 5202 C CA . TYR A 1 656 ? 159.830 161.322 165.631 1.00 40.01 656 TYR A CA 1
ATOM 5203 C C . TYR A 1 656 ? 161.051 162.240 165.673 1.00 40.01 656 TYR A C 1
ATOM 5204 O O . TYR A 1 656 ? 161.758 162.266 166.684 1.00 40.01 656 TYR A O 1
ATOM 5213 N N . LEU A 1 657 ? 161.316 163.002 164.608 1.00 40.00 657 LEU A N 1
ATOM 5214 C CA . LEU A 1 657 ? 162.443 163.929 164.623 1.00 40.00 657 LEU A CA 1
ATOM 5215 C C . LEU A 1 657 ? 162.142 165.188 165.419 1.00 40.00 657 LEU A C 1
ATOM 5216 O O . LEU A 1 657 ? 163.047 165.753 166.038 1.00 40.00 657 LEU A O 1
ATOM 5221 N N . LYS A 1 658 ? 160.894 165.640 165.408 1.00 42.96 658 LYS A N 1
ATOM 5222 C CA . LYS A 1 658 ? 160.466 166.829 166.141 1.00 42.96 658 LYS A CA 1
ATOM 5223 C C . LYS A 1 658 ? 159.253 166.454 166.978 1.00 42.96 658 LYS A C 1
ATOM 5224 O O . LYS A 1 658 ? 158.121 166.852 166.678 1.00 42.96 658 LYS A O 1
ATOM 5230 N N . PRO A 1 659 ? 159.460 165.682 168.048 1.00 45.20 659 PRO A N 1
ATOM 5231 C CA . PRO A 1 659 ? 158.321 165.202 168.846 1.00 45.20 659 PRO A CA 1
ATOM 5232 C C . PRO A 1 659 ? 157.546 166.308 169.536 1.00 45.20 659 PRO A C 1
ATOM 5233 O O . PRO A 1 659 ? 156.404 166.070 169.946 1.00 45.20 659 PRO A O 1
ATOM 5237 N N . ASN A 1 660 ? 158.120 167.501 169.684 1.00 47.81 660 ASN A N 1
ATOM 5238 C CA . ASN A 1 660 ? 157.405 168.602 170.310 1.00 47.81 660 ASN A CA 1
ATOM 5239 C C . ASN A 1 660 ? 156.402 169.268 169.377 1.00 47.81 660 ASN A C 1
ATOM 5240 O O . ASN A 1 660 ? 155.545 170.016 169.857 1.00 47.81 660 ASN A O 1
ATOM 5245 N N . VAL A 1 661 ? 156.470 169.006 168.074 1.00 45.55 661 VAL A N 1
ATOM 5246 C CA . VAL A 1 661 ? 155.554 169.605 167.110 1.00 45.55 661 VAL A CA 1
ATOM 5247 C C . VAL A 1 661 ? 154.363 168.678 166.916 1.00 45.55 661 VAL A C 1
ATOM 5248 O O . VAL A 1 661 ? 154.529 167.478 166.666 1.00 45.55 661 VAL A O 1
ATOM 5252 N N . GLN A 1 662 ? 153.163 169.230 167.036 1.00 44.43 662 GLN A N 1
ATOM 5253 C CA . GLN A 1 662 ? 151.937 168.485 166.809 1.00 44.43 662 GLN A CA 1
ATOM 5254 C C . GLN A 1 662 ? 151.523 168.583 165.344 1.00 44.43 662 GLN A C 1
ATOM 5255 O O . GLN A 1 662 ? 151.732 169.601 164.681 1.00 44.43 662 GLN A O 1
ATOM 5261 N N . PHE A 1 663 ? 150.928 167.504 164.843 1.00 37.67 663 PHE A N 1
ATOM 5262 C CA . PHE A 1 663 ? 150.319 167.532 163.523 1.00 37.67 663 PHE A CA 1
ATOM 5263 C C . PHE A 1 663 ? 149.110 168.455 163.526 1.00 37.67 663 PHE A C 1
ATOM 5264 O O . PHE A 1 663 ? 148.334 168.484 164.484 1.00 37.67 663 PHE A O 1
ATOM 5272 N N . ASP A 1 664 ? 148.952 169.208 162.444 1.00 37.41 664 ASP A N 1
ATOM 5273 C CA . ASP A 1 664 ? 147.804 170.091 162.276 1.00 37.41 664 ASP A CA 1
ATOM 5274 C C . ASP A 1 664 ? 146.674 169.270 161.667 1.00 37.41 664 ASP A C 1
ATOM 5275 O O . ASP A 1 664 ? 146.680 168.991 160.464 1.00 37.41 664 ASP A O 1
ATOM 5280 N N . ASP A 1 665 ? 145.697 168.888 162.496 1.00 36.49 665 ASP A N 1
ATOM 5281 C CA . ASP A 1 665 ? 144.650 167.977 162.043 1.00 36.49 665 ASP A CA 1
ATOM 5282 C C . ASP A 1 665 ? 143.818 168.568 160.914 1.00 36.49 665 ASP A C 1
ATOM 5283 O O . ASP A 1 665 ? 143.416 167.837 160.005 1.00 36.49 665 ASP A O 1
ATOM 5288 N N . LYS A 1 666 ? 143.538 169.873 160.951 1.00 33.90 666 LYS A N 1
ATOM 5289 C CA . LYS A 1 666 ? 142.753 170.484 159.881 1.00 33.90 666 LYS A CA 1
ATOM 5290 C C . LYS A 1 666 ? 143.523 170.468 158.566 1.00 33.90 666 LYS A C 1
ATOM 5291 O O . LYS A 1 666 ? 142.996 170.056 157.523 1.00 33.90 666 LYS A O 1
ATOM 5297 N N . LEU A 1 667 ? 144.787 170.895 158.606 1.00 32.04 667 LEU A N 1
ATOM 5298 C CA . LEU A 1 667 ? 145.607 170.909 157.401 1.00 32.04 667 LEU A CA 1
ATOM 5299 C C . LEU A 1 667 ? 145.817 169.501 156.862 1.00 32.04 667 LEU A C 1
ATOM 5300 O O . LEU A 1 667 ? 145.759 169.279 155.648 1.00 32.04 667 LEU A O 1
ATOM 5305 N N . MET A 1 668 ? 146.053 168.534 157.750 1.00 30.46 668 MET A N 1
ATOM 5306 C CA . MET A 1 668 ? 146.285 167.168 157.298 1.00 30.46 668 MET A CA 1
ATOM 5307 C C . MET A 1 668 ? 145.010 166.532 156.756 1.00 30.46 668 MET A C 1
ATOM 5308 O O . MET A 1 668 ? 145.061 165.784 155.778 1.00 30.46 668 MET A O 1
ATOM 5313 N N . THR A 1 669 ? 143.859 166.808 157.376 1.00 28.51 669 THR A N 1
ATOM 5314 C CA . THR A 1 669 ? 142.593 166.327 156.834 1.00 28.51 669 THR A CA 1
ATOM 5315 C C . THR A 1 669 ? 142.368 166.876 155.434 1.00 28.51 669 THR A C 1
ATOM 5316 O O . THR A 1 669 ? 142.040 166.128 154.499 1.00 28.51 669 THR A O 1
ATOM 5320 N N . TRP A 1 670 ? 142.587 168.181 155.264 1.00 27.34 670 TRP A N 1
ATOM 5321 C CA . TRP A 1 670 ? 142.443 168.792 153.951 1.00 27.34 670 TRP A CA 1
ATOM 5322 C C . TRP A 1 670 ? 143.383 168.144 152.942 1.00 27.34 670 TRP A C 1
ATOM 5323 O O . TRP A 1 670 ? 142.952 167.715 151.871 1.00 27.34 670 TRP A O 1
ATOM 5334 N N . GLY A 1 671 ? 144.669 168.033 153.283 1.00 24.29 671 GLY A N 1
ATOM 5335 C CA . GLY A 1 671 ? 145.628 167.466 152.349 1.00 24.29 671 GLY A CA 1
ATOM 5336 C C . GLY A 1 671 ? 145.344 166.020 151.992 1.00 24.29 671 GLY A C 1
ATOM 5337 O O . GLY A 1 671 ? 145.365 165.654 150.814 1.00 24.29 671 GLY A O 1
ATOM 5338 N N . PHE A 1 672 ? 145.060 165.190 152.997 1.00 22.03 672 PHE A N 1
ATOM 5339 C CA . PHE A 1 672 ? 144.791 163.774 152.778 1.00 22.03 672 PHE A CA 1
ATOM 5340 C C . PHE A 1 672 ? 143.584 163.580 151.872 1.00 22.03 672 PHE A C 1
ATOM 5341 O O . PHE A 1 672 ? 143.651 162.860 150.862 1.00 22.03 672 PHE A O 1
ATOM 5349 N N . TRP A 1 673 ? 142.468 164.230 152.208 1.00 21.48 673 TRP A N 1
ATOM 5350 C CA . TRP A 1 673 ? 141.262 164.010 151.430 1.00 21.48 673 TRP A CA 1
ATOM 5351 C C . TRP A 1 673 ? 141.328 164.694 150.074 1.00 21.48 673 TRP A C 1
ATOM 5352 O O . TRP A 1 673 ? 140.726 164.202 149.121 1.00 21.48 673 TRP A O 1
ATOM 5363 N N . LEU A 1 674 ? 142.076 165.792 149.946 1.00 21.35 674 LEU A N 1
ATOM 5364 C CA . LEU A 1 674 ? 142.270 166.387 148.632 1.00 21.35 674 LEU A CA 1
ATOM 5365 C C . LEU A 1 674 ? 143.108 165.488 147.737 1.00 21.35 674 LEU A C 1
ATOM 5366 O O . LEU A 1 674 ? 142.814 165.357 146.551 1.00 21.35 674 LEU A O 1
ATOM 5371 N N . LEU A 1 675 ? 144.153 164.860 148.277 1.00 19.85 675 LEU A N 1
ATOM 5372 C CA . LEU A 1 675 ? 144.929 163.922 147.474 1.00 19.85 675 LEU A CA 1
ATOM 5373 C C . LEU A 1 675 ? 144.065 162.757 147.010 1.00 19.85 675 LEU A C 1
ATOM 5374 O O . LEU A 1 675 ? 144.021 162.435 145.815 1.00 19.85 675 LEU A O 1
ATOM 5379 N N . ASN A 1 676 ? 143.343 162.129 147.944 1.00 19.44 676 ASN A N 1
ATOM 5380 C CA . ASN A 1 676 ? 142.516 160.981 147.576 1.00 19.44 676 ASN A CA 1
ATOM 5381 C C . ASN A 1 676 ? 141.413 161.380 146.599 1.00 19.44 676 ASN A C 1
ATOM 5382 O O . ASN A 1 676 ? 141.201 160.712 145.579 1.00 19.44 676 ASN A O 1
ATOM 5387 N N . GLY A 1 677 ? 140.715 162.482 146.882 1.00 19.30 677 GLY A N 1
ATOM 5388 C CA . GLY A 1 677 ? 139.650 162.935 146.013 1.00 19.30 677 GLY A CA 1
ATOM 5389 C C . GLY A 1 677 ? 140.135 163.403 144.660 1.00 19.30 677 GLY A C 1
ATOM 5390 O O . GLY A 1 677 ? 139.457 163.190 143.659 1.00 19.30 677 GLY A O 1
ATOM 5391 N N . GLY A 1 678 ? 141.304 164.039 144.606 1.00 19.86 678 GLY A N 1
ATOM 5392 C CA . GLY A 1 678 ? 141.863 164.431 143.327 1.00 19.86 678 GLY A CA 1
ATOM 5393 C C . GLY A 1 678 ? 142.251 163.239 142.480 1.00 19.86 678 GLY A C 1
ATOM 5394 O O . GLY A 1 678 ? 142.041 163.241 141.268 1.00 19.86 678 GLY A O 1
ATOM 5395 N N . LEU A 1 679 ? 142.828 162.207 143.100 1.00 18.59 679 LEU A N 1
ATOM 5396 C CA . LEU A 1 679 ? 143.126 160.986 142.356 1.00 18.59 679 LEU A CA 1
ATOM 5397 C C . LEU A 1 679 ? 141.848 160.347 141.822 1.00 18.59 679 LEU A C 1
ATOM 5398 O O . LEU A 1 679 ? 141.749 160.022 140.626 1.00 18.59 679 LEU A O 1
ATOM 5403 N N . VAL A 1 680 ? 140.852 160.182 142.697 1.00 19.38 680 VAL A N 1
ATOM 5404 C CA . VAL A 1 680 ? 139.578 159.604 142.282 1.00 19.38 680 VAL A CA 1
ATOM 5405 C C . VAL A 1 680 ? 138.965 160.427 141.161 1.00 19.38 680 VAL A C 1
ATOM 5406 O O . VAL A 1 680 ? 138.472 159.880 140.170 1.00 19.38 680 VAL A O 1
ATOM 5410 N N . GLY A 1 681 ? 138.985 161.753 141.300 1.00 20.90 681 GLY A N 1
ATOM 5411 C CA . GLY A 1 681 ? 138.379 162.607 140.298 1.00 20.90 681 GLY A CA 1
ATOM 5412 C C . GLY A 1 681 ? 139.102 162.553 138.969 1.00 20.90 681 GLY A C 1
ATOM 5413 O O . GLY A 1 681 ? 138.471 162.438 137.920 1.00 20.90 681 GLY A O 1
ATOM 5414 N N . MET A 1 682 ? 140.435 162.623 138.993 1.00 22.62 682 MET A N 1
ATOM 5415 C CA . MET A 1 682 ? 141.205 162.514 137.761 1.00 22.62 682 MET A CA 1
ATOM 5416 C C . MET A 1 682 ? 140.806 161.255 137.014 1.00 22.62 682 MET A C 1
ATOM 5417 O O . MET A 1 682 ? 140.415 161.307 135.839 1.00 22.62 682 MET A O 1
ATOM 5422 N N . ILE A 1 683 ? 140.833 160.122 137.719 1.00 20.43 683 ILE A N 1
ATOM 5423 C CA . ILE A 1 683 ? 140.480 158.851 137.096 1.00 20.43 683 ILE A CA 1
ATOM 5424 C C . ILE A 1 683 ? 139.053 158.896 136.561 1.00 20.43 683 ILE A C 1
ATOM 5425 O O . ILE A 1 683 ? 138.801 158.609 135.386 1.00 20.43 683 ILE A O 1
ATOM 5430 N N . ALA A 1 684 ? 138.107 159.307 137.407 1.00 21.41 684 ALA A N 1
ATOM 5431 C CA . ALA A 1 684 ? 136.694 159.117 137.103 1.00 21.41 684 ALA A CA 1
ATOM 5432 C C . ALA A 1 684 ? 136.215 160.048 135.999 1.00 21.41 684 ALA A C 1
ATOM 5433 O O . ALA A 1 684 ? 135.451 159.633 135.121 1.00 21.41 684 ALA A O 1
ATOM 5435 N N . ILE A 1 685 ? 136.640 161.313 136.023 1.00 22.32 685 ILE A N 1
ATOM 5436 C CA . ILE A 1 685 ? 136.088 162.294 135.103 1.00 22.32 685 ILE A CA 1
ATOM 5437 C C . ILE A 1 685 ? 136.963 162.516 133.882 1.00 22.32 685 ILE A C 1
ATOM 5438 O O . ILE A 1 685 ? 136.470 163.056 132.886 1.00 22.32 685 ILE A O 1
ATOM 5443 N N . SER A 1 686 ? 138.248 162.148 133.918 1.00 21.34 686 SER A N 1
ATOM 5444 C CA . SER A 1 686 ? 139.002 162.353 132.688 1.00 21.34 686 SER A CA 1
ATOM 5445 C C . SER A 1 686 ? 139.640 161.085 132.133 1.00 21.34 686 SER A C 1
ATOM 5446 O O . SER A 1 686 ? 139.335 160.676 131.008 1.00 21.34 686 SER A O 1
ATOM 5449 N N . LEU A 1 687 ? 140.500 160.441 132.921 1.00 18.21 687 LEU A N 1
ATOM 5450 C CA . LEU A 1 687 ? 141.390 159.429 132.363 1.00 18.21 687 LEU A CA 1
ATOM 5451 C C . LEU A 1 687 ? 140.629 158.165 131.987 1.00 18.21 687 LEU A C 1
ATOM 5452 O O . LEU A 1 687 ? 140.808 157.622 130.892 1.00 18.21 687 LEU A O 1
ATOM 5457 N N . LEU A 1 688 ? 139.779 157.675 132.892 1.00 16.84 688 LEU A N 1
ATOM 5458 C CA . LEU A 1 688 ? 139.037 156.450 132.600 1.00 16.84 688 LEU A CA 1
ATOM 5459 C C . LEU A 1 688 ? 138.063 156.621 131.441 1.00 16.84 688 LEU A C 1
ATOM 5460 O O . LEU A 1 688 ? 137.998 155.720 130.589 1.00 16.84 688 LEU A O 1
ATOM 5465 N N . PRO A 1 689 ? 137.258 157.693 131.356 1.00 17.67 689 PRO A N 1
ATOM 5466 C CA . PRO A 1 689 ? 136.413 157.859 130.158 1.00 17.67 689 PRO A CA 1
ATOM 5467 C C . PRO A 1 689 ? 137.199 157.917 128.859 1.00 17.67 689 PRO A C 1
ATOM 5468 O O . PRO A 1 689 ? 136.789 157.308 127.859 1.00 17.67 689 PRO A O 1
ATOM 5472 N N . VAL A 1 690 ? 138.333 158.622 128.852 1.00 17.55 690 VAL A N 1
ATOM 5473 C CA . VAL A 1 690 ? 139.165 158.663 127.653 1.00 17.55 690 VAL A CA 1
ATOM 5474 C C . VAL A 1 690 ? 139.655 157.266 127.305 1.00 17.55 690 VAL A C 1
ATOM 5475 O O . VAL A 1 690 ? 139.644 156.863 126.136 1.00 17.55 690 VAL A O 1
ATOM 5479 N N . GLY A 1 691 ? 140.090 156.508 128.312 1.00 15.93 691 GLY A N 1
ATOM 5480 C CA . GLY A 1 691 ? 140.556 155.156 128.062 1.00 15.93 691 GLY A CA 1
ATOM 5481 C C . GLY A 1 691 ? 139.467 154.254 127.517 1.00 15.93 691 GLY A C 1
ATOM 5482 O O . GLY A 1 691 ? 139.714 153.441 126.630 1.00 15.93 691 GLY A O 1
ATOM 5483 N N . VAL A 1 692 ? 138.245 154.391 128.035 1.00 14.57 692 VAL A N 1
ATOM 5484 C CA . VAL A 1 692 ? 137.134 153.578 127.547 1.00 14.57 692 VAL A CA 1
ATOM 5485 C C . VAL A 1 692 ? 136.817 153.909 126.093 1.00 14.57 692 VAL A C 1
ATOM 5486 O O . VAL A 1 692 ? 136.609 153.010 125.268 1.00 14.57 692 VAL A O 1
ATOM 5490 N N . ILE A 1 693 ? 136.752 155.201 125.761 1.00 15.07 693 ILE A N 1
ATOM 5491 C CA . ILE A 1 693 ? 136.461 155.596 124.383 1.00 15.07 693 ILE A CA 1
ATOM 5492 C C . ILE A 1 693 ? 137.563 155.105 123.448 1.00 15.07 693 ILE A C 1
ATOM 5493 O O . ILE A 1 693 ? 137.295 154.577 122.357 1.00 15.07 693 ILE A O 1
ATOM 5498 N N . GLN A 1 694 ? 138.818 155.244 123.877 1.00 14.44 694 GLN A N 1
ATOM 5499 C CA . GLN A 1 694 ? 139.932 154.737 123.089 1.00 14.44 694 GLN A CA 1
ATOM 5500 C C . GLN A 1 694 ? 139.847 153.231 122.915 1.00 14.44 694 GLN A C 1
ATOM 5501 O O . GLN A 1 694 ? 140.157 152.712 121.844 1.00 14.44 694 GLN A O 1
ATOM 5507 N N . ALA A 1 695 ? 139.468 152.510 123.971 1.00 13.14 695 ALA A N 1
ATOM 5508 C CA . ALA A 1 695 ? 139.373 151.058 123.881 1.00 13.14 695 ALA A CA 1
ATOM 5509 C C . ALA A 1 695 ? 138.311 150.648 122.874 1.00 13.14 695 ALA A C 1
ATOM 5510 O O . ALA A 1 695 ? 138.511 149.719 122.084 1.00 13.14 695 ALA A O 1
ATOM 5512 N N . TYR A 1 696 ? 137.164 151.328 122.898 1.00 13.99 696 TYR A N 1
ATOM 5513 C CA . TYR A 1 696 ? 136.139 151.062 121.896 1.00 13.99 696 TYR A CA 1
ATOM 5514 C C . TYR A 1 696 ? 136.703 151.260 120.495 1.00 13.99 696 TYR A C 1
ATOM 5515 O O . TYR A 1 696 ? 136.537 150.404 119.616 1.00 13.99 696 TYR A O 1
ATOM 5524 N N . ALA A 1 697 ? 137.403 152.378 120.281 1.00 13.63 697 ALA A N 1
ATOM 5525 C CA . ALA A 1 697 ? 137.972 152.638 118.960 1.00 13.63 697 ALA A CA 1
ATOM 5526 C C . ALA A 1 697 ? 139.012 151.589 118.574 1.00 13.63 697 ALA A C 1
ATOM 5527 O O . ALA A 1 697 ? 139.065 151.156 117.421 1.00 13.63 697 ALA A O 1
ATOM 5529 N N . SER A 1 698 ? 139.856 151.182 119.522 1.00 13.30 698 SER A N 1
ATOM 5530 C CA . SER A 1 698 ? 140.916 150.229 119.219 1.00 13.30 698 SER A CA 1
ATOM 5531 C C . SER A 1 698 ? 140.336 148.868 118.864 1.00 13.30 698 SER A C 1
ATOM 5532 O O . SER A 1 698 ? 140.806 148.198 117.940 1.00 13.30 698 SER A O 1
ATOM 5535 N N . ILE A 1 699 ? 139.313 148.439 119.601 1.00 12.16 699 ILE A N 1
ATOM 5536 C CA . ILE A 1 699 ? 138.696 147.152 119.312 1.00 12.16 699 ILE A CA 1
ATOM 5537 C C . ILE A 1 699 ? 137.976 147.200 117.972 1.00 12.16 699 ILE A C 1
ATOM 5538 O O . ILE A 1 699 ? 138.040 146.249 117.187 1.00 12.16 699 ILE A O 1
ATOM 5543 N N . THR A 1 700 ? 137.311 148.318 117.671 1.00 13.87 700 THR A N 1
ATOM 5544 C CA . THR A 1 700 ? 136.485 148.386 116.470 1.00 13.87 700 THR A CA 1
ATOM 5545 C C . THR A 1 700 ? 137.318 148.569 115.202 1.00 13.87 700 THR A C 1
ATOM 5546 O O . THR A 1 700 ? 137.112 147.860 114.213 1.00 13.87 700 THR A O 1
ATOM 5550 N N . HIS A 1 701 ? 138.254 149.517 115.206 1.00 15.34 701 HIS A N 1
ATOM 5551 C CA . HIS A 1 701 ? 138.965 149.922 113.999 1.00 15.34 701 HIS A CA 1
ATOM 5552 C C . HIS A 1 701 ? 140.433 149.538 113.976 1.00 15.34 701 HIS A C 1
ATOM 5553 O O . HIS A 1 701 ? 140.984 149.334 112.894 1.00 15.34 701 HIS A O 1
ATOM 5560 N N . GLY A 1 702 ? 141.081 149.445 115.127 1.00 14.31 702 GLY A N 1
ATOM 5561 C CA . GLY A 1 702 ? 142.502 149.153 115.185 1.00 14.31 702 GLY A CA 1
ATOM 5562 C C . GLY A 1 702 ? 143.170 150.169 116.086 1.00 14.31 702 GLY A C 1
ATOM 5563 O O . GLY A 1 702 ? 142.647 151.258 116.331 1.00 14.31 702 GLY A O 1
ATOM 5564 N N . LEU A 1 703 ? 144.349 149.808 116.592 1.00 14.96 703 LEU A N 1
ATOM 5565 C CA . LEU A 1 703 ? 145.028 150.689 117.535 1.00 14.96 703 LEU A CA 1
ATOM 5566 C C . LEU A 1 703 ? 145.408 152.013 116.889 1.00 14.96 703 LEU A C 1
ATOM 5567 O O . LEU A 1 703 ? 145.311 153.070 117.523 1.00 14.96 703 LEU A O 1
ATOM 5572 N N . TRP A 1 704 ? 145.833 151.977 115.625 1.00 15.94 704 TRP A N 1
ATOM 5573 C CA . TRP A 1 704 ? 146.219 153.198 114.924 1.00 15.94 704 TRP A CA 1
ATOM 5574 C C . TRP A 1 704 ? 145.122 154.253 114.990 1.00 15.94 704 TRP A C 1
ATOM 5575 O O . TRP A 1 704 ? 145.405 155.453 115.053 1.00 15.94 704 TRP A O 1
ATOM 5586 N N . TYR A 1 705 ? 143.861 153.825 114.955 1.00 16.94 705 TYR A N 1
ATOM 5587 C CA . TYR A 1 705 ? 142.763 154.781 114.991 1.00 16.94 705 TYR A CA 1
ATOM 5588 C C . TYR A 1 705 ? 142.614 155.389 116.378 1.00 16.94 705 TYR A C 1
ATOM 5589 O O . TYR A 1 705 ? 142.397 156.596 116.517 1.00 16.94 705 TYR A O 1
ATOM 5598 N N . ALA A 1 706 ? 142.734 154.565 117.420 1.00 15.78 706 ALA A N 1
ATOM 5599 C CA . ALA A 1 706 ? 142.552 155.063 118.778 1.00 15.78 706 ALA A CA 1
ATOM 5600 C C . ALA A 1 706 ? 143.637 156.061 119.166 1.00 15.78 706 ALA A C 1
ATOM 5601 O O . ALA A 1 706 ? 143.416 156.904 120.039 1.00 15.78 706 ALA A O 1
ATOM 5603 N N . ARG A 1 707 ? 144.811 155.974 118.545 1.00 16.81 707 ARG A N 1
ATOM 5604 C CA . ARG A 1 707 ? 145.904 156.900 118.810 1.00 16.81 707 ARG A CA 1
ATOM 5605 C C . ARG A 1 707 ? 146.026 158.001 117.766 1.00 16.81 707 ARG A C 1
ATOM 5606 O O . ARG A 1 707 ? 146.919 158.841 117.880 1.00 16.81 707 ARG A O 1
ATOM 5614 N N . SER A 1 708 ? 145.151 158.024 116.767 1.00 21.18 708 SER A N 1
ATOM 5615 C CA . SER A 1 708 ? 145.279 158.969 115.669 1.00 21.18 708 SER A CA 1
ATOM 5616 C C . SER A 1 708 ? 144.973 160.399 116.117 1.00 21.18 708 SER A C 1
ATOM 5617 O O . SER A 1 708 ? 144.281 160.638 117.107 1.00 21.18 708 SER A O 1
ATOM 5620 N N . GLU A 1 709 ? 145.512 161.361 115.361 1.00 27.36 709 GLU A N 1
ATOM 5621 C CA . GLU A 1 709 ? 145.273 162.769 115.666 1.00 27.36 709 GLU A CA 1
ATOM 5622 C C . GLU A 1 709 ? 143.798 163.120 115.530 1.00 27.36 709 GLU A C 1
ATOM 5623 O O . GLU A 1 709 ? 143.245 163.836 116.371 1.00 27.36 709 GLU A O 1
ATOM 5629 N N . GLU A 1 710 ? 143.142 162.610 114.487 1.00 27.33 710 GLU A N 1
ATOM 5630 C CA . GLU A 1 710 ? 141.726 162.895 114.283 1.00 27.33 710 GLU A CA 1
ATOM 5631 C C . GLU A 1 710 ? 140.889 162.397 115.453 1.00 27.33 710 GLU A C 1
ATOM 5632 O O . GLU A 1 710 ? 139.940 163.066 115.876 1.00 27.33 710 GLU A O 1
ATOM 5638 N N . PHE A 1 711 ? 141.223 161.224 115.989 1.00 22.95 711 PHE A N 1
ATOM 5639 C CA . PHE A 1 711 ? 140.442 160.679 117.090 1.00 22.95 711 PHE A CA 1
ATOM 5640 C C . PHE A 1 711 ? 140.729 161.400 118.405 1.00 22.95 711 PHE A C 1
ATOM 5641 O O . PHE A 1 711 ? 139.800 161.707 119.156 1.00 22.95 711 PHE A O 1
ATOM 5649 N N . LEU A 1 712 ? 142.002 161.682 118.703 1.00 24.80 712 LEU A N 1
ATOM 5650 C CA . LEU A 1 712 ? 142.325 162.339 119.967 1.00 24.80 712 LEU A CA 1
ATOM 5651 C C . LEU A 1 712 ? 141.819 163.773 120.005 1.00 24.80 712 LEU A C 1
ATOM 5652 O O . LEU A 1 712 ? 141.624 164.329 121.090 1.00 24.80 712 LEU A O 1
ATOM 5657 N N . GLN A 1 713 ? 141.595 164.386 118.846 1.00 28.65 713 GLN A N 1
ATOM 5658 C CA . GLN A 1 713 ? 141.111 165.757 118.794 1.00 28.65 713 GLN A CA 1
ATOM 5659 C C . GLN A 1 713 ? 139.593 165.842 118.724 1.00 28.65 713 GLN A C 1
ATOM 5660 O O . GLN A 1 713 ? 139.054 166.942 118.578 1.00 28.65 713 GLN A O 1
ATOM 5666 N N . MET A 1 714 ? 138.894 164.711 118.839 1.00 32.37 714 MET A N 1
ATOM 5667 C CA . MET A 1 714 ? 137.443 164.737 118.955 1.00 32.37 714 MET A CA 1
ATOM 5668 C C . MET A 1 714 ? 137.040 165.605 120.139 1.00 32.37 714 MET A C 1
ATOM 5669 O O . MET A 1 714 ? 137.714 165.622 121.171 1.00 32.37 714 MET A O 1
ATOM 5674 N N . GLU A 1 715 ? 135.936 166.335 119.975 1.00 34.65 715 GLU A N 1
ATOM 5675 C CA . GLU A 1 715 ? 135.545 167.332 120.967 1.00 34.65 715 GLU A CA 1
ATOM 5676 C C . GLU A 1 715 ? 135.345 166.721 122.347 1.00 34.65 715 GLU A C 1
ATOM 5677 O O . GLU A 1 715 ? 135.688 167.348 123.355 1.00 34.65 715 GLU A O 1
ATOM 5683 N N . ILE A 1 716 ? 134.793 165.509 122.418 1.00 31.22 716 ILE A N 1
ATOM 5684 C CA . ILE A 1 716 ? 134.588 164.869 123.714 1.00 31.22 716 ILE A CA 1
ATOM 5685 C C . ILE A 1 716 ? 135.925 164.623 124.407 1.00 31.22 716 ILE A C 1
ATOM 5686 O O . ILE A 1 716 ? 136.073 164.868 125.608 1.00 31.22 716 ILE A O 1
ATOM 5691 N N . LEU A 1 717 ? 136.924 164.144 123.660 1.00 27.88 717 LEU A N 1
ATOM 5692 C CA . LEU A 1 717 ? 138.223 163.869 124.269 1.00 27.88 717 LEU A CA 1
ATOM 5693 C C . LEU A 1 717 ? 138.946 165.147 124.667 1.00 27.88 717 LEU A C 1
ATOM 5694 O O . LEU A 1 717 ? 139.585 165.191 125.724 1.00 27.88 717 LEU A O 1
ATOM 5699 N N . ASP A 1 718 ? 138.863 166.191 123.841 1.00 32.61 718 ASP A N 1
ATOM 5700 C CA . ASP A 1 718 ? 139.455 167.470 124.214 1.00 32.61 718 ASP A CA 1
ATOM 5701 C C . ASP A 1 718 ? 138.807 168.010 125.483 1.00 32.61 718 ASP A C 1
ATOM 5702 O O . ASP A 1 718 ? 139.497 168.483 126.395 1.00 32.61 718 ASP A O 1
ATOM 5707 N N . THR A 1 719 ? 137.478 167.911 125.569 1.00 30.89 719 THR A N 1
ATOM 5708 C CA . THR A 1 719 ? 136.764 168.349 126.763 1.00 30.89 719 THR A CA 1
ATOM 5709 C C . THR A 1 719 ? 137.187 167.545 127.987 1.00 30.89 719 THR A C 1
ATOM 5710 O O . THR A 1 719 ? 137.405 168.110 129.063 1.00 30.89 719 THR A O 1
ATOM 5714 N N . LEU A 1 720 ? 137.319 166.226 127.838 1.00 26.13 720 LEU A N 1
ATOM 5715 C CA . LEU A 1 720 ? 137.707 165.385 128.966 1.00 26.13 720 LEU A CA 1
ATOM 5716 C C . LEU A 1 720 ? 139.124 165.701 129.427 1.00 26.13 720 LEU A C 1
ATOM 5717 O O . LEU A 1 720 ? 139.414 165.664 130.627 1.00 26.13 720 LEU A O 1
ATOM 5722 N N . ARG A 1 721 ? 140.023 166.005 128.487 1.00 28.04 721 ARG A N 1
ATOM 5723 C CA . ARG A 1 721 ? 141.363 166.440 128.868 1.00 28.04 721 ARG A CA 1
ATOM 5724 C C . ARG A 1 721 ? 141.316 167.766 129.618 1.00 28.04 721 ARG A C 1
ATOM 5725 O O . ARG A 1 721 ? 142.042 167.955 130.600 1.00 28.04 721 ARG A O 1
ATOM 5733 N N . TRP A 1 722 ? 140.474 168.696 129.162 1.00 31.26 722 TRP A N 1
ATOM 5734 C CA . TRP A 1 722 ? 140.301 169.963 129.870 1.00 31.26 722 TRP A CA 1
ATOM 5735 C C . TRP A 1 722 ? 139.718 169.744 131.259 1.00 31.26 722 TRP A C 1
ATOM 5736 O O . TRP A 1 722 ? 140.144 170.375 132.232 1.00 31.26 722 TRP A O 1
ATOM 5747 N N . VAL A 1 723 ? 138.724 168.862 131.361 1.00 27.49 723 VAL A N 1
ATOM 5748 C CA . VAL A 1 723 ? 138.017 168.620 132.614 1.00 27.49 723 VAL A CA 1
ATOM 5749 C C . VAL A 1 723 ? 138.961 168.092 133.685 1.00 27.49 723 VAL A C 1
ATOM 5750 O O . VAL A 1 723 ? 138.751 168.326 134.882 1.00 27.49 723 VAL A O 1
ATOM 5754 N N . ARG A 1 724 ? 140.038 167.417 133.274 1.00 24.06 724 ARG A N 1
ATOM 5755 C CA . ARG A 1 724 ? 141.004 166.887 134.233 1.00 24.06 724 ARG A CA 1
ATOM 5756 C C . ARG A 1 724 ? 141.627 167.993 135.077 1.00 24.06 724 ARG A C 1
ATOM 5757 O O . ARG A 1 724 ? 142.129 167.731 136.175 1.00 24.06 724 ARG A O 1
ATOM 5765 N N . THR A 1 725 ? 141.598 169.233 134.585 1.00 26.04 725 THR A N 1
ATOM 5766 C CA . THR A 1 725 ? 142.265 170.340 135.265 1.00 26.04 725 THR A CA 1
ATOM 5767 C C . THR A 1 725 ? 141.716 170.566 136.672 1.00 26.04 725 THR A C 1
ATOM 5768 O O . THR A 1 725 ? 142.471 170.848 137.606 1.00 26.04 725 THR A O 1
ATOM 5772 N N . ALA A 1 726 ? 140.398 170.444 136.839 1.00 24.55 726 ALA A N 1
ATOM 5773 C CA . ALA A 1 726 ? 139.792 170.657 138.151 1.00 24.55 726 ALA A CA 1
ATOM 5774 C C . ALA A 1 726 ? 140.288 169.629 139.164 1.00 24.55 726 ALA A C 1
ATOM 5775 O O . ALA A 1 726 ? 140.735 169.983 140.263 1.00 24.55 726 ALA A O 1
ATOM 5777 N N . ALA A 1 727 ? 140.221 168.346 138.807 1.00 24.17 727 ALA A N 1
ATOM 5778 C CA . ALA A 1 727 ? 140.747 167.307 139.684 1.00 24.17 727 ALA A CA 1
ATOM 5779 C C . ALA A 1 727 ? 142.246 167.479 139.882 1.00 24.17 727 ALA A C 1
ATOM 5780 O O . ALA A 1 727 ? 142.773 167.243 140.974 1.00 24.17 727 ALA A O 1
ATOM 5782 N N . ASP A 1 728 ? 142.948 167.893 138.827 1.00 25.79 728 ASP A N 1
ATOM 5783 C CA . ASP A 1 728 ? 144.382 168.138 138.927 1.00 25.79 728 ASP A CA 1
ATOM 5784 C C . ASP A 1 728 ? 144.681 169.236 139.941 1.00 25.79 728 ASP A C 1
ATOM 5785 O O . ASP A 1 728 ? 145.599 169.106 140.757 1.00 25.79 728 ASP A O 1
ATOM 5790 N N . LEU A 1 729 ? 143.917 170.330 139.897 1.00 24.17 729 LEU A N 1
ATOM 5791 C CA . LEU A 1 729 ? 144.107 171.401 140.871 1.00 24.17 729 LEU A CA 1
ATOM 5792 C C . LEU A 1 729 ? 143.780 170.940 142.283 1.00 24.17 729 LEU A C 1
ATOM 5793 O O . LEU A 1 729 ? 144.473 171.323 143.231 1.00 24.17 729 LEU A O 1
ATOM 5798 N N . ILE A 1 730 ? 142.735 170.129 142.445 1.00 22.08 730 ILE A N 1
ATOM 5799 C CA . ILE A 1 730 ? 142.407 169.598 143.766 1.00 22.08 730 ILE A CA 1
ATOM 5800 C C . ILE A 1 730 ? 143.565 168.759 144.303 1.00 22.08 730 ILE A C 1
ATOM 5801 O O . ILE A 1 730 ? 143.981 168.897 145.463 1.00 22.08 730 ILE A O 1
ATOM 5806 N N . PHE A 1 731 ? 144.114 167.889 143.453 1.00 20.39 731 PHE A N 1
ATOM 5807 C CA . PHE A 1 731 ? 145.230 167.040 143.851 1.00 20.39 731 PHE A CA 1
ATOM 5808 C C . PHE A 1 731 ? 146.459 167.865 144.208 1.00 20.39 731 PHE A C 1
ATOM 5809 O O . PHE A 1 731 ? 147.161 167.563 145.181 1.00 20.39 731 PHE A O 1
ATOM 5817 N N . ILE A 1 732 ? 146.750 168.897 143.418 1.00 22.55 732 ILE A N 1
ATOM 5818 C CA . ILE A 1 732 ? 147.902 169.743 143.701 1.00 22.55 732 ILE A CA 1
ATOM 5819 C C . ILE A 1 732 ? 147.702 170.512 145.003 1.00 22.55 732 ILE A C 1
ATOM 5820 O O . ILE A 1 732 ? 148.657 170.710 145.762 1.00 22.55 732 ILE A O 1
ATOM 5825 N N . GLY A 1 733 ? 146.475 170.949 145.288 1.00 23.30 733 GLY A N 1
ATOM 5826 C CA . GLY A 1 733 ? 146.209 171.555 146.582 1.00 23.30 733 GLY A CA 1
ATOM 5827 C C . GLY A 1 733 ? 146.482 170.600 147.729 1.00 23.30 733 GLY A C 1
ATOM 5828 O O . GLY A 1 733 ? 147.103 170.973 148.728 1.00 23.30 733 GLY A O 1
ATOM 5829 N N . GLY A 1 734 ? 146.042 169.349 147.589 1.00 23.16 734 GLY A N 1
ATOM 5830 C CA . GLY A 1 734 ? 146.345 168.361 148.615 1.00 23.16 734 GLY A CA 1
ATOM 5831 C C . GLY A 1 734 ? 147.836 168.142 148.791 1.00 23.16 734 GLY A C 1
ATOM 5832 O O . GLY A 1 734 ? 148.336 168.048 149.919 1.00 23.16 734 GLY A O 1
ATOM 5833 N N . ALA A 1 735 ? 148.565 168.073 147.678 1.00 23.98 735 ALA A N 1
ATOM 5834 C CA . ALA A 1 735 ? 150.010 167.882 147.736 1.00 23.98 735 ALA A CA 1
ATOM 5835 C C . ALA A 1 735 ? 150.688 169.050 148.442 1.00 23.98 735 ALA A C 1
ATOM 5836 O O . ALA A 1 735 ? 151.597 168.858 149.258 1.00 23.98 735 ALA A O 1
ATOM 5838 N N . ILE A 1 736 ? 150.255 170.275 148.137 1.00 25.93 736 ILE A N 1
ATOM 5839 C CA . ILE A 1 736 ? 150.812 171.451 148.797 1.00 25.93 736 ILE A CA 1
ATOM 5840 C C . ILE A 1 736 ? 150.524 171.422 150.293 1.00 25.93 736 ILE A C 1
ATOM 5841 O O . ILE A 1 736 ? 151.400 171.748 151.102 1.00 25.93 736 ILE A O 1
ATOM 5846 N N . CYS A 1 737 ? 149.312 171.019 150.691 1.00 28.48 737 CYS A N 1
ATOM 5847 C CA . CYS A 1 737 ? 149.013 170.920 152.121 1.00 28.48 737 CYS A CA 1
ATOM 5848 C C . CYS A 1 737 ? 149.927 169.920 152.821 1.00 28.48 737 CYS A C 1
ATOM 5849 O O . CYS A 1 737 ? 150.464 170.208 153.900 1.00 28.48 737 CYS A O 1
ATOM 5852 N N . VAL A 1 738 ? 150.117 168.740 152.228 1.00 27.35 738 VAL A N 1
ATOM 5853 C CA . VAL A 1 738 ? 150.965 167.730 152.862 1.00 27.35 738 VAL A CA 1
ATOM 5854 C C . VAL A 1 738 ? 152.406 168.223 152.956 1.00 27.35 738 VAL A C 1
ATOM 5855 O O . VAL A 1 738 ? 153.083 168.040 153.980 1.00 27.35 738 VAL A O 1
ATOM 5859 N N . ALA A 1 739 ? 152.898 168.850 151.885 1.00 27.58 739 ALA A N 1
ATOM 5860 C CA . ALA A 1 739 ? 154.257 169.376 151.897 1.00 27.58 739 ALA A CA 1
ATOM 5861 C C . ALA A 1 739 ? 154.421 170.440 152.971 1.00 27.58 739 ALA A C 1
ATOM 5862 O O . ALA A 1 739 ? 155.438 170.476 153.673 1.00 27.58 739 ALA A O 1
ATOM 5864 N N . ILE A 1 740 ? 153.420 171.310 153.121 1.00 29.50 740 ILE A N 1
ATOM 5865 C CA . ILE A 1 740 ? 153.480 172.351 154.141 1.00 29.50 740 ILE A CA 1
ATOM 5866 C C . ILE A 1 740 ? 153.524 171.734 155.530 1.00 29.50 740 ILE A C 1
ATOM 5867 O O . ILE A 1 740 ? 154.283 172.182 156.394 1.00 29.50 740 ILE A O 1
ATOM 5872 N N . GLN A 1 741 ? 152.706 170.709 155.774 1.00 32.17 741 GLN A N 1
ATOM 5873 C CA . GLN A 1 741 ? 152.713 170.065 157.086 1.00 32.17 741 GLN A CA 1
ATOM 5874 C C . GLN A 1 741 ? 154.078 169.459 157.399 1.00 32.17 741 GLN A C 1
ATOM 5875 O O . GLN A 1 741 ? 154.630 169.662 158.493 1.00 32.17 741 GLN A O 1
ATOM 5881 N N . ALA A 1 742 ? 154.647 168.720 156.443 1.00 31.09 742 ALA A N 1
ATOM 5882 C CA . ALA A 1 742 ? 155.947 168.099 156.685 1.00 31.09 742 ALA A CA 1
ATOM 5883 C C . ALA A 1 742 ? 157.025 169.150 156.916 1.00 31.09 742 ALA A C 1
ATOM 5884 O O . ALA A 1 742 ? 157.865 169.006 157.814 1.00 31.09 742 ALA A O 1
ATOM 5886 N N . THR A 1 743 ? 157.010 170.219 156.118 1.00 31.82 743 THR A N 1
ATOM 5887 C CA . THR A 1 743 ? 158.005 171.274 156.264 1.00 31.82 743 THR A CA 1
ATOM 5888 C C . THR A 1 743 ? 157.860 171.991 157.601 1.00 31.82 743 THR A C 1
ATOM 5889 O O . THR A 1 743 ? 158.860 172.308 158.253 1.00 31.82 743 THR A O 1
ATOM 5893 N N . LYS A 1 744 ? 156.621 172.250 158.029 1.00 33.33 744 LYS A N 1
ATOM 5894 C CA . LYS A 1 744 ? 156.402 172.856 159.337 1.00 33.33 744 LYS A CA 1
ATOM 5895 C C . LYS A 1 744 ? 156.940 171.978 160.451 1.00 33.33 744 LYS A C 1
ATOM 5896 O O . LYS A 1 744 ? 157.508 172.491 161.420 1.00 33.33 744 LYS A O 1
ATOM 5902 N N . ILE A 1 745 ? 156.758 170.663 160.348 1.00 34.85 745 ILE A N 1
ATOM 5903 C CA . ILE A 1 745 ? 157.267 169.789 161.400 1.00 34.85 745 ILE A CA 1
ATOM 5904 C C . ILE A 1 745 ? 158.793 169.799 161.411 1.00 34.85 745 ILE A C 1
ATOM 5905 O O . ILE A 1 745 ? 159.417 170.034 162.451 1.00 34.85 745 ILE A O 1
ATOM 5910 N N . VAL A 1 746 ? 159.420 169.571 160.252 1.00 33.84 746 VAL A N 1
ATOM 5911 C CA . VAL A 1 746 ? 160.869 169.379 160.253 1.00 33.84 746 VAL A CA 1
ATOM 5912 C C . VAL A 1 746 ? 161.635 170.684 160.431 1.00 33.84 746 VAL A C 1
ATOM 5913 O O . VAL A 1 746 ? 162.769 170.664 160.920 1.00 33.84 746 VAL A O 1
ATOM 5917 N N . PHE A 1 747 ? 161.053 171.817 160.062 1.00 21.83 747 PHE A N 1
ATOM 5918 C CA . PHE A 1 747 ? 161.756 173.092 160.167 1.00 21.83 747 PHE A CA 1
ATOM 5919 C C . PHE A 1 747 ? 161.049 174.039 161.130 1.00 21.83 747 PHE A C 1
ATOM 5920 O O . PHE A 1 747 ? 160.462 173.605 162.119 1.00 21.83 747 PHE A O 1
ATOM 5928 N N . MET B 1 1 ? 112.617 147.615 160.018 1.00 29.32 1 MET B N 1
ATOM 5929 C CA . MET B 1 1 ? 111.960 147.693 161.350 1.00 29.32 1 MET B CA 1
ATOM 5930 C C . MET B 1 1 ? 113.036 147.808 162.435 1.00 29.32 1 MET B C 1
ATOM 5931 O O . MET B 1 1 ? 114.111 147.196 162.265 1.00 29.32 1 MET B O 1
ATOM 5936 N N . GLY B 1 2 ? 112.759 148.567 163.502 1.00 25.18 2 GLY B N 1
ATOM 5937 C CA . GLY B 1 2 ? 113.741 148.739 164.560 1.00 25.18 2 GLY B CA 1
ATOM 5938 C C . GLY B 1 2 ? 115.083 149.172 164.015 1.00 25.18 2 GLY B C 1
ATOM 5939 O O . GLY B 1 2 ? 115.173 149.998 163.099 1.00 25.18 2 GLY B O 1
ATOM 5940 N N . GLN B 1 3 ? 116.149 148.608 164.584 1.00 26.29 3 GLN B N 1
ATOM 5941 C CA . GLN B 1 3 ? 117.507 148.915 164.155 1.00 26.29 3 GLN B CA 1
ATOM 5942 C C . GLN B 1 3 ? 117.820 148.412 162.752 1.00 26.29 3 GLN B C 1
ATOM 5943 O O . GLN B 1 3 ? 118.823 148.840 162.174 1.00 26.29 3 GLN B O 1
ATOM 5949 N N . TYR B 1 4 ? 116.996 147.530 162.192 1.00 21.30 4 TYR B N 1
ATOM 5950 C CA . TYR B 1 4 ? 117.255 146.942 160.886 1.00 21.30 4 TYR B CA 1
ATOM 5951 C C . TYR B 1 4 ? 116.493 147.640 159.769 1.00 21.30 4 TYR B C 1
ATOM 5952 O O . TYR B 1 4 ? 116.398 147.095 158.664 1.00 21.30 4 TYR B O 1
ATOM 5961 N N . LYS B 1 5 ? 115.941 148.826 160.036 1.00 25.30 5 LYS B N 1
ATOM 5962 C CA . LYS B 1 5 ? 115.137 149.519 159.035 1.00 25.30 5 LYS B CA 1
ATOM 5963 C C . LYS B 1 5 ? 115.964 149.871 157.804 1.00 25.30 5 LYS B C 1
ATOM 5964 O O . LYS B 1 5 ? 115.490 149.745 156.670 1.00 25.30 5 LYS B O 1
ATOM 5970 N N . LYS B 1 6 ? 117.206 150.322 158.006 1.00 25.81 6 LYS B N 1
ATOM 5971 C CA . LYS B 1 6 ? 118.051 150.663 156.866 1.00 25.81 6 LYS B CA 1
ATOM 5972 C C . LYS B 1 6 ? 118.366 149.437 156.018 1.00 25.81 6 LYS B C 1
ATOM 5973 O O . LYS B 1 6 ? 118.367 149.515 154.786 1.00 25.81 6 LYS B O 1
ATOM 5979 N N . LEU B 1 7 ? 118.635 148.296 156.657 1.00 24.19 7 LEU B N 1
ATOM 5980 C CA . LEU B 1 7 ? 118.883 147.070 155.904 1.00 24.19 7 LEU B CA 1
ATOM 5981 C C . LEU B 1 7 ? 117.642 146.640 155.131 1.00 24.19 7 LEU B C 1
ATOM 5982 O O . LEU B 1 7 ? 117.730 146.233 153.966 1.00 24.19 7 LEU B O 1
ATOM 5987 N N . TRP B 1 8 ? 116.472 146.721 155.769 1.00 23.54 8 TRP B N 1
ATOM 5988 C CA . TRP B 1 8 ? 115.231 146.375 155.083 1.00 23.54 8 TRP B CA 1
ATOM 5989 C C . TRP B 1 8 ? 114.998 147.280 153.881 1.00 23.54 8 TRP B C 1
ATOM 5990 O O . TRP B 1 8 ? 114.599 146.816 152.807 1.00 23.54 8 TRP B O 1
ATOM 6001 N N . TYR B 1 9 ? 115.233 148.583 154.048 1.00 25.41 9 TYR B N 1
ATOM 6002 C CA . TYR B 1 9 ? 115.025 149.516 152.946 1.00 25.41 9 TYR B CA 1
ATOM 6003 C C . TYR B 1 9 ? 116.038 149.297 151.832 1.00 25.41 9 TYR B C 1
ATOM 6004 O O . TYR B 1 9 ? 115.698 149.426 150.652 1.00 25.41 9 TYR B O 1
ATOM 6013 N N . LEU B 1 10 ? 117.279 148.957 152.181 1.00 22.69 10 LEU B N 1
ATOM 6014 C CA . LEU B 1 10 ? 118.272 148.607 151.173 1.00 22.69 10 LEU B CA 1
ATOM 6015 C C . LEU B 1 10 ? 117.826 147.393 150.370 1.00 22.69 10 LEU B C 1
ATOM 6016 O O . LEU B 1 10 ? 117.919 147.377 149.137 1.00 22.69 10 LEU B O 1
ATOM 6021 N N . LEU B 1 11 ? 117.336 146.363 151.060 1.00 27.23 11 LEU B N 1
ATOM 6022 C CA . LEU B 1 11 ? 116.884 145.162 150.366 1.00 27.23 11 LEU B CA 1
ATOM 6023 C C . LEU B 1 11 ? 115.683 145.460 149.474 1.00 27.23 11 LEU B C 1
ATOM 6024 O O . LEU B 1 11 ? 115.609 144.980 148.338 1.00 27.23 11 LEU B O 1
ATOM 6029 N N . PHE B 1 12 ? 114.741 146.272 149.967 1.00 24.56 12 PHE B N 1
ATOM 6030 C CA . PHE B 1 12 ? 113.584 146.648 149.159 1.00 24.56 12 PHE B CA 1
ATOM 6031 C C . PHE B 1 12 ? 113.994 147.433 147.920 1.00 24.56 12 PHE B C 1
ATOM 6032 O O . PHE B 1 12 ? 113.471 147.183 146.827 1.00 24.56 12 PHE B O 1
ATOM 6040 N N . ALA B 1 13 ? 114.915 148.387 148.070 1.00 24.12 13 ALA B N 1
ATOM 6041 C CA . ALA B 1 13 ? 115.371 149.166 146.926 1.00 24.12 13 ALA B CA 1
ATOM 6042 C C . ALA B 1 13 ? 116.084 148.286 145.910 1.00 24.12 13 ALA B C 1
ATOM 6043 O O . ALA B 1 13 ? 115.863 148.422 144.699 1.00 24.12 13 ALA B O 1
ATOM 6045 N N . VAL B 1 14 ? 116.942 147.382 146.385 1.00 25.74 14 VAL B N 1
ATOM 6046 C CA . VAL B 1 14 ? 117.630 146.469 145.481 1.00 25.74 14 VAL B CA 1
ATOM 6047 C C . VAL B 1 14 ? 116.622 145.622 144.720 1.00 25.74 14 VAL B C 1
ATOM 6048 O O . VAL B 1 14 ? 116.727 145.453 143.500 1.00 25.74 14 VAL B O 1
ATOM 6052 N N . LEU B 1 15 ? 115.626 145.085 145.426 1.00 24.12 15 LEU B N 1
ATOM 6053 C CA . LEU B 1 15 ? 114.622 144.255 144.773 1.00 24.12 15 LEU B CA 1
ATOM 6054 C C . LEU B 1 15 ? 113.859 145.043 143.717 1.00 24.12 15 LEU B C 1
ATOM 6055 O O . LEU B 1 15 ? 113.688 144.570 142.588 1.00 24.12 15 LEU B O 1
ATOM 6060 N N . ALA B 1 16 ? 113.419 146.257 144.056 1.00 25.13 16 ALA B N 1
ATOM 6061 C CA . ALA B 1 16 ? 112.667 147.064 143.100 1.00 25.13 16 ALA B CA 1
ATOM 6062 C C . ALA B 1 16 ? 113.497 147.369 141.860 1.00 25.13 16 ALA B C 1
ATOM 6063 O O . ALA B 1 16 ? 113.042 147.140 140.733 1.00 25.13 16 ALA B O 1
ATOM 6065 N N . VAL B 1 17 ? 114.729 147.843 142.049 1.00 20.70 17 VAL B N 1
ATOM 6066 C CA . VAL B 1 17 ? 115.564 148.210 140.910 1.00 20.70 17 VAL B CA 1
ATOM 6067 C C . VAL B 1 17 ? 115.861 146.990 140.043 1.00 20.70 17 VAL B C 1
ATOM 6068 O O . VAL B 1 17 ? 115.693 147.023 138.816 1.00 20.70 17 VAL B O 1
ATOM 6072 N N . CYS B 1 18 ? 116.311 145.897 140.663 1.00 25.34 18 CYS B N 1
ATOM 6073 C CA . CYS B 1 18 ? 116.756 144.739 139.898 1.00 25.34 18 CYS B CA 1
ATOM 6074 C C . CYS B 1 18 ? 115.595 144.070 139.178 1.00 25.34 18 CYS B C 1
ATOM 6075 O O . CYS B 1 18 ? 115.733 143.647 138.024 1.00 25.34 18 CYS B O 1
ATOM 6078 N N . PHE B 1 19 ? 114.437 143.962 139.834 1.00 20.47 19 PHE B N 1
ATOM 6079 C CA . PHE B 1 19 ? 113.300 143.359 139.155 1.00 20.47 19 PHE B CA 1
ATOM 6080 C C . PHE B 1 19 ? 112.737 144.275 138.079 1.00 20.47 19 PHE B C 1
ATOM 6081 O O . PHE B 1 19 ? 112.221 143.785 137.072 1.00 20.47 19 PHE B O 1
ATOM 6089 N N . THR B 1 20 ? 112.845 145.596 138.246 1.00 23.23 20 THR B N 1
ATOM 6090 C CA . THR B 1 20 ? 112.481 146.494 137.157 1.00 23.23 20 THR B CA 1
ATOM 6091 C C . THR B 1 20 ? 113.385 146.271 135.949 1.00 23.23 20 THR B C 1
ATOM 6092 O O . THR B 1 20 ? 112.913 146.211 134.808 1.00 23.23 20 THR B O 1
ATOM 6096 N N . ILE B 1 21 ? 114.692 146.130 136.187 1.00 25.40 21 ILE B N 1
ATOM 6097 C CA . ILE B 1 21 ? 115.626 145.867 135.091 1.00 25.40 21 ILE B CA 1
ATOM 6098 C C . ILE B 1 21 ? 115.281 144.553 134.400 1.00 25.40 21 ILE B C 1
ATOM 6099 O O . ILE B 1 21 ? 115.198 144.479 133.165 1.00 25.40 21 ILE B O 1
ATOM 6104 N N . LEU B 1 22 ? 115.056 143.501 135.188 1.00 27.31 22 LEU B N 1
ATOM 6105 C CA . LEU B 1 22 ? 114.754 142.192 134.617 1.00 27.31 22 LEU B CA 1
ATOM 6106 C C . LEU B 1 22 ? 113.439 142.209 133.844 1.00 27.31 22 LEU B C 1
ATOM 6107 O O . LEU B 1 22 ? 113.336 141.604 132.772 1.00 27.31 22 LEU B O 1
ATOM 6112 N N . GLY B 1 23 ? 112.423 142.901 134.364 1.00 22.28 23 GLY B N 1
ATOM 6113 C CA . GLY B 1 23 ? 111.150 142.970 133.665 1.00 22.28 23 GLY B CA 1
ATOM 6114 C C . GLY B 1 23 ? 111.219 143.771 132.379 1.00 22.28 23 GLY B C 1
ATOM 6115 O O . GLY B 1 23 ? 110.596 143.410 131.376 1.00 22.28 23 GLY B O 1
ATOM 6116 N N . TYR B 1 24 ? 111.961 144.881 132.392 1.00 23.35 24 TYR B N 1
ATOM 6117 C CA . TYR B 1 24 ? 112.095 145.656 131.166 1.00 23.35 24 TYR B CA 1
ATOM 6118 C C . TYR B 1 24 ? 112.858 144.859 130.117 1.00 23.35 24 TYR B C 1
ATOM 6119 O O . TYR B 1 24 ? 112.527 144.905 128.926 1.00 23.35 24 TYR B O 1
ATOM 6128 N N . MET B 1 25 ? 113.870 144.099 130.543 1.00 22.17 25 MET B N 1
ATOM 6129 C CA . MET B 1 25 ? 114.517 143.170 129.622 1.00 22.17 25 MET B CA 1
ATOM 6130 C C . MET B 1 25 ? 113.570 142.077 129.146 1.00 22.17 25 MET B C 1
ATOM 6131 O O . MET B 1 25 ? 113.706 141.601 128.019 1.00 22.17 25 MET B O 1
ATOM 6136 N N . GLY B 1 26 ? 112.618 141.654 129.975 1.00 23.46 26 GLY B N 1
ATOM 6137 C CA . GLY B 1 26 ? 111.620 140.713 129.497 1.00 23.46 26 GLY B CA 1
ATOM 6138 C C . GLY B 1 26 ? 110.747 141.294 128.403 1.00 23.46 26 GLY B C 1
ATOM 6139 O O . GLY B 1 26 ? 110.454 140.622 127.407 1.00 23.46 26 GLY B O 1
ATOM 6140 N N . SER B 1 27 ? 110.331 142.548 128.567 1.00 22.44 27 SER B N 1
ATOM 6141 C CA . SER B 1 27 ? 109.603 143.229 127.499 1.00 22.44 27 SER B CA 1
ATOM 6142 C C . SER B 1 27 ? 110.462 143.344 126.244 1.00 22.44 27 SER B C 1
ATOM 6143 O O . SER B 1 27 ? 109.967 143.173 125.122 1.00 22.44 27 SER B O 1
ATOM 6146 N N . GLU B 1 28 ? 111.757 143.619 126.420 1.00 29.20 28 GLU B N 1
ATOM 6147 C CA . GLU B 1 28 ? 112.674 143.663 125.285 1.00 29.20 28 GLU B CA 1
ATOM 6148 C C . GLU B 1 28 ? 112.775 142.307 124.596 1.00 29.20 28 GLU B C 1
ATOM 6149 O O . GLU B 1 28 ? 112.862 142.234 123.369 1.00 29.20 28 GLU B O 1
ATOM 6155 N N . VAL B 1 29 ? 112.791 141.224 125.373 1.00 25.42 29 VAL B N 1
ATOM 6156 C CA . VAL B 1 29 ? 112.842 139.883 124.792 1.00 25.42 29 VAL B CA 1
ATOM 6157 C C . VAL B 1 29 ? 111.591 139.625 123.968 1.00 25.42 29 VAL B C 1
ATOM 6158 O O . VAL B 1 29 ? 111.654 139.090 122.855 1.00 25.42 29 VAL B O 1
ATOM 6162 N N . TYR B 1 30 ? 110.432 140.007 124.505 1.00 25.65 30 TYR B N 1
ATOM 6163 C CA . TYR B 1 30 ? 109.194 139.837 123.753 1.00 25.65 30 TYR B CA 1
ATOM 6164 C C . TYR B 1 30 ? 109.224 140.632 122.450 1.00 25.65 30 TYR B C 1
ATOM 6165 O O . TYR B 1 30 ? 108.815 140.128 121.399 1.00 25.65 30 TYR B O 1
ATOM 6174 N N . LYS B 1 31 ? 109.720 141.868 122.496 1.00 26.50 31 LYS B N 1
ATOM 6175 C CA . LYS B 1 31 ? 109.646 142.750 121.335 1.00 26.50 31 LYS B CA 1
ATOM 6176 C C . LYS B 1 31 ? 110.747 142.523 120.305 1.00 26.50 31 LYS B C 1
ATOM 6177 O O . LYS B 1 31 ? 110.523 142.791 119.120 1.00 26.50 31 LYS B O 1
ATOM 6183 N N . LYS B 1 32 ? 111.915 142.032 120.711 1.00 22.53 32 LYS B N 1
ATOM 6184 C CA . LYS B 1 32 ? 113.086 141.989 119.847 1.00 22.53 32 LYS B CA 1
ATOM 6185 C C . LYS B 1 32 ? 113.581 140.581 119.552 1.00 22.53 32 LYS B C 1
ATOM 6186 O O . LYS B 1 32 ? 114.660 140.434 118.972 1.00 22.53 32 LYS B O 1
ATOM 6192 N N . ALA B 1 33 ? 112.831 139.546 119.925 1.00 26.31 33 ALA B N 1
ATOM 6193 C CA . ALA B 1 33 ? 113.228 138.189 119.591 1.00 26.31 33 ALA B CA 1
ATOM 6194 C C . ALA B 1 33 ? 113.197 138.000 118.076 1.00 26.31 33 ALA B C 1
ATOM 6195 O O . ALA B 1 33 ? 112.436 138.672 117.377 1.00 26.31 33 ALA B O 1
ATOM 6197 N N . PRO B 1 34 ? 114.023 137.102 117.542 1.00 25.54 34 PRO B N 1
ATOM 6198 C CA . PRO B 1 34 ? 114.006 136.860 116.101 1.00 25.54 34 PRO B CA 1
ATOM 6199 C C . PRO B 1 34 ? 112.631 136.402 115.659 1.00 25.54 34 PRO B C 1
ATOM 6200 O O . PRO B 1 34 ? 112.077 135.439 116.210 1.00 25.54 34 PRO B O 1
ATOM 6204 N N . PRO B 1 35 ? 112.036 137.090 114.695 1.00 30.39 35 PRO B N 1
ATOM 6205 C CA . PRO B 1 35 ? 110.684 136.734 114.266 1.00 30.39 35 PRO B CA 1
ATOM 6206 C C . PRO B 1 35 ? 110.651 135.368 113.604 1.00 30.39 35 PRO B C 1
ATOM 6207 O O . PRO B 1 35 ? 111.617 134.930 112.977 1.00 30.39 35 PRO B O 1
ATOM 6211 N N . TYR B 1 36 ? 109.526 134.690 113.767 1.00 33.10 36 TYR B N 1
ATOM 6212 C CA . TYR B 1 36 ? 109.260 133.518 112.953 1.00 33.10 36 TYR B CA 1
ATOM 6213 C C . TYR B 1 36 ? 108.718 134.051 111.636 1.00 33.10 36 TYR B C 1
ATOM 6214 O O . TYR B 1 36 ? 107.622 134.625 111.615 1.00 33.10 36 TYR B O 1
ATOM 6223 N N . PRO B 1 37 ? 109.448 133.915 110.533 1.00 39.92 37 PRO B N 1
ATOM 6224 C CA . PRO B 1 37 ? 108.980 134.508 109.275 1.00 39.92 37 PRO B CA 1
ATOM 6225 C C . PRO B 1 37 ? 107.642 133.915 108.869 1.00 39.92 37 PRO B C 1
ATOM 6226 O O . PRO B 1 37 ? 107.400 132.719 109.034 1.00 39.92 37 PRO B O 1
ATOM 6230 N N . GLU B 1 38 ? 106.764 134.769 108.340 1.00 48.16 38 GLU B N 1
ATOM 6231 C CA . GLU B 1 38 ? 105.492 134.273 107.829 1.00 48.16 38 GLU B CA 1
ATOM 6232 C C . GLU B 1 38 ? 105.723 133.273 106.710 1.00 48.16 38 GLU B C 1
ATOM 6233 O O . GLU B 1 38 ? 105.086 132.214 106.668 1.00 48.16 38 GLU B O 1
ATOM 6239 N N . GLN B 1 39 ? 106.651 133.579 105.811 1.00 49.04 39 GLN B N 1
ATOM 6240 C CA . GLN B 1 39 ? 107.028 132.678 104.737 1.00 49.04 39 GLN B CA 1
ATOM 6241 C C . GLN B 1 39 ? 108.514 132.844 104.470 1.00 49.04 39 GLN B C 1
ATOM 6242 O O . GLN B 1 39 ? 109.040 133.957 104.532 1.00 49.04 39 GLN B O 1
ATOM 6248 N N . VAL B 1 40 ? 109.185 131.738 104.182 1.00 47.24 40 VAL B N 1
ATOM 6249 C CA . VAL B 1 40 ? 110.544 131.760 103.662 1.00 47.24 40 VAL B CA 1
ATOM 6250 C C . VAL B 1 40 ? 110.442 131.357 102.198 1.00 47.24 40 VAL B C 1
ATOM 6251 O O . VAL B 1 40 ? 110.064 130.223 101.881 1.00 47.24 40 VAL B O 1
ATOM 6255 N N . VAL B 1 41 ? 110.750 132.287 101.305 1.00 48.30 41 VAL B N 1
ATOM 6256 C CA . VAL B 1 41 ? 110.504 132.107 99.882 1.00 48.30 41 VAL B CA 1
ATOM 6257 C C . VAL B 1 41 ? 111.817 132.239 99.122 1.00 48.30 41 VAL B C 1
ATOM 6258 O O . VAL B 1 41 ? 112.664 133.082 99.435 1.00 48.30 41 VAL B O 1
ATOM 6262 N N . SER B 1 42 ? 111.993 131.370 98.134 1.00 50.20 42 SER B N 1
ATOM 6263 C CA . SER B 1 42 ? 113.146 131.470 97.258 1.00 50.20 42 SER B CA 1
ATOM 6264 C C . SER B 1 42 ? 113.016 132.693 96.355 1.00 50.20 42 SER B C 1
ATOM 6265 O O . SER B 1 42 ? 111.931 133.250 96.172 1.00 50.20 42 SER B O 1
ATOM 6268 N N . ALA B 1 43 ? 114.151 133.117 95.796 1.00 51.31 43 ALA B N 1
ATOM 6269 C CA . ALA B 1 43 ? 114.149 134.260 94.891 1.00 51.31 43 ALA B CA 1
ATOM 6270 C C . ALA B 1 43 ? 113.307 134.002 93.648 1.00 51.31 43 ALA B C 1
ATOM 6271 O O . ALA B 1 43 ? 112.862 134.958 93.005 1.00 51.31 43 ALA B O 1
ATOM 6273 N N . SER B 1 44 ? 113.080 132.735 93.301 1.00 54.01 44 SER B N 1
ATOM 6274 C CA . SER B 1 44 ? 112.235 132.369 92.174 1.00 54.01 44 SER B CA 1
ATOM 6275 C C . SER B 1 44 ? 110.748 132.411 92.505 1.00 54.01 44 SER B C 1
ATOM 6276 O O . SER B 1 44 ? 109.925 132.346 91.587 1.00 54.01 44 SER B O 1
ATOM 6279 N N . GLY B 1 45 ? 110.383 132.508 93.782 1.00 55.51 45 GLY B N 1
ATOM 6280 C CA . GLY B 1 45 ? 108.994 132.639 94.181 1.00 55.51 45 GLY B CA 1
ATOM 6281 C C . GLY B 1 45 ? 108.396 131.441 94.889 1.00 55.51 45 GLY B C 1
ATOM 6282 O O . GLY B 1 45 ? 107.269 131.547 95.388 1.00 55.51 45 GLY B O 1
ATOM 6283 N N . LYS B 1 46 ? 109.095 130.313 94.955 1.00 57.81 46 LYS B N 1
ATOM 6284 C CA . LYS B 1 46 ? 108.564 129.146 95.641 1.00 57.81 46 LYS B CA 1
ATOM 6285 C C . LYS B 1 46 ? 108.702 129.293 97.154 1.00 57.81 46 LYS B C 1
ATOM 6286 O O . LYS B 1 46 ? 109.707 129.785 97.671 1.00 57.81 46 LYS B O 1
ATOM 6292 N N . VAL B 1 47 ? 107.679 128.835 97.868 1.00 55.08 47 VAL B N 1
ATOM 6293 C CA . VAL B 1 47 ? 107.631 128.929 99.323 1.00 55.08 47 VAL B CA 1
ATOM 6294 C C . VAL B 1 47 ? 108.291 127.683 99.891 1.00 55.08 47 VAL B C 1
ATOM 6295 O O . VAL B 1 47 ? 107.873 126.558 99.595 1.00 55.08 47 VAL B O 1
ATOM 6299 N N . LEU B 1 48 ? 109.328 127.884 100.702 1.00 50.00 48 LEU B N 1
ATOM 6300 C CA . LEU B 1 48 ? 110.038 126.747 101.270 1.00 50.00 48 LEU B CA 1
ATOM 6301 C C . LEU B 1 48 ? 109.434 126.331 102.606 1.00 50.00 48 LEU B C 1
ATOM 6302 O O . LEU B 1 48 ? 109.355 125.137 102.909 1.00 50.00 48 LEU B O 1
ATOM 6307 N N . MET B 1 49 ? 108.990 127.299 103.403 1.00 43.93 49 MET B N 1
ATOM 6308 C CA . MET B 1 49 ? 108.334 127.010 104.670 1.00 43.93 49 MET B CA 1
ATOM 6309 C C . MET B 1 49 ? 107.564 128.236 105.134 1.00 43.93 49 MET B C 1
ATOM 6310 O O . MET B 1 49 ? 107.749 129.341 104.621 1.00 43.93 49 MET B O 1
ATOM 6315 N N . ALA B 1 50 ? 106.681 128.016 106.102 1.00 42.15 50 ALA B N 1
ATOM 6316 C CA . ALA B 1 50 ? 105.901 129.080 106.711 1.00 42.15 50 ALA B CA 1
ATOM 6317 C C . ALA B 1 50 ? 106.054 129.026 108.226 1.00 42.15 50 ALA B C 1
ATOM 6318 O O . ALA B 1 50 ? 106.609 128.074 108.780 1.00 42.15 50 ALA B O 1
ATOM 6320 N N . LYS B 1 51 ? 105.544 130.066 108.887 1.00 40.55 51 LYS B N 1
ATOM 6321 C CA . LYS B 1 51 ? 105.673 130.179 110.337 1.00 40.55 51 LYS B CA 1
ATOM 6322 C C . LYS B 1 51 ? 105.092 128.959 111.042 1.00 40.55 51 LYS B C 1
ATOM 6323 O O . LYS B 1 51 ? 105.660 128.456 112.021 1.00 40.55 51 LYS B O 1
ATOM 6329 N N . ASP B 1 52 ? 103.957 128.462 110.547 1.00 42.03 52 ASP B N 1
ATOM 6330 C CA . ASP B 1 52 ? 103.347 127.284 111.150 1.00 42.03 52 ASP B CA 1
ATOM 6331 C C . ASP B 1 52 ? 104.220 126.049 110.972 1.00 42.03 52 ASP B C 1
ATOM 6332 O O . ASP B 1 52 ? 104.270 125.196 111.864 1.00 42.03 52 ASP B O 1
ATOM 6337 N N . ASP B 1 53 ? 104.919 125.935 109.839 1.00 39.09 53 ASP B N 1
ATOM 6338 C CA . ASP B 1 53 ? 105.860 124.833 109.662 1.00 39.09 53 ASP B CA 1
ATOM 6339 C C . ASP B 1 53 ? 106.989 124.906 110.682 1.00 39.09 53 ASP B C 1
ATOM 6340 O O . ASP B 1 53 ? 107.394 123.882 111.244 1.00 39.09 53 ASP B O 1
ATOM 6345 N N . ILE B 1 54 ? 107.504 126.107 110.944 1.00 34.01 54 ILE B N 1
ATOM 6346 C CA . ILE B 1 54 ? 108.583 126.258 111.916 1.00 34.01 54 ILE B CA 1
ATOM 6347 C C . ILE B 1 54 ? 108.093 125.899 113.312 1.00 34.01 54 ILE B C 1
ATOM 6348 O O . ILE B 1 54 ? 108.797 125.246 114.091 1.00 34.01 54 ILE B O 1
ATOM 6353 N N . LEU B 1 55 ? 106.878 126.335 113.655 1.00 33.13 55 LEU B N 1
ATOM 6354 C CA . LEU B 1 55 ? 106.331 126.009 114.969 1.00 33.13 55 LEU B CA 1
ATOM 6355 C C . LEU B 1 55 ? 106.060 124.514 115.113 1.00 33.13 55 LEU B C 1
ATOM 6356 O O . LEU B 1 55 ? 106.302 123.936 116.181 1.00 33.13 55 LEU B O 1
ATOM 6361 N N . ALA B 1 56 ? 105.573 123.872 114.051 1.00 31.47 56 ALA B N 1
ATOM 6362 C CA . ALA B 1 56 ? 105.420 122.423 114.072 1.00 31.47 56 ALA B CA 1
ATOM 6363 C C . ALA B 1 56 ? 106.767 121.735 114.243 1.00 31.47 56 ALA B C 1
ATOM 6364 O O . ALA B 1 56 ? 106.864 120.707 114.919 1.00 31.47 56 ALA B O 1
ATOM 6366 N N . GLY B 1 57 ? 107.814 122.283 113.627 1.00 29.18 57 GLY B N 1
ATOM 6367 C CA . GLY B 1 57 ? 109.144 121.738 113.834 1.00 29.18 57 GLY B CA 1
ATOM 6368 C C . GLY B 1 57 ? 109.619 121.889 115.264 1.00 29.18 57 GLY B C 1
ATOM 6369 O O . GLY B 1 57 ? 110.266 120.995 115.809 1.00 29.18 57 GLY B O 1
ATOM 6370 N N . GLN B 1 58 ? 109.303 123.022 115.886 1.00 27.40 58 GLN B N 1
ATOM 6371 C CA . GLN B 1 58 ? 109.595 123.206 117.304 1.00 27.40 58 GLN B CA 1
ATOM 6372 C C . GLN B 1 58 ? 108.906 122.130 118.140 1.00 27.40 58 GLN B C 1
ATOM 6373 O O . GLN B 1 58 ? 109.517 121.521 119.030 1.00 27.40 58 GLN B O 1
ATOM 6379 N N . SER B 1 59 ? 107.633 121.866 117.840 1.00 27.91 59 SER B N 1
ATOM 6380 C CA . SER B 1 59 ? 106.897 120.824 118.554 1.00 27.91 59 SER B CA 1
ATOM 6381 C C . SER B 1 59 ? 107.534 119.451 118.353 1.00 27.91 59 SER B C 1
ATOM 6382 O O . SER B 1 59 ? 107.681 118.674 119.305 1.00 27.91 59 SER B O 1
ATOM 6385 N N . ALA B 1 60 ? 107.911 119.132 117.115 1.00 26.70 60 ALA B N 1
ATOM 6386 C CA . ALA B 1 60 ? 108.535 117.840 116.842 1.00 26.70 60 ALA B CA 1
ATOM 6387 C C . ALA B 1 60 ? 109.867 117.707 117.571 1.00 26.70 60 ALA B C 1
ATOM 6388 O O . ALA B 1 60 ? 110.218 116.626 118.061 1.00 26.70 60 ALA B O 1
ATOM 6390 N N . TRP B 1 61 ? 110.628 118.799 117.635 1.00 22.82 61 TRP B N 1
ATOM 6391 C CA . TRP B 1 61 ? 111.863 118.819 118.411 1.00 22.82 61 TRP B CA 1
ATOM 6392 C C . TRP B 1 61 ? 111.584 118.472 119.869 1.00 22.82 61 TRP B C 1
ATOM 6393 O O . TRP B 1 61 ? 112.268 117.631 120.474 1.00 22.82 61 TRP B O 1
ATOM 6404 N N . GLN B 1 62 ? 110.544 119.084 120.435 1.00 25.97 62 GLN B N 1
ATOM 6405 C CA . GLN B 1 62 ? 110.147 118.732 121.794 1.00 25.97 62 GLN B CA 1
ATOM 6406 C C . GLN B 1 62 ? 109.847 117.242 121.909 1.00 25.97 62 GLN B C 1
ATOM 6407 O O . GLN B 1 62 ? 110.267 116.589 122.869 1.00 25.97 62 GLN B O 1
ATOM 6413 N N . THR B 1 63 ? 109.142 116.683 120.921 1.00 27.13 63 THR B N 1
ATOM 6414 C CA . THR B 1 63 ? 108.832 115.254 120.944 1.00 27.13 63 THR B CA 1
ATOM 6415 C C . THR B 1 63 ? 110.082 114.383 120.946 1.00 27.13 63 THR B C 1
ATOM 6416 O O . THR B 1 63 ? 110.092 113.342 121.608 1.00 27.13 63 THR B O 1
ATOM 6420 N N . THR B 1 64 ? 111.113 114.757 120.191 1.00 26.35 64 THR B N 1
ATOM 6421 C CA . THR B 1 64 ? 112.377 114.032 120.277 1.00 26.35 64 THR B CA 1
ATOM 6422 C C . THR B 1 64 ? 113.062 114.222 121.618 1.00 26.35 64 THR B C 1
ATOM 6423 O O . THR B 1 64 ? 113.953 113.442 121.966 1.00 26.35 64 THR B O 1
ATOM 6427 N N . GLY B 1 65 ? 112.692 115.254 122.358 1.00 24.50 65 GLY B N 1
ATOM 6428 C CA . GLY B 1 65 ? 113.290 115.515 123.652 1.00 24.50 65 GLY B CA 1
ATOM 6429 C C . GLY B 1 65 ? 114.053 116.807 123.692 1.00 24.50 65 GLY B C 1
ATOM 6430 O O . GLY B 1 65 ? 114.552 117.192 124.758 1.00 24.50 65 GLY B O 1
ATOM 6431 N N . GLY B 1 66 ? 114.153 117.476 122.551 1.00 21.69 66 GLY B N 1
ATOM 6432 C CA . GLY B 1 66 ? 114.679 118.821 122.515 1.00 21.69 66 GLY B CA 1
ATOM 6433 C C . GLY B 1 66 ? 116.098 118.870 123.023 1.00 21.69 66 GLY B C 1
ATOM 6434 O O . GLY B 1 66 ? 117.006 118.226 122.492 1.00 21.69 66 GLY B O 1
ATOM 6435 N N . MET B 1 67 ? 116.274 119.626 124.098 1.00 21.17 67 MET B N 1
ATOM 6436 C CA . MET B 1 67 ? 117.578 119.992 124.625 1.00 21.17 67 MET B CA 1
ATOM 6437 C C . MET B 1 67 ? 118.332 118.801 125.201 1.00 21.17 67 MET B C 1
ATOM 6438 O O . MET B 1 67 ? 119.521 118.901 125.514 1.00 21.17 67 MET B O 1
ATOM 6443 N N . GLU B 1 68 ? 117.658 117.672 125.362 1.00 21.92 68 GLU B N 1
ATOM 6444 C CA . GLU B 1 68 ? 118.333 116.487 125.867 1.00 21.92 68 GLU B CA 1
ATOM 6445 C C . GLU B 1 68 ? 119.001 115.671 124.767 1.00 21.92 68 GLU B C 1
ATOM 6446 O O . GLU B 1 68 ? 119.701 114.704 125.076 1.00 21.92 68 GLU B O 1
ATOM 6452 N N . VAL B 1 69 ? 118.816 116.038 123.502 1.00 22.68 69 VAL B N 1
ATOM 6453 C CA . VAL B 1 69 ? 119.554 115.461 122.381 1.00 22.68 69 VAL B CA 1
ATOM 6454 C C . VAL B 1 69 ? 120.264 116.616 121.689 1.00 22.68 69 VAL B C 1
ATOM 6455 O O . VAL B 1 69 ? 119.641 117.371 120.935 1.00 22.68 69 VAL B O 1
ATOM 6459 N N . GLY B 1 70 ? 121.562 116.759 121.930 1.00 19.52 70 GLY B N 1
ATOM 6460 C CA . GLY B 1 70 ? 122.242 117.903 121.363 1.00 19.52 70 GLY B CA 1
ATOM 6461 C C . GLY B 1 70 ? 121.738 119.196 121.989 1.00 19.52 70 GLY B C 1
ATOM 6462 O O . GLY B 1 70 ? 121.073 119.206 123.026 1.00 19.52 70 GLY B O 1
ATOM 6463 N N . SER B 1 71 ? 122.054 120.305 121.326 1.00 16.68 71 SER B N 1
ATOM 6464 C CA . SER B 1 71 ? 121.649 121.621 121.798 1.00 16.68 71 SER B CA 1
ATOM 6465 C C . SER B 1 71 ? 121.147 122.458 120.628 1.00 16.68 71 SER B C 1
ATOM 6466 O O . SER B 1 71 ? 121.470 122.200 119.468 1.00 16.68 71 SER B O 1
ATOM 6469 N N . VAL B 1 72 ? 120.322 123.451 120.948 1.00 16.31 72 VAL B N 1
ATOM 6470 C CA . VAL B 1 72 ? 119.836 124.414 119.965 1.00 16.31 72 VAL B CA 1
ATOM 6471 C C . VAL B 1 72 ? 120.105 125.807 120.515 1.00 16.31 72 VAL B C 1
ATOM 6472 O O . VAL B 1 72 ? 119.717 126.114 121.647 1.00 16.31 72 VAL B O 1
ATOM 6476 N N . LEU B 1 73 ? 120.763 126.647 119.719 1.00 15.34 73 LEU B N 1
ATOM 6477 C CA . LEU B 1 73 ? 121.192 127.974 120.166 1.00 15.34 73 LEU B CA 1
ATOM 6478 C C . LEU B 1 73 ? 121.989 127.890 121.464 1.00 15.34 73 LEU B C 1
ATOM 6479 O O . LEU B 1 73 ? 121.830 128.707 122.370 1.00 15.34 73 LEU B O 1
ATOM 6484 N N . GLY B 1 74 ? 122.846 126.879 121.560 1.00 14.37 74 GLY B N 1
ATOM 6485 C CA . GLY B 1 74 ? 123.796 126.780 122.644 1.00 14.37 74 GLY B CA 1
ATOM 6486 C C . GLY B 1 74 ? 123.250 126.272 123.960 1.00 14.37 74 GLY B C 1
ATOM 6487 O O . GLY B 1 74 ? 123.973 126.312 124.960 1.00 14.37 74 GLY B O 1
ATOM 6488 N N . HIS B 1 75 ? 122.007 125.802 123.996 1.00 15.88 75 HIS B N 1
ATOM 6489 C CA . HIS B 1 75 ? 121.398 125.264 125.204 1.00 15.88 75 HIS B CA 1
ATOM 6490 C C . HIS B 1 75 ? 120.961 123.829 124.963 1.00 15.88 75 HIS B C 1
ATOM 6491 O O . HIS B 1 75 ? 120.284 123.540 123.974 1.00 15.88 75 HIS B O 1
ATOM 6498 N N . GLY B 1 76 ? 121.327 122.948 125.866 1.00 16.08 76 GLY B N 1
ATOM 6499 C CA . GLY B 1 76 ? 120.921 121.571 125.742 1.00 16.08 76 GLY B CA 1
ATOM 6500 C C . GLY B 1 76 ? 122.026 120.644 126.215 1.00 16.08 76 GLY B C 1
ATOM 6501 O O . GLY B 1 76 ? 122.785 120.983 127.117 1.00 16.08 76 GLY B O 1
ATOM 6502 N N . ALA B 1 77 ? 122.083 119.479 125.579 1.00 17.19 77 ALA B N 1
ATOM 6503 C CA . ALA B 1 77 ? 123.048 118.438 125.896 1.00 17.19 77 ALA B CA 1
ATOM 6504 C C . ALA B 1 77 ? 124.306 118.597 125.049 1.00 17.19 77 ALA B C 1
ATOM 6505 O O . ALA B 1 77 ? 124.333 119.349 124.075 1.00 17.19 77 ALA B O 1
ATOM 6507 N N . TYR B 1 78 ? 125.356 117.868 125.424 1.00 17.08 78 TYR B N 1
ATOM 6508 C CA . TYR B 1 78 ? 126.672 118.093 124.842 1.00 17.08 78 TYR B CA 1
ATOM 6509 C C . TYR B 1 78 ? 127.246 116.910 124.075 1.00 17.08 78 TYR B C 1
ATOM 6510 O O . TYR B 1 78 ? 128.326 117.047 123.493 1.00 17.08 78 TYR B O 1
ATOM 6519 N N . GLN B 1 79 ? 126.569 115.764 124.039 1.00 21.60 79 GLN B N 1
ATOM 6520 C CA . GLN B 1 79 ? 127.087 114.654 123.243 1.00 21.60 79 GLN B CA 1
ATOM 6521 C C . GLN B 1 79 ? 126.861 114.901 121.753 1.00 21.60 79 GLN B C 1
ATOM 6522 O O . GLN B 1 79 ? 127.816 115.003 120.979 1.00 21.60 79 GLN B O 1
ATOM 6528 N N . ALA B 1 80 ? 125.604 115.009 121.340 1.00 19.89 80 ALA B N 1
ATOM 6529 C CA . ALA B 1 80 ? 125.251 115.350 119.968 1.00 19.89 80 ALA B CA 1
ATOM 6530 C C . ALA B 1 80 ? 125.583 116.815 119.709 1.00 19.89 80 ALA B C 1
ATOM 6531 O O . ALA B 1 80 ? 125.757 117.595 1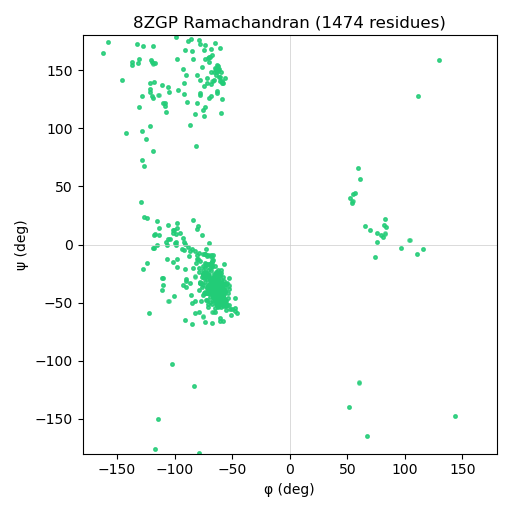20.643 1.00 19.89 80 ALA B O 1
ATOM 6533 N N . PRO B 1 81 ? 125.707 117.225 118.445 1.00 18.66 81 PRO B N 1
ATOM 6534 C CA . PRO B 1 81 ? 126.142 118.599 118.156 1.00 18.66 81 PRO B CA 1
ATOM 6535 C C . PRO B 1 81 ? 125.096 119.630 118.548 1.00 18.66 81 PRO B C 1
ATOM 6536 O O . PRO B 1 81 ? 123.943 119.322 118.848 1.00 18.66 81 PRO B O 1
ATOM 6540 N N . ASP B 1 82 ? 125.526 120.889 118.543 1.00 17.77 82 ASP B N 1
ATOM 6541 C CA . ASP B 1 82 ? 124.579 121.995 118.563 1.00 17.77 82 ASP B CA 1
ATOM 6542 C C . ASP B 1 82 ? 123.975 122.088 117.171 1.00 17.77 82 ASP B C 1
ATOM 6543 O O . ASP B 1 82 ? 124.665 122.453 116.215 1.00 17.77 82 ASP B O 1
ATOM 6548 N N . TRP B 1 83 ? 122.691 121.751 117.052 1.00 19.00 83 TRP B N 1
ATOM 6549 C CA . TRP B 1 83 ? 122.085 121.652 115.730 1.00 19.00 83 TRP B CA 1
ATOM 6550 C C . TRP B 1 83 ? 122.064 122.993 115.014 1.00 19.00 83 TRP B C 1
ATOM 6551 O O . TRP B 1 83 ? 122.163 123.033 113.787 1.00 19.00 83 TRP B O 1
ATOM 6562 N N . THR B 1 84 ? 121.948 124.096 115.750 1.00 17.26 84 THR B N 1
ATOM 6563 C CA . THR B 1 84 ? 122.005 125.399 115.097 1.00 17.26 84 THR B CA 1
ATOM 6564 C C . THR B 1 84 ? 123.360 125.614 114.434 1.00 17.26 84 THR B C 1
ATOM 6565 O O . THR B 1 84 ? 123.435 125.932 113.244 1.00 17.26 84 THR B O 1
ATOM 6569 N N . ALA B 1 85 ? 124.445 125.432 115.192 1.00 16.30 85 ALA B N 1
ATOM 6570 C CA . ALA B 1 85 ? 125.787 125.636 114.653 1.00 16.30 85 ALA B CA 1
ATOM 6571 C C . ALA B 1 85 ? 126.121 124.614 113.572 1.00 16.30 85 ALA B C 1
ATOM 6572 O O . ALA B 1 85 ? 126.700 124.965 112.540 1.00 16.30 85 ALA B O 1
ATOM 6574 N N . ASP B 1 86 ? 125.774 123.345 113.796 1.00 19.98 86 ASP B N 1
ATOM 6575 C CA . ASP B 1 86 ? 126.054 122.320 112.795 1.00 19.98 86 ASP B CA 1
ATOM 6576 C C . ASP B 1 86 ? 125.301 122.589 111.502 1.00 19.98 86 ASP B C 1
ATOM 6577 O O . ASP B 1 86 ? 125.879 122.506 110.414 1.00 19.98 86 ASP B O 1
ATOM 6582 N N . TRP B 1 87 ? 124.014 122.920 111.606 1.00 20.75 87 TRP B N 1
ATOM 6583 C CA . TRP B 1 87 ? 123.232 123.238 110.419 1.00 20.75 87 TRP B CA 1
ATOM 6584 C C . TRP B 1 87 ? 123.786 124.462 109.712 1.00 20.75 87 TRP B C 1
ATOM 6585 O O . TRP B 1 87 ? 123.920 124.464 108.486 1.00 20.75 87 TRP B O 1
ATOM 6596 N N . LEU B 1 88 ? 124.099 125.516 110.466 1.00 19.04 88 LEU B N 1
ATOM 6597 C CA . LEU B 1 88 ? 124.649 126.716 109.855 1.00 19.04 88 LEU B CA 1
ATOM 6598 C C . LEU B 1 88 ? 125.926 126.397 109.091 1.00 19.04 88 LEU B C 1
ATOM 6599 O O . LEU B 1 88 ? 126.086 126.804 107.937 1.00 19.04 88 LEU B O 1
ATOM 6604 N N . HIS B 1 89 ? 126.840 125.651 109.712 1.00 18.01 89 HIS B N 1
ATOM 6605 C CA . HIS B 1 89 ? 128.099 125.381 109.032 1.00 18.01 89 HIS B CA 1
ATOM 6606 C C . HIS B 1 89 ? 127.894 124.494 107.809 1.00 18.01 89 HIS B C 1
ATOM 6607 O O . HIS B 1 89 ? 128.496 124.737 106.760 1.00 18.01 89 HIS B O 1
ATOM 6614 N N . ARG B 1 90 ? 127.059 123.459 107.929 1.00 21.27 90 ARG B N 1
ATOM 6615 C CA . ARG B 1 90 ? 126.796 122.575 106.797 1.00 21.27 90 ARG B CA 1
ATOM 6616 C C . ARG B 1 90 ? 126.177 123.341 105.636 1.00 21.27 90 ARG B C 1
ATOM 6617 O O . ARG B 1 90 ? 126.582 123.173 104.480 1.00 21.27 90 ARG B O 1
ATOM 6625 N N . GLU B 1 91 ? 125.198 124.196 105.929 1.00 24.22 91 GLU B N 1
ATOM 6626 C CA . GLU B 1 91 ? 124.536 124.961 104.883 1.00 24.22 91 GLU B CA 1
ATOM 6627 C C . GLU B 1 91 ? 125.487 125.960 104.236 1.00 24.22 91 GLU B C 1
ATOM 6628 O O . GLU B 1 91 ? 125.491 126.109 103.011 1.00 24.22 91 GLU B O 1
ATOM 6634 N N . LEU B 1 92 ? 126.302 126.651 105.036 1.00 21.47 92 LEU B N 1
ATOM 6635 C CA . LEU B 1 92 ? 127.268 127.582 104.462 1.00 21.47 92 LEU B CA 1
ATOM 6636 C C . LEU B 1 92 ? 128.279 126.852 103.589 1.00 21.47 92 LEU B C 1
ATOM 6637 O O . LEU B 1 92 ? 128.648 127.339 102.517 1.00 21.47 92 LEU B O 1
ATOM 6642 N N . SER B 1 93 ? 128.743 125.684 104.037 1.00 21.99 93 SER B N 1
ATOM 6643 C CA . SER B 1 93 ? 129.691 124.905 103.250 1.00 21.99 93 SER B CA 1
ATOM 6644 C C . SER B 1 93 ? 129.074 124.458 101.931 1.00 21.99 93 SER B C 1
ATOM 6645 O O . SER B 1 93 ? 129.732 124.504 100.885 1.00 21.99 93 SER B O 1
ATOM 6648 N N . ALA B 1 94 ? 127.815 124.018 101.964 1.00 26.00 94 ALA B N 1
ATOM 6649 C CA . ALA B 1 94 ? 127.134 123.625 100.735 1.00 26.00 94 ALA B CA 1
ATOM 6650 C C . ALA B 1 94 ? 126.964 124.815 99.796 1.00 26.00 94 ALA B C 1
ATOM 6651 O O . ALA B 1 94 ? 127.161 124.696 98.581 1.00 26.00 94 ALA B O 1
ATOM 6653 N N . TRP B 1 95 ? 126.587 125.972 100.345 1.00 28.52 95 TRP B N 1
ATOM 6654 C CA . TRP B 1 95 ? 126.469 127.185 99.542 1.00 28.52 95 TRP B CA 1
ATOM 6655 C C . TRP B 1 95 ? 127.794 127.526 98.875 1.00 28.52 95 TRP B C 1
ATOM 6656 O O . TRP B 1 95 ? 127.840 127.835 97.681 1.00 28.52 95 TRP B O 1
ATOM 6667 N N . LEU B 1 96 ? 128.884 127.480 99.641 1.00 28.72 96 LEU B N 1
ATOM 6668 C CA . LEU B 1 96 ? 130.198 127.779 99.087 1.00 28.72 96 LEU B CA 1
ATOM 6669 C C . LEU B 1 96 ? 130.592 126.791 98.002 1.00 28.72 96 LEU B C 1
ATOM 6670 O O . LEU B 1 96 ? 131.119 127.196 96.966 1.00 28.72 96 LEU B O 1
ATOM 6675 N N . ASP B 1 97 ? 130.356 125.497 98.219 1.00 33.25 97 ASP B N 1
ATOM 6676 C CA . ASP B 1 97 ? 130.704 124.516 97.197 1.00 33.25 97 ASP B CA 1
ATOM 6677 C C . ASP B 1 97 ? 129.909 124.747 95.918 1.00 33.25 97 ASP B C 1
ATOM 6678 O O . ASP B 1 97 ? 130.478 124.754 94.817 1.00 33.25 97 ASP B O 1
ATOM 6683 N N . LEU B 1 98 ? 128.600 124.968 96.046 1.00 34.81 98 LEU B N 1
ATOM 6684 C CA . LEU B 1 98 ? 127.764 125.187 94.870 1.00 34.81 98 LEU B CA 1
ATOM 6685 C C . LEU B 1 98 ? 128.177 126.451 94.125 1.00 34.81 98 LEU B C 1
ATOM 6686 O O . LEU B 1 98 ? 128.291 126.447 92.892 1.00 34.81 98 LEU B O 1
ATOM 6691 N N . THR B 1 99 ? 128.420 127.535 94.862 1.00 35.44 99 THR B N 1
ATOM 6692 C CA . THR B 1 99 ? 128.816 128.801 94.261 1.00 35.44 99 THR B CA 1
ATOM 6693 C C . THR B 1 99 ? 130.182 128.700 93.597 1.00 35.44 99 THR B C 1
ATOM 6694 O O . THR B 1 99 ? 130.394 129.282 92.530 1.00 35.44 99 THR B O 1
ATOM 6698 N N . ALA B 1 100 ? 131.121 127.978 94.212 1.00 38.19 100 ALA B N 1
ATOM 6699 C CA . ALA B 1 100 ? 132.434 127.794 93.609 1.00 38.19 100 ALA B CA 1
ATOM 6700 C C . ALA B 1 100 ? 132.350 126.969 92.336 1.00 38.19 100 ALA B C 1
ATOM 6701 O O . ALA B 1 100 ? 133.076 127.240 91.375 1.00 38.19 100 ALA B O 1
ATOM 6703 N N . GLN B 1 101 ? 131.490 125.949 92.316 1.00 43.17 101 GLN B N 1
ATOM 6704 C CA . GLN B 1 101 ? 131.276 125.195 91.086 1.00 43.17 101 GLN B CA 1
ATOM 6705 C C . GLN B 1 101 ? 130.653 126.061 89.999 1.00 43.17 101 GLN B C 1
ATOM 6706 O O . GLN B 1 101 ? 131.025 125.951 88.826 1.00 43.17 101 GLN B O 1
ATOM 6712 N N . GLN B 1 102 ? 129.711 126.928 90.370 1.00 44.96 102 GLN B N 1
ATOM 6713 C CA . GLN B 1 102 ? 129.062 127.802 89.402 1.00 44.96 102 GLN B CA 1
ATOM 6714 C C . GLN B 1 102 ? 129.967 128.923 88.905 1.00 44.96 102 GLN B C 1
ATOM 6715 O O . GLN B 1 102 ? 129.795 129.373 87.768 1.00 44.96 102 GLN B O 1
ATOM 6721 N N . THR B 1 103 ? 130.927 129.367 89.709 1.00 44.75 103 THR B N 1
ATOM 6722 C CA . THR B 1 103 ? 131.756 130.523 89.394 1.00 44.75 103 THR B CA 1
ATOM 6723 C C . THR B 1 103 ? 133.134 130.157 88.866 1.00 44.75 103 THR B C 1
ATOM 6724 O O . THR B 1 103 ? 133.590 130.756 87.892 1.00 44.75 103 THR B O 1
ATOM 6728 N N . TYR B 1 104 ? 133.815 129.191 89.482 1.00 44.66 104 TYR B N 1
ATOM 6729 C CA . TYR B 1 104 ? 135.153 128.799 89.056 1.00 44.66 104 TYR B CA 1
ATOM 6730 C C . TYR B 1 104 ? 135.278 127.353 88.606 1.00 44.66 104 TYR B C 1
ATOM 6731 O O . TYR B 1 104 ? 136.372 126.960 88.185 1.00 44.66 104 TYR B O 1
ATOM 6740 N N . GLY B 1 105 ? 134.223 126.549 88.684 1.00 47.27 105 GLY B N 1
ATOM 6741 C CA . GLY B 1 105 ? 134.258 125.202 88.157 1.00 47.27 105 GLY B CA 1
ATOM 6742 C C . GLY B 1 105 ? 134.901 124.164 89.045 1.00 47.27 105 GLY B C 1
ATOM 6743 O O . GLY B 1 105 ? 135.087 123.026 88.598 1.00 47.27 105 GLY B O 1
ATOM 6744 N N . LYS B 1 106 ? 135.267 124.516 90.275 1.00 46.11 106 LYS B N 1
ATOM 6745 C CA . LYS B 1 106 ? 135.832 123.577 91.231 1.00 46.11 106 LYS B CA 1
ATOM 6746 C C . LYS B 1 106 ? 135.139 123.730 92.577 1.00 46.11 106 LYS B C 1
ATOM 6747 O O . LYS B 1 106 ? 134.337 124.641 92.788 1.00 46.11 106 LYS B O 1
ATOM 6753 N N . LYS B 1 107 ? 135.468 122.824 93.495 1.00 45.05 107 LYS B N 1
ATOM 6754 C CA . LYS B 1 107 ? 134.995 122.940 94.865 1.00 45.05 107 LYS B CA 1
ATOM 6755 C C . LYS B 1 107 ? 135.668 124.121 95.562 1.00 45.05 107 LYS B C 1
ATOM 6756 O O . LYS B 1 107 ? 136.711 124.618 95.132 1.00 45.05 107 LYS B O 1
ATOM 6762 N N . PHE B 1 108 ? 135.057 124.561 96.664 1.00 39.16 108 PHE B N 1
ATOM 6763 C CA . PHE B 1 108 ? 135.559 125.727 97.385 1.00 39.16 108 PHE B CA 1
ATOM 6764 C C . PHE B 1 108 ? 136.975 125.523 97.905 1.00 39.16 108 PHE B C 1
ATOM 6765 O O . PHE B 1 108 ? 137.766 126.470 97.901 1.00 39.16 108 PHE B O 1
ATOM 6773 N N . ASP B 1 109 ? 137.319 124.312 98.341 1.00 45.78 109 ASP B N 1
ATOM 6774 C CA . ASP B 1 109 ? 138.651 124.056 98.871 1.00 45.78 109 ASP B CA 1
ATOM 6775 C C . ASP B 1 109 ? 139.724 123.998 97.790 1.00 45.78 109 ASP B C 1
ATOM 6776 O O . ASP B 1 109 ? 140.913 124.075 98.113 1.00 45.78 109 ASP B O 1
ATOM 6781 N N . GLU B 1 110 ? 139.339 123.856 96.526 1.00 49.70 110 GLU B N 1
ATOM 6782 C CA . GLU B 1 110 ? 140.288 123.707 95.433 1.00 49.70 110 GLU B CA 1
ATOM 6783 C C . GLU B 1 110 ? 140.544 125.003 94.677 1.00 49.70 110 GLU B C 1
ATOM 6784 O O . GLU B 1 110 ? 141.345 125.006 93.738 1.00 49.70 110 GLU B O 1
ATOM 6790 N N . VAL B 1 111 ? 139.898 126.096 95.056 1.00 43.92 111 VAL B N 1
ATOM 6791 C CA . VAL B 1 111 ? 140.132 127.390 94.428 1.00 43.92 111 VAL B CA 1
ATOM 6792 C C . VAL B 1 111 ? 141.110 128.180 95.287 1.00 43.92 111 VAL B C 1
ATOM 6793 O O . VAL B 1 111 ? 141.354 127.851 96.452 1.00 43.92 111 VAL B O 1
ATOM 6797 N N . SER B 1 112 ? 141.737 129.178 94.648 1.00 43.18 112 SER B N 1
ATOM 6798 C CA . SER B 1 112 ? 142.796 129.982 95.312 1.00 43.18 112 SER B CA 1
ATOM 6799 C C . SER B 1 112 ? 142.252 130.759 96.509 1.00 43.18 112 SER B C 1
ATOM 6800 O O . SER B 1 112 ? 141.043 131.063 96.530 1.00 43.18 112 SER B O 1
ATOM 6803 N N . PRO B 1 113 ? 143.105 131.099 97.498 1.00 41.92 113 PRO B N 1
ATOM 6804 C CA . PRO B 1 113 ? 142.661 131.895 98.656 1.00 41.92 113 PRO B CA 1
ATOM 6805 C C . PRO B 1 113 ? 142.000 133.210 98.279 1.00 41.92 113 PRO B C 1
ATOM 6806 O O . PRO B 1 113 ? 141.096 133.666 98.986 1.00 41.92 113 PRO B O 1
ATOM 6810 N N . GLU B 1 114 ? 142.436 133.841 97.188 1.00 41.86 114 GLU B N 1
ATOM 6811 C CA . GLU B 1 114 ? 141.770 135.047 96.706 1.00 41.86 114 GLU B CA 1
ATOM 6812 C C . GLU B 1 114 ? 140.339 134.746 96.274 1.00 41.86 114 GLU B C 1
ATOM 6813 O O . GLU B 1 114 ? 139.396 135.464 96.640 1.00 41.86 114 GLU B O 1
ATOM 6819 N N . GLU B 1 115 ? 140.163 133.676 95.498 1.00 41.83 115 GLU B N 1
ATOM 6820 C CA . GLU B 1 115 ? 138.828 133.261 95.088 1.00 41.83 115 GLU B CA 1
ATOM 6821 C C . GLU B 1 115 ? 137.982 132.891 96.298 1.00 41.83 115 GLU B C 1
ATOM 6822 O O . GLU B 1 115 ? 136.784 133.191 96.339 1.00 41.83 115 GLU B O 1
ATOM 6828 N N . GLN B 1 116 ? 138.592 132.242 97.292 1.00 36.99 116 GLN B N 1
ATOM 6829 C CA . GLN B 1 116 ? 137.881 131.916 98.524 1.00 36.99 116 GLN B CA 1
ATOM 6830 C C . GLN B 1 116 ? 137.436 133.176 99.251 1.00 36.99 116 GLN B C 1
ATOM 6831 O O . GLN B 1 116 ? 136.346 133.218 99.828 1.00 36.99 116 GLN B O 1
ATOM 6837 N N . ALA B 1 117 ? 138.281 134.207 99.257 1.00 34.94 117 ALA B N 1
ATOM 6838 C CA . ALA B 1 117 ? 137.908 135.462 99.898 1.00 34.94 117 ALA B CA 1
ATOM 6839 C C . ALA B 1 117 ? 136.727 136.110 99.186 1.00 34.94 117 ALA B C 1
ATOM 6840 O O . ALA B 1 117 ? 135.812 136.634 99.835 1.00 34.94 117 ALA B O 1
ATOM 6842 N N . VAL B 1 118 ? 136.731 136.079 97.850 1.00 35.19 118 VAL B N 1
ATOM 6843 C CA . VAL B 1 118 ? 135.591 136.594 97.087 1.00 35.19 118 VAL B CA 1
ATOM 6844 C C . VAL B 1 118 ? 134.325 135.819 97.439 1.00 35.19 118 VAL B C 1
ATOM 6845 O O . VAL B 1 118 ? 133.254 136.396 97.685 1.00 35.19 118 VAL B O 1
ATOM 6849 N N . LEU B 1 119 ? 134.430 134.494 97.462 1.00 33.01 119 LEU B N 1
ATOM 6850 C CA . LEU B 1 119 ? 133.273 133.669 97.779 1.00 33.01 119 LEU B CA 1
ATOM 6851 C C . LEU B 1 119 ? 132.766 133.950 99.183 1.00 33.01 119 LEU B C 1
ATOM 6852 O O . LEU B 1 119 ? 131.553 133.998 99.405 1.00 33.01 119 LEU B O 1
ATOM 6857 N N . LYS B 1 120 ? 133.673 134.156 100.136 1.00 29.58 120 LYS B N 1
ATOM 6858 C CA . LYS B 1 120 ? 133.258 134.394 101.511 1.00 29.58 120 LYS B CA 1
ATOM 6859 C C . LYS B 1 120 ? 132.612 135.763 101.676 1.00 29.58 120 LYS B C 1
ATOM 6860 O O . LYS B 1 120 ? 131.658 135.904 102.446 1.00 29.58 120 LYS B O 1
ATOM 6866 N N . THR B 1 121 ? 133.101 136.792 100.976 1.00 31.69 121 THR B N 1
ATOM 6867 C CA . THR B 1 121 ? 132.408 138.076 101.083 1.00 31.69 121 THR B CA 1
ATOM 6868 C C . THR B 1 121 ? 131.021 137.998 100.451 1.00 31.69 121 THR B C 1
ATOM 6869 O O . THR B 1 121 ? 130.060 138.550 101.002 1.00 31.69 121 THR B O 1
ATOM 6873 N N . ARG B 1 122 ? 130.882 137.264 99.341 1.00 33.45 122 ARG B N 1
ATOM 6874 C CA A ARG B 1 122 ? 129.552 137.025 98.778 0.50 33.45 122 ARG B CA 1
ATOM 6875 C CA B ARG B 1 122 ? 129.452 137.025 98.778 0.50 33.45 122 ARG B CA 1
ATOM 6876 C C . ARG B 1 122 ? 128.645 136.300 99.772 1.00 33.45 122 ARG B C 1
ATOM 6877 O O . ARG B 1 122 ? 127.490 136.696 99.981 1.00 33.45 122 ARG B O 1
ATOM 6892 N N . LEU B 1 123 ? 129.161 135.235 100.386 1.00 27.14 123 LEU B N 1
ATOM 6893 C CA . LEU B 1 123 ? 128.395 134.451 101.350 1.00 27.14 123 LEU B CA 1
ATOM 6894 C C . LEU B 1 123 ? 127.950 135.309 102.524 1.00 27.14 123 LEU B C 1
ATOM 6895 O O . LEU B 1 123 ? 126.785 135.264 102.944 1.00 27.14 123 LEU B O 1
ATOM 6900 N N . ALA B 1 124 ? 128.876 136.092 103.075 1.00 27.04 124 ALA B N 1
ATOM 6901 C CA . ALA B 1 124 ? 128.560 136.935 104.218 1.00 27.04 124 ALA B CA 1
ATOM 6902 C C . ALA B 1 124 ? 127.495 137.953 103.853 1.00 27.04 124 ALA B C 1
ATOM 6903 O O . ALA B 1 124 ? 126.531 138.145 104.596 1.00 27.04 124 ALA B O 1
ATOM 6905 N N . ASP B 1 125 ? 127.634 138.600 102.694 1.00 32.56 125 ASP B N 1
ATOM 6906 C CA . ASP B 1 125 ? 126.608 139.552 102.290 1.00 32.56 125 ASP B CA 1
ATOM 6907 C C . ASP B 1 125 ? 125.250 138.874 102.202 1.00 32.56 125 ASP B C 1
ATOM 6908 O O . ASP B 1 125 ? 124.285 139.317 102.832 1.00 32.56 125 ASP B O 1
ATOM 6913 N N . GLU B 1 126 ? 125.176 137.761 101.474 1.00 31.55 126 GLU B N 1
ATOM 6914 C CA . GLU B 1 126 ? 123.897 137.086 101.298 1.00 31.55 126 GLU B CA 1
ATOM 6915 C C . GLU B 1 126 ? 123.262 136.757 102.644 1.00 31.55 126 GLU B C 1
ATOM 6916 O O . GLU B 1 126 ? 122.161 137.229 102.954 1.00 31.55 126 GLU B O 1
ATOM 6922 N N . TYR B 1 127 ? 123.988 136.029 103.494 1.00 26.22 127 TYR B N 1
ATOM 6923 C CA . TYR B 1 127 ? 123.388 135.525 104.725 1.00 26.22 127 TYR B CA 1
ATOM 6924 C C . TYR B 1 127 ? 123.093 136.652 105.708 1.00 26.22 127 TYR B C 1
ATOM 6925 O O . TYR B 1 127 ? 121.980 136.753 106.233 1.00 26.22 127 TYR B O 1
ATOM 6934 N N . ARG B 1 128 ? 124.072 137.520 105.966 1.00 23.44 128 ARG B N 1
ATOM 6935 C CA . ARG B 1 128 ? 123.903 138.524 107.008 1.00 23.44 128 ARG B CA 1
ATOM 6936 C C . ARG B 1 128 ? 122.932 139.618 106.580 1.00 23.44 128 ARG B C 1
ATOM 6937 O O . ARG B 1 128 ? 122.098 140.059 107.376 1.00 23.44 128 ARG B O 1
ATOM 6945 N N . ASN B 1 129 ? 123.020 140.072 105.329 1.00 29.55 129 ASN B N 1
ATOM 6946 C CA . ASN B 1 129 ? 122.274 141.250 104.911 1.00 29.55 129 ASN B CA 1
ATOM 6947 C C . ASN B 1 129 ? 121.071 140.895 104.039 1.00 29.55 129 ASN B C 1
ATOM 6948 O O . ASN B 1 129 ? 119.963 141.373 104.289 1.00 29.55 129 ASN B O 1
ATOM 6953 N N . GLN B 1 130 ? 121.267 140.059 103.017 1.00 34.28 130 GLN B N 1
ATOM 6954 C CA . GLN B 1 130 ? 120.169 139.829 102.086 1.00 34.28 130 GLN B CA 1
ATOM 6955 C C . GLN B 1 130 ? 119.055 138.990 102.691 1.00 34.28 130 GLN B C 1
ATOM 6956 O O . GLN B 1 130 ? 117.951 138.966 102.140 1.00 34.28 130 GLN B O 1
ATOM 6962 N N . SER B 1 131 ? 119.342 138.304 103.804 1.00 31.45 131 SER B N 1
ATOM 6963 C CA . SER B 1 131 ? 118.338 137.388 104.412 1.00 31.45 131 SER B CA 1
ATOM 6964 C C . SER B 1 131 ? 117.484 138.125 105.449 1.00 31.45 131 SER B C 1
ATOM 6965 O O . SER B 1 131 ? 116.595 137.479 106.040 1.00 31.45 131 SER B O 1
ATOM 6968 N N . ARG B 1 132 ? 117.737 139.420 105.658 1.00 45.14 132 ARG B N 1
ATOM 6969 C CA . ARG B 1 132 ? 116.992 140.184 106.697 1.00 45.14 132 ARG B CA 1
ATOM 6970 C C . ARG B 1 132 ? 115.489 140.112 106.403 1.00 45.14 132 ARG B C 1
ATOM 6971 O O . ARG B 1 132 ? 115.117 140.227 105.219 1.00 45.14 132 ARG B O 1
ATOM 6979 N N . ILE B 1 133 ? 114.662 139.937 107.439 1.00 54.80 133 ILE B N 1
ATOM 6980 C CA . ILE B 1 133 ? 113.225 139.792 107.255 1.00 54.80 133 ILE B CA 1
ATOM 6981 C C . ILE B 1 133 ? 112.661 141.095 106.707 1.00 54.80 133 ILE B C 1
ATOM 6982 O O . ILE B 1 133 ? 113.104 142.189 107.073 1.00 54.80 133 ILE B O 1
ATOM 6987 N N . LYS B 1 134 ? 111.701 140.978 105.798 1.00 65.45 134 LYS B N 1
ATOM 6988 C CA . LYS B 1 134 ? 111.095 142.130 105.154 1.00 65.45 134 LYS B CA 1
ATOM 6989 C C . LYS B 1 134 ? 109.950 142.683 105.998 1.00 65.45 134 LYS B C 1
ATOM 6990 O O . LYS B 1 134 ? 109.590 142.139 107.044 1.00 65.45 134 LYS B O 1
ATOM 6996 N N . GLU B 1 135 ? 109.372 143.790 105.523 1.00 69.40 135 GLU B N 1
ATOM 6997 C CA . GLU B 1 135 ? 108.288 144.437 106.253 1.00 69.40 135 GLU B CA 1
ATOM 6998 C C . GLU B 1 135 ? 107.039 143.570 106.331 1.00 69.40 135 GLU B C 1
ATOM 6999 O O . GLU B 1 135 ? 106.329 143.619 107.340 1.00 69.40 135 GLU B O 1
ATOM 7005 N N . ASP B 1 136 ? 106.750 142.782 105.297 1.00 62.77 136 ASP B N 1
ATOM 7006 C CA . ASP B 1 136 ? 105.611 141.876 105.309 1.00 62.77 136 ASP B CA 1
ATOM 7007 C C . ASP B 1 136 ? 105.901 140.589 106.072 1.00 62.77 136 ASP B C 1
ATOM 7008 O O . ASP B 1 136 ? 105.135 139.625 105.959 1.00 62.77 136 ASP B O 1
ATOM 7013 N N . GLY B 1 137 ? 106.989 140.554 106.840 1.00 53.45 137 GLY B N 1
ATOM 7014 C CA . GLY B 1 137 ? 107.353 139.375 107.598 1.00 53.45 137 GLY B CA 1
ATOM 7015 C C . GLY B 1 137 ? 107.962 138.256 106.788 1.00 53.45 137 GLY B C 1
ATOM 7016 O O . GLY B 1 137 ? 108.140 137.156 107.316 1.00 53.45 137 GLY B O 1
ATOM 7017 N N . SER B 1 138 ? 108.289 138.502 105.525 1.00 50.88 138 SER B N 1
ATOM 7018 C CA . SER B 1 138 ? 108.811 137.472 104.644 1.00 50.88 138 SER B CA 1
ATOM 7019 C C . SER B 1 138 ? 110.334 137.465 104.667 1.00 50.88 138 SER B C 1
ATOM 7020 O O . SER B 1 138 ? 110.969 138.495 104.903 1.00 50.88 138 SER B O 1
ATOM 7023 N N . VAL B 1 139 ? 110.909 136.291 104.438 1.00 43.33 139 VAL B N 1
ATOM 7024 C CA . VAL B 1 139 ? 112.345 136.129 104.254 1.00 43.33 139 VAL B CA 1
ATOM 7025 C C . VAL B 1 139 ? 112.572 135.574 102.857 1.00 43.33 139 VAL B C 1
ATOM 7026 O O . VAL B 1 139 ? 111.996 134.543 102.488 1.00 43.33 139 VAL B O 1
ATOM 7030 N N . VAL B 1 140 ? 113.404 136.255 102.079 1.00 43.02 140 VAL B N 1
ATOM 7031 C CA . VAL B 1 140 ? 113.700 135.850 100.713 1.00 43.02 140 VAL B CA 1
ATOM 7032 C C . VAL B 1 140 ? 115.122 135.314 100.681 1.00 43.02 140 VAL B C 1
ATOM 7033 O O . VAL B 1 140 ? 116.073 136.028 101.019 1.00 43.02 140 VAL B O 1
ATOM 7037 N N . ILE B 1 141 ? 115.268 134.067 100.263 1.00 41.56 141 ILE B N 1
ATOM 7038 C CA . ILE B 1 141 ? 116.566 133.418 100.172 1.00 41.56 141 ILE B CA 1
ATOM 7039 C C . ILE B 1 141 ? 116.843 133.061 98.720 1.00 41.56 141 ILE B C 1
ATOM 7040 O O . ILE B 1 141 ? 115.927 132.916 97.905 1.00 41.56 141 ILE B O 1
ATOM 7045 N N . SER B 1 142 ? 118.125 132.927 98.400 1.00 38.63 142 SER B N 1
ATOM 7046 C CA . SER B 1 142 ? 118.554 132.665 97.037 1.00 38.63 142 SER B CA 1
ATOM 7047 C C . SER B 1 142 ? 118.257 131.223 96.635 1.00 38.63 142 SER B C 1
ATOM 7048 O O . SER B 1 142 ? 118.064 130.339 97.473 1.00 38.63 142 SER B O 1
ATOM 7051 N N . ASP B 1 143 ? 118.220 130.996 95.320 1.00 41.06 143 ASP B N 1
ATOM 7052 C CA . ASP B 1 143 ? 118.063 129.639 94.807 1.00 41.06 143 ASP B CA 1
ATOM 7053 C C . ASP B 1 143 ? 119.245 128.765 95.205 1.00 41.06 143 ASP B C 1
ATOM 7054 O O . ASP B 1 143 ? 119.077 127.576 95.499 1.00 41.06 143 ASP B O 1
ATOM 7059 N N . THR B 1 144 ? 120.450 129.339 95.214 1.00 34.89 144 THR B N 1
ATOM 7060 C CA . THR B 1 144 ? 121.618 128.596 95.671 1.00 34.89 144 THR B CA 1
ATOM 7061 C C . THR B 1 144 ? 121.458 128.186 97.128 1.00 34.89 144 THR B C 1
ATOM 7062 O O . THR B 1 144 ? 121.824 127.070 97.508 1.00 34.89 144 THR B O 1
ATOM 7066 N N . ARG B 1 145 ? 120.907 129.075 97.955 1.00 31.37 145 ARG B N 1
ATOM 7067 C CA . ARG B 1 145 ? 120.629 128.733 99.346 1.00 31.37 145 ARG B CA 1
ATOM 7068 C C . ARG B 1 145 ? 119.616 127.596 99.439 1.00 31.37 145 ARG B C 1
ATOM 7069 O O . ARG B 1 145 ? 119.748 126.703 100.282 1.00 31.37 145 ARG B O 1
ATOM 7077 N N . VAL B 1 146 ? 118.597 127.615 98.577 1.00 33.92 146 VAL B N 1
ATOM 7078 C CA . VAL B 1 146 ? 117.605 126.543 98.566 1.00 33.92 146 VAL B CA 1
ATOM 7079 C C . VAL B 1 146 ? 118.265 125.213 98.230 1.00 33.92 146 VAL B C 1
ATOM 7080 O O . VAL B 1 146 ? 118.018 124.193 98.886 1.00 33.92 146 VAL B O 1
ATOM 7084 N N . LYS B 1 147 ? 119.121 125.206 97.206 1.00 34.32 147 LYS B N 1
ATOM 7085 C CA . LYS B 1 147 ? 119.813 123.978 96.833 1.00 34.32 147 LYS B CA 1
ATOM 7086 C C . LYS B 1 147 ? 120.760 123.515 97.932 1.00 34.32 147 LYS B C 1
ATOM 7087 O O . LYS B 1 147 ? 120.888 122.310 98.175 1.00 34.32 147 LYS B O 1
ATOM 7093 N N . ALA B 1 148 ? 121.422 124.454 98.607 1.00 30.33 148 ALA B N 1
ATOM 7094 C CA . ALA B 1 148 ? 122.295 124.101 99.718 1.00 30.33 148 ALA B CA 1
ATOM 7095 C C . ALA B 1 148 ? 121.506 123.430 100.835 1.00 30.33 148 ALA B C 1
ATOM 7096 O O . ALA B 1 148 ? 121.942 122.424 101.405 1.00 30.33 148 ALA B O 1
ATOM 7098 N N . ILE B 1 149 ? 120.332 123.978 101.159 1.00 29.57 149 ILE B N 1
ATOM 7099 C CA . ILE B 1 149 ? 119.480 123.368 102.183 1.00 29.57 149 ILE B CA 1
ATOM 7100 C C . ILE B 1 149 ? 119.070 121.967 101.753 1.00 29.57 149 ILE B C 1
ATOM 7101 O O . ILE B 1 149 ? 119.124 121.011 102.533 1.00 29.57 149 ILE B O 1
ATOM 7106 N N . GLU B 1 150 ? 118.657 121.831 100.492 1.00 33.17 150 GLU B N 1
ATOM 7107 C CA . GLU B 1 150 ? 118.216 120.535 99.992 1.00 33.17 150 GLU B CA 1
ATOM 7108 C C . GLU B 1 150 ? 119.339 119.507 100.016 1.00 33.17 150 GLU B C 1
ATOM 7109 O O . GLU B 1 150 ? 119.079 118.308 100.163 1.00 33.17 150 GLU B O 1
ATOM 7115 N N . SER B 1 151 ? 120.588 119.949 99.882 1.00 29.89 151 SER B N 1
ATOM 7116 C CA . SER B 1 151 ? 121.701 119.006 99.855 1.00 29.89 151 SER B CA 1
ATOM 7117 C C . SER B 1 151 ? 122.038 118.446 101.236 1.00 29.89 151 SER B C 1
ATOM 7118 O O . SER B 1 151 ? 122.601 117.351 101.328 1.00 29.89 151 SER B O 1
ATOM 7121 N N . ILE B 1 152 ? 121.716 119.169 102.314 1.00 29.57 152 ILE B N 1
ATOM 7122 C CA . ILE B 1 152 ? 122.099 118.734 103.656 1.00 29.57 152 ILE B CA 1
ATOM 7123 C C . ILE B 1 152 ? 120.983 118.004 104.395 1.00 29.57 152 ILE B C 1
ATOM 7124 O O . ILE B 1 152 ? 121.249 117.368 105.424 1.00 29.57 152 ILE B O 1
ATOM 7129 N N . LEU B 1 153 ? 119.752 118.060 103.900 1.00 28.01 153 LEU B N 1
ATOM 7130 C CA . LEU B 1 153 ? 118.613 117.384 104.516 1.00 28.01 153 LEU B CA 1
ATOM 7131 C C . LEU B 1 153 ? 118.816 115.874 104.652 1.00 28.01 153 LEU B C 1
ATOM 7132 O O . LEU B 1 153 ? 118.451 115.312 105.690 1.00 28.01 153 LEU B O 1
ATOM 7137 N N . PRO B 1 154 ? 119.366 115.173 103.645 1.00 27.93 154 PRO B N 1
ATOM 7138 C CA . PRO B 1 154 ? 119.573 113.722 103.817 1.00 27.93 154 PRO B CA 1
ATOM 7139 C C . PRO B 1 154 ? 120.414 113.352 105.028 1.00 27.93 154 PRO B C 1
ATOM 7140 O O . PRO B 1 154 ? 120.130 112.338 105.680 1.00 27.93 154 PRO B O 1
ATOM 7144 N N . TYR B 1 155 ? 121.434 114.149 105.357 1.00 27.03 155 TYR B N 1
ATOM 7145 C CA . TYR B 1 155 ? 122.236 113.868 106.543 1.00 27.03 155 TYR B CA 1
ATOM 7146 C C . TYR B 1 155 ? 121.370 113.875 107.797 1.00 27.03 155 TYR B C 1
ATOM 7147 O O . TYR B 1 155 ? 121.438 112.961 108.620 1.00 27.03 155 TYR B O 1
ATOM 7156 N N . TYR B 1 156 ? 120.541 114.908 107.951 1.00 26.35 156 TYR B N 1
ATOM 7157 C CA . TYR B 1 156 ? 119.759 115.037 109.172 1.00 26.35 156 TYR B CA 1
ATOM 7158 C C . TYR B 1 156 ? 118.615 114.030 109.204 1.00 26.35 156 TYR B C 1
ATOM 7159 O O . TYR B 1 156 ? 118.234 113.549 110.277 1.00 26.35 156 TYR B O 1
ATOM 7168 N N . HIS B 1 157 ? 118.063 113.693 108.037 1.00 30.89 157 HIS B N 1
ATOM 7169 C CA . HIS B 1 157 ? 117.074 112.623 107.985 1.00 30.89 157 HIS B CA 1
ATOM 7170 C C . HIS B 1 157 ? 117.687 111.307 108.439 1.00 30.89 157 HIS B C 1
ATOM 7171 O O . HIS B 1 157 ? 117.050 110.534 10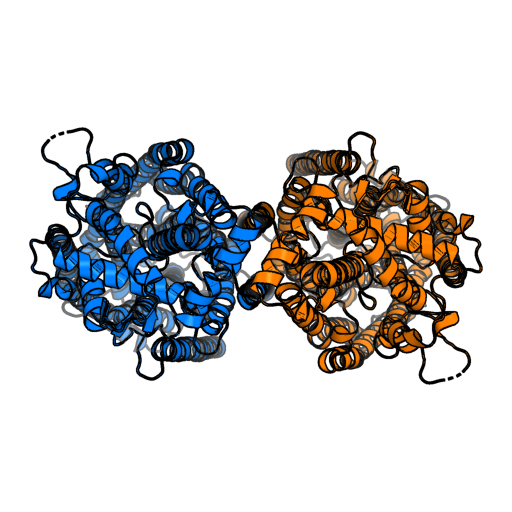9.163 1.00 30.89 157 HIS B O 1
ATOM 7178 N N . GLY B 1 158 ? 118.926 111.038 108.029 1.00 31.29 158 GLY B N 1
ATOM 7179 C CA . GLY B 1 158 ? 119.611 109.855 108.518 1.00 31.29 158 GLY B CA 1
ATOM 7180 C C . GLY B 1 158 ? 119.906 109.907 110.001 1.00 31.29 158 GLY B C 1
ATOM 7181 O O . GLY B 1 158 ? 119.766 108.901 110.700 1.00 31.29 158 GLY B O 1
ATOM 7182 N N . VAL B 1 159 ? 120.313 111.074 110.503 1.00 29.68 159 VAL B N 1
ATOM 7183 C CA . VAL B 1 159 ? 120.665 111.206 111.914 1.00 29.68 159 VAL B CA 1
ATOM 7184 C C . VAL B 1 159 ? 119.442 110.990 112.796 1.00 29.68 159 VAL B C 1
ATOM 7185 O O . VAL B 1 159 ? 119.514 110.307 113.824 1.00 29.68 159 VAL B O 1
ATOM 7189 N N . TYR B 1 160 ? 118.307 111.569 112.419 1.00 28.19 160 TYR B N 1
ATOM 7190 C CA . TYR B 1 160 ? 117.105 111.462 113.231 1.00 28.19 160 TYR B CA 1
ATOM 7191 C C . TYR B 1 160 ? 116.227 110.275 112.851 1.00 28.19 160 TYR B C 1
ATOM 7192 O O . TYR B 1 160 ? 115.232 110.018 113.535 1.00 28.19 160 TYR B O 1
ATOM 7201 N N . GLY B 1 161 ? 116.575 109.544 111.797 1.00 33.38 161 GLY B N 1
ATOM 7202 C CA . GLY B 1 161 ? 115.787 108.407 111.361 1.00 33.38 161 GLY B CA 1
ATOM 7203 C C . GLY B 1 161 ? 116.522 107.091 111.507 1.00 33.38 161 GLY B C 1
ATOM 7204 O O . GLY B 1 161 ? 117.345 106.938 112.415 1.00 33.38 161 GLY B O 1
ATOM 7205 N N . ASP B 1 162 ? 116.223 106.126 110.637 1.00 42.14 162 ASP B N 1
ATOM 7206 C CA . ASP B 1 162 ? 116.920 104.841 110.611 1.00 42.14 162 ASP B CA 1
ATOM 7207 C C . ASP B 1 162 ? 117.603 104.689 109.256 1.00 42.14 162 ASP B C 1
ATOM 7208 O O . ASP B 1 162 ? 117.109 103.987 108.372 1.00 42.14 162 ASP B O 1
ATOM 7213 N N . ASP B 1 163 ? 118.757 105.321 109.100 1.00 44.73 163 ASP B N 1
ATOM 7214 C CA . ASP B 1 163 ? 119.542 105.159 107.893 1.00 44.73 163 ASP B CA 1
ATOM 7215 C C . ASP B 1 163 ? 120.760 104.325 108.263 1.00 44.73 163 ASP B C 1
ATOM 7216 O O . ASP B 1 163 ? 121.551 104.737 109.128 1.00 44.73 163 ASP B O 1
ATOM 7221 N N . PRO B 1 164 ? 120.937 103.150 107.658 1.00 46.48 164 PRO B N 1
ATOM 7222 C CA . PRO B 1 164 ? 122.072 102.298 108.043 1.00 46.48 164 PRO B CA 1
ATOM 7223 C C . PRO B 1 164 ? 123.423 102.954 107.818 1.00 46.48 164 PRO B C 1
ATOM 7224 O O . PRO B 1 164 ? 124.391 102.603 108.503 1.00 46.48 164 PRO B O 1
ATOM 7228 N N . ALA B 1 165 ? 123.521 103.897 106.882 1.00 44.57 165 ALA B N 1
ATOM 7229 C CA . ALA B 1 165 ? 124.775 104.601 106.656 1.00 44.57 165 ALA B CA 1
ATOM 7230 C C . ALA B 1 165 ? 125.097 105.599 107.761 1.00 44.57 165 ALA B C 1
ATOM 7231 O O . ALA B 1 165 ? 126.250 106.028 107.871 1.00 44.57 165 ALA B O 1
ATOM 7233 N N . LEU B 1 166 ? 124.087 105.971 108.555 1.00 39.15 166 LEU B N 1
ATOM 7234 C CA . LEU B 1 166 ? 124.283 106.995 109.618 1.00 39.15 166 LEU B CA 1
ATOM 7235 C C . LEU B 1 166 ? 124.276 106.329 110.998 1.00 39.15 166 LEU B C 1
ATOM 7236 O O . LEU B 1 166 ? 124.381 107.060 112.003 1.00 39.15 166 LEU B O 1
ATOM 7241 N N . GLN B 1 167 ? 124.156 105.000 111.041 1.00 40.59 167 GLN B N 1
ATOM 7242 C CA . GLN B 1 167 ? 124.090 104.277 112.339 1.00 40.59 167 GLN B CA 1
ATOM 7243 C C . GLN B 1 167 ? 125.255 104.713 113.233 1.00 40.59 167 GLN B C 1
ATOM 7244 O O . GLN B 1 167 ? 124.990 105.233 114.333 1.00 40.59 167 GLN B O 1
ATOM 7250 N N . THR B 1 168 ? 126.491 104.488 112.781 1.00 35.70 168 THR B N 1
ATOM 7251 C CA . THR B 1 168 ? 127.685 104.854 113.587 1.00 35.70 168 THR B CA 1
ATOM 7252 C C . THR B 1 168 ? 127.521 106.281 114.114 1.00 35.70 168 THR B C 1
ATOM 7253 O O . THR B 1 168 ? 127.583 106.465 115.345 1.00 35.70 168 THR B O 1
ATOM 7257 N N . THR B 1 169 ? 127.324 107.246 113.211 1.00 32.62 169 THR B N 1
ATOM 7258 C CA . THR B 1 169 ? 127.126 108.630 113.636 1.00 32.62 169 THR B CA 1
ATOM 7259 C C . THR B 1 169 ? 126.107 108.714 114.763 1.00 32.62 169 THR B C 1
ATOM 7260 O O . THR B 1 169 ? 126.329 109.393 115.773 1.00 32.62 169 THR B O 1
ATOM 7264 N N . ARG B 1 170 ? 124.985 108.008 114.612 1.00 33.26 170 ARG B N 1
ATOM 7265 C CA . ARG B 1 170 ? 123.939 108.037 115.629 1.00 33.26 170 ARG B CA 1
ATOM 7266 C C . ARG B 1 170 ? 124.462 107.519 116.961 1.00 33.26 170 ARG B C 1
ATOM 7267 O O . ARG B 1 170 ? 124.187 108.097 118.017 1.00 33.26 170 ARG B O 1
ATOM 7275 N N . GLU B 1 171 ? 125.231 106.428 116.926 1.00 34.12 171 GLU B N 1
ATOM 7276 C CA . GLU B 1 171 ? 125.840 105.923 118.154 1.00 34.12 171 GLU B CA 1
ATOM 7277 C C . GLU B 1 171 ? 126.830 106.925 118.735 1.00 34.12 171 GLU B C 1
ATOM 7278 O O . GLU B 1 171 ? 126.863 107.136 119.950 1.00 34.12 171 GLU B O 1
ATOM 7284 N N . HIS B 1 172 ? 127.633 107.562 117.882 1.00 29.13 172 HIS B N 1
ATOM 7285 C CA . HIS B 1 172 ? 128.562 108.583 118.357 1.00 29.13 172 HIS B CA 1
ATOM 7286 C C . HIS B 1 172 ? 127.829 109.774 118.962 1.00 29.13 172 HIS B C 1
ATOM 7287 O O . HIS B 1 172 ? 128.398 110.496 119.788 1.00 29.13 172 HIS B O 1
ATOM 7294 N N . PHE B 1 173 ? 126.579 109.992 118.566 1.00 25.35 173 PHE B N 1
ATOM 7295 C CA . PHE B 1 173 ? 125.762 111.073 119.099 1.00 25.35 173 PHE B CA 1
ATOM 7296 C C . PHE B 1 173 ? 124.929 110.649 120.301 1.00 25.35 173 PHE B C 1
ATOM 7297 O O . PHE B 1 173 ? 124.163 111.468 120.816 1.00 25.35 173 PHE B O 1
ATOM 7305 N N . ALA B 1 174 ? 125.061 109.401 120.749 1.00 26.43 174 ALA B N 1
ATOM 7306 C CA . ALA B 1 174 ? 124.232 108.856 121.823 1.00 26.43 174 ALA B CA 1
ATOM 7307 C C . ALA B 1 174 ? 122.752 109.015 121.495 1.00 26.43 174 ALA B C 1
ATOM 7308 O O . ALA B 1 174 ? 121.925 109.286 122.365 1.00 26.43 174 ALA B O 1
ATOM 7310 N N . MET B 1 175 ? 122.422 108.850 120.221 1.00 27.49 175 MET B N 1
ATOM 7311 C CA . MET B 1 175 ? 121.054 108.932 119.741 1.00 27.49 175 MET B CA 1
ATOM 7312 C C . MET B 1 175 ? 120.549 107.534 119.422 1.00 27.49 175 MET B C 1
ATOM 7313 O O . MET B 1 175 ? 121.262 106.731 118.813 1.00 27.49 175 MET B O 1
ATOM 7318 N N . LYS B 1 176 ? 119.326 107.245 119.845 1.00 31.91 176 LYS B N 1
ATOM 7319 C CA . LYS B 1 176 ? 118.689 105.993 119.486 1.00 31.91 176 LYS B CA 1
ATOM 7320 C C . LYS B 1 176 ? 118.389 105.973 117.992 1.00 31.91 176 LYS B C 1
ATOM 7321 O O . LYS B 1 176 ? 118.391 107.004 117.316 1.00 31.91 176 LYS B O 1
ATOM 7327 N N . ASN B 1 177 ? 118.126 104.783 117.470 1.00 34.99 177 ASN B N 1
ATOM 7328 C CA . ASN B 1 177 ? 117.595 104.693 116.121 1.00 34.99 177 ASN B CA 1
ATOM 7329 C C . ASN B 1 177 ? 116.180 105.252 116.101 1.00 34.99 177 ASN B C 1
ATOM 7330 O O . ASN B 1 177 ? 115.393 105.013 117.019 1.00 34.99 177 ASN B O 1
ATOM 7335 N N . ASN B 1 178 ? 115.871 106.024 115.060 1.00 35.27 178 ASN B N 1
ATOM 7336 C CA . ASN B 1 178 ? 114.549 106.623 114.893 1.00 35.27 178 ASN B CA 1
ATOM 7337 C C . ASN B 1 178 ? 114.214 107.554 116.057 1.00 35.27 178 ASN B C 1
ATOM 7338 O O . ASN B 1 178 ? 113.197 107.392 116.730 1.00 35.27 178 ASN B O 1
ATOM 7343 N N . THR B 1 179 ? 115.080 108.541 116.292 1.00 31.08 179 THR B N 1
ATOM 7344 C CA . THR B 1 179 ? 114.783 109.544 117.309 1.00 31.08 179 THR B CA 1
ATOM 7345 C C . THR B 1 179 ? 113.496 110.286 116.974 1.00 31.08 179 THR B C 1
ATOM 7346 O O . THR B 1 179 ? 112.673 110.550 117.857 1.00 31.08 179 THR B O 1
ATOM 7350 N N . LEU B 1 180 ? 113.297 110.612 115.698 1.00 31.10 180 LEU B N 1
ATOM 7351 C CA . LEU B 1 180 ? 112.048 111.187 115.200 1.00 31.10 180 LEU B CA 1
ATOM 7352 C C . LEU B 1 180 ? 111.574 110.294 114.059 1.00 31.10 180 LEU B C 1
ATOM 7353 O O . LEU B 1 180 ? 111.957 110.492 112.899 1.00 31.10 180 LEU B O 1
ATOM 7358 N N . PRO B 1 181 ? 110.756 109.282 114.362 1.00 34.52 181 PRO B N 1
ATOM 7359 C CA . PRO B 1 181 ? 110.415 108.270 113.347 1.00 34.52 181 PRO B CA 1
ATOM 7360 C C . PRO B 1 181 ? 109.694 108.816 112.126 1.00 34.52 181 PRO B C 1
ATOM 7361 O O . PRO B 1 181 ? 109.898 108.287 111.028 1.00 34.52 181 PRO B O 1
ATOM 7365 N N . SER B 1 182 ? 108.849 109.830 112.273 1.00 36.49 182 SER B N 1
ATOM 7366 C CA . SER B 1 182 ? 108.014 110.315 111.183 1.00 36.49 182 SER B CA 1
ATOM 7367 C C . SER B 1 182 ? 108.823 111.181 110.225 1.00 36.49 182 SER B C 1
ATOM 7368 O O . SER B 1 182 ? 109.496 112.125 110.644 1.00 36.49 182 SER B O 1
ATOM 7371 N N . GLN B 1 183 ? 108.736 110.859 108.933 1.00 36.87 183 GLN B N 1
ATOM 7372 C CA . GLN B 1 183 ? 109.432 111.647 107.919 1.00 36.87 183 GLN B CA 1
ATOM 7373 C C . GLN B 1 183 ? 108.913 113.082 107.867 1.00 36.87 183 GLN B C 1
ATOM 7374 O O . GLN B 1 183 ? 109.704 114.030 107.808 1.00 36.87 183 GLN B O 1
ATOM 7380 N N . GLU B 1 184 ? 107.590 113.261 107.895 1.00 37.41 184 GLU B N 1
ATOM 7381 C CA . GLU B 1 184 ? 107.020 114.605 107.835 1.00 37.41 184 GLU B CA 1
ATOM 7382 C C . GLU B 1 184 ? 107.384 115.422 109.071 1.00 37.41 184 GLU B C 1
ATOM 7383 O O . GLU B 1 184 ? 107.703 116.618 108.971 1.00 37.41 184 GLU B O 1
ATOM 7389 N N . ALA B 1 185 ? 107.335 114.795 110.248 1.00 33.10 185 ALA B N 1
ATOM 7390 C CA . ALA B 1 185 ? 107.778 115.473 111.457 1.00 33.10 185 ALA B CA 1
ATOM 7391 C C . ALA B 1 185 ? 109.245 115.861 111.361 1.00 33.10 185 ALA B C 1
ATOM 7392 O O . ALA B 1 185 ? 109.635 116.928 111.843 1.00 33.10 185 ALA B O 1
ATOM 7394 N N . ARG B 1 186 ? 110.068 115.014 110.740 1.00 32.33 186 ARG B N 1
ATOM 7395 C CA . ARG B 1 186 ? 111.473 115.351 110.545 1.00 32.33 186 ARG B CA 1
ATOM 7396 C C . ARG B 1 186 ? 111.625 116.557 109.627 1.00 32.33 186 ARG B C 1
ATOM 7397 O O . ARG B 1 186 ? 112.489 117.412 109.851 1.00 32.33 186 ARG B O 1
ATOM 7405 N N . GLU B 1 187 ? 110.807 116.633 108.576 1.00 33.65 187 GLU B N 1
ATOM 7406 C CA . GLU B 1 187 ? 110.852 117.790 107.687 1.00 33.65 187 GLU B CA 1
ATOM 7407 C C . GLU B 1 187 ? 110.523 119.071 108.444 1.00 33.65 187 GLU B C 1
ATOM 7408 O O . GLU B 1 187 ? 111.197 120.099 108.284 1.00 33.65 187 GLU B O 1
ATOM 7414 N N . LYS B 1 188 ? 109.497 119.019 109.294 1.00 31.08 188 LYS B N 1
ATOM 7415 C CA . LYS B 1 188 ? 109.194 120.175 110.137 1.00 31.08 188 LYS B CA 1
ATOM 7416 C C . LYS B 1 188 ? 110.356 120.500 111.070 1.00 31.08 188 LYS B C 1
ATOM 7417 O O . LYS B 1 188 ? 110.701 121.674 111.268 1.00 31.08 188 LYS B O 1
ATOM 7423 N N . LEU B 1 189 ? 110.958 119.470 111.665 1.00 26.91 189 LEU B N 1
ATOM 7424 C CA . LEU B 1 189 ? 112.058 119.684 112.596 1.00 26.91 189 LEU B CA 1
ATOM 7425 C C . LEU B 1 189 ? 113.220 120.390 111.913 1.00 26.91 189 LEU B C 1
ATOM 7426 O O . LEU B 1 189 ? 113.844 121.284 112.491 1.00 26.91 189 LEU B O 1
ATOM 7431 N N . PHE B 1 190 ? 113.518 120.006 110.678 1.00 26.83 190 PHE B N 1
ATOM 7432 C CA . PHE B 1 190 ? 114.592 120.664 109.952 1.00 26.83 190 PHE B CA 1
ATOM 7433 C C . PHE B 1 190 ? 114.202 122.060 109.478 1.00 26.83 190 PHE B C 1
ATOM 7434 O O . PHE B 1 190 ? 115.079 122.918 109.357 1.00 26.83 190 PHE B O 1
ATOM 7442 N N . ASP B 1 191 ? 112.910 122.323 109.267 1.00 30.06 191 ASP B N 1
ATOM 7443 C CA . ASP B 1 191 ? 112.453 123.706 109.127 1.00 30.06 191 ASP B CA 1
ATOM 7444 C C . ASP B 1 191 ? 112.814 124.531 110.362 1.00 30.06 191 ASP B C 1
ATOM 7445 O O . ASP B 1 191 ? 113.319 125.656 110.251 1.00 30.06 191 ASP B O 1
ATOM 7450 N N . PHE B 1 192 ? 112.562 123.977 111.547 1.00 23.76 192 PHE B N 1
ATOM 7451 C CA . PHE B 1 192 ? 112.888 124.670 112.795 1.00 23.76 192 PHE B CA 1
ATOM 7452 C C . PHE B 1 192 ? 114.395 124.878 112.944 1.00 23.76 192 PHE B C 1
ATOM 7453 O O . PHE B 1 192 ? 114.849 125.953 113.363 1.00 23.76 192 PHE B O 1
ATOM 7461 N N . PHE B 1 193 ? 115.183 123.853 112.611 1.00 21.63 193 PHE B N 1
ATOM 7462 C CA . PHE B 1 193 ? 116.639 123.978 112.642 1.00 21.63 193 PHE B CA 1
ATOM 7463 C C . PHE B 1 193 ? 117.106 125.083 111.702 1.00 21.63 193 PHE B C 1
ATOM 7464 O O . PHE B 1 193 ? 117.986 125.885 112.046 1.00 21.63 193 PHE B O 1
ATOM 7472 N N . PHE B 1 194 ? 116.540 125.109 110.493 1.00 23.72 194 PHE B N 1
ATOM 7473 C CA . PHE B 1 194 ? 116.897 126.189 109.539 1.00 23.72 194 PHE B CA 1
ATOM 7474 C C . PHE B 1 194 ? 116.573 127.536 110.190 1.00 23.72 194 PHE B C 1
ATOM 7475 O O . PHE B 1 194 ? 117.454 128.417 110.223 1.00 23.72 194 PHE B O 1
ATOM 7483 N N . TRP B 1 195 ? 115.344 127.681 110.693 1.00 24.06 195 TRP B N 1
ATOM 7484 C CA . TRP B 1 195 ? 114.926 128.951 111.344 1.00 24.06 195 TRP B CA 1
ATOM 7485 C C . TRP B 1 195 ? 116.004 129.394 112.337 1.00 24.06 195 TRP B C 1
ATOM 7486 O O . TRP B 1 195 ? 116.482 130.540 112.216 1.00 24.06 195 TRP B O 1
ATOM 7497 N N . THR B 1 196 ? 116.367 128.515 113.276 1.00 20.32 196 THR B N 1
ATOM 7498 C CA . THR B 1 196 ? 117.416 128.850 114.274 1.00 20.32 196 THR B CA 1
ATOM 7499 C C . THR B 1 196 ? 118.667 129.346 113.538 1.00 20.32 196 THR B C 1
ATOM 7500 O O . THR B 1 196 ? 119.127 130.462 113.844 1.00 20.32 196 THR B O 1
ATOM 7504 N N . SER B 1 197 ? 119.190 128.545 112.605 1.00 20.55 197 SER B N 1
ATOM 7505 C CA . SER B 1 197 ? 120.422 128.941 111.874 1.00 20.55 197 SER B CA 1
ATOM 7506 C C . SER B 1 197 ? 120.227 130.332 111.263 1.00 20.55 197 SER B C 1
ATOM 7507 O O . SER B 1 197 ? 121.136 131.173 111.407 1.00 20.55 197 SER B O 1
ATOM 7510 N N . TRP B 1 198 ? 119.082 130.562 110.614 1.00 21.57 198 TRP B N 1
ATOM 7511 C CA . TRP B 1 198 ? 118.809 131.848 109.984 1.00 21.57 198 TRP B CA 1
ATOM 7512 C C . TRP B 1 198 ? 118.871 132.979 111.001 1.00 21.57 198 TRP B C 1
ATOM 7513 O O . TRP B 1 198 ? 119.486 134.020 110.751 1.00 21.57 198 TRP B O 1
ATOM 7524 N N . SER B 1 199 ? 118.248 132.784 112.165 1.00 19.38 199 SER B N 1
ATOM 7525 C CA . SER B 1 199 ? 118.310 133.794 113.214 1.00 19.38 199 SER B CA 1
ATOM 7526 C C . SER B 1 199 ? 119.748 134.021 113.667 1.00 19.38 199 SER B C 1
ATOM 7527 O O . SER B 1 199 ? 120.148 135.156 113.946 1.00 19.38 199 SER B O 1
ATOM 7530 N N . ALA B 1 200 ? 120.538 132.950 113.752 1.00 18.34 200 ALA B N 1
ATOM 7531 C CA . ALA B 1 200 ? 121.926 133.079 114.181 1.00 18.34 200 ALA B CA 1
ATOM 7532 C C . ALA B 1 200 ? 122.806 133.761 113.146 1.00 18.34 200 ALA B C 1
ATOM 7533 O O . ALA B 1 200 ? 123.863 134.288 113.508 1.00 18.34 200 ALA B O 1
ATOM 7535 N N . SER B 1 201 ? 122.397 133.757 111.870 1.00 20.19 201 SER B N 1
ATOM 7536 C CA . SER B 1 201 ? 123.294 134.268 110.795 1.00 20.19 201 SER B CA 1
ATOM 7537 C C . SER B 1 201 ? 122.718 135.482 110.055 1.00 20.19 201 SER B C 1
ATOM 7538 O O . SER B 1 201 ? 123.318 135.879 109.038 1.00 20.19 201 SER B O 1
ATOM 7541 N N . THR B 1 202 ? 121.611 136.049 110.534 1.00 22.55 202 THR B N 1
ATOM 7542 C CA . THR B 1 202 ? 120.986 137.182 109.865 1.00 22.55 202 THR B CA 1
ATOM 7543 C C . THR B 1 202 ? 121.083 138.413 110.754 1.00 22.55 202 THR B C 1
ATOM 7544 O O . THR B 1 202 ? 120.701 138.365 111.926 1.00 22.55 202 THR B O 1
ATOM 7548 N N . ASN B 1 203 ? 121.582 139.509 110.192 1.00 24.14 203 ASN B N 1
ATOM 7549 C CA . ASN B 1 203 ? 121.708 140.745 110.951 1.00 24.14 203 ASN B CA 1
ATOM 7550 C C . ASN B 1 203 ? 120.347 141.230 111.430 1.00 24.14 203 ASN B C 1
ATOM 7551 O O . ASN B 1 203 ? 119.333 141.083 110.747 1.00 24.14 203 ASN B O 1
ATOM 7556 N N . ARG B 1 204 ? 120.335 141.806 112.626 1.00 26.08 204 ARG B N 1
ATOM 7557 C CA . ARG B 1 204 ? 119.148 142.479 113.111 1.00 26.08 204 ARG B CA 1
ATOM 7558 C C . ARG B 1 204 ? 118.815 143.638 112.173 1.00 26.08 204 ARG B C 1
ATOM 7559 O O . ARG B 1 204 ? 119.712 144.215 111.554 1.00 26.08 204 ARG B O 1
ATOM 7567 N N . PRO B 1 205 ? 117.535 143.999 112.051 1.00 32.80 205 PRO B N 1
ATOM 7568 C CA . PRO B 1 205 ? 117.144 144.967 111.010 1.00 32.80 205 PRO B CA 1
ATOM 7569 C C . PRO B 1 205 ? 117.897 146.284 111.076 1.00 32.80 205 PRO B C 1
ATOM 7570 O O . PRO B 1 205 ? 118.180 146.881 110.031 1.00 32.80 205 PRO B O 1
ATOM 7574 N N . ASP B 1 206 ? 118.240 146.751 112.274 1.00 38.26 206 ASP B N 1
ATOM 7575 C CA . ASP B 1 206 ? 118.910 148.034 112.417 1.00 38.26 206 ASP B CA 1
ATOM 7576 C C . ASP B 1 206 ? 120.387 147.917 112.772 1.00 38.26 206 ASP B C 1
ATOM 7577 O O . ASP B 1 206 ? 121.054 148.947 112.908 1.00 38.26 206 ASP B O 1
ATOM 7582 N N . GLU B 1 207 ? 120.913 146.706 112.916 1.00 32.47 207 GLU B N 1
ATOM 7583 C CA . GLU B 1 207 ? 122.264 146.486 113.411 1.00 32.47 207 GLU B CA 1
ATOM 7584 C C . GLU B 1 207 ? 123.113 145.771 112.364 1.00 32.47 207 GLU B C 1
ATOM 7585 O O . GLU B 1 207 ? 122.622 145.303 111.332 1.00 32.47 207 GLU B O 1
ATOM 7591 N N . THR B 1 208 ? 124.413 145.692 112.649 1.00 28.92 208 THR B N 1
ATOM 7592 C CA . THR B 1 208 ? 125.347 144.893 111.866 1.00 28.92 208 THR B CA 1
ATOM 7593 C C . THR B 1 208 ? 125.689 143.571 112.542 1.00 28.92 208 THR B C 1
ATOM 7594 O O . THR B 1 208 ? 126.607 142.879 112.093 1.00 28.92 208 THR B O 1
ATOM 7598 N N . PHE B 1 209 ? 124.983 143.209 113.610 1.00 24.81 209 PHE B N 1
ATOM 7599 C CA . PHE B 1 209 ? 125.148 141.918 114.257 1.00 24.81 209 PHE B CA 1
ATOM 7600 C C . PHE B 1 209 ? 123.822 141.173 114.226 1.00 24.81 209 PHE B C 1
ATOM 7601 O O . PHE B 1 209 ? 122.754 141.769 114.077 1.00 24.81 209 PHE B O 1
ATOM 7609 N N . THR B 1 210 ? 123.900 139.855 114.362 1.00 20.40 210 THR B N 1
ATOM 7610 C CA . THR B 1 210 ? 122.727 139.016 114.184 1.00 20.40 210 THR B CA 1
ATOM 7611 C C . THR B 1 210 ? 121.824 139.043 115.418 1.00 20.40 210 THR B C 1
ATOM 7612 O O . THR B 1 210 ? 122.131 139.653 116.446 1.00 20.40 210 THR B O 1
ATOM 7616 N N . TYR B 1 211 ? 120.680 138.366 115.292 1.00 22.26 211 TYR B N 1
ATOM 7617 C CA . TYR B 1 211 ? 119.738 138.259 116.400 1.00 22.26 211 TYR B CA 1
ATOM 7618 C C . TYR B 1 211 ? 120.348 137.558 117.604 1.00 22.26 211 TYR B C 1
ATOM 7619 O O . TYR B 1 211 ? 119.895 137.774 118.731 1.00 22.26 211 TYR B O 1
ATOM 7628 N N . THR B 1 212 ? 121.363 136.723 117.387 1.00 17.01 212 THR B N 1
ATOM 7629 C CA . THR B 1 212 ? 122.017 135.974 118.451 1.00 17.01 212 THR B CA 1
ATOM 7630 C C . THR B 1 212 ? 123.296 136.644 118.935 1.00 17.01 212 THR B C 1
ATOM 7631 O O . THR B 1 212 ? 124.128 135.983 119.562 1.00 17.01 212 THR B O 1
ATOM 7635 N N . ASN B 1 213 ? 123.471 137.935 118.658 1.00 17.48 213 ASN B N 1
ATOM 7636 C CA . ASN B 1 213 ? 124.711 138.638 118.980 1.00 17.48 213 ASN B CA 1
ATOM 7637 C C . ASN B 1 213 ? 125.910 137.924 118.356 1.00 17.48 213 ASN B C 1
ATOM 7638 O O . ASN B 1 213 ? 126.946 137.719 118.986 1.00 17.48 213 ASN B O 1
ATOM 7643 N N . ASN B 1 214 ? 125.737 137.520 117.101 1.00 14.82 214 ASN B N 1
ATOM 7644 C CA . ASN B 1 214 ? 126.759 136.905 116.261 1.00 14.82 214 ASN B CA 1
ATOM 7645 C C . ASN B 1 214 ? 127.148 135.500 116.719 1.00 14.82 214 ASN B C 1
ATOM 7646 O O . ASN B 1 214 ? 128.159 134.968 116.259 1.00 14.82 214 ASN B O 1
ATOM 7651 N N . TRP B 1 215 ? 126.383 134.894 117.620 1.00 13.63 215 TRP B N 1
ATOM 7652 C CA . TRP B 1 215 ? 126.610 133.502 117.986 1.00 13.63 215 TRP B CA 1
ATOM 7653 C C . TRP B 1 215 ? 125.995 132.582 116.933 1.00 13.63 215 TRP B C 1
ATOM 7654 O O . TRP B 1 215 ? 124.947 132.905 116.372 1.00 13.63 215 TRP B O 1
ATOM 7665 N N . PRO B 1 216 ? 126.591 131.418 116.631 1.00 13.22 216 PRO B N 1
ATOM 7666 C CA . PRO B 1 216 ? 127.827 130.845 117.178 1.00 13.22 216 PRO B CA 1
ATOM 7667 C C . PRO B 1 216 ? 129.054 131.366 116.465 1.00 13.22 216 PRO B C 1
ATOM 7668 O O . PRO B 1 216 ? 128.936 131.948 115.397 1.00 13.22 216 PRO B O 1
ATOM 7672 N N . HIS B 1 217 ? 130.239 131.144 117.025 1.00 12.81 217 HIS B N 1
ATOM 7673 C CA . HIS B 1 217 ? 131.463 131.504 116.327 1.00 12.81 217 HIS B CA 1
ATOM 7674 C C . HIS B 1 217 ? 131.540 130.748 115.009 1.00 12.81 217 HIS B C 1
ATOM 7675 O O . HIS B 1 217 ? 131.647 129.520 114.992 1.00 12.81 217 HIS B O 1
ATOM 7682 N N . GLU B 1 218 ? 131.457 131.490 113.908 1.00 15.24 218 GLU B N 1
ATOM 7683 C CA . GLU B 1 218 ? 131.447 130.909 112.564 1.00 15.24 218 GLU B CA 1
ATOM 7684 C C . GLU B 1 218 ? 132.245 131.825 111.656 1.00 15.24 218 GLU B C 1
ATOM 7685 O O . GLU B 1 218 ? 131.729 132.820 111.135 1.00 15.24 218 GLU B O 1
ATOM 7691 N N . PRO B 1 219 ? 133.525 131.522 111.450 1.00 15.54 219 PRO B N 1
ATOM 7692 C CA . PRO B 1 219 ? 134.393 132.425 110.679 1.00 15.54 219 PRO B CA 1
ATOM 7693 C C . PRO B 1 219 ? 133.916 132.661 109.255 1.00 15.54 219 PRO B C 1
ATOM 7694 O O . PRO B 1 219 ? 134.238 133.695 108.662 1.00 15.54 219 PRO B O 1
ATOM 7698 N N . LEU B 1 220 ? 133.138 131.724 108.703 1.00 17.73 220 LEU B N 1
ATOM 7699 C CA . LEU B 1 220 ? 132.737 131.826 107.303 1.00 17.73 220 LEU B CA 1
ATOM 7700 C C . LEU B 1 220 ? 131.942 133.099 107.039 1.00 17.73 220 LEU B C 1
ATOM 7701 O O . LEU B 1 220 ? 132.086 133.721 105.980 1.00 17.73 220 LEU B O 1
ATOM 7706 N N . ILE B 1 221 ? 131.099 133.506 107.985 1.00 16.56 221 ILE B N 1
ATOM 7707 C CA . ILE B 1 221 ? 130.275 134.693 107.802 1.00 16.56 221 ILE B CA 1
ATOM 7708 C C . ILE B 1 221 ? 130.661 135.764 108.815 1.00 16.56 221 ILE B C 1
ATOM 7709 O O . ILE B 1 221 ? 129.884 136.686 109.078 1.00 16.56 221 ILE B O 1
ATOM 7714 N N . ASN B 1 222 ? 131.866 135.656 109.375 1.00 16.00 222 ASN B N 1
ATOM 7715 C CA . ASN B 1 222 ? 132.366 136.607 110.369 1.00 16.00 222 ASN B CA 1
ATOM 7716 C C . ASN B 1 222 ? 131.426 136.702 111.564 1.00 16.00 222 ASN B C 1
ATOM 7717 O O . ASN B 1 222 ? 131.086 137.784 112.041 1.00 16.00 222 ASN B O 1
ATOM 7722 N N . ASN B 1 223 ? 130.982 135.522 112.027 1.00 13.92 223 ASN B N 1
ATOM 7723 C CA . ASN B 1 223 ? 130.159 135.455 113.264 1.00 13.92 223 ASN B CA 1
ATOM 7724 C C . ASN B 1 223 ? 131.163 135.517 114.412 1.00 13.92 223 ASN B C 1
ATOM 7725 O O . ASN B 1 223 ? 131.565 134.443 114.901 1.00 13.92 223 ASN B O 1
ATOM 7730 N N . VAL B 1 224 ? 131.555 136.722 114.812 1.00 13.12 224 VAL B N 1
ATOM 7731 C CA . VAL B 1 224 ? 132.611 136.935 115.802 1.00 13.12 224 VAL B CA 1
ATOM 7732 C C . VAL B 1 224 ? 132.084 137.922 116.834 1.00 13.12 224 VAL B C 1
ATOM 7733 O O . VAL B 1 224 ? 131.124 138.661 116.560 1.00 13.12 224 VAL B O 1
ATOM 7737 N N . PRO B 1 225 ? 132.676 137.960 118.034 1.00 12.50 225 PRO B N 1
ATOM 7738 C CA . PRO B 1 225 ? 132.150 138.851 119.079 1.00 12.50 225 PRO B CA 1
ATOM 7739 C C . PRO B 1 225 ? 132.154 140.306 118.635 1.00 12.50 225 PRO B C 1
ATOM 7740 O O . PRO B 1 225 ? 133.085 140.769 117.977 1.00 12.50 225 PRO B O 1
ATOM 7744 N N . THR B 1 226 ? 131.093 141.018 118.999 1.00 15.04 226 THR B N 1
ATOM 7745 C CA . THR B 1 226 ? 130.993 142.439 118.712 1.00 15.04 226 THR B CA 1
ATOM 7746 C C . THR B 1 226 ? 131.917 143.223 119.646 1.00 15.04 226 THR B C 1
ATOM 7747 O O . THR B 1 226 ? 132.439 142.700 120.632 1.00 15.04 226 THR B O 1
ATOM 7751 N N . THR B 1 227 ? 132.124 144.504 119.332 1.00 14.94 227 THR B N 1
ATOM 7752 C CA . THR B 1 227 ? 132.953 145.345 120.191 1.00 14.94 227 THR B CA 1
ATOM 7753 C C . THR B 1 227 ? 132.359 145.456 121.592 1.00 14.94 227 THR B C 1
ATOM 7754 O O . THR B 1 227 ? 133.080 145.340 122.593 1.00 14.94 227 THR B O 1
ATOM 7758 N N . GLU B 1 228 ? 131.041 145.658 121.676 1.00 15.80 228 GLU B N 1
ATOM 7759 C CA . GLU B 1 228 ? 130.366 145.738 122.966 1.00 15.80 228 GLU B CA 1
ATOM 7760 C C . GLU B 1 228 ? 130.565 144.469 123.784 1.00 15.80 228 GLU B C 1
ATOM 7761 O O . GLU B 1 228 ? 130.633 144.532 125.014 1.00 15.80 228 GLU B O 1
ATOM 7767 N N . ASN B 1 229 ? 130.664 143.318 123.123 1.00 13.71 229 ASN B N 1
ATOM 7768 C CA . ASN B 1 229 ? 130.968 142.074 123.821 1.00 13.71 229 ASN B CA 1
ATOM 7769 C C . ASN B 1 229 ? 132.267 142.204 124.617 1.00 13.71 229 ASN B C 1
ATOM 7770 O O . ASN B 1 229 ? 132.296 141.974 125.834 1.00 13.71 229 ASN B O 1
ATOM 7775 N N . TYR B 1 230 ? 133.342 142.631 123.947 1.00 12.43 230 TYR B N 1
ATOM 7776 C CA . TYR B 1 230 ? 134.617 142.855 124.625 1.00 12.43 230 TYR B CA 1
ATOM 7777 C C . TYR B 1 230 ? 134.473 143.873 125.747 1.00 12.43 230 TYR B C 1
ATOM 7778 O O . TYR B 1 230 ? 134.927 143.645 126.879 1.00 12.43 230 TYR B O 1
ATOM 7787 N N . MET B 1 231 ? 133.857 145.016 125.434 1.00 13.89 231 MET B N 1
ATOM 7788 C CA . MET B 1 231 ? 133.792 146.123 126.382 1.00 13.89 231 MET B CA 1
ATOM 7789 C C . MET B 1 231 ? 133.088 145.707 127.666 1.00 13.89 231 MET B C 1
ATOM 7790 O O . MET B 1 231 ? 133.611 145.905 128.769 1.00 13.89 231 MET B O 1
ATOM 7795 N N . TRP B 1 232 ? 131.910 145.106 127.540 1.00 13.06 232 TRP B N 1
ATOM 7796 C CA . TRP B 1 232 ? 131.162 144.685 128.713 1.00 13.06 232 TRP B CA 1
ATOM 7797 C C . TRP B 1 232 ? 131.822 143.526 129.443 1.00 13.06 232 TRP B C 1
ATOM 7798 O O . TRP B 1 232 ? 131.689 143.443 130.666 1.00 13.06 232 TRP B O 1
ATOM 7809 N N . SER B 1 233 ? 132.556 142.654 128.744 1.00 12.34 233 SER B N 1
ATOM 7810 C CA . SER B 1 233 ? 133.325 141.627 129.446 1.00 12.34 233 SER B CA 1
ATOM 7811 C C . SER B 1 233 ? 134.369 142.254 130.365 1.00 12.34 233 SER B C 1
ATOM 7812 O O . SER B 1 233 ? 134.478 141.901 131.552 1.00 12.34 233 SER B O 1
ATOM 7815 N N . PHE B 1 234 ? 135.141 143.204 129.833 1.00 13.13 234 PHE B N 1
ATOM 7816 C CA . PHE B 1 234 ? 136.148 143.863 130.661 1.00 13.13 234 PHE B CA 1
ATOM 7817 C C . PHE B 1 234 ? 135.497 144.635 131.806 1.00 13.13 234 PHE B C 1
ATOM 7818 O O . PHE B 1 234 ? 136.002 144.635 132.940 1.00 13.13 234 PHE B O 1
ATOM 7826 N N . THR B 1 235 ? 134.370 145.293 131.524 1.00 13.27 235 THR B N 1
ATOM 7827 C CA . THR B 1 235 ? 133.656 146.033 132.558 1.00 13.27 235 THR B CA 1
ATOM 7828 C C . THR B 1 235 ? 133.205 145.107 133.680 1.00 13.27 235 THR B C 1
ATOM 7829 O O . THR B 1 235 ? 133.295 145.458 134.862 1.00 13.27 235 THR B O 1
ATOM 7833 N N . SER B 1 236 ? 132.716 143.919 133.326 1.00 14.38 236 SER B N 1
ATOM 7834 C CA . SER B 1 236 ? 132.293 142.961 134.340 1.00 14.38 236 SER B CA 1
ATOM 7835 C C . SER B 1 236 ? 133.469 142.496 135.189 1.00 14.38 236 SER B C 1
ATOM 7836 O O . SER B 1 236 ? 133.322 142.299 136.401 1.00 14.38 236 SER B O 1
ATOM 7839 N N . VAL B 1 237 ? 134.640 142.311 134.575 1.00 15.04 237 VAL B N 1
ATOM 7840 C CA . VAL B 1 237 ? 135.824 141.959 135.364 1.00 15.04 237 VAL B CA 1
ATOM 7841 C C . VAL B 1 237 ? 136.144 143.058 136.375 1.00 15.04 237 VAL B C 1
ATOM 7842 O O . VAL B 1 237 ? 136.438 142.785 137.553 1.00 15.04 237 VAL B O 1
ATOM 7846 N N . VAL B 1 238 ? 136.096 144.316 135.932 1.00 15.16 238 VAL B N 1
ATOM 7847 C CA . VAL B 1 238 ? 136.399 145.432 136.829 1.00 15.16 238 VAL B CA 1
ATOM 7848 C C . VAL B 1 238 ? 135.390 145.483 137.970 1.00 15.16 238 VAL B C 1
ATOM 7849 O O . VAL B 1 238 ? 135.753 145.684 139.138 1.00 15.16 238 VAL B O 1
ATOM 7853 N N . LEU B 1 239 ? 134.107 145.301 137.645 1.00 15.61 239 LEU B N 1
ATOM 7854 C CA . LEU B 1 239 ? 133.067 145.328 138.668 1.00 15.61 239 LEU B CA 1
ATOM 7855 C C . LEU B 1 239 ? 133.261 144.203 139.673 1.00 15.61 239 LEU B C 1
ATOM 7856 O O . LEU B 1 239 ? 133.106 144.407 140.880 1.00 15.61 239 LEU B O 1
ATOM 7861 N N . LEU B 1 240 ? 133.616 143.011 139.193 1.00 15.55 240 LEU B N 1
ATOM 7862 C CA . LEU B 1 240 ? 133.844 141.886 140.092 1.00 15.55 240 LEU B CA 1
ATOM 7863 C C . LEU B 1 240 ? 134.967 142.193 141.073 1.00 15.55 240 LEU B C 1
ATOM 7864 O O . LEU B 1 240 ? 134.804 142.047 142.291 1.00 15.55 240 LEU B O 1
ATOM 7869 N N . LEU B 1 241 ? 136.117 142.632 140.557 1.00 15.50 241 LEU B N 1
ATOM 7870 C CA . LEU B 1 241 ? 137.259 142.858 141.440 1.00 15.50 241 LEU B CA 1
ATOM 7871 C C . LEU B 1 241 ? 136.988 143.994 142.420 1.00 15.50 241 LEU B C 1
ATOM 7872 O O . LEU B 1 241 ? 137.315 143.890 143.612 1.00 15.50 241 LEU B O 1
ATOM 7877 N N . MET B 1 242 ? 136.380 145.083 141.946 1.00 17.70 242 MET B N 1
ATOM 7878 C CA . MET B 1 242 ? 136.084 146.200 142.833 1.00 17.70 242 MET B CA 1
ATOM 7879 C C . MET B 1 242 ? 135.085 145.796 143.910 1.00 17.70 242 MET B C 1
ATOM 7880 O O . MET B 1 242 ? 135.234 146.180 145.074 1.00 17.70 242 MET B O 1
ATOM 7885 N N . GLY B 1 243 ? 134.067 145.011 143.543 1.00 16.40 243 GLY B N 1
ATOM 7886 C CA . GLY B 1 243 ? 133.117 144.538 144.531 1.00 16.40 243 GLY B CA 1
ATOM 7887 C C . GLY B 1 243 ? 133.753 143.633 145.566 1.00 16.40 243 GLY B C 1
ATOM 7888 O O . GLY B 1 243 ? 133.445 143.725 146.753 1.00 16.40 243 GLY B O 1
ATOM 7889 N N . ILE B 1 244 ? 134.646 142.742 145.131 1.00 16.85 244 ILE B N 1
ATOM 7890 C CA . ILE B 1 244 ? 135.333 141.870 146.081 1.00 16.85 244 ILE B CA 1
ATOM 7891 C C . ILE B 1 244 ? 136.132 142.705 147.069 1.00 16.85 244 ILE B C 1
ATOM 7892 O O . ILE B 1 244 ? 136.067 142.502 148.287 1.00 16.85 244 ILE B O 1
ATOM 7897 N N . GLY B 1 245 ? 136.893 143.667 146.550 1.00 17.77 245 GLY B N 1
ATOM 7898 C CA . GLY B 1 245 ? 137.709 144.493 147.421 1.00 17.77 245 GLY B CA 1
ATOM 7899 C C . GLY B 1 245 ? 136.884 145.307 148.398 1.00 17.77 245 GLY B C 1
ATOM 7900 O O . GLY B 1 245 ? 137.204 145.388 149.586 1.00 17.77 245 GLY B O 1
ATOM 7901 N N . LEU B 1 246 ? 135.798 145.912 147.913 1.00 18.64 246 LEU B N 1
ATOM 7902 C CA . LEU B 1 246 ? 134.972 146.745 148.781 1.00 18.64 246 LEU B CA 1
ATOM 7903 C C . LEU B 1 246 ? 134.195 145.919 149.796 1.00 18.64 246 LEU B C 1
ATOM 7904 O O . LEU B 1 246 ? 133.993 146.370 150.925 1.00 18.64 246 LEU B O 1
ATOM 7909 N N . LEU B 1 247 ? 133.740 144.722 149.421 1.00 20.73 247 LEU B N 1
ATOM 7910 C CA . LEU B 1 247 ? 133.080 143.855 150.388 1.00 20.73 247 LEU B CA 1
ATOM 7911 C C . LEU B 1 247 ? 134.057 143.393 151.459 1.00 20.73 247 LEU B C 1
ATOM 7912 O O . LEU B 1 247 ? 133.704 143.322 152.638 1.00 20.73 247 LEU B O 1
ATOM 7917 N N . MET B 1 248 ? 135.289 143.064 151.065 1.00 23.22 248 MET B N 1
ATOM 7918 C CA . MET B 1 248 ? 136.318 142.754 152.050 1.00 23.22 248 MET B CA 1
ATOM 7919 C C . MET B 1 248 ? 136.570 143.934 152.981 1.00 23.22 248 MET B C 1
ATOM 7920 O O . MET B 1 248 ? 136.702 143.757 154.197 1.00 23.22 248 MET B O 1
ATOM 7925 N N . TRP B 1 249 ? 136.645 145.139 152.422 1.00 20.96 249 TRP B N 1
ATOM 7926 C CA . TRP B 1 249 ? 136.803 146.345 153.229 1.00 20.96 249 TRP B CA 1
ATOM 7927 C C . TRP B 1 249 ? 135.659 146.486 154.227 1.00 20.96 249 TRP B C 1
ATOM 7928 O O . TRP B 1 249 ? 135.878 146.747 155.417 1.00 20.96 249 TRP B O 1
ATOM 7939 N N . GLY B 1 250 ? 134.425 146.301 153.752 1.00 23.41 250 GLY B N 1
ATOM 7940 C CA . GLY B 1 250 ? 133.269 146.422 154.624 1.00 23.41 250 GLY B CA 1
ATOM 7941 C C . GLY B 1 250 ? 133.239 145.370 155.714 1.00 23.41 250 GLY B C 1
ATOM 7942 O O . GLY B 1 250 ? 132.904 145.670 156.860 1.00 23.41 250 GLY B O 1
ATOM 7943 N N . TYR B 1 251 ? 133.591 144.127 155.377 1.00 25.89 251 TYR B N 1
ATOM 7944 C CA . TYR B 1 251 ? 133.687 143.083 156.391 1.00 25.89 251 TYR B CA 1
ATOM 7945 C C . TYR B 1 251 ? 134.725 143.450 157.442 1.00 25.89 251 TYR B C 1
ATOM 7946 O O . TYR B 1 251 ? 134.485 143.312 158.646 1.00 25.89 251 TYR B O 1
ATOM 7955 N N . SER B 1 252 ? 135.889 143.927 156.999 1.00 25.27 252 SER B N 1
ATOM 7956 C CA . SER B 1 252 ? 136.968 144.236 157.931 1.00 25.27 252 SER B CA 1
ATOM 7957 C C . SER B 1 252 ? 136.586 145.377 158.867 1.00 25.27 252 SER B C 1
ATOM 7958 O O . SER B 1 252 ? 136.910 145.347 160.059 1.00 25.27 252 SER B O 1
ATOM 7961 N N . PHE B 1 253 ? 135.899 146.396 158.346 1.00 25.64 253 PHE B N 1
ATOM 7962 C CA . PHE B 1 253 ? 135.620 147.576 159.159 1.00 25.64 253 PHE B CA 1
ATOM 7963 C C . PHE B 1 253 ? 134.302 147.498 159.925 1.00 25.64 253 PHE B C 1
ATOM 7964 O O . PHE B 1 253 ? 134.140 148.221 160.914 1.00 25.64 253 PHE B O 1
ATOM 7972 N N . LEU B 1 254 ? 133.362 146.651 159.509 1.00 31.18 254 LEU B N 1
ATOM 7973 C CA . LEU B 1 254 ? 132.010 146.659 160.055 1.00 31.18 254 LEU B CA 1
ATOM 7974 C C . LEU B 1 254 ? 131.651 145.390 160.814 1.00 31.18 254 LEU B C 1
ATOM 7975 O O . LEU B 1 254 ? 130.529 145.287 161.319 1.00 31.18 254 LEU B O 1
ATOM 7980 N N . THR B 1 255 ? 132.559 144.425 160.905 1.00 37.22 255 THR B N 1
ATOM 7981 C CA . THR B 1 255 ? 132.316 143.178 161.616 1.00 37.22 255 THR B CA 1
ATOM 7982 C C . THR B 1 255 ? 133.334 143.046 162.736 1.00 37.22 255 THR B C 1
ATOM 7983 O O . THR B 1 255 ? 134.540 143.175 162.501 1.00 37.22 255 THR B O 1
ATOM 7987 N N . LYS B 1 256 ? 132.847 142.799 163.953 1.00 47.94 256 LYS B N 1
ATOM 7988 C CA . LYS B 1 256 ? 133.705 142.676 165.122 1.00 47.94 256 LYS B CA 1
ATOM 7989 C C . LYS B 1 256 ? 133.953 141.237 165.549 1.00 47.94 256 LYS B C 1
ATOM 7990 O O . LYS B 1 256 ? 134.879 140.996 166.332 1.00 47.94 256 LYS B O 1
ATOM 7996 N N . HIS B 1 257 ? 133.165 140.283 165.051 1.00 56.42 257 HIS B N 1
ATOM 7997 C CA . HIS B 1 257 ? 133.313 138.861 165.363 1.00 56.42 257 HIS B CA 1
ATOM 7998 C C . HIS B 1 257 ? 133.182 138.625 166.873 1.00 56.42 257 HIS B C 1
ATOM 7999 O O . HIS B 1 257 ? 134.122 138.239 167.569 1.00 56.42 257 HIS B O 1
ATOM 8006 N N . GLU B 1 258 ? 131.972 138.891 167.357 1.00 63.41 258 GLU B N 1
ATOM 8007 C CA . GLU B 1 258 ? 131.665 138.766 168.774 1.00 63.41 258 GLU B CA 1
ATOM 8008 C C . GLU B 1 258 ? 131.680 137.307 169.217 1.00 63.41 258 GLU B C 1
ATOM 8009 O O . GLU B 1 258 ? 131.356 136.395 168.452 1.00 63.41 258 GLU B O 1
ATOM 8015 N N . GLU B 1 259 ? 132.063 137.094 170.473 1.00 64.60 259 GLU B N 1
ATOM 8016 C CA . GLU B 1 259 ? 132.115 135.760 171.055 1.00 64.60 259 GLU B CA 1
ATOM 8017 C C . GLU B 1 259 ? 130.833 135.503 171.842 1.00 64.60 259 GLU B C 1
ATOM 8018 O O . GLU B 1 259 ? 130.399 136.352 172.627 1.00 64.60 259 GLU B O 1
ATOM 8024 N N . VAL B 1 260 ? 130.227 134.339 171.622 1.00 57.69 260 VAL B N 1
ATOM 8025 C CA . VAL B 1 260 ? 128.931 133.990 172.194 1.00 57.69 260 VAL B CA 1
ATOM 8026 C C . VAL B 1 260 ? 129.097 132.728 173.030 1.00 57.69 260 VAL B C 1
ATOM 8027 O O . VAL B 1 260 ? 129.739 131.766 172.591 1.00 57.69 260 VAL B O 1
ATOM 8031 N N . GLU B 1 261 ? 128.531 132.736 174.235 1.00 56.92 261 GLU B N 1
ATOM 8032 C CA . GLU B 1 261 ? 128.596 131.582 175.123 1.00 56.92 261 GLU B CA 1
ATOM 8033 C C . GLU B 1 261 ? 127.540 130.561 174.715 1.00 56.92 261 GLU B C 1
ATOM 8034 O O . GLU B 1 261 ? 126.344 130.866 174.698 1.00 56.92 261 GLU B O 1
ATOM 8040 N N . VAL B 1 262 ? 127.987 129.352 174.400 1.00 50.55 262 VAL B N 1
ATOM 8041 C CA . VAL B 1 262 ? 127.114 128.277 173.938 1.00 50.55 262 VAL B CA 1
ATOM 8042 C C . VAL B 1 262 ? 126.273 127.779 175.109 1.00 50.55 262 VAL B C 1
ATOM 8043 O O . VAL B 1 262 ? 126.784 127.667 176.232 1.00 50.55 262 VAL B O 1
ATOM 8047 N N . PRO B 1 263 ? 124.988 127.494 174.908 1.00 48.40 263 PRO B N 1
ATOM 8048 C CA . PRO B 1 263 ? 124.192 126.885 175.980 1.00 48.40 263 PRO B CA 1
ATOM 8049 C C . PRO B 1 263 ? 124.709 125.498 176.333 1.00 48.40 263 PRO B C 1
ATOM 8050 O O . PRO B 1 263 ? 125.275 124.782 175.504 1.00 48.40 263 PRO B O 1
ATOM 8054 N N . THR B 1 264 ? 124.507 125.118 177.596 1.00 52.05 264 THR B N 1
ATOM 8055 C CA . THR B 1 264 ? 125.011 123.836 178.074 1.00 52.05 264 THR B CA 1
ATOM 8056 C C . THR B 1 264 ? 124.243 122.650 177.500 1.00 52.05 264 THR B C 1
ATOM 8057 O O . THR B 1 264 ? 124.803 121.553 177.413 1.00 52.05 264 THR B O 1
ATOM 8061 N N . GLU B 1 265 ? 122.986 122.837 177.114 1.00 52.71 265 GLU B N 1
ATOM 8062 C CA . GLU B 1 265 ? 122.186 121.786 176.505 1.00 52.71 265 GLU B CA 1
ATOM 8063 C C . GLU B 1 265 ? 121.772 122.213 175.103 1.00 52.71 265 GLU B C 1
ATOM 8064 O O . GLU B 1 265 ? 121.705 123.403 174.791 1.00 52.71 265 GLU B O 1
ATOM 8070 N N . ASP B 1 266 ? 121.492 121.232 174.259 1.00 47.97 266 ASP B N 1
ATOM 8071 C CA . ASP B 1 266 ? 121.079 121.532 172.892 1.00 47.97 266 ASP B CA 1
ATOM 8072 C C . ASP B 1 266 ? 119.636 122.017 172.909 1.00 47.97 266 ASP B C 1
ATOM 8073 O O . ASP B 1 266 ? 118.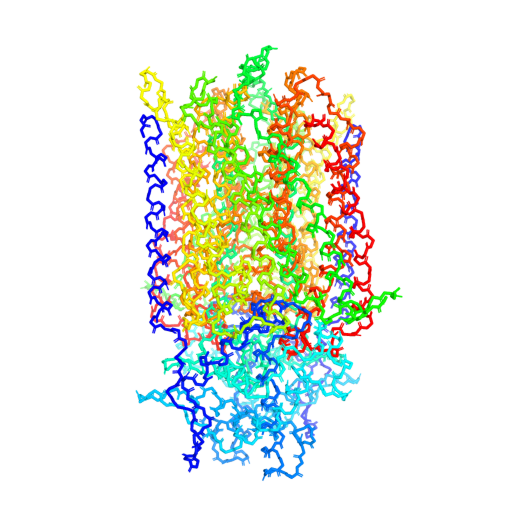743 121.244 173.279 1.00 47.97 266 ASP B O 1
ATOM 8078 N N . PRO B 1 267 ? 119.360 123.267 172.532 1.00 47.12 267 PRO B N 1
ATOM 8079 C CA . PRO B 1 267 ? 117.981 123.778 172.626 1.00 47.12 267 PRO B CA 1
ATOM 8080 C C . PRO B 1 267 ? 116.989 123.045 171.743 1.00 47.12 267 PRO B C 1
ATOM 8081 O O . PRO B 1 267 ? 115.827 122.879 172.135 1.00 47.12 267 PRO B O 1
ATOM 8085 N N . ILE B 1 268 ? 117.405 122.611 170.557 1.00 46.92 268 ILE B N 1
ATOM 8086 C CA . ILE B 1 268 ? 116.491 121.931 169.647 1.00 46.92 268 ILE B CA 1
ATOM 8087 C C . ILE B 1 268 ? 116.139 120.528 170.138 1.00 46.92 268 ILE B C 1
ATOM 8088 O O . ILE B 1 268 ? 114.991 120.095 169.992 1.00 46.92 268 ILE B O 1
ATOM 8093 N N . SER B 1 269 ? 117.098 119.809 170.722 1.00 48.22 269 SER B N 1
ATOM 8094 C CA . SER B 1 269 ? 116.840 118.482 171.267 1.00 48.22 269 SER B CA 1
ATOM 8095 C C . SER B 1 269 ? 115.938 118.506 172.492 1.00 48.22 269 SER B C 1
ATOM 8096 O O . SER B 1 269 ? 115.419 117.453 172.875 1.00 48.22 269 SER B O 1
ATOM 8099 N N . LYS B 1 270 ? 115.746 119.665 173.117 1.00 52.43 270 LYS B N 1
ATOM 8100 C CA . LYS B 1 270 ? 114.853 119.772 174.261 1.00 52.43 270 LYS B CA 1
ATOM 8101 C C . LYS B 1 270 ? 113.384 119.773 173.861 1.00 52.43 270 LYS B C 1
ATOM 8102 O O . LYS B 1 270 ? 112.537 119.341 174.650 1.00 52.43 270 LYS B O 1
ATOM 8108 N N . VAL B 1 271 ? 113.063 120.245 172.662 1.00 52.94 271 VAL B N 1
ATOM 8109 C CA . VAL B 1 271 ? 111.683 120.320 172.197 1.00 52.94 271 VAL B CA 1
ATOM 8110 C C . VAL B 1 271 ? 111.232 118.933 171.762 1.00 52.94 271 VAL B C 1
ATOM 8111 O O . VAL B 1 271 ? 111.934 118.249 171.009 1.00 52.94 271 VAL B O 1
ATOM 8115 N N . GLN B 1 272 ? 110.067 118.512 172.246 1.00 53.21 272 GLN B N 1
ATOM 8116 C CA . GLN B 1 272 ? 109.532 117.214 171.863 1.00 53.21 272 GLN B CA 1
ATOM 8117 C C . GLN B 1 272 ? 109.046 117.240 170.420 1.00 53.21 272 GLN B C 1
ATOM 8118 O O . GLN B 1 272 ? 108.500 118.239 169.948 1.00 53.21 272 GLN B O 1
ATOM 8124 N N . LEU B 1 273 ? 109.248 116.130 169.718 1.00 48.04 273 LEU B N 1
ATOM 8125 C CA . LEU B 1 273 ? 108.896 116.063 168.306 1.00 48.04 273 LEU B CA 1
ATOM 8126 C C . LEU B 1 273 ? 107.388 115.956 168.122 1.00 48.04 273 LEU B C 1
ATOM 8127 O O . LEU B 1 273 ? 106.715 115.199 168.826 1.00 48.04 273 LEU B O 1
ATOM 8132 N N . THR B 1 274 ? 106.861 116.720 167.171 1.00 49.54 274 THR B N 1
ATOM 8133 C CA . THR B 1 274 ? 105.460 116.651 166.796 1.00 49.54 274 THR B CA 1
ATOM 8134 C C . THR B 1 274 ? 105.238 115.521 165.795 1.00 49.54 274 THR B C 1
ATOM 8135 O O . THR B 1 274 ? 106.181 115.064 165.147 1.00 49.54 274 THR B O 1
ATOM 8139 N N . PRO B 1 275 ? 103.999 115.036 165.661 1.00 48.63 275 PRO B N 1
ATOM 8140 C CA . PRO B 1 275 ? 103.745 113.953 164.692 1.00 48.63 275 PRO B CA 1
ATOM 8141 C C . PRO B 1 275 ? 104.149 114.292 163.266 1.00 48.63 275 PRO B C 1
ATOM 8142 O O . PRO B 1 275 ? 104.695 113.427 162.568 1.00 48.63 275 PRO B O 1
ATOM 8146 N N . SER B 1 276 ? 103.915 115.526 162.811 1.00 46.37 276 SER B N 1
ATOM 8147 C CA . SER B 1 276 ? 104.328 115.877 161.456 1.00 46.37 276 SER B CA 1
ATOM 8148 C C . SER B 1 276 ? 105.843 115.887 161.324 1.00 46.37 276 SER B C 1
ATOM 8149 O O . SER B 1 276 ? 106.372 115.525 160.267 1.00 46.37 276 SER B O 1
ATOM 8152 N N . GLN B 1 277 ? 106.553 116.297 162.378 1.00 43.82 277 GLN B N 1
ATOM 8153 C CA . GLN B 1 277 ? 108.008 116.221 162.366 1.00 43.82 277 GLN B CA 1
ATOM 8154 C C . GLN B 1 277 ? 108.478 114.779 162.242 1.00 43.82 277 GLN B C 1
ATOM 8155 O O . GLN B 1 277 ? 109.381 114.483 161.454 1.00 43.82 277 GLN B O 1
ATOM 8161 N N . LYS B 1 278 ? 107.866 113.869 163.002 1.00 45.39 278 LYS B N 1
ATOM 8162 C CA . LYS B 1 278 ? 108.248 112.465 162.915 1.00 45.39 278 LYS B CA 1
ATOM 8163 C C . LYS B 1 278 ? 107.904 111.880 161.551 1.00 45.39 278 LYS B C 1
ATOM 8164 O O . LYS B 1 278 ? 108.556 110.936 161.091 1.00 45.39 278 LYS B O 1
ATOM 8170 N N . ALA B 1 279 ? 106.890 112.432 160.888 1.00 40.87 279 ALA B N 1
ATOM 8171 C CA . ALA B 1 279 ? 106.525 111.988 159.548 1.00 40.87 279 ALA B CA 1
ATOM 8172 C C . ALA B 1 279 ? 107.547 112.378 158.482 1.00 40.87 279 ALA B C 1
ATOM 8173 O O . ALA B 1 279 ? 107.327 112.073 157.307 1.00 40.87 279 ALA B O 1
ATOM 8175 N N . LEU B 1 280 ? 108.644 113.033 158.852 1.00 36.49 280 LEU B N 1
ATOM 8176 C CA . LEU B 1 280 ? 109.633 113.521 157.900 1.00 36.49 280 LEU B CA 1
ATOM 8177 C C . LEU B 1 280 ? 110.782 112.540 157.678 1.00 36.49 280 LEU B C 1
ATOM 8178 O O . LEU B 1 280 ? 111.662 112.804 156.843 1.00 36.49 280 LEU B O 1
ATOM 8183 N N . GLY B 1 281 ? 110.800 111.420 158.404 1.00 33.83 281 GLY B N 1
ATOM 8184 C CA . GLY B 1 281 ? 111.798 110.400 158.142 1.00 33.83 281 GLY B CA 1
ATOM 8185 C C . GLY B 1 281 ? 111.695 109.832 156.742 1.00 33.83 281 GLY B C 1
ATOM 8186 O O . GLY B 1 281 ? 112.716 109.582 156.089 1.00 33.83 281 GLY B O 1
ATOM 8187 N N . LYS B 1 282 ? 110.469 109.635 156.257 1.00 34.78 282 LYS B N 1
ATOM 8188 C CA . LYS B 1 282 ? 110.296 109.185 154.884 1.00 34.78 282 LYS B CA 1
ATOM 8189 C C . LYS B 1 282 ? 110.779 110.236 153.893 1.00 34.78 282 LYS B C 1
ATOM 8190 O O . LYS B 1 282 ? 111.280 109.882 152.826 1.00 34.78 282 LYS B O 1
ATOM 8196 N N . TYR B 1 283 ? 110.652 111.525 154.228 1.00 32.49 283 TYR B N 1
ATOM 8197 C CA . TYR B 1 283 ? 111.240 112.565 153.386 1.00 32.49 283 TYR B CA 1
ATOM 8198 C C . TYR B 1 283 ? 112.758 112.454 153.343 1.00 32.49 283 TYR B C 1
ATOM 8199 O O . TYR B 1 283 ? 113.370 112.618 152.279 1.00 32.49 283 TYR B O 1
ATOM 8208 N N . VAL B 1 284 ? 113.382 112.211 154.494 1.00 29.69 284 VAL B N 1
ATOM 8209 C CA . VAL B 1 284 ? 114.838 112.071 154.524 1.00 29.69 284 VAL B CA 1
ATOM 8210 C C . VAL B 1 284 ? 115.261 110.909 153.634 1.00 29.69 284 VAL B C 1
ATOM 8211 O O . VAL B 1 284 ? 116.191 111.017 152.814 1.00 29.69 284 VAL B O 1
ATOM 8215 N N . PHE B 1 285 ? 114.559 109.782 153.769 1.00 28.24 285 PHE B N 1
ATOM 8216 C CA . PHE B 1 285 ? 114.892 108.623 152.953 1.00 28.24 285 PHE B CA 1
ATOM 8217 C C . PHE B 1 285 ? 114.629 108.882 151.477 1.00 28.24 285 PHE B C 1
ATOM 8218 O O . PHE B 1 285 ? 115.395 108.416 150.631 1.00 28.24 285 PHE B O 1
ATOM 8226 N N . LEU B 1 286 ? 113.552 109.599 151.149 1.00 27.12 286 LEU B N 1
ATOM 8227 C CA . LEU B 1 286 ? 113.283 109.939 149.758 1.00 27.12 286 LEU B CA 1
ATOM 8228 C C . LEU B 1 286 ? 114.412 110.773 149.177 1.00 27.12 286 LEU B C 1
ATOM 8229 O O . LEU B 1 286 ? 114.865 110.520 148.056 1.00 27.12 286 LEU B O 1
ATOM 8234 N N . THR B 1 287 ? 114.883 111.768 149.930 1.00 24.54 287 THR B N 1
ATOM 8235 C CA . THR B 1 287 ? 115.987 112.598 149.461 1.00 24.54 287 THR B CA 1
ATOM 8236 C C . THR B 1 287 ? 117.208 111.745 149.142 1.00 24.54 287 THR B C 1
ATOM 8237 O O . THR B 1 287 ? 117.756 111.809 148.034 1.00 24.54 287 THR B O 1
ATOM 8241 N N . VAL B 1 288 ? 117.629 110.906 150.093 1.00 24.05 288 VAL B N 1
ATOM 8242 C CA . VAL B 1 288 ? 118.869 110.162 149.857 1.00 24.05 288 VAL B CA 1
ATOM 8243 C C . VAL B 1 288 ? 118.691 109.093 148.774 1.00 24.05 288 VAL B C 1
ATOM 8244 O O . VAL B 1 288 ? 119.601 108.866 147.961 1.00 24.05 288 VAL B O 1
ATOM 8248 N N . ALA B 1 289 ? 117.535 108.427 148.729 1.00 21.76 289 ALA B N 1
ATOM 8249 C CA . ALA B 1 289 ? 117.291 107.417 147.706 1.00 21.76 289 ALA B CA 1
ATOM 8250 C C . ALA B 1 289 ? 117.259 108.025 146.310 1.00 21.76 289 ALA B C 1
ATOM 8251 O O . ALA B 1 289 ? 117.836 107.463 145.371 1.00 21.76 289 ALA B O 1
ATOM 8253 N N . LEU B 1 290 ? 116.585 109.167 146.152 1.00 20.20 290 LEU B N 1
ATOM 8254 C CA . LEU B 1 290 ? 116.589 109.848 144.866 1.00 20.20 290 LEU B CA 1
ATOM 8255 C C . LEU B 1 290 ? 117.987 110.325 144.501 1.00 20.20 290 LEU B C 1
ATOM 8256 O O . LEU B 1 290 ? 118.344 110.348 143.322 1.00 20.20 290 LEU B O 1
ATOM 8261 N N . PHE B 1 291 ? 118.794 110.698 145.495 1.00 19.16 291 PHE B N 1
ATOM 8262 C CA . PHE B 1 291 ? 120.191 111.031 145.231 1.00 19.16 291 PHE B CA 1
ATOM 8263 C C . PHE B 1 291 ? 120.936 109.842 144.626 1.00 19.16 291 PHE B C 1
ATOM 8264 O O . PHE B 1 291 ? 121.663 109.978 143.631 1.00 19.16 291 PHE B O 1
ATOM 8272 N N . VAL B 1 292 ? 120.756 108.661 145.219 1.00 19.22 292 VAL B N 1
ATOM 8273 C CA . VAL B 1 292 ? 121.456 107.479 144.721 1.00 19.22 292 VAL B CA 1
ATOM 8274 C C . VAL B 1 292 ? 120.982 107.128 143.312 1.00 19.22 292 VAL B C 1
ATOM 8275 O O . VAL B 1 292 ? 121.792 106.833 142.420 1.00 19.22 292 VAL B O 1
ATOM 8279 N N . VAL B 1 293 ? 119.668 107.165 143.087 1.00 18.35 293 VAL B N 1
ATOM 8280 C CA . VAL B 1 293 ? 119.130 106.896 141.755 1.00 18.35 293 VAL B CA 1
ATOM 8281 C C . VAL B 1 293 ? 119.657 107.910 140.747 1.00 18.35 293 VAL B C 1
ATOM 8282 O O . VAL B 1 293 ? 119.992 107.559 139.610 1.00 18.35 293 VAL B O 1
ATOM 8286 N N . GLN B 1 294 ? 119.748 109.177 141.150 1.00 17.57 294 GLN B N 1
ATOM 8287 C CA . GLN B 1 294 ? 120.243 110.222 140.260 1.00 17.57 294 GLN B CA 1
ATOM 8288 C C . GLN B 1 294 ? 121.689 109.978 139.851 1.00 17.57 294 GLN B C 1
ATOM 8289 O O . GLN B 1 294 ? 122.029 110.081 138.667 1.00 17.57 294 GLN B O 1
ATOM 8295 N N . VAL B 1 295 ? 122.558 109.655 140.809 1.00 17.77 295 VAL B N 1
ATOM 8296 C CA . VAL B 1 295 ? 123.953 109.429 140.437 1.00 17.77 295 VAL B CA 1
ATOM 8297 C C . VAL B 1 295 ? 124.086 108.175 139.577 1.00 17.77 295 VAL B C 1
ATOM 8298 O O . VAL B 1 295 ? 124.906 108.131 138.651 1.00 17.77 295 VAL B O 1
ATOM 8302 N N . LEU B 1 296 ? 123.274 107.147 139.846 1.00 17.86 296 LEU B N 1
ATOM 8303 C CA . LEU B 1 296 ? 123.281 105.966 138.984 1.00 17.86 296 LEU B CA 1
ATOM 8304 C C . LEU B 1 296 ? 122.852 106.319 137.561 1.00 17.86 296 LEU B C 1
ATOM 8305 O O . LEU B 1 296 ? 123.424 105.823 136.581 1.00 17.86 296 LEU B O 1
ATOM 8310 N N . LEU B 1 297 ? 121.836 107.171 137.430 1.00 18.21 297 LEU B N 1
ATOM 8311 C CA . LEU B 1 297 ? 121.402 107.613 136.109 1.00 18.21 297 LEU B CA 1
ATOM 8312 C C . LEU B 1 297 ? 122.500 108.400 135.411 1.00 18.21 297 LEU B C 1
ATOM 8313 O O . LEU B 1 297 ? 122.646 108.326 134.187 1.00 18.21 297 LEU B O 1
ATOM 8318 N N . GLY B 1 298 ? 123.266 109.178 136.174 1.00 19.14 298 GLY B N 1
ATOM 8319 C CA . GLY B 1 298 ? 124.416 109.856 135.603 1.00 19.14 298 GLY B CA 1
ATOM 8320 C C . GLY B 1 298 ? 125.453 108.883 135.083 1.00 19.14 298 GLY B C 1
ATOM 8321 O O . GLY B 1 298 ? 126.021 109.082 134.009 1.00 19.14 298 GLY B O 1
ATOM 8322 N N . GLY B 1 299 ? 125.703 107.812 135.833 1.00 20.73 299 GLY B N 1
ATOM 8323 C CA . GLY B 1 299 ? 126.599 106.777 135.343 1.00 20.73 299 GLY B CA 1
ATOM 8324 C C . GLY B 1 299 ? 126.117 106.151 134.049 1.00 20.73 299 GLY B C 1
ATOM 8325 O O . GLY B 1 299 ? 126.905 105.940 133.124 1.00 20.73 299 GLY B O 1
ATOM 8326 N N . LEU B 1 300 ? 124.818 105.865 133.958 1.00 23.71 300 LEU B N 1
ATOM 8327 C CA . LEU B 1 300 ? 124.258 105.314 132.725 1.00 23.71 300 LEU B CA 1
ATOM 8328 C C . LEU B 1 300 ? 124.408 106.292 131.558 1.00 23.71 300 LEU B C 1
ATOM 8329 O O . LEU B 1 300 ? 124.826 105.911 130.453 1.00 23.71 300 LEU B O 1
ATOM 8334 N N . THR B 1 301 ? 124.080 107.563 131.792 1.00 23.48 301 THR B N 1
ATOM 8335 C CA . THR B 1 301 ? 124.215 108.570 130.745 1.00 23.48 301 THR B CA 1
ATOM 8336 C C . THR B 1 301 ? 125.662 108.686 130.285 1.00 23.48 301 THR B C 1
ATOM 8337 O O . THR B 1 301 ? 125.935 108.819 129.088 1.00 23.48 301 THR B O 1
ATOM 8341 N N . ALA B 1 302 ? 126.604 108.640 131.230 1.00 26.68 302 ALA B N 1
ATOM 8342 C CA . ALA B 1 302 ? 128.021 108.687 130.894 1.00 26.68 302 ALA B CA 1
ATOM 8343 C C . ALA B 1 302 ? 128.448 107.467 130.093 1.00 26.68 302 ALA B C 1
ATOM 8344 O O . ALA B 1 302 ? 129.281 107.580 129.188 1.00 26.68 302 ALA B O 1
ATOM 8346 N N . HIS B 1 303 ? 127.912 106.292 130.424 1.00 38.47 303 HIS B N 1
ATOM 8347 C CA . HIS B 1 303 ? 128.191 105.118 129.611 1.00 38.47 303 HIS B CA 1
ATOM 8348 C C . HIS B 1 303 ? 127.707 105.306 128.183 1.00 38.47 303 HIS B C 1
ATOM 8349 O O . HIS B 1 303 ? 128.357 104.827 127.250 1.00 38.47 303 HIS B O 1
ATOM 8356 N N . TYR B 1 304 ? 126.588 106.005 127.997 1.00 34.41 304 TYR B N 1
ATOM 8357 C CA . TYR B 1 304 ? 126.129 106.292 126.642 1.00 34.41 304 TYR B CA 1
ATOM 8358 C C . TYR B 1 304 ? 127.093 107.184 125.866 1.00 34.41 304 TYR B C 1
ATOM 8359 O O . TYR B 1 304 ? 127.103 107.136 124.633 1.00 34.41 304 TYR B O 1
ATOM 8368 N N . THR B 1 305 ? 127.895 108.001 126.550 1.00 30.37 305 THR B N 1
ATOM 8369 C CA . THR B 1 305 ? 128.829 108.884 125.865 1.00 30.37 305 THR B CA 1
ATOM 8370 C C . THR B 1 305 ? 130.094 108.171 125.407 1.00 30.37 305 THR B C 1
ATOM 8371 O O . THR B 1 305 ? 130.864 108.749 124.638 1.00 30.37 305 THR B O 1
ATOM 8375 N N . VAL B 1 306 ? 130.336 106.948 125.868 1.00 33.88 306 VAL B N 1
ATOM 8376 C CA . VAL B 1 306 ? 131.418 106.131 125.338 1.00 33.88 306 VAL B CA 1
ATOM 8377 C C . VAL B 1 306 ? 130.909 104.941 124.533 1.00 33.88 306 VAL B C 1
ATOM 8378 O O . VAL B 1 306 ? 131.603 104.508 123.601 1.00 33.88 306 VAL B O 1
ATOM 8382 N N . GLU B 1 307 ? 129.720 104.420 124.836 1.00 44.55 307 GLU B N 1
ATOM 8383 C CA . GLU B 1 307 ? 129.081 103.345 124.069 1.00 44.55 307 GLU B CA 1
ATOM 8384 C C . GLU B 1 307 ? 127.673 103.846 123.751 1.00 44.55 307 GLU B C 1
ATOM 8385 O O . GLU B 1 307 ? 126.760 103.738 124.574 1.00 44.55 307 GLU B O 1
ATOM 8391 N N . GLY B 1 308 ? 127.508 104.384 122.543 1.00 47.36 308 GLY B N 1
ATOM 8392 C CA . GLY B 1 308 ? 126.366 105.237 122.258 1.00 47.36 308 GLY B CA 1
ATOM 8393 C C . GLY B 1 308 ? 125.017 104.552 122.329 1.00 47.36 308 GLY B C 1
ATOM 8394 O O . GLY B 1 308 ? 124.021 105.185 122.686 1.00 47.36 308 GLY B O 1
ATOM 8395 N N . GLN B 1 309 ? 124.948 103.275 121.963 1.00 53.75 309 GLN B N 1
ATOM 8396 C CA . GLN B 1 309 ? 123.666 102.593 121.889 1.00 53.75 309 GLN B CA 1
ATOM 8397 C C . GLN B 1 309 ? 123.614 101.287 122.668 1.00 53.75 309 GLN B C 1
ATOM 8398 O O . GLN B 1 309 ? 122.516 100.838 123.014 1.00 53.75 309 GLN B O 1
ATOM 8404 N N . GLY B 1 310 ? 124.749 100.670 122.966 1.00 61.98 310 GLY B N 1
ATOM 8405 C CA . GLY B 1 310 ? 124.757 99.317 123.479 1.00 61.98 310 GLY B CA 1
ATOM 8406 C C . GLY B 1 310 ? 125.344 99.207 124.871 1.00 61.98 310 GLY B C 1
ATOM 8407 O O . GLY B 1 310 ? 126.347 99.838 125.203 1.00 61.98 310 GLY B O 1
ATOM 8408 N N . PHE B 1 311 ? 124.699 98.374 125.681 1.00 67.02 311 PHE B N 1
ATOM 8409 C CA . PHE B 1 311 ? 125.215 97.959 126.972 1.00 67.02 311 PHE B CA 1
ATOM 8410 C C . PHE B 1 311 ? 126.272 96.883 126.718 1.00 67.02 311 PHE B C 1
ATOM 8411 O O . PHE B 1 311 ? 126.560 96.522 125.574 1.00 67.02 311 PHE B O 1
ATOM 8419 N N . TYR B 1 312 ? 126.861 96.362 127.793 1.00 73.21 312 TYR B N 1
ATOM 8420 C CA . TYR B 1 312 ? 127.794 95.252 127.650 1.00 73.21 312 TYR B CA 1
ATOM 8421 C C . TYR B 1 312 ? 127.082 93.950 127.305 1.00 73.21 312 TYR B C 1
ATOM 8422 O O . TYR B 1 312 ? 127.747 92.932 127.088 1.00 73.21 312 TYR B O 1
ATOM 8431 N N . GLY B 1 313 ? 125.753 93.959 127.249 1.00 65.70 313 GLY B N 1
ATOM 8432 C CA . GLY B 1 313 ? 124.991 92.792 126.859 1.00 65.70 313 GLY B CA 1
ATOM 8433 C C . GLY B 1 313 ? 124.197 92.198 128.002 1.00 65.70 313 GLY B C 1
ATOM 8434 O O . GLY B 1 313 ? 124.740 91.464 128.832 1.00 65.70 313 GLY B O 1
ATOM 8435 N N . GLY B 1 319 ? 120.583 91.707 127.142 1.00 85.36 319 GLY B N 1
ATOM 8436 C CA . GLY B 1 319 ? 119.372 91.303 126.453 1.00 85.36 319 GLY B CA 1
ATOM 8437 C C . GLY B 1 319 ? 118.943 92.236 125.336 1.00 85.36 319 GLY B C 1
ATOM 8438 O O . GLY B 1 319 ? 119.692 92.466 124.382 1.00 85.36 319 GLY B O 1
ATOM 8439 N N . PHE B 1 320 ? 117.724 92.762 125.446 1.00 75.67 320 PHE B N 1
ATOM 8440 C CA . PHE B 1 320 ? 117.146 93.636 124.435 1.00 75.67 320 PHE B CA 1
ATOM 8441 C C . PHE B 1 320 ? 117.990 94.900 124.247 1.00 75.67 320 PHE B C 1
ATOM 8442 O O . PHE B 1 320 ? 118.943 95.171 124.983 1.00 75.67 320 PHE B O 1
ATOM 8450 N N . GLU B 1 321 ? 117.643 95.638 123.183 1.00 63.47 321 GLU B N 1
ATOM 8451 C CA . GLU B 1 321 ? 118.380 96.892 122.872 1.00 63.47 321 GLU B CA 1
ATOM 8452 C C . GLU B 1 321 ? 117.970 97.950 123.890 1.00 63.47 321 GLU B C 1
ATOM 8453 O O . GLU B 1 321 ? 116.776 98.308 123.940 1.00 63.47 321 GLU B O 1
ATOM 8459 N N . MET B 1 322 ? 118.938 98.429 124.661 1.00 54.90 322 MET B N 1
ATOM 8460 C CA . MET B 1 322 ? 118.652 99.401 125.709 1.00 54.90 322 MET B CA 1
ATOM 8461 C C . MET B 1 322 ? 118.232 100.745 125.123 1.00 54.90 322 MET B C 1
ATOM 8462 O O . MET B 1 322 ? 117.328 101.406 125.642 1.00 54.90 322 MET B O 1
ATOM 8467 N N . SER B 1 323 ? 118.875 101.156 124.029 1.00 45.69 323 SER B N 1
ATOM 8468 C CA . SER B 1 323 ? 118.659 102.491 123.485 1.00 45.69 323 SER B CA 1
ATOM 8469 C C . SER B 1 323 ? 117.262 102.690 122.909 1.00 45.69 323 SER B C 1
ATOM 8470 O O . SER B 1 323 ? 116.847 103.841 122.746 1.00 45.69 323 SER B O 1
ATOM 8473 N N . ASP B 1 324 ? 116.522 101.621 122.594 1.00 49.90 324 ASP B N 1
ATOM 8474 C CA . ASP B 1 324 ? 115.152 101.836 122.133 1.00 49.90 324 ASP B CA 1
ATOM 8475 C C . ASP B 1 324 ? 114.245 102.321 123.255 1.00 49.90 324 ASP B C 1
ATOM 8476 O O . ASP B 1 324 ? 113.332 103.115 123.006 1.00 49.90 324 ASP B O 1
ATOM 8481 N N . TRP B 1 325 ? 114.463 101.858 124.478 1.00 47.53 325 TRP B N 1
ATOM 8482 C CA . TRP B 1 325 ? 113.560 102.162 125.579 1.00 47.53 325 TRP B CA 1
ATOM 8483 C C . TRP B 1 325 ? 114.140 103.100 126.618 1.00 47.53 325 TRP B C 1
ATOM 8484 O O . TRP B 1 325 ? 113.400 103.922 127.156 1.00 47.53 325 TRP B O 1
ATOM 8495 N N . PHE B 1 326 ? 115.437 103.024 126.900 1.00 38.38 326 PHE B N 1
ATOM 8496 C CA . PHE B 1 326 ? 116.093 103.935 127.833 1.00 38.38 326 PHE B CA 1
ATOM 8497 C C . PHE B 1 326 ? 117.288 104.568 127.132 1.00 38.38 326 PHE B C 1
ATOM 8498 O O . PHE B 1 326 ? 118.444 104.310 127.490 1.00 38.38 326 PHE B O 1
ATOM 8506 N N . PRO B 1 327 ? 117.041 105.413 126.131 1.00 29.77 327 PRO B N 1
ATOM 8507 C CA . PRO B 1 327 ? 118.152 106.047 125.418 1.00 29.77 327 PRO B CA 1
ATOM 8508 C C . PRO B 1 327 ? 118.823 107.122 126.249 1.00 29.77 327 PRO B C 1
ATOM 8509 O O . PRO B 1 327 ? 118.329 107.513 127.310 1.00 29.77 327 PRO B O 1
ATOM 8513 N N . TYR B 1 328 ? 119.951 107.616 125.741 1.00 22.47 328 TYR B N 1
ATOM 8514 C CA . TYR B 1 328 ? 120.681 108.683 126.413 1.00 22.47 328 TYR B CA 1
ATOM 8515 C C . TYR B 1 328 ? 119.770 109.867 126.719 1.00 22.47 328 TYR B C 1
ATOM 8516 O O . TYR B 1 328 ? 119.889 110.490 127.776 1.00 22.47 328 TYR B O 1
ATOM 8525 N N . ALA B 1 329 ? 118.857 110.196 125.803 1.00 21.60 329 ALA B N 1
ATOM 8526 C CA . ALA B 1 329 ? 117.969 111.331 126.029 1.00 21.60 329 ALA B CA 1
ATOM 8527 C C . ALA B 1 329 ? 117.157 111.137 127.301 1.00 21.60 329 ALA B C 1
ATOM 8528 O O . ALA B 1 329 ? 117.057 112.044 128.137 1.00 21.60 329 ALA B O 1
ATOM 8530 N N . LEU B 1 330 ? 116.606 109.938 127.483 1.00 22.44 330 LEU B N 1
ATOM 8531 C CA . LEU B 1 330 ? 115.766 109.664 128.642 1.00 22.44 330 LEU B CA 1
ATOM 8532 C C . LEU B 1 330 ? 116.580 109.641 129.930 1.00 22.44 330 LEU B C 1
ATOM 8533 O O . LEU B 1 330 ? 116.167 110.205 130.948 1.00 22.44 330 LEU B O 1
ATOM 8538 N N . THR B 1 331 ? 117.733 108.967 129.910 1.00 20.78 331 THR B N 1
ATOM 8539 C CA . THR B 1 331 ? 118.540 108.872 131.121 1.00 20.78 331 THR B CA 1
ATOM 8540 C C . THR B 1 331 ? 119.086 110.232 131.523 1.00 20.78 331 THR B C 1
ATOM 8541 O O . THR B 1 331 ? 119.148 110.544 132.712 1.00 20.78 331 THR B O 1
ATOM 8545 N N . ARG B 1 332 ? 119.471 111.059 130.551 1.00 18.50 332 ARG B N 1
ATOM 8546 C CA . ARG B 1 332 ? 119.878 112.426 130.852 1.00 18.50 332 ARG B CA 1
ATOM 8547 C C . ARG B 1 332 ? 118.724 113.225 131.451 1.00 18.50 332 ARG B C 1
ATOM 8548 O O . ARG B 1 332 ? 118.904 113.956 132.436 1.00 18.50 332 ARG B O 1
ATOM 8556 N N . THR B 1 333 ? 117.530 113.105 130.860 1.00 20.10 333 THR B N 1
ATOM 8557 C CA . THR B 1 333 ? 116.368 113.802 131.399 1.00 20.10 333 THR B CA 1
ATOM 8558 C C . THR B 1 333 ? 116.137 113.424 132.853 1.00 20.10 333 THR B C 1
ATOM 8559 O O . THR B 1 333 ? 115.959 114.289 133.718 1.00 20.10 333 THR B O 1
ATOM 8563 N N . TRP B 1 334 ? 116.132 112.121 133.132 1.00 19.76 334 TRP B N 1
ATOM 8564 C CA . TRP B 1 334 ? 115.890 111.652 134.489 1.00 19.76 334 TRP B CA 1
ATOM 8565 C C . TRP B 1 334 ? 117.013 112.056 135.428 1.00 19.76 334 TRP B C 1
ATOM 8566 O O . TRP B 1 334 ? 116.755 112.384 136.582 1.00 19.76 334 TRP B O 1
ATOM 8577 N N . HIS B 1 335 ? 118.247 112.072 134.916 1.00 17.13 335 HIS B N 1
ATOM 8578 C CA . HIS B 1 335 ? 119.422 112.476 135.734 1.00 17.13 335 HIS B CA 1
ATOM 8579 C C . HIS B 1 335 ? 119.259 113.925 136.208 1.00 17.13 335 HIS B C 1
ATOM 8580 O O . HIS B 1 335 ? 119.505 114.183 137.399 1.00 17.13 335 HIS B O 1
ATOM 8587 N N . ILE B 1 336 ? 118.849 114.818 135.304 1.00 18.21 336 ILE B N 1
ATOM 8588 C CA . ILE B 1 336 ? 118.699 116.262 135.652 1.00 18.21 336 ILE B CA 1
ATOM 8589 C C . ILE B 1 336 ? 117.459 116.436 136.533 1.00 18.21 336 ILE B C 1
ATOM 8590 O O . ILE B 1 336 ? 117.569 117.112 137.575 1.00 18.21 336 ILE B O 1
ATOM 8595 N N . GLN B 1 337 ? 116.329 115.842 136.141 1.00 19.75 337 GLN B N 1
ATOM 8596 C CA . GLN B 1 337 ? 115.096 116.025 136.896 1.00 19.75 337 GLN B CA 1
ATOM 8597 C C . GLN B 1 337 ? 115.222 115.459 138.301 1.00 19.75 337 GLN B C 1
ATOM 8598 O O . GLN B 1 337 ? 114.727 116.056 139.261 1.00 19.75 337 GLN B O 1
ATOM 8604 N N . SER B 1 338 ? 115.883 114.309 138.443 1.00 19.24 338 SER B N 1
ATOM 8605 C CA . SER B 1 338 ? 116.095 113.724 139.759 1.00 19.24 338 SER B CA 1
ATOM 8606 C C . SER B 1 338 ? 116.965 114.624 140.620 1.00 19.24 338 SER B C 1
ATOM 8607 O O . SER B 1 338 ? 116.733 114.741 141.828 1.00 19.24 338 SER B O 1
ATOM 8610 N N . ALA B 1 339 ? 117.985 115.251 140.026 1.00 18.15 339 ALA B N 1
ATOM 8611 C CA . ALA B 1 339 ? 118.780 116.217 140.780 1.00 18.15 339 ALA B CA 1
ATOM 8612 C C . ALA B 1 339 ? 117.888 117.307 141.362 1.00 18.15 339 ALA B C 1
ATOM 8613 O O . ALA B 1 339 ? 117.916 117.584 142.574 1.00 18.15 339 ALA B O 1
ATOM 8615 N N . ILE B 1 340 ? 117.062 117.914 140.504 1.00 18.87 340 ILE B N 1
ATOM 8616 C CA . ILE B 1 340 ? 116.147 118.959 140.967 1.00 18.87 340 ILE B CA 1
ATOM 8617 C C . ILE B 1 340 ? 115.261 118.430 142.084 1.00 18.87 340 ILE B C 1
ATOM 8618 O O . ILE B 1 340 ? 115.107 119.060 143.139 1.00 18.87 340 ILE B O 1
ATOM 8623 N N . PHE B 1 341 ? 114.680 117.250 141.870 1.00 21.84 341 PHE B N 1
ATOM 8624 C CA . PHE B 1 341 ? 113.698 116.710 142.803 1.00 21.84 341 PHE B CA 1
ATOM 8625 C C . PHE B 1 341 ? 114.310 116.445 144.171 1.00 21.84 341 PHE B C 1
ATOM 8626 O O . PHE B 1 341 ? 113.733 116.811 145.195 1.00 21.84 341 PHE B O 1
ATOM 8634 N N . TRP B 1 342 ? 115.482 115.810 144.215 1.00 19.56 342 TRP B N 1
ATOM 8635 C CA . TRP B 1 342 ? 116.016 115.428 145.519 1.00 19.56 342 TRP B CA 1
ATOM 8636 C C . TRP B 1 342 ? 116.593 116.627 146.263 1.00 19.56 342 TRP B C 1
ATOM 8637 O O . TRP B 1 342 ? 116.443 116.723 147.488 1.00 19.56 342 TRP B O 1
ATOM 8648 N N . ILE B 1 343 ? 117.201 117.585 145.553 1.00 20.45 343 ILE B N 1
ATOM 8649 C CA . ILE B 1 343 ? 117.644 118.800 146.239 1.00 20.45 343 ILE B CA 1
ATOM 8650 C C . ILE B 1 343 ? 116.443 119.564 146.795 1.00 20.45 343 ILE B C 1
ATOM 8651 O O . ILE B 1 343 ? 116.435 119.998 147.960 1.00 20.45 343 ILE B O 1
ATOM 8656 N N . ALA B 1 344 ? 115.393 119.707 145.981 1.00 22.04 344 ALA B N 1
ATOM 8657 C CA . ALA B 1 344 ? 114.195 120.406 146.432 1.00 22.04 344 ALA B CA 1
ATOM 8658 C C . ALA B 1 344 ? 113.552 119.684 147.607 1.00 22.04 344 ALA B C 1
ATOM 8659 O O . ALA B 1 344 ? 113.073 120.322 148.547 1.00 22.04 344 ALA B O 1
ATOM 8661 N N . THR B 1 345 ? 113.527 118.351 147.568 1.00 23.81 345 THR B N 1
ATOM 8662 C CA . THR B 1 345 ? 112.943 117.587 148.665 1.00 23.81 345 THR B CA 1
ATOM 8663 C C . THR B 1 345 ? 113.725 117.795 149.954 1.00 23.81 345 THR B C 1
ATOM 8664 O O . THR B 1 345 ? 113.133 117.904 151.032 1.00 23.81 345 THR B O 1
ATOM 8668 N N . GLY B 1 346 ? 115.055 117.847 149.865 1.00 24.74 346 GLY B N 1
ATOM 8669 C CA . GLY B 1 346 ? 115.838 118.160 151.051 1.00 24.74 346 GLY B CA 1
ATOM 8670 C C . GLY B 1 346 ? 115.480 119.513 151.637 1.00 24.74 346 GLY B C 1
ATOM 8671 O O . GLY B 1 346 ? 115.282 119.648 152.852 1.00 24.74 346 GLY B O 1
ATOM 8672 N N . PHE B 1 347 ? 115.363 120.528 150.777 1.00 26.60 347 PHE B N 1
ATOM 8673 C CA . PHE B 1 347 ? 114.972 121.850 151.263 1.00 26.60 347 PHE B CA 1
ATOM 8674 C C . PHE B 1 347 ? 113.585 121.842 151.899 1.00 26.60 347 PHE B C 1
ATOM 8675 O O . PHE B 1 347 ? 113.384 122.439 152.969 1.00 26.60 347 PHE B O 1
ATOM 8683 N N . LEU B 1 348 ? 112.627 121.170 151.259 1.00 29.06 348 LEU B N 1
ATOM 8684 C CA . LEU B 1 348 ? 111.267 121.119 151.782 1.00 29.06 348 LEU B CA 1
ATOM 8685 C C . LEU B 1 348 ? 111.224 120.401 153.121 1.00 29.06 348 LEU B C 1
ATOM 8686 O O . LEU B 1 348 ? 110.475 120.798 154.019 1.00 29.06 348 LEU B O 1
ATOM 8691 N N . THR B 1 349 ? 112.010 119.333 153.266 1.00 30.02 349 THR B N 1
ATOM 8692 C CA . THR B 1 349 ? 112.080 118.624 154.537 1.00 30.02 349 THR B CA 1
ATOM 8693 C C . THR B 1 349 ? 112.637 119.520 155.633 1.00 30.02 349 THR B C 1
ATOM 8694 O O . THR B 1 349 ? 112.129 119.522 156.762 1.00 30.02 349 THR B O 1
ATOM 8698 N N . ALA B 1 350 ? 113.686 120.285 155.322 1.00 31.12 350 ALA B N 1
ATOM 8699 C CA . ALA B 1 350 ? 114.223 121.217 156.309 1.00 31.12 350 ALA B CA 1
ATOM 8700 C C . ALA B 1 350 ? 113.149 122.202 156.756 1.00 31.12 350 ALA B C 1
ATOM 8701 O O . ALA B 1 350 ? 112.966 122.445 157.958 1.00 31.12 350 ALA B O 1
ATOM 8703 N N . GLY B 1 351 ? 112.407 122.753 155.795 1.00 32.62 351 GLY B N 1
ATOM 8704 C CA . GLY B 1 351 ? 111.354 123.694 156.146 1.00 32.62 351 GLY B CA 1
ATOM 8705 C C . GLY B 1 351 ? 110.267 123.066 157.000 1.00 32.62 351 GLY B C 1
ATOM 8706 O O . GLY B 1 351 ? 109.829 123.645 158.001 1.00 32.62 351 GLY B O 1
ATOM 8707 N N . LEU B 1 352 ? 109.806 121.878 156.608 1.00 33.78 352 LEU B N 1
ATOM 8708 C CA . LEU B 1 352 ? 108.734 121.214 157.337 1.00 33.78 352 LEU B CA 1
ATOM 8709 C C . LEU B 1 352 ? 109.165 120.794 158.733 1.00 33.78 352 LEU B C 1
ATOM 8710 O O . LEU B 1 352 ? 108.321 120.719 159.629 1.00 33.78 352 LEU B O 1
ATOM 8715 N N . PHE B 1 353 ? 110.453 120.515 158.938 1.00 36.14 353 PHE B N 1
ATOM 8716 C CA . PHE B 1 353 ? 110.923 120.240 160.289 1.00 36.14 353 PHE B CA 1
ATOM 8717 C C . PHE B 1 353 ? 111.000 121.505 161.126 1.00 36.14 353 PHE B C 1
ATOM 8718 O O . PHE B 1 353 ? 110.640 121.481 162.308 1.00 36.14 353 PHE B O 1
ATOM 8726 N N . LEU B 1 354 ? 111.462 122.611 160.538 1.00 36.99 354 LEU B N 1
ATOM 8727 C CA . LEU B 1 354 ? 111.594 123.841 161.309 1.00 36.99 354 LEU B CA 1
ATOM 8728 C C . LEU B 1 354 ? 110.247 124.467 161.649 1.00 36.99 354 LEU B C 1
ATOM 8729 O O . LEU B 1 354 ? 110.147 125.186 162.648 1.00 36.99 354 LEU B O 1
ATOM 8734 N N . ALA B 1 355 ? 109.217 124.221 160.838 1.00 40.05 355 ALA B N 1
ATOM 8735 C CA . ALA B 1 355 ? 107.946 124.922 161.020 1.00 40.05 355 ALA B CA 1
ATOM 8736 C C . ALA B 1 355 ? 107.303 124.703 162.387 1.00 40.05 355 ALA B C 1
ATOM 8737 O O . ALA B 1 355 ? 106.941 125.700 163.031 1.00 40.05 355 ALA B O 1
ATOM 8739 N N . PRO B 1 356 ? 107.127 123.474 162.892 1.00 42.89 356 PRO B N 1
ATOM 8740 C CA . PRO B 1 356 ? 106.540 123.335 164.235 1.00 42.89 356 PRO B CA 1
ATOM 8741 C C . PRO B 1 356 ? 107.384 123.958 165.334 1.00 42.89 356 PRO B C 1
ATOM 8742 O O . PRO B 1 356 ? 106.830 124.398 166.347 1.00 42.89 356 PRO B O 1
ATOM 8746 N N . ILE B 1 357 ? 108.708 124.003 165.168 1.00 41.36 357 ILE B N 1
ATOM 8747 C CA . ILE B 1 357 ? 109.556 124.673 166.151 1.00 41.36 357 ILE B CA 1
ATOM 8748 C C . ILE B 1 357 ? 109.265 126.169 166.174 1.00 41.36 357 ILE B C 1
ATOM 8749 O O . ILE B 1 357 ? 109.277 126.796 167.241 1.00 41.36 357 ILE B O 1
ATOM 8754 N N . VAL B 1 358 ? 108.989 126.763 165.012 1.00 42.31 358 VAL B N 1
ATOM 8755 C CA . VAL B 1 358 ? 108.563 128.159 164.965 1.00 42.31 358 VAL B CA 1
ATOM 8756 C C . VAL B 1 358 ? 107.220 128.330 165.665 1.00 42.31 358 VAL B C 1
ATOM 8757 O O . VAL B 1 358 ? 106.967 129.349 166.318 1.00 42.31 358 VAL B O 1
ATOM 8761 N N . ASN B 1 359 ? 106.345 127.331 165.554 1.00 46.86 359 ASN B N 1
ATOM 8762 C CA . ASN B 1 359 ? 105.017 127.373 166.150 1.00 46.86 359 ASN B CA 1
ATOM 8763 C C . ASN B 1 359 ? 105.009 126.959 167.619 1.00 46.86 359 ASN B C 1
ATOM 8764 O O . ASN B 1 359 ? 103.956 126.571 168.139 1.00 46.86 359 ASN B O 1
ATOM 8769 N N . GLY B 1 360 ? 106.150 127.021 168.299 1.00 47.90 360 GLY B N 1
ATOM 8770 C CA . GLY B 1 360 ? 106.207 126.692 169.707 1.00 47.90 360 GLY B CA 1
ATOM 8771 C C . GLY B 1 360 ? 106.297 125.221 170.027 1.00 47.90 360 GLY B C 1
ATOM 8772 O O . GLY B 1 360 ? 106.032 124.837 171.171 1.00 47.90 360 GLY B O 1
ATOM 8773 N N . GLY B 1 361 ? 106.659 124.383 169.061 1.00 51.44 361 GLY B N 1
ATOM 8774 C CA . GLY B 1 361 ? 106.764 122.960 169.300 1.00 51.44 361 GLY B CA 1
ATOM 8775 C C . GLY B 1 361 ? 105.466 122.191 169.214 1.00 51.44 361 GLY B C 1
ATOM 8776 O O . GLY B 1 361 ? 105.368 121.099 169.783 1.00 51.44 361 GLY B O 1
ATOM 8777 N N . LYS B 1 362 ? 104.461 122.722 168.522 1.00 53.57 362 LYS B N 1
ATOM 8778 C CA . LYS B 1 362 ? 103.202 122.011 168.358 1.00 53.57 362 LYS B CA 1
ATOM 8779 C C . LYS B 1 362 ? 102.734 122.151 166.917 1.00 53.57 362 LYS B C 1
ATOM 8780 O O . LYS B 1 362 ? 103.073 123.110 166.223 1.00 53.57 362 LYS B O 1
ATOM 8786 N N . ASP B 1 363 ? 101.946 121.174 166.477 1.00 55.13 363 ASP B N 1
ATOM 8787 C CA . ASP B 1 363 ? 101.417 121.159 165.121 1.00 55.13 363 ASP B CA 1
ATOM 8788 C C . ASP B 1 363 ? 100.056 121.830 165.061 1.00 55.13 363 ASP B C 1
ATOM 8789 O O . ASP B 1 363 ? 99.223 121.624 165.949 1.00 55.13 363 ASP B O 1
ATOM 8794 N N . PRO B 1 364 ? 99.797 122.628 164.027 1.00 54.62 364 PRO B N 1
ATOM 8795 C CA . PRO B 1 364 ? 98.415 123.016 163.729 1.00 54.62 364 PRO B CA 1
ATOM 8796 C C . PRO B 1 364 ? 97.599 121.794 163.333 1.00 54.62 364 PRO B C 1
ATOM 8797 O O . PRO B 1 364 ? 98.116 120.687 163.170 1.00 54.62 364 PRO B O 1
ATOM 8801 N N . LYS B 1 365 ? 96.295 122.007 163.179 1.00 57.42 365 LYS B N 1
ATOM 8802 C CA . LYS B 1 365 ? 95.389 120.908 162.876 1.00 57.42 365 LYS B CA 1
ATOM 8803 C C . LYS B 1 365 ? 95.724 120.289 161.523 1.00 57.42 365 LYS B C 1
ATOM 8804 O O . LYS B 1 365 ? 95.902 120.998 160.529 1.00 57.42 365 LYS B O 1
ATOM 8810 N N . PHE B 1 366 ? 95.807 118.959 161.496 1.00 54.45 366 PHE B N 1
ATOM 8811 C CA . PHE B 1 366 ? 96.125 118.167 160.307 1.00 54.45 366 PHE B CA 1
ATOM 8812 C C . PHE B 1 366 ? 97.422 118.593 159.630 1.00 54.45 366 PHE B C 1
ATOM 8813 O O . PHE B 1 366 ? 97.521 118.550 158.403 1.00 54.45 366 PHE B O 1
ATOM 8821 N N . GLN B 1 367 ? 98.438 118.997 160.391 1.00 47.86 367 GLN B N 1
ATOM 8822 C CA . GLN B 1 367 ? 99.720 119.261 159.756 1.00 47.86 367 GLN B CA 1
ATOM 8823 C C . GLN B 1 367 ? 100.387 117.977 159.281 1.00 47.86 367 GLN B C 1
ATOM 8824 O O . GLN B 1 367 ? 101.015 117.974 158.217 1.00 47.86 367 GLN B O 1
ATOM 8830 N N . ARG B 1 368 ? 100.243 116.884 160.035 1.00 46.78 368 ARG B N 1
ATOM 8831 C CA . ARG B 1 368 ? 100.783 115.604 159.593 1.00 46.78 368 ARG B CA 1
ATOM 8832 C C . ARG B 1 368 ? 100.049 115.090 158.360 1.00 46.78 368 ARG B C 1
ATOM 8833 O O . ARG B 1 368 ? 100.665 114.498 157.465 1.00 46.78 368 ARG B O 1
ATOM 8841 N N . ALA B 1 369 ? 98.734 115.309 158.293 1.00 44.92 369 ALA B N 1
ATOM 8842 C CA . ALA B 1 369 ? 97.989 114.948 157.091 1.00 44.92 369 ALA B CA 1
ATOM 8843 C C . ALA B 1 369 ? 98.488 115.735 155.886 1.00 44.92 369 ALA B C 1
ATOM 8844 O O . ALA B 1 369 ? 98.620 115.184 154.788 1.00 44.92 369 ALA B O 1
ATOM 8846 N N . GLY B 1 370 ? 98.770 117.025 156.074 1.00 42.14 370 GLY B N 1
ATOM 8847 C CA . GLY B 1 370 ? 99.329 117.816 154.989 1.00 42.14 370 GLY B CA 1
ATOM 8848 C C . GLY B 1 370 ? 100.701 117.333 154.560 1.00 42.14 370 GLY B C 1
ATOM 8849 O O . GLY B 1 370 ? 101.015 117.296 153.369 1.00 42.14 370 GLY B O 1
ATOM 8850 N N . VAL B 1 371 ? 101.537 116.950 155.530 1.00 40.00 371 VAL B N 1
ATOM 8851 C CA . VAL B 1 371 ? 102.868 116.435 155.213 1.00 40.00 371 VAL B CA 1
ATOM 8852 C C . VAL B 1 371 ? 102.762 115.154 154.393 1.00 40.00 371 VAL B C 1
ATOM 8853 O O . VAL B 1 371 ? 103.465 114.975 153.388 1.00 40.00 371 VAL B O 1
ATOM 8857 N N . ASN B 1 372 ? 101.869 114.250 154.804 1.00 40.46 372 ASN B N 1
ATOM 8858 C CA . ASN B 1 372 ? 101.662 113.005 154.068 1.00 40.46 372 ASN B CA 1
ATOM 8859 C C . ASN B 1 372 ? 101.124 113.271 152.664 1.00 40.46 372 ASN B C 1
ATOM 8860 O O . ASN B 1 372 ? 101.549 112.634 151.688 1.00 40.46 372 ASN B O 1
ATOM 8865 N N . PHE B 1 373 ? 100.172 114.201 152.546 1.00 41.40 373 PHE B N 1
ATOM 8866 C CA . PHE B 1 373 ? 99.632 114.548 151.237 1.00 41.40 373 PHE B CA 1
ATOM 8867 C C . PHE B 1 373 ? 100.719 115.105 150.330 1.00 41.40 373 PHE B C 1
ATOM 8868 O O . PHE B 1 373 ? 100.768 114.787 149.137 1.00 41.40 373 PHE B O 1
ATOM 8876 N N . LEU B 1 374 ? 101.595 115.946 150.880 1.00 36.46 374 LEU B N 1
ATOM 8877 C CA . LEU B 1 374 ? 102.697 116.494 150.099 1.00 36.46 374 LEU B CA 1
ATOM 8878 C C . LEU B 1 374 ? 103.636 115.390 149.631 1.00 36.46 374 LEU B C 1
ATOM 8879 O O . LEU B 1 374 ? 104.114 115.406 148.492 1.00 36.46 374 LEU B O 1
ATOM 8884 N N . TYR B 1 375 ? 103.917 114.422 150.507 1.00 35.79 375 TYR B N 1
ATOM 8885 C CA . TYR B 1 375 ? 104.755 113.284 150.135 1.00 35.79 375 TYR B CA 1
ATOM 8886 C C . TYR B 1 375 ? 104.157 112.524 148.955 1.00 35.79 375 TYR B C 1
ATOM 8887 O O . TYR B 1 375 ? 104.846 112.204 147.974 1.00 35.79 375 TYR B O 1
ATOM 8896 N N . ILE B 1 376 ? 102.860 112.224 149.046 1.00 36.41 376 ILE B N 1
ATOM 8897 C CA . ILE B 1 376 ? 102.188 111.490 147.977 1.00 36.41 376 ILE B CA 1
ATOM 8898 C C . ILE B 1 376 ? 102.200 112.295 146.685 1.00 36.41 376 ILE B C 1
ATOM 8899 O O . ILE B 1 376 ? 102.405 111.750 145.595 1.00 36.41 376 ILE B O 1
ATOM 8904 N N . ALA B 1 377 ? 101.972 113.605 146.787 1.00 32.68 377 ALA B N 1
ATOM 8905 C CA . ALA B 1 377 ? 101.981 114.453 145.601 1.00 32.68 377 ALA B CA 1
ATOM 8906 C C . ALA B 1 377 ? 103.358 114.474 144.952 1.00 32.68 377 ALA B C 1
ATOM 8907 O O . ALA B 1 377 ? 103.470 114.494 143.722 1.00 32.68 377 ALA B O 1
ATOM 8909 N N . LEU B 1 378 ? 104.417 114.485 145.763 1.00 31.63 378 LEU B N 1
ATOM 8910 C CA . LEU B 1 378 ? 105.770 114.447 145.216 1.00 31.63 378 LEU B CA 1
ATOM 8911 C C . LEU B 1 378 ? 106.032 113.137 144.486 1.00 31.63 378 LEU B C 1
ATOM 8912 O O . LEU B 1 378 ? 106.620 113.123 143.396 1.00 31.63 378 LEU B O 1
ATOM 8917 N N . PHE B 1 379 ? 105.604 112.015 145.076 1.00 33.51 379 PHE B N 1
ATOM 8918 C CA . PHE B 1 379 ? 105.725 110.741 144.371 1.00 33.51 379 PHE B CA 1
ATOM 8919 C C . PHE B 1 379 ? 104.955 110.745 143.061 1.00 33.51 379 PHE B C 1
ATOM 8920 O O . PHE B 1 379 ? 105.441 110.234 142.046 1.00 33.51 379 PHE B O 1
ATOM 8928 N N . ILE B 1 380 ? 103.748 111.306 143.064 1.00 31.83 380 ILE B N 1
ATOM 8929 C CA . ILE B 1 380 ? 102.958 111.346 141.840 1.00 31.83 380 ILE B CA 1
ATOM 8930 C C . ILE B 1 380 ? 103.665 112.186 140.784 1.00 31.83 380 ILE B C 1
ATOM 8931 O O . ILE B 1 380 ? 103.776 111.777 139.626 1.00 31.83 380 ILE B O 1
ATOM 8936 N N . VAL B 1 381 ? 104.179 113.356 141.169 1.00 28.73 381 VAL B N 1
ATOM 8937 C CA . VAL B 1 381 ? 104.883 114.207 140.213 1.00 28.73 381 VAL B CA 1
ATOM 8938 C C . VAL B 1 381 ? 106.070 113.467 139.615 1.00 28.73 381 VAL B C 1
ATOM 8939 O O . VAL B 1 381 ? 106.218 113.398 138.390 1.00 28.73 381 VAL B O 1
ATOM 8943 N N . VAL B 1 382 ? 106.913 112.873 140.461 1.00 27.70 382 VAL B N 1
ATOM 8944 C CA . VAL B 1 382 ? 108.120 112.216 139.961 1.00 27.70 382 VAL B CA 1
ATOM 8945 C C . VAL B 1 382 ? 107.758 111.048 139.049 1.00 27.70 382 VAL B C 1
ATOM 8946 O O . VAL B 1 382 ? 108.225 110.963 137.905 1.00 27.70 382 VAL B O 1
ATOM 8950 N N . GLY B 1 383 ? 106.901 110.146 139.532 1.00 26.88 383 GLY B N 1
ATOM 8951 C CA . GLY B 1 383 ? 106.585 108.957 138.760 1.00 26.88 383 GLY B CA 1
ATOM 8952 C C . GLY B 1 383 ? 105.841 109.269 137.477 1.00 26.88 383 GLY B C 1
ATOM 8953 O O . GLY B 1 383 ? 106.163 108.726 136.417 1.00 26.88 383 GLY B O 1
ATOM 8954 N N . GLY B 1 384 ? 104.843 110.145 137.549 1.00 27.30 384 GLY B N 1
ATOM 8955 C CA . GLY B 1 384 ? 104.096 110.544 136.382 1.00 27.30 384 GLY B CA 1
ATOM 8956 C C . GLY B 1 384 ? 104.945 111.256 135.356 1.00 27.30 384 GLY B C 1
ATOM 8957 O O . GLY B 1 384 ? 104.838 110.953 134.169 1.00 27.30 384 GLY B O 1
ATOM 8958 N N . SER B 1 385 ? 105.798 112.191 135.785 1.00 26.10 385 SER B N 1
ATOM 8959 C CA . SER B 1 385 ? 106.648 112.893 134.835 1.00 26.10 385 SER B CA 1
ATOM 8960 C C . SER B 1 385 ? 107.628 111.936 134.171 1.00 26.10 385 SER B C 1
ATOM 8961 O O . SER B 1 385 ? 107.873 112.024 132.964 1.00 26.10 385 SER B O 1
ATOM 8964 N N . TYR B 1 386 ? 108.195 111.002 134.942 1.00 23.96 386 TYR B N 1
ATOM 8965 C CA . TYR B 1 386 ? 109.165 110.077 134.364 1.00 23.96 386 TYR B CA 1
ATOM 8966 C C . TYR B 1 386 ? 108.497 109.111 133.395 1.00 23.96 386 TYR B C 1
ATOM 8967 O O . TYR B 1 386 ? 109.038 108.824 132.319 1.00 23.96 386 TYR B O 1
ATOM 8976 N N . ALA B 1 387 ? 107.310 108.612 133.748 1.00 27.00 387 ALA B N 1
ATOM 8977 C CA . ALA B 1 387 ? 106.558 107.770 132.824 1.00 27.00 387 ALA B CA 1
ATOM 8978 C C . ALA B 1 387 ? 106.180 108.540 131.564 1.00 27.00 387 ALA B C 1
ATOM 8979 O O . ALA B 1 387 ? 106.231 107.996 130.454 1.00 27.00 387 ALA B O 1
ATOM 8981 N N . GLY B 1 388 ? 105.790 109.805 131.718 1.00 26.01 388 GLY B N 1
ATOM 8982 C CA . GLY B 1 388 ? 105.476 110.620 130.559 1.00 26.01 388 GLY B CA 1
ATOM 8983 C C . GLY B 1 388 ? 106.672 110.829 129.652 1.00 26.01 388 GLY B C 1
ATOM 8984 O O . GLY B 1 388 ? 106.545 110.785 128.430 1.00 26.01 388 GLY B O 1
ATOM 8985 N N . ASN B 1 389 ? 107.848 111.061 130.239 1.00 26.53 389 ASN B N 1
ATOM 8986 C CA . ASN B 1 389 ? 109.069 111.150 129.442 1.00 26.53 389 ASN B CA 1
ATOM 8987 C C . ASN B 1 389 ? 109.307 109.853 128.684 1.00 26.53 389 ASN B C 1
ATOM 8988 O O . ASN B 1 389 ? 109.655 109.860 127.496 1.00 26.53 389 ASN B O 1
ATOM 8993 N N . PHE B 1 390 ? 109.134 108.725 129.373 1.00 29.00 390 PHE B N 1
ATOM 8994 C CA . PHE B 1 390 ? 109.394 107.435 128.751 1.00 29.00 390 PHE B CA 1
ATOM 8995 C C . PHE B 1 390 ? 108.471 107.201 127.562 1.00 29.00 390 PHE B C 1
ATOM 8996 O O . PHE B 1 390 ? 108.912 106.737 126.506 1.00 29.00 390 PHE B O 1
ATOM 9004 N N . PHE B 1 391 ? 107.188 107.524 127.713 1.00 29.89 391 PHE B N 1
ATOM 9005 C CA . PHE B 1 391 ? 106.240 107.310 126.626 1.00 29.89 391 PHE B CA 1
ATOM 9006 C C . PHE B 1 391 ? 106.317 108.393 125.557 1.00 29.89 391 PHE B C 1
ATOM 9007 O O . PHE B 1 391 ? 105.870 108.166 124.429 1.00 29.89 391 PHE B O 1
ATOM 9015 N N . ALA B 1 392 ? 106.873 109.558 125.881 1.00 28.51 392 ALA B N 1
ATOM 9016 C CA . ALA B 1 392 ? 107.106 110.576 124.867 1.00 28.51 392 ALA B CA 1
ATOM 9017 C C . ALA B 1 392 ? 108.287 110.228 123.978 1.00 28.51 392 ALA B C 1
ATOM 9018 O O . ALA B 1 392 ? 108.220 110.423 122.761 1.00 28.51 392 ALA B O 1
ATOM 9020 N N . LEU B 1 393 ? 109.370 109.716 124.562 1.00 27.91 393 LEU B N 1
ATOM 9021 C CA . LEU B 1 393 ? 110.576 109.463 123.781 1.00 27.91 393 LEU B CA 1
ATOM 9022 C C . LEU B 1 393 ? 110.430 108.238 122.889 1.00 27.91 393 LEU B C 1
ATOM 9023 O O . LEU B 1 393 ? 111.061 108.162 121.829 1.00 27.91 393 LEU B O 1
ATOM 9028 N N . THR B 1 394 ? 109.615 107.267 123.300 1.00 31.20 394 THR B N 1
ATOM 9029 C CA . THR B 1 394 ? 109.271 106.146 122.433 1.00 31.20 394 THR B CA 1
ATOM 9030 C C . THR B 1 394 ? 108.202 106.508 121.414 1.00 31.20 394 THR B C 1
ATOM 9031 O O . THR B 1 394 ? 107.898 105.684 120.544 1.00 31.20 394 THR B O 1
ATOM 9035 N N . HIS B 1 395 ? 107.620 107.702 121.525 1.00 32.83 395 HIS B N 1
ATOM 9036 C CA . HIS B 1 395 ? 106.591 108.200 120.615 1.00 32.83 395 HIS B CA 1
ATOM 9037 C C . HIS B 1 395 ? 105.311 107.376 120.708 1.00 32.83 395 HIS B C 1
ATOM 9038 O O . HIS B 1 395 ? 104.440 107.458 119.839 1.00 32.83 395 HIS B O 1
ATOM 9045 N N . ILE B 1 396 ? 105.188 106.583 121.774 1.00 35.04 396 ILE B N 1
ATOM 9046 C CA . ILE B 1 396 ? 103.923 105.922 122.076 1.00 35.04 396 ILE B CA 1
ATOM 9047 C C . ILE B 1 396 ? 102.851 106.952 122.399 1.00 35.04 396 ILE B C 1
ATOM 9048 O O . ILE B 1 396 ? 101.710 106.848 121.938 1.00 35.04 396 ILE B O 1
ATOM 9053 N N . LEU B 1 397 ? 103.201 107.955 123.189 1.00 34.81 397 LEU B N 1
ATOM 9054 C CA . LEU B 1 397 ? 102.281 109.042 123.486 1.00 34.81 397 LEU B CA 1
ATOM 9055 C C . LEU B 1 397 ? 102.071 109.892 122.237 1.00 34.81 397 LEU B C 1
ATOM 9056 O O . LEU B 1 397 ? 103.050 110.349 121.637 1.00 34.81 397 LEU B O 1
ATOM 9061 N N . PRO B 1 398 ? 100.830 110.121 121.813 1.00 37.55 398 PRO B N 1
ATOM 9062 C CA . PRO B 1 398 ? 100.591 110.887 120.580 1.00 37.55 398 PRO B CA 1
ATOM 9063 C C . PRO B 1 398 ? 101.084 112.317 120.716 1.00 37.55 398 PRO B C 1
ATOM 9064 O O . PRO B 1 398 ? 101.086 112.881 121.819 1.00 37.55 398 PRO B O 1
ATOM 9068 N N . PRO B 1 399 ? 101.519 112.930 119.610 1.00 37.37 399 PRO B N 1
ATOM 9069 C CA . PRO B 1 399 ? 102.217 114.225 119.701 1.00 37.37 399 PRO B CA 1
ATOM 9070 C C . PRO B 1 399 ? 101.408 115.348 120.330 1.00 37.37 399 PRO B C 1
ATOM 9071 O O . PRO B 1 399 ? 101.996 116.221 120.980 1.00 37.37 399 PRO B O 1
ATOM 9075 N N . GLU B 1 400 ? 100.086 115.364 120.163 1.00 39.73 400 GLU B N 1
ATOM 9076 C CA . GLU B 1 400 ? 99.292 116.476 120.671 1.00 39.73 400 GLU B CA 1
ATOM 9077 C C . GLU B 1 400 ? 99.264 116.553 122.193 1.00 39.73 400 GLU B C 1
ATOM 9078 O O . GLU B 1 400 ? 98.874 117.593 122.732 1.00 39.73 400 GLU B O 1
ATOM 9084 N N . PHE B 1 401 ? 99.673 115.497 122.895 1.00 35.45 401 PHE B N 1
ATOM 9085 C CA . PHE B 1 401 ? 99.751 115.510 124.350 1.00 35.45 401 PHE B CA 1
ATOM 9086 C C . PHE B 1 401 ? 101.181 115.594 124.866 1.00 35.45 401 PHE B C 1
ATOM 9087 O O . PHE B 1 401 ? 101.393 115.525 126.080 1.00 35.45 401 PHE B O 1
ATOM 9095 N N . ASN B 1 402 ? 102.166 115.742 123.978 1.00 28.74 402 ASN B N 1
ATOM 9096 C CA . ASN B 1 402 ? 103.558 115.681 124.409 1.00 28.74 402 ASN B CA 1
ATOM 9097 C C . ASN B 1 402 ? 103.895 116.800 125.384 1.00 28.74 402 ASN B C 1
ATOM 9098 O O . ASN B 1 402 ? 104.550 116.560 126.403 1.00 28.74 402 ASN B O 1
ATOM 9103 N N . PHE B 1 403 ? 103.455 118.026 125.098 1.00 25.59 403 PHE B N 1
ATOM 9104 C CA . PHE B 1 403 ? 103.848 119.150 125.939 1.00 25.59 403 PHE B CA 1
ATOM 9105 C C . PHE B 1 403 ? 103.218 119.072 127.323 1.00 25.59 403 PHE B C 1
ATOM 9106 O O . PHE B 1 403 ? 103.826 119.514 128.304 1.00 25.59 403 PHE B O 1
ATOM 9114 N N . TRP B 1 404 ? 102.007 118.534 127.423 1.00 26.17 404 TRP B N 1
ATOM 9115 C CA . TRP B 1 404 ? 101.322 118.502 128.708 1.00 26.17 404 TRP B CA 1
ATOM 9116 C C . TRP B 1 404 ? 101.682 117.277 129.536 1.00 26.17 404 TRP B C 1
ATOM 9117 O O . TRP B 1 404 ? 101.738 117.363 130.766 1.00 26.17 404 TRP B O 1
ATOM 9128 N N . PHE B 1 405 ? 101.942 116.138 128.901 1.00 28.45 405 PHE B N 1
ATOM 9129 C CA . PHE B 1 405 ? 102.152 114.899 129.633 1.00 28.45 405 PHE B CA 1
ATOM 9130 C C . PHE B 1 405 ? 103.476 114.214 129.330 1.00 28.45 405 PHE B C 1
ATOM 9131 O O . PHE B 1 405 ? 103.884 113.334 130.094 1.00 28.45 405 PHE B O 1
ATOM 9139 N N . GLY B 1 406 ? 104.159 114.584 128.255 1.00 26.58 406 GLY B N 1
ATOM 9140 C CA . GLY B 1 406 ? 105.332 113.847 127.836 1.00 26.58 406 GLY B CA 1
ATOM 9141 C C . GLY B 1 406 ? 106.649 114.502 128.185 1.00 26.58 406 GLY B C 1
ATOM 9142 O O . GLY B 1 406 ? 107.095 114.446 129.332 1.00 26.58 406 GLY B O 1
ATOM 9143 N N . HIS B 1 407 ? 107.285 115.114 127.191 1.00 23.81 407 HIS B N 1
ATOM 9144 C CA . HIS B 1 407 ? 108.593 115.731 127.351 1.00 23.81 407 HIS B CA 1
ATOM 9145 C C . HIS B 1 407 ? 108.532 117.136 126.776 1.00 23.81 407 HIS B C 1
ATOM 9146 O O . HIS B 1 407 ? 108.280 117.305 125.580 1.00 23.81 407 HIS B O 1
ATOM 9153 N N . GLN B 1 408 ? 108.762 118.140 127.621 1.00 22.93 408 GLN B N 1
ATOM 9154 C CA . GLN B 1 408 ? 108.729 119.514 127.135 1.00 22.93 408 GLN B CA 1
ATOM 9155 C C . GLN B 1 408 ? 109.900 119.819 126.214 1.00 22.93 408 GLN B C 1
ATOM 9156 O O . GLN B 1 408 ? 109.846 120.790 125.455 1.00 22.93 408 GLN B O 1
ATOM 9162 N N . GLY B 1 409 ? 110.970 119.036 126.287 1.00 20.98 409 GLY B N 1
ATOM 9163 C CA . GLY B 1 409 ? 112.145 119.280 125.481 1.00 20.98 409 GLY B CA 1
ATOM 9164 C C . GLY B 1 409 ? 113.007 120.426 125.954 1.00 20.98 409 GLY B C 1
ATOM 9165 O O . GLY B 1 409 ? 114.014 120.732 125.304 1.00 20.98 409 GLY B O 1
ATOM 9166 N N . TYR B 1 410 ? 112.652 121.064 127.063 1.00 21.55 410 TYR B N 1
ATOM 9167 C CA . TYR B 1 410 ? 113.383 122.203 127.593 1.00 21.55 410 TYR B CA 1
ATOM 9168 C C . TYR B 1 410 ? 114.084 121.772 128.872 1.00 21.55 410 TYR B C 1
ATOM 9169 O O . TYR B 1 410 ? 113.437 121.313 129.819 1.00 21.55 410 TYR B O 1
ATOM 9178 N N . GLU B 1 411 ? 115.402 121.920 128.885 1.00 18.61 411 GLU B N 1
ATOM 9179 C CA . GLU B 1 411 ? 116.236 121.399 129.957 1.00 18.61 411 GLU B CA 1
ATOM 9180 C C . GLU B 1 411 ? 115.828 121.994 131.302 1.00 18.61 411 GLU B C 1
ATOM 9181 O O . GLU B 1 411 ? 115.505 123.179 131.397 1.00 18.61 411 GLU B O 1
ATOM 9187 N N . TYR B 1 412 ? 115.808 121.137 132.333 1.00 17.91 412 TYR B N 1
ATOM 9188 C CA . TYR B 1 412 ? 115.450 121.467 133.715 1.00 17.91 412 TYR B CA 1
ATOM 9189 C C . TYR B 1 412 ? 113.950 121.677 133.878 1.00 17.91 412 TYR B C 1
ATOM 9190 O O . TYR B 1 412 ? 113.443 121.742 135.001 1.00 17.91 412 TYR B O 1
ATOM 9199 N N . LEU B 1 413 ? 113.234 121.755 132.768 1.00 21.11 413 LEU B N 1
ATOM 9200 C CA . LEU B 1 413 ? 111.781 121.826 132.772 1.00 21.11 413 LEU B CA 1
ATOM 9201 C C . LEU B 1 413 ? 111.236 120.775 131.823 1.00 21.11 413 LEU B C 1
ATOM 9202 O O . LEU B 1 413 ? 110.242 120.991 131.125 1.00 21.11 413 LEU B O 1
ATOM 9207 N N . ASP B 1 414 ? 111.905 119.621 131.783 1.00 22.85 414 ASP B N 1
ATOM 9208 C CA . ASP B 1 414 ? 111.576 118.582 130.814 1.00 22.85 414 ASP B CA 1
ATOM 9209 C C . ASP B 1 414 ? 110.216 117.959 131.084 1.00 22.85 414 ASP B C 1
ATOM 9210 O O . ASP B 1 414 ? 109.563 117.478 130.153 1.00 22.85 414 ASP B O 1
ATOM 9215 N N . LEU B 1 415 ? 109.788 117.946 132.341 1.00 24.31 415 LEU B N 1
ATOM 9216 C CA . LEU B 1 415 ? 108.535 117.299 132.700 1.00 24.31 415 LEU B CA 1
ATOM 9217 C C . LEU B 1 415 ? 107.365 117.978 132.001 1.00 24.31 415 LEU B C 1
ATOM 9218 O O . LEU B 1 415 ? 107.408 119.167 131.683 1.00 24.31 415 LEU B O 1
ATOM 9223 N N . GLY B 1 416 ? 106.321 117.197 131.734 1.00 23.87 416 GLY B N 1
ATOM 9224 C CA . GLY B 1 416 ? 105.157 117.734 131.062 1.00 23.87 416 GLY B CA 1
ATOM 9225 C C . GLY B 1 416 ? 104.483 118.822 131.873 1.00 23.87 416 GLY B C 1
ATOM 9226 O O . GLY B 1 416 ? 104.561 118.866 133.100 1.00 23.87 416 GLY B O 1
ATOM 9227 N N . ARG B 1 417 ? 103.796 119.716 131.157 1.00 23.89 417 ARG B N 1
ATOM 9228 C CA . ARG B 1 417 ? 103.200 120.885 131.799 1.00 23.89 417 ARG B CA 1
ATOM 9229 C C . ARG B 1 417 ? 102.199 120.490 132.880 1.00 23.89 417 ARG B C 1
ATOM 9230 O O . ARG B 1 417 ? 102.048 121.212 133.871 1.00 23.89 417 ARG B O 1
ATOM 9238 N N . PHE B 1 418 ? 101.521 119.351 132.722 1.00 26.13 418 PHE B N 1
ATOM 9239 C CA . PHE B 1 418 ? 100.601 118.890 133.758 1.00 26.13 418 PHE B CA 1
ATOM 9240 C C . PHE B 1 418 ? 101.334 118.596 135.063 1.00 26.13 418 PHE B C 1
ATOM 9241 O O . PHE B 1 418 ? 100.912 119.037 136.140 1.00 26.13 418 PHE B O 1
ATOM 9249 N N . TRP B 1 419 ? 102.438 117.852 134.985 1.00 26.04 419 TRP B N 1
ATOM 9250 C CA . TRP B 1 419 ? 103.212 117.558 136.183 1.00 26.04 419 TRP B CA 1
ATOM 9251 C C . TRP B 1 419 ? 103.863 118.807 136.753 1.00 26.04 419 TRP B C 1
ATOM 9252 O O . TRP B 1 419 ? 104.038 118.906 137.968 1.00 26.04 419 TRP B O 1
ATOM 9263 N N . GLN B 1 420 ? 104.225 119.761 135.896 1.00 25.45 420 GLN B N 1
ATOM 9264 C CA . GLN B 1 420 ? 104.754 121.031 136.377 1.00 25.45 420 GLN B CA 1
ATOM 9265 C C . GLN B 1 420 ? 103.696 121.802 137.162 1.00 25.45 420 GLN B C 1
ATOM 9266 O O . GLN B 1 420 ? 103.988 122.377 138.217 1.00 25.45 420 GLN B O 1
ATOM 9272 N N . LEU B 1 421 ? 102.451 121.798 136.675 1.00 25.92 421 LEU B N 1
ATOM 9273 C CA . LEU B 1 421 ? 101.347 122.401 137.418 1.00 25.92 421 LEU B CA 1
ATOM 9274 C C . LEU B 1 421 ? 101.139 121.710 138.759 1.00 25.92 421 LEU B C 1
ATOM 9275 O O . LEU B 1 421 ? 100.915 122.366 139.783 1.00 25.92 421 LEU B O 1
ATOM 9280 N N . LEU B 1 422 ? 101.195 120.380 138.767 1.00 27.46 422 LEU B N 1
ATOM 9281 C CA . LEU B 1 422 ? 101.005 119.658 140.020 1.00 27.46 422 LEU B CA 1
ATOM 9282 C C . LEU B 1 422 ? 102.146 119.917 141.000 1.00 27.46 422 LEU B C 1
ATOM 9283 O O . LEU B 1 422 ? 101.910 120.022 142.208 1.00 27.46 422 LEU B O 1
ATOM 9288 N N . LEU B 1 423 ? 103.378 120.037 140.503 1.00 27.03 423 LEU B N 1
ATOM 9289 C CA . LEU B 1 423 ? 104.498 120.412 141.358 1.00 27.03 423 LEU B CA 1
ATOM 9290 C C . LEU B 1 423 ? 104.313 121.817 141.914 1.00 27.03 423 LEU B C 1
ATOM 9291 O O . LEU B 1 423 ? 104.660 122.086 143.069 1.00 27.03 423 LEU B O 1
ATOM 9296 N N . MET B 1 424 ? 103.780 122.732 141.101 1.00 29.43 424 MET B N 1
ATOM 9297 C CA . MET B 1 424 ? 103.482 124.075 141.590 1.00 29.43 424 MET B CA 1
ATOM 9298 C C . MET B 1 424 ? 102.452 124.032 142.710 1.00 29.43 424 MET B C 1
ATOM 9299 O O . MET B 1 424 ? 102.582 124.741 143.717 1.00 29.43 424 MET B O 1
ATOM 9304 N N . VAL B 1 425 ? 101.422 123.201 142.550 1.00 29.47 425 VAL B N 1
ATOM 9305 C CA . VAL B 1 425 ? 100.425 123.029 143.603 1.00 29.47 425 VAL B CA 1
ATOM 9306 C C . VAL B 1 425 ? 101.064 122.455 144.863 1.00 29.47 425 VAL B C 1
ATOM 9307 O O . VAL B 1 425 ? 100.757 122.892 145.978 1.00 29.47 425 VAL B O 1
ATOM 9311 N N . GLY B 1 426 ? 101.952 121.470 144.714 1.00 30.62 426 GLY B N 1
ATOM 9312 C CA . GLY B 1 426 ? 102.640 120.915 145.868 1.00 30.62 426 GLY B CA 1
ATOM 9313 C C . GLY B 1 426 ? 103.515 121.922 146.586 1.00 30.62 426 GLY B C 1
ATOM 9314 O O . GLY B 1 426 ? 103.565 121.940 147.819 1.00 30.62 426 GLY B O 1
ATOM 9315 N N . LEU B 1 427 ? 104.213 122.772 145.832 1.00 30.50 427 LEU B N 1
ATOM 9316 C CA . LEU B 1 427 ? 105.003 123.836 146.443 1.00 30.50 427 LEU B CA 1
ATOM 9317 C C . LEU B 1 427 ? 104.112 124.841 147.164 1.00 30.50 427 LEU B C 1
ATOM 9318 O O . LEU B 1 427 ? 104.476 125.347 148.229 1.00 30.50 427 LEU B O 1
ATOM 9323 N N . LEU B 1 428 ? 102.941 125.141 146.598 1.00 30.94 428 LEU B N 1
ATOM 9324 C CA . LEU B 1 428 ? 101.998 126.020 147.283 1.00 30.94 428 LEU B CA 1
ATOM 9325 C C . LEU B 1 428 ? 101.510 125.399 148.586 1.00 30.94 428 LEU B C 1
ATOM 9326 O O . LEU B 1 428 ? 101.387 126.088 149.605 1.00 30.94 428 LEU B O 1
ATOM 9331 N N . LEU B 1 429 ? 101.216 124.099 148.565 1.00 32.56 429 LEU B N 1
ATOM 9332 C CA . LEU B 1 429 ? 100.803 123.401 149.779 1.00 32.56 429 LEU B CA 1
ATOM 9333 C C . LEU B 1 429 ? 101.909 123.421 150.827 1.00 32.56 429 LEU B C 1
ATOM 9334 O O . LEU B 1 429 ? 101.644 123.617 152.021 1.00 32.56 429 LEU B O 1
ATOM 9339 N N . TRP B 1 430 ? 103.154 123.220 150.395 1.00 33.08 430 TRP B N 1
ATOM 9340 C CA . TRP B 1 430 ? 104.285 123.307 151.311 1.00 33.08 430 TRP B CA 1
ATOM 9341 C C . TRP B 1 430 ? 104.383 124.699 151.920 1.00 33.08 430 TRP B C 1
ATOM 9342 O O . TRP B 1 430 ? 104.601 124.850 153.127 1.00 33.08 430 TRP B O 1
ATOM 9353 N N . LEU B 1 431 ? 104.207 125.733 151.093 1.00 34.54 431 LEU B N 1
ATOM 9354 C CA . LEU B 1 431 ? 104.241 127.101 151.596 1.00 34.54 431 LEU B CA 1
ATOM 9355 C C . LEU B 1 431 ? 103.140 127.336 152.621 1.00 34.54 431 LEU B C 1
ATOM 9356 O O . LEU B 1 431 ? 103.352 128.028 153.622 1.00 34.54 431 LEU B O 1
ATOM 9361 N N . PHE B 1 432 ? 101.949 126.800 152.367 1.00 36.12 432 PHE B N 1
ATOM 9362 C CA . PHE B 1 432 ? 100.852 126.930 153.322 1.00 36.12 432 PHE B CA 1
ATOM 9363 C C . PHE B 1 432 ? 101.217 126.287 154.655 1.00 36.12 432 PHE B C 1
ATOM 9364 O O . PHE B 1 432 ? 101.021 126.878 155.726 1.00 36.12 432 PHE B O 1
ATOM 9372 N N . LEU B 1 433 ? 101.760 125.067 154.603 1.00 37.18 433 LEU B N 1
ATOM 9373 C CA . LEU B 1 433 ? 102.157 124.377 155.827 1.00 37.18 433 LEU B CA 1
ATOM 9374 C C . LEU B 1 433 ? 103.267 125.105 156.572 1.00 37.18 433 LEU B C 1
ATOM 9375 O O . LEU B 1 433 ? 103.333 125.009 157.801 1.00 37.18 433 LEU B O 1
ATOM 9380 N N . MET B 1 434 ? 104.144 125.819 155.863 1.00 37.76 434 MET B N 1
ATOM 9381 C CA . MET B 1 434 ? 105.126 126.655 156.551 1.00 37.76 434 MET B CA 1
ATOM 9382 C C . MET B 1 434 ? 104.476 127.876 157.195 1.00 37.76 434 MET B C 1
ATOM 9383 O O . MET B 1 434 ? 104.642 128.117 158.395 1.00 37.76 434 MET B O 1
ATOM 9388 N N . LEU B 1 435 ? 103.722 128.653 156.411 1.00 38.75 435 LEU B N 1
ATOM 9389 C CA . LEU B 1 435 ? 103.212 129.942 156.879 1.00 38.75 435 LEU B CA 1
ATOM 9390 C C . LEU B 1 435 ? 102.240 129.789 158.045 1.00 38.75 435 LEU B C 1
ATOM 9391 O O . LEU B 1 435 ? 102.202 130.648 158.946 1.00 38.75 435 LEU B O 1
ATOM 9396 N N . ARG B 1 436 ? 101.428 128.728 158.036 1.00 43.65 436 ARG B N 1
ATOM 9397 C CA . ARG B 1 436 ? 100.491 128.526 159.133 1.00 43.65 436 ARG B CA 1
ATOM 9398 C C . ARG B 1 436 ? 101.194 128.193 160.441 1.00 43.65 436 ARG B C 1
ATOM 9399 O O . ARG B 1 436 ? 100.586 128.327 161.508 1.00 43.65 436 ARG B O 1
ATOM 9407 N N . CYS B 1 437 ? 102.453 127.772 160.384 1.00 44.14 437 CYS B N 1
ATOM 9408 C CA . CYS B 1 437 ? 103.250 127.552 161.583 1.00 44.14 437 CYS B CA 1
ATOM 9409 C C . CYS B 1 437 ? 103.969 128.810 162.052 1.00 44.14 437 CYS B C 1
ATOM 9410 O O . CYS B 1 437 ? 104.533 128.809 163.150 1.00 44.14 437 CYS B O 1
ATOM 9413 N N . THR B 1 438 ? 103.968 129.874 161.251 1.00 45.07 438 THR B N 1
ATOM 9414 C CA . THR B 1 438 ? 104.603 131.130 161.616 1.00 45.07 438 THR B CA 1
ATOM 9415 C C . THR B 1 438 ? 103.608 132.218 161.977 1.00 45.07 438 THR B C 1
ATOM 9416 O O . THR B 1 438 ? 104.021 133.266 162.495 1.00 45.07 438 THR B O 1
ATOM 9420 N N . VAL B 1 439 ? 102.323 132.016 161.681 1.00 49.19 439 VAL B N 1
ATOM 9421 C CA . VAL B 1 439 ? 101.322 133.025 162.035 1.00 49.19 439 VAL B CA 1
ATOM 9422 C C . VAL B 1 439 ? 101.370 133.337 163.532 1.00 49.19 439 VAL B C 1
ATOM 9423 O O . VAL B 1 439 ? 101.418 134.506 163.941 1.00 49.19 439 VAL B O 1
ATOM 9427 N N . SER B 1 440 ? 101.375 132.297 164.372 1.00 52.71 440 SER B N 1
ATOM 9428 C CA . SER B 1 440 ? 101.355 132.518 165.816 1.00 52.71 440 SER B CA 1
ATOM 9429 C C . SER B 1 440 ? 102.638 133.189 166.293 1.00 52.71 440 SER B C 1
ATOM 9430 O O . SER B 1 440 ? 102.602 134.047 167.183 1.00 52.71 440 SER B O 1
ATOM 9433 N N . ALA B 1 441 ? 103.781 132.808 165.720 1.00 52.03 441 ALA B N 1
ATOM 9434 C CA . ALA B 1 441 ? 105.037 133.452 166.086 1.00 52.03 441 ALA B CA 1
ATOM 9435 C C . ALA B 1 441 ? 105.029 134.929 165.723 1.00 52.03 441 ALA B C 1
ATOM 9436 O O . ALA B 1 441 ? 105.587 135.751 166.457 1.00 52.03 441 ALA B O 1
ATOM 9438 N N . PHE B 1 442 ? 104.414 135.286 164.595 1.00 50.64 442 PHE B N 1
ATOM 9439 C CA . PHE B 1 442 ? 104.287 136.697 164.249 1.00 50.64 442 PHE B CA 1
ATOM 9440 C C . PHE B 1 442 ? 103.320 137.429 165.172 1.00 50.64 442 PHE B C 1
ATOM 9441 O O . PHE B 1 442 ? 103.532 138.611 165.465 1.00 50.64 442 PHE B O 1
ATOM 9449 N N . LYS B 1 443 ? 102.266 136.755 165.643 1.00 57.49 443 LYS B N 1
ATOM 9450 C CA . LYS B 1 443 ? 101.330 137.393 166.564 1.00 57.49 443 LYS B CA 1
ATOM 9451 C C . LYS B 1 443 ? 101.897 137.560 167.968 1.00 57.49 443 LYS B C 1
ATOM 9452 O O . LYS B 1 443 ? 101.259 138.211 168.802 1.00 57.49 443 LYS B O 1
ATOM 9458 N N . GLU B 1 444 ? 103.065 136.985 168.249 1.00 64.06 444 GLU B N 1
ATOM 9459 C CA . GLU B 1 444 ? 103.647 137.060 169.582 1.00 64.06 444 GLU B CA 1
ATOM 9460 C C . GLU B 1 444 ? 103.964 138.505 169.948 1.00 64.06 444 GLU B C 1
ATOM 9461 O O . GLU B 1 444 ? 104.278 139.327 169.087 1.00 64.06 444 GLU B O 1
ATOM 9467 N N . LYS B 1 445 ? 103.865 138.817 171.236 1.00 69.51 445 LYS B N 1
ATOM 9468 C CA . LYS B 1 445 ? 104.078 140.170 171.729 1.00 69.51 445 LYS B CA 1
ATOM 9469 C C . LYS B 1 445 ? 105.437 140.269 172.413 1.00 69.51 445 LYS B C 1
ATOM 9470 O O . LYS B 1 445 ? 105.778 139.428 173.250 1.00 69.51 445 LYS B O 1
ATOM 9476 N N . GLY B 1 446 ? 106.210 141.293 172.047 1.00 66.84 446 GLY B N 1
ATOM 9477 C CA . GLY B 1 446 ? 107.441 141.644 172.725 1.00 66.84 446 GLY B CA 1
ATOM 9478 C C . GLY B 1 446 ? 108.709 141.105 172.092 1.00 66.84 446 GLY B C 1
ATOM 9479 O O . GLY B 1 446 ? 109.804 141.411 172.583 1.00 66.84 446 GLY B O 1
ATOM 9480 N N . VAL B 1 447 ? 108.604 140.323 171.023 1.00 62.76 447 VAL B N 1
ATOM 9481 C CA . VAL B 1 447 ? 109.758 139.657 170.435 1.00 62.76 447 VAL B CA 1
ATOM 9482 C C . VAL B 1 447 ? 110.067 140.270 169.073 1.00 62.76 447 VAL B C 1
ATOM 9483 O O . VAL B 1 447 ? 109.176 140.568 168.274 1.00 62.76 447 VAL B O 1
ATOM 9487 N N . ASP B 1 448 ? 111.359 140.480 168.824 1.00 57.11 448 ASP B N 1
ATOM 9488 C CA . ASP B 1 448 ? 111.816 140.990 167.537 1.00 57.11 448 ASP B CA 1
ATOM 9489 C C . ASP B 1 448 ? 111.587 139.906 166.489 1.00 57.11 448 ASP B C 1
ATOM 9490 O O . ASP B 1 448 ? 112.021 138.763 166.665 1.00 57.11 448 ASP B O 1
ATOM 9495 N N . LYS B 1 449 ? 110.916 140.263 165.394 1.00 52.72 449 LYS B N 1
ATOM 9496 C CA . LYS B 1 449 ? 110.536 139.303 164.365 1.00 52.72 449 LYS B CA 1
ATOM 9497 C C . LYS B 1 449 ? 111.252 139.538 163.038 1.00 52.72 449 LYS B C 1
ATOM 9498 O O . LYS B 1 449 ? 110.847 138.988 162.014 1.00 52.72 449 LYS B O 1
ATOM 9504 N N . ASN B 1 450 ? 112.307 140.353 163.029 1.00 44.58 450 ASN B N 1
ATOM 9505 C CA . ASN B 1 450 ? 112.991 140.640 161.770 1.00 44.58 450 ASN B CA 1
ATOM 9506 C C . ASN B 1 450 ? 113.639 139.388 161.184 1.00 44.58 450 ASN B C 1
ATOM 9507 O O . ASN B 1 450 ? 113.535 139.129 159.978 1.00 44.58 450 ASN B O 1
ATOM 9512 N N . LEU B 1 451 ? 114.315 138.596 162.021 1.00 41.98 451 LEU B N 1
ATOM 9513 C CA . LEU B 1 451 ? 114.916 137.355 161.539 1.00 41.98 451 LEU B CA 1
ATOM 9514 C C . LEU B 1 451 ? 113.848 136.401 161.023 1.00 41.98 451 LEU B C 1
ATOM 9515 O O . LEU B 1 451 ? 113.987 135.807 159.945 1.00 41.98 451 LEU B O 1
ATOM 9520 N N . LEU B 1 452 ? 112.759 136.259 161.777 1.00 41.64 452 LEU B N 1
ATOM 9521 C CA . LEU B 1 452 ? 111.659 135.425 161.322 1.00 41.64 452 LEU B CA 1
ATOM 9522 C C . LEU B 1 452 ? 111.011 136.000 160.070 1.00 41.64 452 LEU B C 1
ATOM 9523 O O . LEU B 1 452 ? 110.590 135.242 159.190 1.00 41.64 452 LEU B O 1
ATOM 9528 N N . ALA B 1 453 ? 110.933 137.329 159.963 1.00 40.86 453 ALA B N 1
ATOM 9529 C CA . ALA B 1 453 ? 110.353 137.937 158.771 1.00 40.86 453 ALA B CA 1
ATOM 9530 C C . ALA B 1 453 ? 111.168 137.612 157.525 1.00 40.86 453 ALA B C 1
ATOM 9531 O O . ALA B 1 453 ? 110.600 137.259 156.487 1.00 40.86 453 ALA B O 1
ATOM 9533 N N . ILE B 1 454 ? 112.497 137.720 157.603 1.00 38.42 454 ILE B N 1
ATOM 9534 C CA . ILE B 1 454 ? 113.306 137.439 156.419 1.00 38.42 454 ILE B CA 1
ATOM 9535 C C . ILE B 1 454 ? 113.293 135.944 156.107 1.00 38.42 454 ILE B C 1
ATOM 9536 O O . ILE B 1 454 ? 113.284 135.541 154.935 1.00 38.42 454 ILE B O 1
ATOM 9541 N N . PHE B 1 455 ? 113.261 135.096 157.140 1.00 37.42 455 PHE B N 1
ATOM 9542 C CA . PHE B 1 455 ? 113.155 133.658 156.903 1.00 37.42 455 PHE B CA 1
ATOM 9543 C C . PHE B 1 455 ? 111.839 133.305 156.206 1.00 37.42 455 PHE B C 1
ATOM 9544 O O . PHE B 1 455 ? 111.818 132.501 155.265 1.00 37.42 455 PHE B O 1
ATOM 9552 N N . VAL B 1 456 ? 110.738 133.928 156.630 1.00 37.40 456 VAL B N 1
ATOM 9553 C CA . VAL B 1 456 ? 109.443 133.703 155.991 1.00 37.40 456 VAL B CA 1
ATOM 9554 C C . VAL B 1 456 ? 109.429 134.248 154.566 1.00 37.40 456 VAL B C 1
ATOM 9555 O O . VAL B 1 456 ? 108.828 133.642 153.667 1.00 37.40 456 VAL B O 1
ATOM 9559 N N . ALA B 1 457 ? 110.077 135.390 154.332 1.00 34.85 457 ALA B N 1
ATOM 9560 C CA . ALA B 1 457 ? 110.187 135.905 152.971 1.00 34.85 457 ALA B CA 1
ATOM 9561 C C . ALA B 1 457 ? 110.932 134.923 152.076 1.00 34.85 457 ALA B C 1
ATOM 9562 O O . ALA B 1 457 ? 110.547 134.706 150.921 1.00 34.85 457 ALA B O 1
ATOM 9564 N N . SER B 1 458 ? 111.999 134.315 152.597 1.00 35.06 458 SER B N 1
ATOM 9565 C CA . SER B 1 458 ? 112.696 133.278 151.848 1.00 35.06 458 SER B CA 1
ATOM 9566 C C . SER B 1 458 ? 111.799 132.078 151.566 1.00 35.06 458 SER B C 1
ATOM 9567 O O . SER B 1 458 ? 111.850 131.527 150.458 1.00 35.06 458 SER B O 1
ATOM 9570 N N . MET B 1 459 ? 110.984 131.659 152.546 1.00 37.40 459 MET B N 1
ATOM 9571 C CA . MET B 1 459 ? 110.015 130.591 152.298 1.00 37.40 459 MET B CA 1
ATOM 9572 C C . MET B 1 459 ? 109.086 130.945 151.147 1.00 37.40 459 MET B C 1
ATOM 9573 O O . MET B 1 459 ? 108.809 130.109 150.279 1.00 37.40 459 MET B O 1
ATOM 9578 N N . VAL B 1 460 ? 108.561 132.169 151.157 1.00 33.96 460 VAL B N 1
ATOM 9579 C CA . VAL B 1 460 ? 107.627 132.589 150.118 1.00 33.96 460 VAL B CA 1
ATOM 9580 C C . VAL B 1 460 ? 108.312 132.575 148.759 1.00 33.96 460 VAL B C 1
ATOM 9581 O O . VAL B 1 460 ? 107.738 132.124 147.760 1.00 33.96 460 VAL B O 1
ATOM 9585 N N . GLY B 1 461 ? 109.551 133.064 148.699 1.00 31.61 461 GLY B N 1
ATOM 9586 C CA . GLY B 1 461 ? 110.288 133.015 147.447 1.00 31.61 461 GLY B CA 1
ATOM 9587 C C . GLY B 1 461 ? 110.446 131.599 146.926 1.00 31.61 461 GLY B C 1
ATOM 9588 O O . GLY B 1 461 ? 110.165 131.324 145.755 1.00 31.61 461 GLY B O 1
ATOM 9589 N N . VAL B 1 462 ? 110.847 130.675 147.801 1.00 31.65 462 VAL B N 1
ATOM 9590 C CA . VAL B 1 462 ? 111.030 129.284 147.390 1.00 31.65 462 VAL B CA 1
ATOM 9591 C C . VAL B 1 462 ? 109.714 128.679 146.909 1.00 31.65 462 VAL B C 1
ATOM 9592 O O . VAL B 1 462 ? 109.674 127.980 145.891 1.00 31.65 462 VAL B O 1
ATOM 9596 N N . GLY B 1 463 ? 108.625 128.938 147.619 1.00 33.05 463 GLY B N 1
ATOM 9597 C CA . GLY B 1 463 ? 107.350 128.350 147.279 1.00 33.05 463 GLY B CA 1
ATOM 9598 C C . GLY B 1 463 ? 106.588 129.019 146.161 1.00 33.05 463 GLY B C 1
ATOM 9599 O O . GLY B 1 463 ? 105.581 128.471 145.706 1.00 33.05 463 GLY B O 1
ATOM 9600 N N . VAL B 1 464 ? 107.027 130.189 145.699 1.00 31.18 464 VAL B N 1
ATOM 9601 C CA . VAL B 1 464 ? 106.294 130.908 144.663 1.00 31.18 464 VAL B CA 1
ATOM 9602 C C . VAL B 1 464 ? 107.059 130.935 143.343 1.00 31.18 464 VAL B C 1
ATOM 9603 O O . VAL B 1 464 ? 106.456 130.798 142.272 1.00 31.18 464 VAL B O 1
ATOM 9607 N N . PHE B 1 465 ? 108.383 131.100 143.392 1.00 28.31 465 PHE B N 1
ATOM 9608 C CA . PHE B 1 465 ? 109.110 131.431 142.172 1.00 28.31 465 PHE B CA 1
ATOM 9609 C C . PHE B 1 465 ? 109.379 130.227 141.265 1.00 28.31 465 PHE B C 1
ATOM 9610 O O . PHE B 1 465 ? 110.217 130.323 140.364 1.00 28.31 465 PHE B O 1
ATOM 9618 N N . TYR B 1 466 ? 108.692 129.105 141.465 1.00 26.12 466 TYR B N 1
ATOM 9619 C CA . TYR B 1 466 ? 108.598 128.091 140.424 1.00 26.12 466 TYR B CA 1
ATOM 9620 C C . TYR B 1 466 ? 107.527 128.426 139.399 1.00 26.12 466 TYR B C 1
ATOM 9621 O O . TYR B 1 466 ? 107.519 127.841 138.310 1.00 26.12 466 TYR B O 1
ATOM 9630 N N . ALA B 1 467 ? 106.633 129.359 139.729 1.00 24.80 467 ALA B N 1
ATOM 9631 C CA . ALA B 1 467 ? 105.528 129.708 138.841 1.00 24.80 467 ALA B CA 1
ATOM 9632 C C . ALA B 1 467 ? 105.949 130.228 137.468 1.00 24.80 467 ALA B C 1
ATOM 9633 O O . ALA B 1 467 ? 105.281 129.870 136.483 1.00 24.80 467 ALA B O 1
ATOM 9635 N N . PRO B 1 468 ? 106.990 131.083 137.319 1.00 23.52 468 PRO B N 1
ATOM 9636 C CA . PRO B 1 468 ? 107.308 131.620 135.984 1.00 23.52 468 PRO B CA 1
ATOM 9637 C C . PRO B 1 468 ? 107.584 130.557 134.930 1.00 23.52 468 PRO B C 1
ATOM 9638 O O . PRO B 1 468 ? 107.551 130.852 133.732 1.00 23.52 468 PRO B O 1
ATOM 9642 N N . GLY B 1 469 ? 107.853 129.325 135.355 1.00 24.61 469 GLY B N 1
ATOM 9643 C CA . GLY B 1 469 ? 107.988 128.233 134.407 1.00 24.61 469 GLY B CA 1
ATOM 9644 C C . GLY B 1 469 ? 106.702 127.878 133.695 1.00 24.61 469 GLY B C 1
ATOM 9645 O O . GLY B 1 469 ? 106.734 127.078 132.754 1.00 24.61 469 GLY B O 1
ATOM 9646 N N . LEU B 1 470 ? 105.576 128.441 134.126 1.00 23.99 470 LEU B N 1
ATOM 9647 C CA . LEU B 1 470 ? 104.285 128.214 133.498 1.00 23.99 470 LEU B CA 1
ATOM 9648 C C . LEU B 1 470 ? 103.894 129.332 132.539 1.00 23.99 470 LEU B C 1
ATOM 9649 O O . LEU B 1 470 ? 102.802 129.285 131.967 1.00 23.99 470 LEU B O 1
ATOM 9654 N N . PHE B 1 471 ? 104.754 130.330 132.349 1.00 23.18 471 PHE B N 1
ATOM 9655 C CA . PHE B 1 471 ? 104.407 131.526 131.592 1.00 23.18 471 PHE B CA 1
ATOM 9656 C C . PHE B 1 471 ? 104.681 131.387 130.099 1.00 23.18 471 PHE B C 1
ATOM 9657 O O . PHE B 1 471 ? 104.400 132.319 129.341 1.00 23.18 471 PHE B O 1
ATOM 9665 N N . TYR B 1 472 ? 105.220 130.254 129.662 1.00 23.17 472 TYR B N 1
ATOM 9666 C CA . TYR B 1 472 ? 105.428 129.976 128.252 1.00 23.17 472 TYR B CA 1
ATOM 9667 C C . TYR B 1 472 ? 104.635 128.736 127.864 1.00 23.17 472 TYR B C 1
ATOM 9668 O O . TYR B 1 472 ? 104.308 127.894 128.703 1.00 23.17 472 TYR B O 1
ATOM 9677 N N . GLY B 1 473 ? 104.332 128.628 126.576 1.00 25.99 473 GLY B N 1
ATOM 9678 C CA . GLY B 1 473 ? 103.600 127.481 126.081 1.00 25.99 473 GLY B CA 1
ATOM 9679 C C . GLY B 1 473 ? 104.386 126.650 125.090 1.00 25.99 473 GLY B C 1
ATOM 9680 O O . GLY B 1 473 ? 105.558 126.928 124.827 1.00 25.99 473 GLY B O 1
ATOM 9681 N N . GLU B 1 474 ? 103.735 125.626 124.532 1.00 30.47 474 GLU B N 1
ATOM 9682 C CA . GLU B 1 474 ? 104.378 124.775 123.537 1.00 30.47 474 GLU B CA 1
ATOM 9683 C C . GLU B 1 474 ? 104.817 125.584 122.321 1.00 30.47 474 GLU B C 1
ATOM 9684 O O . GLU B 1 474 ? 105.917 125.388 121.794 1.00 30.47 474 GLU B O 1
ATOM 9690 N N . LYS B 1 475 ? 103.973 126.509 121.873 1.00 31.57 475 LYS B N 1
ATOM 9691 C CA . LYS B 1 475 ? 104.252 127.314 120.693 1.00 31.57 475 LYS B CA 1
ATOM 9692 C C . LYS B 1 475 ? 104.878 128.661 121.022 1.00 31.57 475 LYS B C 1
ATOM 9693 O O . LYS B 1 475 ? 104.987 129.507 120.132 1.00 31.57 475 LYS B O 1
ATOM 9699 N N . SER B 1 476 ? 105.278 128.887 122.266 1.00 27.14 476 SER B N 1
ATOM 9700 C CA . SER B 1 476 ? 105.899 130.154 122.612 1.00 27.14 476 SER B CA 1
ATOM 9701 C C . SER B 1 476 ? 107.218 130.300 121.860 1.00 27.14 476 SER B C 1
ATOM 9702 O O . SER B 1 476 ? 107.902 129.302 121.610 1.00 27.14 476 SER B O 1
ATOM 9705 N N . PRO B 1 477 ? 107.598 131.515 121.470 1.00 25.44 477 PRO B N 1
ATOM 9706 C CA . PRO B 1 477 ? 108.901 131.704 120.824 1.00 25.44 477 PRO B CA 1
ATOM 9707 C C . PRO B 1 477 ? 110.037 131.261 121.736 1.00 25.44 477 PRO B C 1
ATOM 9708 O O . PRO B 1 477 ? 109.946 131.350 122.961 1.00 25.44 477 PRO B O 1
ATOM 9712 N N . ILE B 1 478 ? 111.116 130.777 121.114 1.00 23.66 478 ILE B N 1
ATOM 9713 C CA . ILE B 1 478 ? 112.233 130.199 121.861 1.00 23.66 478 ILE B CA 1
ATOM 9714 C C . ILE B 1 478 ? 112.794 131.202 122.864 1.00 23.66 478 ILE B C 1
ATOM 9715 O O . ILE B 1 478 ? 113.119 130.848 124.001 1.00 23.66 478 ILE B O 1
ATOM 9720 N N . ALA B 1 479 ? 112.918 132.465 122.458 1.00 22.37 479 ALA B N 1
ATOM 9721 C CA . ALA B 1 479 ? 113.501 133.474 123.342 1.00 22.37 479 ALA B CA 1
ATOM 9722 C C . ALA B 1 479 ? 112.627 133.716 124.570 1.00 22.37 479 ALA B C 1
ATOM 9723 O O . ALA B 1 479 ? 113.139 133.854 125.687 1.00 22.37 479 ALA B O 1
ATOM 9725 N N . VAL B 1 480 ? 111.307 133.773 124.381 1.00 22.02 480 VAL B N 1
ATOM 9726 C CA . VAL B 1 480 ? 110.387 133.949 125.504 1.00 22.02 480 VAL B CA 1
ATOM 9727 C C . VAL B 1 480 ? 110.484 132.770 126.462 1.00 22.02 480 VAL B C 1
ATOM 9728 O O . VAL B 1 480 ? 110.544 132.938 127.692 1.00 22.02 480 VAL B O 1
ATOM 9732 N N . MET B 1 481 ? 110.484 131.556 125.910 1.00 20.80 481 MET B N 1
ATOM 9733 C CA . MET B 1 481 ? 110.612 130.368 126.738 1.00 20.80 481 MET B CA 1
ATOM 9734 C C . MET B 1 481 ? 111.924 130.387 127.499 1.00 20.80 481 MET B C 1
ATOM 9735 O O . MET B 1 481 ? 111.967 130.010 128.668 1.00 20.80 481 MET B O 1
ATOM 9740 N N . GLU B 1 482 ? 113.006 130.812 126.851 1.00 20.12 482 GLU B N 1
ATOM 9741 C CA . GLU B 1 482 ? 114.291 130.880 127.536 1.00 20.12 482 GLU B CA 1
ATOM 9742 C C . GLU B 1 482 ? 114.239 131.872 128.687 1.00 20.12 482 GLU B C 1
ATOM 9743 O O . GLU B 1 482 ? 114.723 131.582 129.787 1.00 20.12 482 GLU B O 1
ATOM 9749 N N . TYR B 1 483 ? 113.627 133.034 128.457 1.00 19.01 483 TYR B N 1
ATOM 9750 C CA . TYR B 1 483 ? 113.513 134.039 129.508 1.00 19.01 483 TYR B CA 1
ATOM 9751 C C . TYR B 1 483 ? 112.795 133.468 130.726 1.00 19.01 483 TYR B C 1
ATOM 9752 O O . TYR B 1 483 ? 113.309 133.520 131.854 1.00 19.01 483 TYR B O 1
ATOM 9761 N N . TRP B 1 484 ? 111.628 132.861 130.506 1.00 19.31 484 TRP B N 1
ATOM 9762 C CA . TRP B 1 484 ? 110.857 132.352 131.637 1.00 19.31 484 TRP B CA 1
ATOM 9763 C C . TRP B 1 484 ? 111.486 131.110 132.266 1.00 19.31 484 TRP B C 1
ATOM 9764 O O . TRP B 1 484 ? 111.435 130.951 133.490 1.00 19.31 484 TRP B O 1
ATOM 9775 N N . ARG B 1 485 ? 112.075 130.226 131.460 1.00 18.00 485 ARG B N 1
ATOM 9776 C CA . ARG B 1 485 ? 112.749 129.046 131.987 1.00 18.00 485 ARG B CA 1
ATOM 9777 C C . ARG B 1 485 ? 113.906 129.434 132.884 1.00 18.00 485 ARG B C 1
ATOM 9778 O O . ARG B 1 485 ? 114.127 128.815 133.932 1.00 18.00 485 ARG B O 1
ATOM 9786 N N . TRP B 1 486 ? 114.669 130.440 132.484 1.00 16.65 486 TRP B N 1
ATOM 9787 C CA . TRP B 1 486 ? 115.780 130.853 133.311 1.00 16.65 486 TRP B CA 1
ATOM 9788 C C . TRP B 1 486 ? 115.335 131.646 134.521 1.00 16.65 486 TRP B C 1
ATOM 9789 O O . TRP B 1 486 ? 116.033 131.601 135.529 1.00 16.65 486 TRP B O 1
ATOM 9800 N N . TRP B 1 487 ? 114.181 132.319 134.468 1.00 20.06 487 TRP B N 1
ATOM 9801 C CA . TRP B 1 487 ? 113.588 132.776 135.720 1.00 20.06 487 TRP B CA 1
ATOM 9802 C C . TRP B 1 487 ? 113.607 131.652 136.749 1.00 20.06 487 TRP B C 1
ATOM 9803 O O . TRP B 1 487 ? 114.288 131.761 137.772 1.00 20.06 487 TRP B O 1
ATOM 9814 N N . VAL B 1 488 ? 112.977 130.522 136.431 1.00 20.99 488 VAL B N 1
ATOM 9815 C CA . VAL B 1 488 ? 112.976 129.378 137.339 1.00 20.99 488 VAL B CA 1
ATOM 9816 C C . VAL B 1 488 ? 114.397 128.930 137.654 1.00 20.99 488 VAL B C 1
ATOM 9817 O O . VAL B 1 488 ? 114.878 129.114 138.775 1.00 20.99 488 VAL B O 1
ATOM 9821 N N . VAL B 1 489 ? 115.116 128.430 136.650 1.00 18.83 489 VAL B N 1
ATOM 9822 C CA . VAL B 1 489 ? 116.353 127.701 136.920 1.00 18.83 489 VAL B CA 1
ATOM 9823 C C . VAL B 1 489 ? 117.378 128.595 137.611 1.00 18.83 489 VAL B C 1
ATOM 9824 O O . VAL B 1 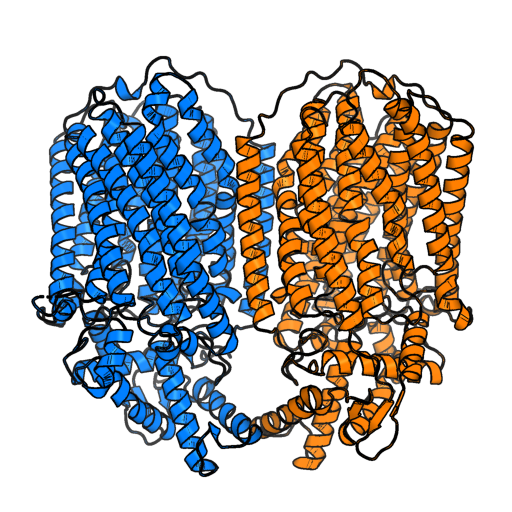489 ? 118.014 128.189 138.588 1.00 18.83 489 VAL B O 1
ATOM 9828 N N . HIS B 1 490 ? 117.565 129.819 137.118 1.00 18.19 490 HIS B N 1
ATOM 9829 C CA . HIS B 1 490 ? 118.561 130.696 137.703 1.00 18.19 490 HIS B CA 1
ATOM 9830 C C . HIS B 1 490 ? 118.040 131.406 138.946 1.00 18.19 490 HIS B C 1
ATOM 9831 O O . HIS B 1 490 ? 118.616 131.222 140.018 1.00 18.19 490 HIS B O 1
ATOM 9838 N N . LEU B 1 491 ? 116.959 132.181 138.846 1.00 21.66 491 LEU B N 1
ATOM 9839 C CA . LEU B 1 491 ? 116.404 132.869 140.000 1.00 21.66 491 LEU B CA 1
ATOM 9840 C C . LEU B 1 491 ? 115.969 131.909 141.094 1.00 21.66 491 LEU B C 1
ATOM 9841 O O . LEU B 1 491 ? 116.601 131.869 142.151 1.00 21.66 491 LEU B O 1
ATOM 9846 N N . TRP B 1 492 ? 114.950 131.085 140.830 1.00 24.99 492 TRP B N 1
ATOM 9847 C CA . TRP B 1 492 ? 114.314 130.290 141.871 1.00 24.99 492 TRP B CA 1
ATOM 9848 C C . TRP B 1 492 ? 115.301 129.367 142.562 1.00 24.99 492 TRP B C 1
ATOM 9849 O O . TRP B 1 492 ? 115.224 129.186 143.779 1.00 24.99 492 TRP B O 1
ATOM 9860 N N . VAL B 1 493 ? 116.246 128.791 141.822 1.00 24.81 493 VAL B N 1
ATOM 9861 C CA . VAL B 1 493 ? 117.214 127.916 142.461 1.00 24.81 493 VAL B CA 1
ATOM 9862 C C . VAL B 1 493 ? 118.342 128.766 143.027 1.00 24.81 493 VAL B C 1
ATOM 9863 O O . VAL B 1 493 ? 118.413 128.956 144.242 1.00 24.81 493 VAL B O 1
ATOM 9867 N N . GLU B 1 494 ? 119.145 129.384 142.156 1.00 22.25 494 GLU B N 1
ATOM 9868 C CA A GLU B 1 494 ? 120.318 130.127 142.601 0.50 22.25 494 GLU B CA 1
ATOM 9869 C CA B GLU B 1 494 ? 120.318 130.115 142.622 0.50 22.25 494 GLU B CA 1
ATOM 9870 C C . GLU B 1 494 ? 119.972 131.114 143.718 1.00 22.25 494 GLU B C 1
ATOM 9871 O O . GLU B 1 494 ? 120.318 130.907 144.888 1.00 22.25 494 GLU B O 1
ATOM 9882 N N . GLY B 1 495 ? 119.199 132.146 143.384 1.00 28.86 495 GLY B N 1
ATOM 9883 C CA . GLY B 1 495 ? 118.976 133.232 144.311 1.00 28.86 495 GLY B CA 1
ATOM 9884 C C . GLY B 1 495 ? 118.099 132.871 145.487 1.00 28.86 495 GLY B C 1
ATOM 9885 O O . GLY B 1 495 ? 118.477 133.096 146.641 1.00 28.86 495 GLY B O 1
ATOM 9886 N N . PHE B 1 496 ? 116.931 132.294 145.217 1.00 28.78 496 PHE B N 1
ATOM 9887 C CA . PHE B 1 496 ? 115.996 132.038 146.302 1.00 28.78 496 PHE B CA 1
ATOM 9888 C C . PHE B 1 496 ? 116.390 130.844 147.163 1.00 28.78 496 PHE B C 1
ATOM 9889 O O . PHE B 1 496 ? 116.191 130.902 148.379 1.00 28.78 496 PHE B O 1
ATOM 9897 N N . PHE B 1 497 ? 116.946 129.770 146.591 1.00 28.22 497 PHE B N 1
ATOM 9898 C CA . PHE B 1 497 ? 117.514 128.728 147.434 1.00 28.22 497 PHE B CA 1
ATOM 9899 C C . PHE B 1 497 ? 118.689 129.254 148.249 1.00 28.22 497 PHE B C 1
ATOM 9900 O O . PHE B 1 497 ? 118.832 128.882 149.417 1.00 28.22 497 PHE B O 1
ATOM 9908 N N . GLU B 1 498 ? 119.534 130.121 147.676 1.00 28.86 498 GLU B N 1
ATOM 9909 C CA . GLU B 1 498 ? 120.623 130.700 148.454 1.00 28.86 498 GLU B CA 1
ATOM 9910 C C . GLU B 1 498 ? 120.085 131.505 149.632 1.00 28.86 498 GLU B C 1
ATOM 9911 O O . GLU B 1 498 ? 120.584 131.396 150.758 1.00 28.86 498 GLU B O 1
ATOM 9917 N N . VAL B 1 499 ? 119.058 132.320 149.385 1.00 31.24 499 VAL B N 1
ATOM 9918 C CA . VAL B 1 499 ? 118.500 133.163 150.440 1.00 31.24 499 VAL B CA 1
ATOM 9919 C C . VAL B 1 499 ? 117.835 132.305 151.511 1.00 31.24 499 VAL B C 1
ATOM 9920 O O . VAL B 1 499 ? 117.984 132.554 152.713 1.00 31.24 499 VAL B O 1
ATOM 9924 N N . PHE B 1 500 ? 117.084 131.284 151.090 1.00 31.76 500 PHE B N 1
ATOM 9925 C CA . PHE B 1 500 ? 116.452 130.389 152.052 1.00 31.76 500 PHE B CA 1
ATOM 9926 C C . PHE B 1 500 ? 117.485 129.651 152.885 1.00 31.76 500 PHE B C 1
ATOM 9927 O O . PHE B 1 500 ? 117.312 129.491 154.095 1.00 31.76 500 PHE B O 1
ATOM 9935 N N . ALA B 1 501 ? 118.565 129.184 152.257 1.00 31.55 501 ALA B N 1
ATOM 9936 C CA . ALA B 1 501 ? 119.606 128.496 153.005 1.00 31.55 501 ALA B CA 1
ATOM 9937 C C . ALA B 1 501 ? 120.280 129.433 153.996 1.00 31.55 501 ALA B C 1
ATOM 9938 O O . ALA B 1 501 ? 120.540 129.049 155.139 1.00 31.55 501 ALA B O 1
ATOM 9940 N N . THR B 1 502 ? 120.564 130.669 153.581 1.00 32.28 502 THR B N 1
ATOM 9941 C CA . THR B 1 502 ? 121.193 131.628 154.484 1.00 32.28 502 THR B CA 1
ATOM 9942 C C . THR B 1 502 ? 120.288 131.941 155.670 1.00 32.28 502 THR B C 1
ATOM 9943 O O . THR B 1 502 ? 120.734 131.952 156.825 1.00 32.28 502 THR B O 1
ATOM 9947 N N . ALA B 1 503 ? 119.005 132.186 155.403 1.00 32.60 503 ALA B N 1
ATOM 9948 C CA . ALA B 1 503 ? 118.063 132.492 156.471 1.00 32.60 503 ALA B CA 1
ATOM 9949 C C . ALA B 1 503 ? 117.870 131.296 157.393 1.00 32.60 503 ALA B C 1
ATOM 9950 O O . ALA B 1 503 ? 117.748 131.454 158.611 1.00 32.60 503 ALA B O 1
ATOM 9952 N N . ALA B 1 504 ? 117.826 130.088 156.827 1.00 33.35 504 ALA B N 1
ATOM 9953 C CA . ALA B 1 504 ? 117.711 128.876 157.629 1.00 33.35 504 ALA B CA 1
ATOM 9954 C C . ALA B 1 504 ? 118.934 128.693 158.517 1.00 33.35 504 ALA B C 1
ATOM 9955 O O . ALA B 1 504 ? 118.814 128.350 159.695 1.00 33.35 504 ALA B O 1
ATOM 9957 N N . PHE B 1 505 ? 120.126 128.927 157.960 1.00 31.64 505 PHE B N 1
ATOM 9958 C CA . PHE B 1 505 ? 121.348 128.905 158.755 1.00 31.64 505 PHE B CA 1
ATOM 9959 C C . PHE B 1 505 ? 121.244 129.865 159.928 1.00 31.64 505 PHE B C 1
ATOM 9960 O O . PHE B 1 505 ? 121.515 129.502 161.075 1.00 31.64 505 PHE B O 1
ATOM 9968 N N . ALA B 1 506 ? 120.861 131.110 159.644 1.00 34.74 506 ALA B N 1
ATOM 9969 C CA . ALA B 1 506 ? 120.789 132.119 160.694 1.00 34.74 506 ALA B CA 1
ATOM 9970 C C . ALA B 1 506 ? 119.787 131.724 161.770 1.00 34.74 506 ALA B C 1
ATOM 9971 O O . ALA B 1 506 ? 120.099 131.754 162.963 1.00 34.74 506 ALA B O 1
ATOM 9973 N N . PHE B 1 507 ? 118.582 131.327 161.358 1.00 35.44 507 PHE B N 1
ATOM 9974 C CA . PHE B 1 507 ? 117.539 130.975 162.315 1.00 35.44 507 PHE B CA 1
ATOM 9975 C C . PHE B 1 507 ? 117.962 129.779 163.158 1.00 35.44 507 PHE B C 1
ATOM 9976 O O . PHE B 1 507 ? 117.846 129.794 164.389 1.00 35.44 507 PHE B O 1
ATOM 9984 N N . VAL B 1 508 ? 118.485 128.740 162.508 1.00 34.93 508 VAL B N 1
ATOM 9985 C CA . VAL B 1 508 ? 118.859 127.516 163.203 1.00 34.93 508 VAL B CA 1
ATOM 9986 C C . VAL B 1 508 ? 120.001 127.778 164.178 1.00 34.93 508 VAL B C 1
ATOM 9987 O O . VAL B 1 508 ? 119.937 127.388 165.349 1.00 34.93 508 VAL B O 1
ATOM 9991 N N . PHE B 1 509 ? 121.056 128.453 163.718 1.00 35.15 509 PHE B N 1
ATOM 9992 C CA . PHE B 1 509 ? 122.213 128.699 164.568 1.00 35.15 509 PHE B CA 1
ATOM 9993 C C . PHE B 1 509 ? 121.919 129.702 165.672 1.00 35.15 509 PHE B C 1
ATOM 9994 O O . PHE B 1 509 ? 122.575 129.659 166.717 1.00 35.15 509 PHE B O 1
ATOM 10002 N N . TYR B 1 510 ? 120.960 130.607 165.471 1.00 39.06 510 TYR B N 1
ATOM 10003 C CA . TYR B 1 510 ? 120.528 131.464 166.565 1.00 39.06 510 TYR B CA 1
ATOM 10004 C C . TYR B 1 510 ? 119.748 130.666 167.600 1.00 39.06 510 TYR B C 1
ATOM 10005 O O . TYR B 1 510 ? 119.932 130.853 168.806 1.00 39.06 510 TYR B O 1
ATOM 10014 N N . ASN B 1 511 ? 118.876 129.763 167.142 1.00 38.90 511 ASN B N 1
ATOM 10015 C CA . ASN B 1 511 ? 118.117 128.936 168.075 1.00 38.90 511 ASN B CA 1
ATOM 10016 C C . ASN B 1 511 ? 119.019 128.015 168.890 1.00 38.90 511 ASN B C 1
ATOM 10017 O O . ASN B 1 511 ? 118.763 127.796 170.078 1.00 38.90 511 ASN B O 1
ATOM 10022 N N . MET B 1 512 ? 120.073 127.467 168.284 1.00 41.19 512 MET B N 1
ATOM 10023 C CA . MET B 1 512 ? 121.065 126.727 169.057 1.00 41.19 512 MET B CA 1
ATOM 10024 C C . MET B 1 512 ? 121.975 127.615 169.894 1.00 41.19 512 MET B C 1
ATOM 10025 O O . MET B 1 512 ? 122.755 127.086 170.693 1.00 41.19 512 MET B O 1
ATOM 10030 N N . GLY B 1 513 ? 121.908 128.932 169.731 1.00 40.56 513 GLY B N 1
ATOM 10031 C CA . GLY B 1 513 ? 122.731 129.828 170.514 1.00 40.56 513 GLY B CA 1
ATOM 10032 C C . GLY B 1 513 ? 124.129 130.052 169.993 1.00 40.56 513 GLY B C 1
ATOM 10033 O O . GLY B 1 513 ? 124.975 130.562 170.734 1.00 40.56 513 GLY B O 1
ATOM 10034 N N . PHE B 1 514 ? 124.411 129.680 168.747 1.00 37.16 514 PHE B N 1
ATOM 10035 C CA . PHE B 1 514 ? 125.745 129.874 168.202 1.00 37.16 514 PHE B CA 1
ATOM 10036 C C . PHE B 1 514 ? 126.006 131.304 167.752 1.00 37.16 514 PHE B C 1
ATOM 10037 O O . PHE B 1 514 ? 127.169 131.712 167.690 1.00 37.16 514 PHE B O 1
ATOM 10045 N N . VAL B 1 515 ? 124.961 132.067 167.439 1.00 40.15 515 VAL B N 1
ATOM 10046 C CA . VAL B 1 515 ? 125.105 133.441 166.977 1.00 40.15 515 VAL B CA 1
ATOM 10047 C C . VAL B 1 515 ? 124.144 134.323 167.756 1.00 40.15 515 VAL B C 1
ATOM 10048 O O . VAL B 1 515 ? 123.128 133.861 168.277 1.00 40.15 515 VAL B O 1
ATOM 10052 N N . ARG B 1 516 ? 124.475 135.607 167.827 1.00 46.49 516 ARG B N 1
ATOM 10053 C CA . ARG B 1 516 ? 123.569 136.574 168.422 1.00 46.49 516 ARG B CA 1
ATOM 10054 C C . ARG B 1 516 ? 122.437 136.899 167.456 1.00 46.49 516 ARG B C 1
ATOM 10055 O O . ARG B 1 516 ? 122.577 136.795 166.235 1.00 46.49 516 ARG B O 1
ATOM 10063 N N . ARG B 1 517 ? 121.298 137.293 168.025 1.00 46.56 517 ARG B N 1
ATOM 10064 C CA . ARG B 1 517 ? 120.139 137.628 167.206 1.00 46.56 517 ARG B CA 1
ATOM 10065 C C . ARG B 1 517 ? 120.437 138.794 166.274 1.00 46.56 517 ARG B C 1
ATOM 10066 O O . ARG B 1 517 ? 120.090 138.759 165.089 1.00 46.56 517 ARG B O 1
ATOM 10074 N N . SER B 1 518 ? 121.073 139.844 166.797 1.00 45.48 518 SER B N 1
ATOM 10075 C CA . SER B 1 518 ? 121.376 141.006 165.970 1.00 45.48 518 SER B CA 1
ATOM 10076 C C . SER B 1 518 ? 122.326 140.635 164.841 1.00 45.48 518 SER B C 1
ATOM 10077 O O . SER B 1 518 ? 122.128 141.038 163.689 1.00 45.48 518 SER B O 1
ATOM 10080 N N . THR B 1 519 ? 123.367 139.861 165.156 1.00 42.96 519 THR B N 1
ATOM 10081 C CA . THR B 1 519 ? 124.318 139.444 164.133 1.00 42.96 519 THR B CA 1
ATOM 10082 C C . THR B 1 519 ? 123.634 138.605 163.063 1.00 42.96 519 THR B C 1
ATOM 10083 O O . THR B 1 519 ? 123.816 138.844 161.866 1.00 42.96 519 THR B O 1
ATOM 10087 N N . ALA B 1 520 ? 122.822 137.633 163.478 1.00 41.34 520 ALA B N 1
ATOM 10088 C CA . ALA B 1 520 ? 122.143 136.773 162.515 1.00 41.34 520 ALA B CA 1
ATOM 10089 C C . ALA B 1 520 ? 121.207 137.581 161.625 1.00 41.34 520 ALA B C 1
ATOM 10090 O O . ALA B 1 520 ? 121.217 137.432 160.397 1.00 41.34 520 ALA B O 1
ATOM 10092 N N . THR B 1 521 ? 120.419 138.474 162.225 1.00 40.87 521 THR B N 1
ATOM 10093 C CA . THR B 1 521 ? 119.461 139.266 161.461 1.00 40.87 521 THR B CA 1
ATOM 10094 C C . THR B 1 521 ? 120.164 140.181 160.465 1.00 40.87 521 THR B C 1
ATOM 10095 O O . THR B 1 521 ? 119.823 140.203 159.274 1.00 40.87 521 THR B O 1
ATOM 10099 N N . ALA B 1 522 ? 121.147 140.954 160.937 1.00 38.65 522 ALA B N 1
ATOM 10100 C CA . ALA B 1 522 ? 121.830 141.901 160.063 1.00 38.65 522 ALA B CA 1
ATOM 10101 C C . ALA B 1 522 ? 122.613 141.186 158.973 1.00 38.65 522 ALA B C 1
ATOM 10102 O O . ALA B 1 522 ? 122.594 141.608 157.809 1.00 38.65 522 ALA B O 1
ATOM 10104 N N . SER B 1 523 ? 123.305 140.099 159.327 1.00 37.71 523 SER B N 1
ATOM 10105 C CA . SER B 1 523 ? 124.031 139.319 158.335 1.00 37.71 523 SER B CA 1
ATOM 10106 C C . SER B 1 523 ? 123.090 138.790 157.266 1.00 37.71 523 SER B C 1
ATOM 10107 O O . SER B 1 523 ? 123.377 138.893 156.071 1.00 37.71 523 SER B O 1
ATOM 10110 N N . THR B 1 524 ? 121.949 138.232 157.680 1.00 35.39 524 THR B N 1
ATOM 10111 C CA . THR B 1 524 ? 121.009 137.683 156.711 1.00 35.39 524 THR B CA 1
ATOM 10112 C C . THR B 1 524 ? 120.453 138.766 155.798 1.00 35.39 524 THR B C 1
ATOM 10113 O O . THR B 1 524 ? 120.345 138.561 154.587 1.00 35.39 524 THR B O 1
ATOM 10117 N N . LEU B 1 525 ? 120.096 139.925 156.356 1.00 33.98 525 LEU B N 1
ATOM 10118 C CA . LEU B 1 525 ? 119.530 140.986 155.527 1.00 33.98 525 LEU B CA 1
ATOM 10119 C C . LEU B 1 525 ? 120.551 141.504 154.519 1.00 33.98 525 LEU B C 1
ATOM 10120 O O . LEU B 1 525 ? 120.247 141.644 153.326 1.00 33.98 525 LEU B O 1
ATOM 10125 N N . ALA B 1 526 ? 121.776 141.783 154.979 1.00 33.53 526 ALA B N 1
ATOM 10126 C CA . ALA B 1 526 ? 122.808 142.274 154.070 1.00 33.53 526 ALA B CA 1
ATOM 10127 C C . ALA B 1 526 ? 123.153 141.234 153.012 1.00 33.53 526 ALA B C 1
ATOM 10128 O O . ALA B 1 526 ? 123.322 141.569 151.832 1.00 33.53 526 ALA B O 1
ATOM 10130 N N . ALA B 1 527 ? 123.261 139.966 153.412 1.00 32.89 527 ALA B N 1
ATOM 10131 C CA . ALA B 1 527 ? 123.558 138.901 152.464 1.00 32.89 527 ALA B CA 1
ATOM 10132 C C . ALA B 1 527 ? 122.443 138.758 151.436 1.00 32.89 527 ALA B C 1
ATOM 10133 O O . ALA B 1 527 ? 122.704 138.527 150.253 1.00 32.89 527 ALA B O 1
ATOM 10135 N N . ALA B 1 528 ? 121.188 138.874 151.873 1.00 31.36 528 ALA B N 1
ATOM 10136 C CA . ALA B 1 528 ? 120.072 138.778 150.940 1.00 31.36 528 ALA B CA 1
ATOM 10137 C C . ALA B 1 528 ? 120.112 139.911 149.926 1.00 31.36 528 ALA B C 1
ATOM 10138 O O . ALA B 1 528 ? 119.910 139.695 148.725 1.00 31.36 528 ALA B O 1
ATOM 10140 N N . ALA B 1 529 ? 120.382 141.131 150.393 1.00 29.54 529 ALA B N 1
ATOM 10141 C CA . ALA B 1 529 ? 120.504 142.255 149.469 1.00 29.54 529 ALA B CA 1
ATOM 10142 C C . ALA B 1 529 ? 121.624 142.012 148.462 1.00 29.54 529 ALA B C 1
ATOM 10143 O O . ALA B 1 529 ? 121.438 142.204 147.253 1.00 29.54 529 ALA B O 1
ATOM 10145 N N . ILE B 1 530 ? 122.789 141.570 148.944 1.00 29.50 530 ILE B N 1
ATOM 10146 C CA . ILE B 1 530 ? 123.934 141.364 148.058 1.00 29.50 530 ILE B CA 1
ATOM 10147 C C . ILE B 1 530 ? 123.636 140.267 147.043 1.00 29.50 530 ILE B C 1
ATOM 10148 O O . ILE B 1 530 ? 123.924 140.411 145.850 1.00 29.50 530 ILE B O 1
ATOM 10153 N N . PHE B 1 531 ? 123.051 139.156 147.501 1.00 28.51 531 PHE B N 1
ATOM 10154 C CA . PHE B 1 531 ? 122.731 138.056 146.597 1.00 28.51 531 PHE B CA 1
ATOM 10155 C C . PHE B 1 531 ? 121.726 138.481 145.539 1.00 28.51 531 PHE B C 1
ATOM 10156 O O . PHE B 1 531 ? 121.891 138.159 144.359 1.00 28.51 531 PHE B O 1
ATOM 10164 N N . MET B 1 532 ? 120.670 139.189 145.943 1.00 27.42 532 MET B N 1
ATOM 10165 C CA . MET B 1 532 ? 119.652 139.595 144.983 1.00 27.42 532 MET B CA 1
ATOM 10166 C C . MET B 1 532 ? 120.193 140.588 143.962 1.00 27.42 532 MET B C 1
ATOM 10167 O O . MET B 1 532 ? 119.894 140.452 142.769 1.00 27.42 532 MET B O 1
ATOM 10172 N N . LEU B 1 533 ? 121.012 141.550 144.404 1.00 25.88 533 LEU B N 1
ATOM 10173 C CA . LEU B 1 533 ? 121.523 142.582 143.505 1.00 25.88 533 LEU B CA 1
ATOM 10174 C C . LEU B 1 533 ? 122.193 141.976 142.279 1.00 25.88 533 LEU B C 1
ATOM 10175 O O . LEU B 1 533 ? 122.003 142.449 141.153 1.00 25.88 533 LEU B O 1
ATOM 10180 N N . GLY B 1 534 ? 122.971 140.919 142.476 1.00 21.77 534 GLY B N 1
ATOM 10181 C CA . GLY B 1 534 ? 123.619 140.251 141.367 1.00 21.77 534 GLY B CA 1
ATOM 10182 C C . GLY B 1 534 ? 122.743 139.213 140.697 1.00 21.77 534 GLY B C 1
ATOM 10183 O O . GLY B 1 534 ? 122.691 139.142 139.467 1.00 21.77 534 GLY B O 1
ATOM 10184 N N . GLY B 1 535 ? 122.041 138.405 141.495 1.00 21.46 535 GLY B N 1
ATOM 10185 C CA . GLY B 1 535 ? 121.329 137.268 140.945 1.00 21.46 535 GLY B CA 1
ATOM 10186 C C . GLY B 1 535 ? 120.152 137.650 140.072 1.00 21.46 535 GLY B C 1
ATOM 10187 O O . GLY B 1 535 ? 119.903 137.014 139.046 1.00 21.46 535 GLY B O 1
ATOM 10188 N N . VAL B 1 536 ? 119.399 138.673 140.467 1.00 21.38 536 VAL B N 1
ATOM 10189 C CA . VAL B 1 536 ? 118.143 138.956 139.774 1.00 21.38 536 VAL B CA 1
ATOM 10190 C C . VAL B 1 536 ? 118.415 139.423 138.345 1.00 21.38 536 VAL B C 1
ATOM 10191 O O . VAL B 1 536 ? 117.937 138.774 137.405 1.00 21.38 536 VAL B O 1
ATOM 10195 N N . PRO B 1 537 ? 119.178 140.495 138.104 1.00 19.79 537 PRO B N 1
ATOM 10196 C CA . PRO B 1 537 ? 119.472 140.845 136.708 1.00 19.79 537 PRO B CA 1
ATOM 10197 C C . PRO B 1 537 ? 120.503 139.932 136.078 1.00 19.79 537 PRO B C 1
ATOM 10198 O O . PRO B 1 537 ? 120.577 139.873 134.846 1.00 19.79 537 PRO B O 1
ATOM 10202 N N . GLY B 1 538 ? 121.285 139.205 136.882 1.00 17.41 538 GLY B N 1
ATOM 10203 C CA . GLY B 1 538 ? 122.254 138.269 136.347 1.00 17.41 538 GLY B CA 1
ATOM 10204 C C . GLY B 1 538 ? 121.625 137.068 135.678 1.00 17.41 538 GLY B C 1
ATOM 10205 O O . GLY B 1 538 ? 122.330 136.289 135.031 1.00 17.41 538 GLY B O 1
ATOM 10206 N N . THR B 1 539 ? 120.307 136.907 135.820 1.00 17.58 539 THR B N 1
ATOM 10207 C CA . THR B 1 539 ? 119.569 135.904 135.062 1.00 17.58 539 THR B CA 1
ATOM 10208 C C . THR B 1 539 ? 119.834 136.022 133.569 1.00 17.58 539 THR B C 1
ATOM 10209 O O . THR B 1 539 ? 119.784 135.024 132.845 1.00 17.58 539 THR B O 1
ATOM 10213 N N . LEU B 1 540 ? 120.137 137.230 133.098 1.00 16.47 540 LEU B N 1
ATOM 10214 C CA . LEU B 1 540 ? 120.341 137.464 131.678 1.00 16.47 540 LEU B CA 1
ATOM 10215 C C . LEU B 1 540 ? 121.636 136.863 131.143 1.00 16.47 540 LEU B C 1
ATOM 10216 O O . LEU B 1 540 ? 121.823 136.863 129.924 1.00 16.47 540 LEU B O 1
ATOM 10221 N N . HIS B 1 541 ? 122.532 136.357 131.997 1.00 14.87 541 HIS B N 1
ATOM 10222 C CA . HIS B 1 541 ? 123.707 135.701 131.431 1.00 14.87 541 HIS B CA 1
ATOM 10223 C C . HIS B 1 541 ? 123.376 134.358 130.792 1.00 14.87 541 HIS B C 1
ATOM 10224 O O . HIS B 1 541 ? 124.233 133.790 130.111 1.00 14.87 541 HIS B O 1
ATOM 10231 N N . HIS B 1 542 ? 122.166 133.848 130.978 1.00 15.34 542 HIS B N 1
ATOM 10232 C CA . HIS B 1 542 ? 121.717 132.669 130.255 1.00 15.34 542 HIS B CA 1
ATOM 10233 C C . HIS B 1 542 ? 121.138 133.004 128.889 1.00 15.34 542 HIS B C 1
ATOM 10234 O O . HIS B 1 542 ? 120.803 132.089 128.137 1.00 15.34 542 HIS B O 1
ATOM 10241 N N . LEU B 1 543 ? 121.027 134.286 128.547 1.00 16.26 543 LEU B N 1
ATOM 10242 C CA . LEU B 1 543 ? 120.306 134.705 127.351 1.00 16.26 543 LEU B CA 1
ATOM 10243 C C . LEU B 1 543 ? 121.152 135.553 126.408 1.00 16.26 543 LEU B C 1
ATOM 10244 O O . LEU B 1 543 ? 120.593 136.300 125.601 1.00 16.26 543 LEU B O 1
ATOM 10249 N N . TYR B 1 544 ? 122.484 135.454 126.481 1.00 14.14 544 TYR B N 1
ATOM 10250 C CA . TYR B 1 544 ? 123.328 136.272 125.613 1.00 14.14 544 TYR B CA 1
ATOM 10251 C C . TYR B 1 544 ? 123.037 135.997 124.145 1.00 14.14 544 TYR B C 1
ATOM 10252 O O . TYR B 1 544 ? 122.988 136.922 123.329 1.00 14.14 544 TYR B O 1
ATOM 10261 N N . PHE B 1 545 ? 122.846 134.734 123.794 1.00 13.93 545 PHE B N 1
ATOM 10262 C CA . PHE B 1 545 ? 122.889 134.303 122.406 1.00 13.93 545 PHE B CA 1
ATOM 10263 C C . PHE B 1 545 ? 121.635 133.541 122.019 1.00 13.93 545 PHE B C 1
ATOM 10264 O O . PHE B 1 545 ? 121.631 132.761 121.066 1.00 13.93 545 PHE B O 1
ATOM 10272 N N . SER B 1 546 ? 120.542 133.771 122.744 1.00 19.33 546 SER B N 1
ATOM 10273 C CA . SER B 1 546 ? 119.283 133.079 122.499 1.00 19.33 546 SER B CA 1
ATOM 10274 C C . SER B 1 546 ? 118.255 133.979 121.818 1.00 19.33 546 SER B C 1
ATOM 10275 O O . SER B 1 546 ? 117.064 133.662 121.818 1.00 19.33 546 SER B O 1
ATOM 10278 N N . GLY B 1 547 ? 118.691 135.093 121.240 1.00 21.63 547 GLY B N 1
ATOM 10279 C CA . GLY B 1 547 ? 117.791 136.024 120.597 1.00 21.63 547 GLY B CA 1
ATOM 10280 C C . GLY B 1 547 ? 117.493 137.288 121.369 1.00 21.63 547 GLY B C 1
ATOM 10281 O O . GLY B 1 547 ? 116.668 138.086 120.915 1.00 21.63 547 GLY B O 1
ATOM 10282 N N . SER B 1 548 ? 118.127 137.492 122.519 1.00 22.51 548 SER B N 1
ATOM 10283 C CA . SER B 1 548 ? 118.032 138.752 123.235 1.00 22.51 548 SER B CA 1
ATOM 10284 C C . SER B 1 548 ? 118.933 139.790 122.569 1.00 22.51 548 SER B C 1
ATOM 10285 O O . SER B 1 548 ? 119.710 139.488 121.660 1.00 22.51 548 SER B O 1
ATOM 10288 N N . THR B 1 549 ? 118.836 141.031 123.029 1.00 22.68 549 THR B N 1
ATOM 10289 C CA . THR B 1 549 ? 119.589 142.126 122.440 1.00 22.68 549 THR B CA 1
ATOM 10290 C C . THR B 1 549 ? 120.966 142.265 123.089 1.00 22.68 549 THR B C 1
ATOM 10291 O O . THR B 1 549 ? 121.307 141.576 124.051 1.00 22.68 549 THR B O 1
ATOM 10295 N N . SER B 1 550 ? 121.760 143.186 122.535 1.00 21.06 550 SER B N 1
ATOM 10296 C CA . SER B 1 550 ? 123.090 143.460 123.071 1.00 21.06 550 SER B CA 1
ATOM 10297 C C . SER B 1 550 ? 123.015 144.054 124.476 1.00 21.06 550 SER B C 1
ATOM 10298 O O . SER B 1 550 ? 123.831 143.721 125.346 1.00 21.06 550 SER B O 1
ATOM 10301 N N . ALA B 1 551 ? 122.037 144.932 124.717 1.00 21.71 551 ALA B N 1
ATOM 10302 C CA . ALA B 1 551 ? 121.885 145.542 126.036 1.00 21.71 551 ALA B CA 1
ATOM 10303 C C . ALA B 1 551 ? 121.585 144.491 127.096 1.00 21.71 551 ALA B C 1
ATOM 10304 O O . ALA B 1 551 ? 122.042 144.600 128.242 1.00 21.71 551 ALA B O 1
ATOM 10306 N N . SER B 1 552 ? 120.794 143.479 126.740 1.00 19.93 552 SER B N 1
ATOM 10307 C CA . SER B 1 552 ? 120.543 142.392 127.676 1.00 19.93 552 SER B CA 1
ATOM 10308 C C . SER B 1 552 ? 121.844 141.699 128.049 1.00 19.93 552 SER B C 1
ATOM 10309 O O . SER B 1 552 ? 122.066 141.367 129.217 1.00 19.93 552 SER B O 1
ATOM 10312 N N . MET B 1 553 ? 122.727 141.499 127.069 1.00 18.41 553 MET B N 1
ATOM 10313 C CA . MET B 1 553 ? 124.035 140.920 127.347 1.00 18.41 553 MET B CA 1
ATOM 10314 C C . MET B 1 553 ? 124.848 141.807 128.281 1.00 18.41 553 MET B C 1
ATOM 10315 O O . MET B 1 553 ? 125.497 141.311 129.207 1.00 18.41 553 MET B O 1
ATOM 10320 N N . ALA B 1 554 ? 124.833 143.121 128.051 1.00 17.11 554 ALA B N 1
ATOM 10321 C CA . ALA B 1 554 ? 125.585 144.024 128.920 1.00 17.11 554 ALA B CA 1
ATOM 10322 C C . ALA B 1 554 ? 125.102 143.932 130.362 1.00 17.11 554 ALA B C 1
ATOM 10323 O O . ALA B 1 554 ? 125.902 143.778 131.297 1.00 17.11 554 ALA B O 1
ATOM 10325 N N . ILE B 1 555 ? 123.785 144.029 130.555 1.00 18.23 555 ILE B N 1
ATOM 10326 C CA . ILE B 1 555 ? 123.221 143.972 131.900 1.00 18.23 555 ILE B CA 1
ATOM 10327 C C . ILE B 1 555 ? 123.524 142.631 132.547 1.00 18.23 555 ILE B C 1
ATOM 10328 O O . ILE B 1 555 ? 123.937 142.566 133.713 1.00 18.23 555 ILE B O 1
ATOM 10333 N N . GLY B 1 556 ? 123.328 141.542 131.802 1.00 16.37 556 GLY B N 1
ATOM 10334 C CA . GLY B 1 556 ? 123.613 140.230 132.346 1.00 16.37 556 GLY B CA 1
ATOM 10335 C C . GLY B 1 556 ? 125.055 140.092 132.784 1.00 16.37 556 GLY B C 1
ATOM 10336 O O . GLY B 1 556 ? 125.327 139.633 133.891 1.00 16.37 556 GLY B O 1
ATOM 10337 N N . ALA B 1 557 ? 125.993 140.528 131.943 1.00 16.16 557 ALA B N 1
ATOM 10338 C CA . ALA B 1 557 ? 127.405 140.407 132.285 1.00 16.16 557 ALA B CA 1
ATOM 10339 C C . ALA B 1 557 ? 127.733 141.194 133.547 1.00 16.16 557 ALA B C 1
ATOM 10340 O O . ALA B 1 557 ? 128.285 140.647 134.514 1.00 16.16 557 ALA B O 1
ATOM 10342 N N . CYS B 1 558 ? 127.363 142.477 133.565 1.00 18.23 558 CYS B N 1
ATOM 10343 C CA . CYS B 1 558 ? 127.741 143.337 134.680 1.00 18.23 558 CYS B CA 1
ATOM 10344 C C . CYS B 1 558 ? 127.116 142.877 135.988 1.00 18.23 558 CYS B C 1
ATOM 10345 O O . CYS B 1 558 ? 127.793 142.840 137.020 1.00 18.23 558 CYS B O 1
ATOM 10348 N N . PHE B 1 559 ? 125.836 142.509 135.968 1.00 18.37 559 PHE B N 1
ATOM 10349 C CA . PHE B 1 559 ? 125.171 142.144 137.210 1.00 18.37 559 PHE B CA 1
ATOM 10350 C C . PHE B 1 559 ? 125.541 140.736 137.654 1.00 18.37 559 PHE B C 1
ATOM 10351 O O . PHE B 1 559 ? 125.612 140.465 138.857 1.00 18.37 559 PHE B O 1
ATOM 10359 N N . SER B 1 560 ? 125.783 139.827 136.709 1.00 17.71 560 SER B N 1
ATOM 10360 C CA . SER B 1 560 ? 126.196 138.482 137.074 1.00 17.71 560 SER B CA 1
ATOM 10361 C C . SER B 1 560 ? 127.594 138.482 137.668 1.00 17.71 560 SER B C 1
ATOM 10362 O O . SER B 1 560 ? 127.912 137.641 138.515 1.00 17.71 560 SER B O 1
ATOM 10365 N N . ALA B 1 561 ? 128.445 139.423 137.244 1.00 18.35 561 ALA B N 1
ATOM 10366 C CA . ALA B 1 561 ? 129.743 139.564 137.898 1.00 18.35 561 ALA B CA 1
ATOM 10367 C C . ALA B 1 561 ? 129.582 139.831 139.390 1.00 18.35 561 ALA B C 1
ATOM 10368 O O . ALA B 1 561 ? 130.360 139.324 140.207 1.00 18.35 561 ALA B O 1
ATOM 10370 N N . LEU B 1 562 ? 128.568 140.610 139.769 1.00 18.35 562 LEU B N 1
ATOM 10371 C CA . LEU B 1 562 ? 128.325 140.884 141.181 1.00 18.35 562 LEU B CA 1
ATOM 10372 C C . LEU B 1 562 ? 127.841 139.658 141.949 1.00 18.35 562 LEU B C 1
ATOM 10373 O O . LEU B 1 562 ? 127.895 139.667 143.181 1.00 18.35 562 LEU B O 1
ATOM 10378 N N . GLU B 1 563 ? 127.362 138.613 141.262 1.00 19.50 563 GLU B N 1
ATOM 10379 C CA . GLU B 1 563 ? 127.041 137.369 141.959 1.00 19.50 563 GLU B CA 1
ATOM 10380 C C . GLU B 1 563 ? 128.280 136.753 142.591 1.00 19.50 563 GLU B C 1
ATOM 10381 O O . GLU B 1 563 ? 128.202 136.180 143.682 1.00 19.50 563 GLU B O 1
ATOM 10387 N N . VAL B 1 564 ? 129.422 136.846 141.912 1.00 17.93 564 VAL B N 1
ATOM 10388 C CA . VAL B 1 564 ? 130.635 136.187 142.378 1.00 17.93 564 VAL B CA 1
ATOM 10389 C C . VAL B 1 564 ? 131.216 136.887 143.601 1.00 17.93 564 VAL B C 1
ATOM 10390 O O . VAL B 1 564 ? 131.916 136.255 144.399 1.00 17.93 564 VAL B O 1
ATOM 10394 N N . VAL B 1 565 ? 130.930 138.175 143.779 1.00 18.08 565 VAL B N 1
ATOM 10395 C CA . VAL B 1 565 ? 131.600 138.993 144.790 1.00 18.08 565 VAL B CA 1
ATOM 10396 C C . VAL B 1 565 ? 131.484 138.369 146.181 1.00 18.08 565 VAL B C 1
ATOM 10397 O O . VAL B 1 565 ? 132.517 138.178 146.836 1.00 18.08 565 VAL B O 1
ATOM 10401 N N . PRO B 1 566 ? 130.292 138.013 146.676 1.00 19.46 566 PRO B N 1
ATOM 10402 C CA . PRO B 1 566 ? 130.238 137.358 147.993 1.00 19.46 566 PRO B CA 1
ATOM 10403 C C . PRO B 1 566 ? 130.716 135.916 147.980 1.00 19.46 566 PRO B C 1
ATOM 10404 O O . PRO B 1 566 ? 131.074 135.395 149.041 1.00 19.46 566 PRO B O 1
ATOM 10408 N N . LEU B 1 567 ? 130.750 135.258 146.817 1.00 18.98 567 LEU B N 1
ATOM 10409 C CA . LEU B 1 567 ? 131.051 133.829 146.782 1.00 18.98 567 LEU B CA 1
ATOM 10410 C C . LEU B 1 567 ? 132.509 133.547 147.119 1.00 18.98 567 LEU B C 1
ATOM 10411 O O . LEU B 1 567 ? 132.808 132.591 147.843 1.00 18.98 567 LEU B O 1
ATOM 10416 N N . VAL B 1 568 ? 133.434 134.354 146.598 1.00 20.64 568 VAL B N 1
ATOM 10417 C CA . VAL B 1 568 ? 134.854 134.087 146.818 1.00 20.64 568 VAL B CA 1
ATOM 10418 C C . VAL B 1 568 ? 135.307 134.456 148.220 1.00 20.64 568 VAL B C 1
ATOM 10419 O O . VAL B 1 568 ? 136.438 134.134 148.601 1.00 20.64 568 VAL B O 1
ATOM 10423 N N . LEU B 1 569 ? 134.452 135.112 149.003 1.00 22.06 569 LEU B N 1
ATOM 10424 C CA . LEU B 1 569 ? 134.753 135.467 150.382 1.00 22.06 569 LEU B CA 1
ATOM 10425 C C . LEU B 1 569 ? 134.102 134.519 151.384 1.00 22.06 569 LEU B C 1
ATOM 10426 O O . LEU B 1 569 ? 134.068 134.822 152.581 1.00 22.06 569 LEU B O 1
ATOM 10431 N N . LEU B 1 570 ? 133.586 133.381 150.924 1.00 21.77 570 LEU B N 1
ATOM 10432 C CA . LEU B 1 570 ? 132.842 132.480 151.797 1.00 21.77 570 LEU B CA 1
ATOM 10433 C C . LEU B 1 570 ? 133.730 131.674 152.731 1.00 21.77 570 LEU B C 1
ATOM 10434 O O . LEU B 1 570 ? 133.224 130.773 153.407 1.00 21.77 570 LEU B O 1
ATOM 10439 N N . GLY B 1 571 ? 135.026 131.973 152.793 1.00 24.93 571 GLY B N 1
ATOM 10440 C CA . GLY B 1 571 ? 135.864 131.367 153.813 1.00 24.93 571 GLY B CA 1
ATOM 10441 C C . GLY B 1 571 ? 135.454 131.759 155.221 1.00 24.93 571 GLY B C 1
ATOM 10442 O O . GLY B 1 571 ? 135.591 130.967 156.156 1.00 24.93 571 GLY B O 1
ATOM 10443 N N . ARG B 1 572 ? 134.949 132.986 155.393 1.00 28.35 572 ARG B N 1
ATOM 10444 C CA . ARG B 1 572 ? 134.518 133.441 156.714 1.00 28.35 572 ARG B CA 1
ATOM 10445 C C . ARG B 1 572 ? 133.413 132.553 157.270 1.00 28.35 572 ARG B C 1
ATOM 10446 O O . ARG B 1 572 ? 133.507 132.029 158.388 1.00 28.35 572 ARG B O 1
ATOM 10454 N N . GLU B 1 573 ? 132.345 132.384 156.486 1.00 29.28 573 GLU B N 1
ATOM 10455 C CA . GLU B 1 573 ? 131.210 131.585 156.932 1.00 29.28 573 GLU B CA 1
ATOM 10456 C C . GLU B 1 573 ? 131.600 130.125 157.082 1.00 29.28 573 GLU B C 1
ATOM 10457 O O . GLU B 1 573 ? 131.098 129.429 157.972 1.00 29.28 573 GLU B O 1
ATOM 10463 N N . ALA B 1 574 ? 132.473 129.639 156.202 1.00 26.49 574 ALA B N 1
ATOM 10464 C CA . ALA B 1 574 ? 132.968 128.276 156.326 1.00 26.49 574 ALA B CA 1
ATOM 10465 C C . ALA B 1 574 ? 133.652 128.078 157.669 1.00 26.49 574 ALA B C 1
ATOM 10466 O O . ALA B 1 574 ? 133.389 127.100 158.375 1.00 26.49 574 ALA B O 1
ATOM 10468 N N . TYR B 1 575 ? 134.527 129.013 158.045 1.00 29.28 575 TYR B N 1
ATOM 10469 C CA . TYR B 1 575 ? 135.203 128.898 159.330 1.00 29.28 575 TYR B CA 1
ATOM 10470 C C . TYR B 1 575 ? 134.218 128.957 160.488 1.00 29.28 575 TYR B C 1
ATOM 10471 O O . TYR B 1 575 ? 134.346 128.205 161.456 1.00 29.28 575 TYR B O 1
ATOM 10480 N N . GLU B 1 576 ? 133.237 129.860 160.420 1.00 32.90 576 GLU B N 1
ATOM 10481 C CA . GLU B 1 576 ? 132.253 129.947 161.502 1.00 32.90 576 GLU B CA 1
ATOM 10482 C C . GLU B 1 576 ? 131.490 128.633 161.664 1.00 32.90 576 GLU B C 1
ATOM 10483 O O . GLU B 1 576 ? 131.384 128.085 162.774 1.00 32.90 576 GLU B O 1
ATOM 10489 N N . HIS B 1 577 ? 130.952 128.112 160.557 1.00 29.36 577 HIS B N 1
ATOM 10490 C CA . HIS B 1 577 ? 130.193 126.868 160.611 1.00 29.36 577 HIS B CA 1
ATOM 10491 C C . HIS B 1 577 ? 131.064 125.721 161.100 1.00 29.36 577 HIS B C 1
ATOM 10492 O O . HIS B 1 577 ? 130.613 124.884 161.890 1.00 29.36 577 HIS B O 1
ATOM 10499 N N . TRP B 1 578 ? 132.316 125.663 160.644 1.00 30.09 578 TRP B N 1
ATOM 10500 C CA . TRP B 1 578 ? 133.210 124.599 161.074 1.00 30.09 578 TRP B CA 1
ATOM 10501 C C . TRP B 1 578 ? 133.555 124.719 162.551 1.00 30.09 578 TRP B C 1
ATOM 10502 O O . TRP B 1 578 ? 133.712 123.702 163.232 1.00 30.09 578 TRP B O 1
ATOM 10513 N N . SER B 1 579 ? 133.678 125.945 163.059 1.00 31.99 579 SER B N 1
ATOM 10514 C CA . SER B 1 579 ? 134.035 126.145 164.456 1.00 31.99 579 SER B CA 1
ATOM 10515 C C . SER B 1 579 ? 132.876 125.832 165.388 1.00 31.99 579 SER B C 1
ATOM 10516 O O . SER B 1 579 ? 133.104 125.540 166.566 1.00 31.99 579 SER B O 1
ATOM 10519 N N . TYR B 1 580 ? 131.635 125.918 164.894 1.00 32.83 580 TYR B N 1
ATOM 10520 C CA . TYR B 1 580 ? 130.494 125.639 165.769 1.00 32.83 580 TYR B CA 1
ATOM 10521 C C . TYR B 1 580 ? 130.569 124.247 166.390 1.00 32.83 580 TYR B C 1
ATOM 10522 O O . TYR B 1 580 ? 130.096 124.047 167.514 1.00 32.83 580 TYR B O 1
ATOM 10531 N N . GLN B 1 581 ? 131.150 123.277 165.683 1.00 33.77 581 GLN B N 1
ATOM 10532 C CA . GLN B 1 581 ? 131.183 121.908 166.185 1.00 33.77 581 GLN B CA 1
ATOM 10533 C C . GLN B 1 581 ? 132.103 121.734 167.388 1.00 33.77 581 GLN B C 1
ATOM 10534 O O . GLN B 1 581 ? 131.997 120.721 168.086 1.00 33.77 581 GLN B O 1
ATOM 10540 N N . HIS B 1 582 ? 133.002 122.683 167.648 1.00 35.19 582 HIS B N 1
ATOM 10541 C CA . HIS B 1 582 ? 133.923 122.593 168.772 1.00 35.19 582 HIS B CA 1
ATOM 10542 C C . HIS B 1 582 ? 133.457 123.406 169.973 1.00 35.19 582 HIS B C 1
ATOM 10543 O O . HIS B 1 582 ? 134.213 123.564 170.936 1.00 35.19 582 HIS B O 1
ATOM 10550 N N . LEU B 1 583 ? 132.231 123.925 169.932 1.00 37.57 583 LEU B N 1
ATOM 10551 C CA . LEU B 1 583 ? 131.763 124.836 170.968 1.00 37.57 583 LEU B CA 1
ATOM 10552 C C . LEU B 1 583 ? 131.367 124.093 172.241 1.00 37.57 583 LEU B C 1
ATOM 10553 O O . LEU B 1 583 ? 131.530 124.622 173.344 1.00 37.57 583 LEU B O 1
ATOM 10558 N N . SER B 1 584 ? 130.848 122.879 172.110 1.00 40.91 584 SER B N 1
ATOM 10559 C CA . SER B 1 584 ? 130.381 122.104 173.255 1.00 40.91 584 SER B CA 1
ATOM 10560 C C . SER B 1 584 ? 130.373 120.631 172.864 1.00 40.91 584 SER B C 1
ATOM 10561 O O . SER B 1 584 ? 130.617 120.278 171.706 1.00 40.91 584 SER B O 1
ATOM 10564 N N . GLU B 1 585 ? 130.087 119.765 173.838 1.00 44.83 585 GLU B N 1
ATOM 10565 C CA . GLU B 1 585 ? 130.015 118.338 173.552 1.00 44.83 585 GLU B CA 1
ATOM 10566 C C . GLU B 1 585 ? 128.795 117.999 172.705 1.00 44.83 585 GLU B C 1
ATOM 10567 O O . GLU B 1 585 ? 128.874 117.138 171.823 1.00 44.83 585 GLU B O 1
ATOM 10573 N N . TRP B 1 586 ? 127.658 118.654 172.953 1.00 43.15 586 TRP B N 1
ATOM 10574 C CA . TRP B 1 586 ? 126.491 118.381 172.124 1.00 43.15 586 TRP B CA 1
ATOM 10575 C C . TRP B 1 586 ? 126.637 118.992 170.736 1.00 43.15 586 TRP B C 1
ATOM 10576 O O . TRP B 1 586 ? 125.988 118.535 169.790 1.00 43.15 586 TRP B O 1
ATOM 10587 N N . ALA B 1 587 ? 127.471 120.023 170.595 1.00 37.47 587 ALA B N 1
ATOM 10588 C CA . ALA B 1 587 ? 127.739 120.568 169.270 1.00 37.47 587 ALA B CA 1
ATOM 10589 C C . ALA B 1 587 ? 128.501 119.572 168.406 1.00 37.47 587 ALA B C 1
ATOM 10590 O O . ALA B 1 587 ? 128.365 119.586 167.178 1.00 37.47 587 ALA B O 1
ATOM 10592 N N . LYS B 1 588 ? 129.297 118.697 169.024 1.00 37.67 588 LYS B N 1
ATOM 10593 C CA . LYS B 1 588 ? 130.008 117.666 168.277 1.00 37.67 588 LYS B CA 1
ATOM 10594 C C . LYS B 1 588 ? 129.059 116.674 167.616 1.00 37.67 588 LYS B C 1
ATOM 10595 O O . LYS B 1 588 ? 129.439 116.035 166.629 1.00 37.67 588 LYS B O 1
ATOM 10601 N N . ARG B 1 589 ? 127.841 116.532 168.140 1.00 39.05 589 ARG B N 1
ATOM 10602 C CA . ARG B 1 589 ? 126.820 115.722 167.490 1.00 39.05 589 ARG B CA 1
ATOM 10603 C C . ARG B 1 589 ? 126.367 116.325 166.169 1.00 39.05 589 ARG B C 1
ATOM 10604 O O . ARG B 1 589 ? 125.704 115.645 165.382 1.00 39.05 589 ARG B O 1
ATOM 10612 N N . LEU B 1 590 ? 126.714 117.584 165.912 1.00 32.36 590 LEU B N 1
ATOM 10613 C CA . LEU B 1 590 ? 126.335 118.288 164.698 1.00 32.36 590 LEU B CA 1
ATOM 10614 C C . LEU B 1 590 ? 127.471 118.349 163.690 1.00 32.36 590 LEU B C 1
ATOM 10615 O O . LEU B 1 590 ? 127.380 119.098 162.713 1.00 32.36 590 LEU B O 1
ATOM 10620 N N . ARG B 1 591 ? 128.529 117.565 163.902 1.00 29.47 591 ARG B N 1
ATOM 10621 C CA . ARG B 1 591 ? 129.739 117.714 163.102 1.00 29.47 591 ARG B CA 1
ATOM 10622 C C . ARG B 1 591 ? 129.454 117.520 161.616 1.00 29.47 591 ARG B C 1
ATOM 10623 O O . ARG B 1 591 ? 129.913 118.305 160.780 1.00 29.47 591 ARG B O 1
ATOM 10631 N N . TRP B 1 592 ? 128.687 116.496 161.271 1.00 28.61 592 TRP B N 1
ATOM 10632 C CA . TRP B 1 592 ? 128.567 116.146 159.860 1.00 28.61 592 TRP B CA 1
ATOM 10633 C C . TRP B 1 592 ? 127.611 117.043 159.075 1.00 28.61 592 TRP B C 1
ATOM 10634 O O . TRP B 1 592 ? 127.912 117.364 157.920 1.00 28.61 592 TRP B O 1
ATOM 10645 N N . PRO B 1 593 ? 126.466 117.471 159.621 1.00 26.44 593 PRO B N 1
ATOM 10646 C CA . PRO B 1 593 ? 125.737 118.562 158.950 1.00 26.44 593 PRO B CA 1
ATOM 10647 C C . PRO B 1 593 ? 126.575 119.824 158.804 1.00 26.44 593 PRO B C 1
ATOM 10648 O O . PRO B 1 593 ? 126.539 120.484 157.755 1.00 26.44 593 PRO B O 1
ATOM 10652 N N . LEU B 1 594 ? 127.363 120.161 159.828 1.00 26.26 594 LEU B N 1
ATOM 10653 C CA . LEU B 1 594 ? 128.233 121.327 159.732 1.00 26.26 594 LEU B CA 1
ATOM 10654 C C . LEU B 1 594 ? 129.343 121.111 158.711 1.00 26.26 594 LEU B C 1
ATOM 10655 O O . LEU B 1 594 ? 129.719 122.043 157.993 1.00 26.26 594 LEU B O 1
ATOM 10660 N N . MET B 1 595 ? 129.884 119.893 158.632 1.00 24.74 595 MET B N 1
ATOM 10661 C CA . MET B 1 595 ? 130.864 119.599 157.592 1.00 24.74 595 MET B CA 1
ATOM 10662 C C . MET B 1 595 ? 130.244 119.738 156.208 1.00 24.74 595 MET B C 1
ATOM 10663 O O . MET B 1 595 ? 130.887 120.233 155.274 1.00 24.74 595 MET B O 1
ATOM 10668 N N . CYS B 1 596 ? 128.985 119.320 156.060 1.00 22.63 596 CYS B N 1
ATOM 10669 C CA . CYS B 1 596 ? 128.295 119.501 154.790 1.00 22.63 596 CYS B CA 1
ATOM 10670 C C . CYS B 1 596 ? 128.164 120.977 154.442 1.00 22.63 596 CYS B C 1
ATOM 10671 O O . CYS B 1 596 ? 128.360 121.369 153.290 1.00 22.63 596 CYS B O 1
ATOM 10674 N N . PHE B 1 597 ? 127.840 121.813 155.431 1.00 23.02 597 PHE B N 1
ATOM 10675 C CA . PHE B 1 597 ? 127.719 123.247 155.171 1.00 23.02 597 PHE B CA 1
ATOM 10676 C C . PHE B 1 597 ? 129.075 123.887 154.871 1.00 23.02 597 PHE B C 1
ATOM 10677 O O . PHE B 1 597 ? 129.158 124.831 154.072 1.00 23.02 597 PHE B O 1
ATOM 10685 N N . VAL B 1 598 ? 130.146 123.380 155.482 1.00 20.07 598 VAL B N 1
ATOM 10686 C CA . VAL B 1 598 ? 131.490 123.832 155.126 1.00 20.07 598 VAL B CA 1
ATOM 10687 C C . VAL B 1 598 ? 131.796 123.490 153.672 1.00 20.07 598 VAL B C 1
ATOM 10688 O O . VAL B 1 598 ? 132.353 124.306 152.924 1.00 20.07 598 VAL B O 1
ATOM 10692 N N . ALA B 1 599 ? 131.432 122.280 153.248 1.00 17.04 599 ALA B N 1
ATOM 10693 C CA . ALA B 1 599 ? 131.580 121.913 151.843 1.00 17.04 599 ALA B CA 1
ATOM 10694 C C . ALA B 1 599 ? 130.722 122.801 150.946 1.00 17.04 599 ALA B C 1
ATOM 10695 O O . ALA B 1 599 ? 131.123 123.132 149.825 1.00 17.04 599 ALA B O 1
ATOM 10697 N N . VAL B 1 600 ? 129.533 123.188 151.420 1.00 16.68 600 VAL B N 1
ATOM 10698 C CA . VAL B 1 600 ? 128.686 124.120 150.675 1.00 16.68 600 VAL B CA 1
ATOM 10699 C C . VAL B 1 600 ? 129.428 125.425 150.440 1.00 16.68 600 VAL B C 1
ATOM 10700 O O . VAL B 1 600 ? 129.413 125.978 149.339 1.00 16.68 600 VAL B O 1
ATOM 10704 N N . ALA B 1 601 ? 130.079 125.942 151.483 1.00 16.62 601 ALA B N 1
ATOM 10705 C CA . ALA B 1 601 ? 130.859 127.166 151.319 1.00 16.62 601 ALA B CA 1
ATOM 10706 C C . ALA B 1 601 ? 132.001 126.965 150.329 1.00 16.62 601 ALA B C 1
ATOM 10707 O O . ALA B 1 601 ? 132.220 127.800 149.440 1.00 16.62 601 ALA B O 1
ATOM 10709 N N . PHE B 1 602 ? 132.721 125.847 150.446 1.00 15.17 602 PHE B N 1
ATOM 10710 C CA . PHE B 1 602 ? 133.856 125.612 149.562 1.00 15.17 602 PHE B CA 1
ATOM 10711 C C . PHE B 1 602 ? 133.415 125.562 148.106 1.00 15.17 602 PHE B C 1
ATOM 10712 O O . PHE B 1 602 ? 134.048 126.160 147.234 1.00 15.17 602 PHE B O 1
ATOM 10720 N N . TRP B 1 603 ? 132.339 124.835 147.823 1.00 15.66 603 TRP B N 1
ATOM 10721 C CA . TRP B 1 603 ? 131.894 124.692 146.446 1.00 15.66 603 TRP B CA 1
ATOM 10722 C C . TRP B 1 603 ? 131.150 125.914 145.933 1.00 15.66 603 TRP B C 1
ATOM 10723 O O . TRP B 1 603 ? 131.282 126.229 144.755 1.00 15.66 603 TRP B O 1
ATOM 10734 N N . ASN B 1 604 ? 130.416 126.629 146.780 1.00 16.72 604 ASN B N 1
ATOM 10735 C CA . ASN B 1 604 ? 129.897 127.927 146.388 1.00 16.72 604 ASN B CA 1
ATOM 10736 C C . ASN B 1 604 ? 131.022 128.848 145.971 1.00 16.72 604 ASN B C 1
ATOM 10737 O O . ASN B 1 604 ? 130.848 129.671 145.067 1.00 16.72 604 ASN B O 1
ATOM 10742 N N . MET B 1 605 ? 132.177 128.716 146.604 1.00 18.21 605 MET B N 1
ATOM 10743 C CA A MET B 1 605 ? 133.336 129.484 146.177 0.50 18.21 605 MET B CA 1
ATOM 10744 C CA B MET B 1 605 ? 133.315 129.499 146.159 0.50 18.21 605 MET B CA 1
ATOM 10745 C C . MET B 1 605 ? 133.878 128.964 144.849 1.00 18.21 605 MET B C 1
ATOM 10746 O O . MET B 1 605 ? 133.770 129.634 143.823 1.00 18.21 605 MET B O 1
ATOM 10755 N N . ILE B 1 606 ? 134.365 127.730 144.838 1.00 15.61 606 ILE B N 1
ATOM 10756 C CA . ILE B 1 606 ? 135.025 127.177 143.659 1.00 15.61 606 ILE B CA 1
ATOM 10757 C C . ILE B 1 606 ? 134.047 126.973 142.508 1.00 15.61 606 ILE B C 1
ATOM 10758 O O . ILE B 1 606 ? 134.072 127.720 141.530 1.00 15.61 606 ILE B O 1
ATOM 10763 N N . GLY B 1 607 ? 133.104 126.050 142.653 1.00 15.53 607 GLY B N 1
ATOM 10764 C CA . GLY B 1 607 ? 132.236 125.684 141.557 1.00 15.53 607 GLY B CA 1
ATOM 10765 C C . GLY B 1 607 ? 131.329 126.804 141.111 1.00 15.53 607 GLY B C 1
ATOM 10766 O O . GLY B 1 607 ? 131.188 127.047 139.912 1.00 15.53 607 GLY B O 1
ATOM 10767 N N . ALA B 1 608 ? 130.713 127.507 142.060 1.00 15.14 608 ALA B N 1
ATOM 10768 C CA . ALA B 1 608 ? 129.898 128.638 141.648 1.00 15.14 608 ALA B CA 1
ATOM 10769 C C . ALA B 1 608 ? 130.775 129.804 141.209 1.00 15.14 608 ALA B C 1
ATOM 10770 O O . ALA B 1 608 ? 130.847 130.096 140.016 1.00 15.14 608 ALA B O 1
ATOM 10772 N N . GLY B 1 609 ? 131.535 130.414 142.122 1.00 16.03 609 GLY B N 1
ATOM 10773 C CA . GLY B 1 609 ? 132.269 131.600 141.752 1.00 16.03 609 GLY B CA 1
ATOM 10774 C C . GLY B 1 609 ? 133.268 131.377 140.637 1.00 16.03 609 GLY B C 1
ATOM 10775 O O . GLY B 1 609 ? 133.109 131.951 139.560 1.00 16.03 609 GLY B O 1
ATOM 10776 N N . VAL B 1 610 ? 134.283 130.539 140.864 1.00 14.78 610 VAL B N 1
ATOM 10777 C CA . VAL B 1 610 ? 135.386 130.429 139.916 1.00 14.78 610 VAL B CA 1
ATOM 10778 C C . VAL B 1 610 ? 134.901 129.871 138.587 1.00 14.78 610 VAL B C 1
ATOM 10779 O O . VAL B 1 610 ? 135.089 130.482 137.528 1.00 14.78 610 VAL B O 1
ATOM 10783 N N . PHE B 1 611 ? 134.253 128.710 138.623 1.00 14.87 611 PHE B N 1
ATOM 10784 C CA . PHE B 1 611 ? 133.901 128.042 137.383 1.00 14.87 611 PHE B CA 1
ATOM 10785 C C . PHE B 1 611 ? 132.624 128.591 136.765 1.00 14.87 611 PHE B C 1
ATOM 10786 O O . PHE B 1 611 ? 132.295 128.214 135.638 1.00 14.87 611 PHE B O 1
ATOM 10794 N N . GLY B 1 612 ? 131.927 129.506 137.436 1.00 14.16 612 GLY B N 1
ATOM 10795 C CA . GLY B 1 612 ? 130.825 130.186 136.807 1.00 14.16 612 GLY B CA 1
ATOM 10796 C C . GLY B 1 612 ? 131.313 131.469 136.180 1.00 14.16 612 GLY B C 1
ATOM 10797 O O . GLY B 1 612 ? 130.823 131.864 135.121 1.00 14.16 612 GLY B O 1
ATOM 10798 N N . PHE B 1 613 ? 132.292 132.127 136.804 1.00 14.84 613 PHE B N 1
ATOM 10799 C CA . PHE B 1 613 ? 132.842 133.316 136.173 1.00 14.84 613 PHE B CA 1
ATOM 10800 C C . PHE B 1 613 ? 133.754 132.961 135.012 1.00 14.84 613 PHE B C 1
ATOM 10801 O O . PHE B 1 613 ? 133.992 133.795 134.136 1.00 14.84 613 PHE B O 1
ATOM 10809 N N . LEU B 1 614 ? 134.283 131.741 134.990 1.00 13.93 614 LEU B N 1
ATOM 10810 C CA . LEU B 1 614 ? 135.025 131.301 133.816 1.00 13.93 614 LEU B CA 1
ATOM 10811 C C . LEU B 1 614 ? 134.148 131.415 132.574 1.00 13.93 614 LEU B C 1
ATOM 10812 O O . LEU B 1 614 ? 134.609 131.844 131.513 1.00 13.93 614 LEU B O 1
ATOM 10817 N N . ILE B 1 615 ? 132.872 131.067 132.712 1.00 13.56 615 ILE B N 1
ATOM 10818 C CA . ILE B 1 615 ? 131.940 131.012 131.594 1.00 13.56 615 ILE B CA 1
ATOM 10819 C C . ILE B 1 615 ? 130.994 132.207 131.575 1.00 13.56 615 ILE B C 1
ATOM 10820 O O . ILE B 1 615 ? 130.086 132.257 130.743 1.00 13.56 615 ILE B O 1
ATOM 10825 N N . ASN B 1 616 ? 131.176 133.167 132.471 1.00 14.41 616 ASN B N 1
ATOM 10826 C CA . ASN B 1 616 ? 130.233 134.274 132.586 1.00 14.41 616 ASN B CA 1
ATOM 10827 C C . ASN B 1 616 ? 130.435 135.421 131.593 1.00 14.41 616 ASN B C 1
ATOM 10828 O O . ASN B 1 616 ? 129.449 135.865 130.994 1.00 14.41 616 ASN B O 1
ATOM 10833 N N . PRO B 1 617 ? 131.643 135.961 131.408 1.00 13.58 617 PRO B N 1
ATOM 10834 C CA . PRO B 1 617 ? 131.790 137.137 130.538 1.00 13.58 617 PRO B CA 1
ATOM 10835 C C . PRO B 1 617 ? 131.366 136.814 129.117 1.00 13.58 617 PRO B C 1
ATOM 10836 O O . PRO B 1 617 ? 131.599 135.698 128.631 1.00 13.58 617 PRO B O 1
ATOM 10840 N N . PRO B 1 618 ? 130.742 137.763 128.420 1.00 12.56 618 PRO B N 1
ATOM 10841 C CA . PRO B 1 618 ? 130.319 137.487 127.039 1.00 12.56 618 PRO B CA 1
ATOM 10842 C C . PRO B 1 618 ? 131.458 137.058 126.135 1.00 12.56 618 PRO B C 1
ATOM 10843 O O . PRO B 1 618 ? 131.242 136.233 125.244 1.00 12.56 618 PRO B O 1
ATOM 10847 N N . ILE B 1 619 ? 132.669 137.579 126.344 1.00 12.38 619 ILE B N 1
ATOM 10848 C CA . ILE B 1 619 ? 133.784 137.223 125.472 1.00 12.38 619 ILE B CA 1
ATOM 10849 C C . ILE B 1 619 ? 134.144 135.752 125.626 1.00 12.38 619 ILE B C 1
ATOM 10850 O O . ILE B 1 619 ? 134.609 135.113 124.676 1.00 12.38 619 ILE B O 1
ATOM 10855 N N . SER B 1 620 ? 133.945 135.191 126.815 1.00 12.81 620 SER B N 1
ATOM 10856 C CA . SER B 1 620 ? 134.248 133.779 127.012 1.00 12.81 620 SER B CA 1
ATOM 10857 C C . SER B 1 620 ? 133.072 132.905 126.589 1.00 12.81 620 SER B C 1
ATOM 10858 O O . SER B 1 620 ? 133.232 131.952 125.814 1.00 12.81 620 SER B O 1
ATOM 10861 N N . LEU B 1 621 ? 131.877 133.228 127.084 1.00 12.26 621 LEU B N 1
ATOM 10862 C CA . LEU B 1 621 ? 130.703 132.425 126.786 1.00 12.26 621 LEU B CA 1
ATOM 10863 C C . LEU B 1 621 ? 130.365 132.438 125.303 1.00 12.26 621 LEU B C 1
ATOM 10864 O O . LEU B 1 621 ? 129.724 131.503 124.826 1.00 12.26 621 LEU B O 1
ATOM 10869 N N . PHE B 1 622 ? 130.792 133.464 124.562 1.00 11.39 622 PHE B N 1
ATOM 10870 C CA . PHE B 1 622 ? 130.569 133.460 123.120 1.00 11.39 622 PHE B CA 1
ATOM 10871 C C . PHE B 1 622 ? 131.207 132.240 122.478 1.00 11.39 622 PHE B C 1
ATOM 10872 O O . PHE B 1 622 ? 130.631 131.633 121.571 1.00 11.39 622 PHE B O 1
ATOM 10880 N N . TYR B 1 623 ? 132.391 131.863 122.942 1.00 11.53 623 TYR B N 1
ATOM 10881 C CA . TYR B 1 623 ? 133.099 130.725 122.379 1.00 11.53 623 TYR B CA 1
ATOM 10882 C C . TYR B 1 623 ? 132.772 129.415 123.073 1.00 11.53 623 TYR B C 1
ATOM 10883 O O . TYR B 1 623 ? 132.809 128.364 122.430 1.00 11.53 623 TYR B O 1
ATOM 10892 N N . ILE B 1 624 ? 132.474 129.436 124.370 1.00 13.37 624 ILE B N 1
ATOM 10893 C CA . ILE B 1 624 ? 132.421 128.180 125.103 1.00 13.37 624 ILE B CA 1
ATOM 10894 C C . ILE B 1 624 ? 131.019 127.836 125.586 1.00 13.37 624 ILE B C 1
ATOM 10895 O O . ILE B 1 624 ? 130.849 126.869 126.325 1.00 13.37 624 ILE B O 1
ATOM 10900 N N . GLN B 1 625 ? 130.007 128.591 125.172 1.00 14.19 625 GLN B N 1
ATOM 10901 C CA . GLN B 1 625 ? 128.641 128.193 125.481 1.00 14.19 625 GLN B CA 1
ATOM 10902 C C . GLN B 1 625 ? 128.345 126.858 124.812 1.00 14.19 625 GLN B C 1
ATOM 10903 O O . GLN B 1 625 ? 128.592 126.682 123.619 1.00 14.19 625 GLN B O 1
ATOM 10909 N N . GLY B 1 626 ? 127.812 125.918 125.582 1.00 15.40 626 GLY B N 1
ATOM 10910 C CA . GLY B 1 626 ? 127.528 124.600 125.061 1.00 15.40 626 GLY B CA 1
ATOM 10911 C C . GLY B 1 626 ? 128.703 123.648 125.035 1.00 15.40 626 GLY B C 1
ATOM 10912 O O . GLY B 1 626 ? 128.593 122.574 124.435 1.00 15.40 626 GLY B O 1
ATOM 10913 N N . LEU B 1 627 ? 129.824 124.006 125.651 1.00 14.20 627 LEU B N 1
ATOM 10914 C CA . LEU B 1 627 ? 130.968 123.119 125.792 1.00 14.20 627 LEU B CA 1
ATOM 10915 C C . LEU B 1 627 ? 130.972 122.474 127.178 1.00 14.20 627 LEU B C 1
ATOM 10916 O O . LEU B 1 627 ? 130.114 122.742 128.018 1.00 14.20 627 LEU B O 1
ATOM 10921 N N . ASN B 1 628 ? 131.968 121.615 127.410 1.00 15.20 628 ASN B N 1
ATOM 10922 C CA . ASN B 1 628 ? 132.009 120.831 128.643 1.00 15.20 628 ASN B CA 1
ATOM 10923 C C . ASN B 1 628 ? 132.367 121.659 129.873 1.00 15.20 628 ASN B C 1
ATOM 10924 O O . ASN B 1 628 ? 132.156 121.190 130.997 1.00 15.20 628 ASN B O 1
ATOM 10929 N N . THR B 1 629 ? 132.930 122.857 129.696 1.00 14.83 629 THR B N 1
ATOM 10930 C CA . THR B 1 629 ? 133.137 123.736 130.843 1.00 14.83 629 THR B CA 1
ATOM 10931 C C . THR B 1 629 ? 131.816 124.048 131.535 1.00 14.83 629 THR B C 1
ATOM 10932 O O . THR B 1 629 ? 131.763 124.180 132.767 1.00 14.83 629 THR B O 1
ATOM 10936 N N . SER B 1 630 ? 130.734 124.127 130.764 1.00 15.49 630 SER B N 1
ATOM 10937 C CA . SER B 1 630 ? 129.419 124.296 131.364 1.00 15.49 630 SER B CA 1
ATOM 10938 C C . SER B 1 630 ? 129.056 123.099 132.230 1.00 15.49 630 SER B C 1
ATOM 10939 O O . SER B 1 630 ? 128.444 123.264 133.285 1.00 15.49 630 SER B O 1
ATOM 10942 N N . ALA B 1 631 ? 129.417 121.886 131.797 1.00 13.86 631 ALA B N 1
ATOM 10943 C CA . ALA B 1 631 ? 129.167 120.699 132.613 1.00 13.86 631 ALA B CA 1
ATOM 10944 C C . ALA B 1 631 ? 130.000 120.712 133.892 1.00 13.86 631 ALA B C 1
ATOM 10945 O O . ALA B 1 631 ? 129.508 120.337 134.966 1.00 13.86 631 ALA B O 1
ATOM 10947 N N . VAL B 1 632 ? 131.269 121.122 133.788 1.00 14.01 632 VAL B N 1
ATOM 10948 C CA . VAL B 1 632 ? 132.106 121.330 134.971 1.00 14.01 632 VAL B CA 1
ATOM 10949 C C . VAL B 1 632 ? 131.375 122.197 135.980 1.00 14.01 632 VAL B C 1
ATOM 10950 O O . VAL B 1 632 ? 131.189 121.824 137.148 1.00 14.01 632 VAL B O 1
ATOM 10954 N N . HIS B 1 633 ? 130.956 123.377 135.532 1.00 13.27 633 HIS B N 1
ATOM 10955 C CA . HIS B 1 633 ? 130.329 124.324 136.438 1.00 13.27 633 HIS B CA 1
ATOM 10956 C C . HIS B 1 633 ? 129.002 123.800 136.961 1.00 13.27 633 HIS B C 1
ATOM 10957 O O . HIS B 1 633 ? 128.674 123.996 138.132 1.00 13.27 633 HIS B O 1
ATOM 10964 N N . ALA B 1 634 ? 128.220 123.141 136.106 1.00 13.61 634 ALA B N 1
ATOM 10965 C CA . ALA B 1 634 ? 126.925 122.629 136.531 1.00 13.61 634 ALA B CA 1
ATOM 10966 C C . ALA B 1 634 ? 127.088 121.626 137.658 1.00 13.61 634 ALA B C 1
ATOM 10967 O O . ALA B 1 634 ? 126.432 121.735 138.695 1.00 13.61 634 ALA B O 1
ATOM 10969 N N . HIS B 1 635 ? 127.984 120.655 137.485 1.00 14.00 635 HIS B N 1
ATOM 10970 C CA . HIS B 1 635 ? 128.195 119.668 138.538 1.00 14.00 635 HIS B CA 1
ATOM 10971 C C . HIS B 1 635 ? 128.705 120.327 139.806 1.00 14.00 635 HIS B C 1
ATOM 10972 O O . HIS B 1 635 ? 128.092 120.198 140.873 1.00 14.00 635 HIS B O 1
ATOM 10979 N N . ALA B 1 636 ? 129.791 121.096 139.689 1.00 14.04 636 ALA B N 1
ATOM 10980 C CA . ALA B 1 636 ? 130.394 121.701 140.870 1.00 14.04 636 ALA B CA 1
ATOM 10981 C C . ALA B 1 636 ? 129.384 122.563 141.619 1.00 14.04 636 ALA B C 1
ATOM 10982 O O . ALA B 1 636 ? 129.134 122.341 142.805 1.00 14.04 636 ALA B O 1
ATOM 10984 N N . ALA B 1 637 ? 128.729 123.490 140.924 1.00 13.95 637 ALA B N 1
ATOM 10985 C CA . ALA B 1 637 ? 127.780 124.378 141.584 1.00 13.95 637 ALA B CA 1
ATOM 10986 C C . ALA B 1 637 ? 126.584 123.606 142.126 1.00 13.95 637 ALA B C 1
ATOM 10987 O O . ALA B 1 637 ? 126.318 123.634 143.331 1.00 13.95 637 ALA B O 1
ATOM 10989 N N . LEU B 1 638 ? 125.860 122.897 141.258 1.00 14.59 638 LEU B N 1
ATOM 10990 C CA . LEU B 1 638 ? 124.584 122.326 141.660 1.00 14.59 638 LEU B CA 1
ATOM 10991 C C . LEU B 1 638 ? 124.755 121.294 142.765 1.00 14.59 638 LEU B C 1
ATOM 10992 O O . LEU B 1 638 ? 124.000 121.300 143.742 1.00 14.59 638 LEU B O 1
ATOM 10997 N N . PHE B 1 639 ? 125.733 120.394 142.645 1.00 15.61 639 PHE B N 1
ATOM 10998 C CA . PHE B 1 639 ? 125.890 119.458 143.746 1.00 15.61 639 PHE B CA 1
ATOM 10999 C C . PHE B 1 639 ? 126.618 120.096 144.924 1.00 15.61 639 PHE B C 1
ATOM 11000 O O . PHE B 1 639 ? 126.089 120.121 146.036 1.00 15.61 639 PHE B O 1
ATOM 11008 N N . GLY B 1 640 ? 127.840 120.595 144.714 1.00 15.53 640 GLY B N 1
ATOM 11009 C CA . GLY B 1 640 ? 128.633 121.043 145.842 1.00 15.53 640 GLY B CA 1
ATOM 11010 C C . GLY B 1 640 ? 127.951 122.117 146.665 1.00 15.53 640 GLY B C 1
ATOM 11011 O O . GLY B 1 640 ? 128.186 122.226 147.869 1.00 15.53 640 GLY B O 1
ATOM 11012 N N . VAL B 1 641 ? 127.088 122.915 146.040 1.00 15.64 641 VAL B N 1
ATOM 11013 C CA . VAL B 1 641 ? 126.381 123.947 146.787 1.00 15.64 641 VAL B CA 1
ATOM 11014 C C . VAL B 1 641 ? 125.064 123.390 147.311 1.00 15.64 641 VAL B C 1
ATOM 11015 O O . VAL B 1 641 ? 124.869 123.262 148.523 1.00 15.64 641 VAL B O 1
ATOM 11019 N N . TYR B 1 642 ? 124.160 123.037 146.400 1.00 18.81 642 TYR B N 1
ATOM 11020 C CA . TYR B 1 642 ? 122.802 122.696 146.809 1.00 18.81 642 TYR B CA 1
ATOM 11021 C C . TYR B 1 642 ? 122.642 121.215 147.117 1.00 18.81 642 TYR B C 1
ATOM 11022 O O . TYR B 1 642 ? 121.819 120.847 147.958 1.00 18.81 642 TYR B O 1
ATOM 11031 N N . GLY B 1 643 ? 123.418 120.352 146.466 1.00 18.11 643 GLY B N 1
ATOM 11032 C CA . GLY B 1 643 ? 123.427 118.958 146.870 1.00 18.11 643 GLY B CA 1
ATOM 11033 C C . GLY B 1 643 ? 123.939 118.782 148.286 1.00 18.11 643 GLY B C 1
ATOM 11034 O O . GLY B 1 643 ? 123.317 118.097 149.101 1.00 18.11 643 GLY B O 1
ATOM 11035 N N . PHE B 1 644 ? 125.066 119.423 148.609 1.00 18.35 644 PHE B N 1
ATOM 11036 C CA . PHE B 1 644 ? 125.583 119.349 149.970 1.00 18.35 644 PHE B CA 1
ATOM 11037 C C . PHE B 1 644 ? 124.671 120.072 150.951 1.00 18.35 644 PHE B C 1
ATOM 11038 O O . PHE B 1 644 ? 124.542 119.642 152.098 1.00 18.35 644 PHE B O 1
ATOM 11046 N N . LEU B 1 645 ? 124.021 121.155 150.517 1.00 20.94 645 LEU B N 1
ATOM 11047 C CA . LEU B 1 645 ? 123.046 121.827 151.372 1.00 20.94 645 LEU B CA 1
ATOM 11048 C C . LEU B 1 645 ? 121.892 120.898 151.728 1.00 20.94 645 LEU B C 1
ATOM 11049 O O . LEU B 1 645 ? 121.511 120.787 152.898 1.00 20.94 645 LEU B O 1
ATOM 11054 N N . ALA B 1 646 ? 121.320 120.228 150.727 1.00 20.97 646 ALA B N 1
ATOM 11055 C CA . ALA B 1 646 ? 120.211 119.313 150.980 1.00 20.97 646 ALA B CA 1
ATOM 11056 C C . ALA B 1 646 ? 120.649 118.141 151.848 1.00 20.97 646 ALA B C 1
ATOM 11057 O O . ALA B 1 646 ? 119.914 117.718 152.748 1.00 20.97 646 ALA B O 1
ATOM 11059 N N . LEU B 1 647 ? 121.845 117.605 151.589 1.00 21.13 647 LEU B N 1
ATOM 11060 C CA . LEU B 1 647 ? 122.357 116.509 152.401 1.00 21.13 647 LEU B CA 1
ATOM 11061 C C . LEU B 1 647 ? 122.561 116.937 153.849 1.00 21.13 647 LEU B C 1
ATOM 11062 O O . LEU B 1 647 ? 122.177 116.206 154.766 1.00 21.13 647 LEU B O 1
ATOM 11067 N N . GLY B 1 648 ? 123.133 118.120 154.073 1.00 23.60 648 GLY B N 1
ATOM 11068 C CA . GLY B 1 648 ? 123.297 118.610 155.431 1.00 23.60 648 GLY B CA 1
ATOM 11069 C C . GLY B 1 648 ? 121.967 118.847 156.122 1.00 23.60 648 GLY B C 1
ATOM 11070 O O . GLY B 1 648 ? 121.808 118.540 157.307 1.00 23.60 648 GLY B O 1
ATOM 11071 N N . PHE B 1 649 ? 120.993 119.396 155.389 1.00 25.91 649 PHE B N 1
ATOM 11072 C CA . PHE B 1 649 ? 119.663 119.600 155.953 1.00 25.91 649 PHE B CA 1
ATOM 11073 C C . PHE B 1 649 ? 119.041 118.283 156.402 1.00 25.91 649 PHE B C 1
ATOM 11074 O O . PHE B 1 649 ? 118.565 118.166 157.536 1.00 25.91 649 PHE B O 1
ATOM 11082 N N . VAL B 1 650 ? 119.028 117.281 155.519 1.00 26.49 650 VAL B N 1
ATOM 11083 C CA . VAL B 1 650 ? 118.378 116.026 155.889 1.00 26.49 650 VAL B CA 1
ATOM 11084 C C . VAL B 1 650 ? 119.166 115.310 156.979 1.00 26.49 650 VAL B C 1
ATOM 11085 O O . VAL B 1 650 ? 118.580 114.616 157.814 1.00 26.49 650 VAL B O 1
ATOM 11089 N N . LEU B 1 651 ? 120.490 115.476 157.013 1.00 28.64 651 LEU B N 1
ATOM 11090 C CA . LEU B 1 651 ? 121.277 114.902 158.099 1.00 28.64 651 LEU B CA 1
ATOM 11091 C C . LEU B 1 651 ? 120.925 115.545 159.434 1.00 28.64 651 LEU B C 1
ATOM 11092 O O . LEU B 1 651 ? 120.788 114.851 160.446 1.00 28.64 651 LEU B O 1
ATOM 11097 N N . LEU B 1 652 ? 120.768 116.870 159.451 1.00 29.19 652 LEU B N 1
ATOM 11098 C CA . LEU B 1 652 ? 120.349 117.569 160.664 1.00 29.19 652 LEU B CA 1
ATOM 11099 C C . LEU B 1 652 ? 118.972 117.095 161.119 1.00 29.19 652 LEU B C 1
ATOM 11100 O O . LEU B 1 652 ? 118.753 116.793 162.304 1.00 29.19 652 LEU B O 1
ATOM 11105 N N . VAL B 1 653 ? 118.034 117.009 160.172 1.00 31.06 653 VAL B N 1
ATOM 11106 C CA . VAL B 1 653 ? 116.681 116.559 160.490 1.00 31.06 653 VAL B CA 1
ATOM 11107 C C . VAL B 1 653 ? 116.717 115.148 161.060 1.00 31.06 653 VAL B C 1
ATOM 11108 O O . VAL B 1 653 ? 116.064 114.853 162.063 1.00 31.06 653 VAL B O 1
ATOM 11112 N N . ALA B 1 654 ? 117.495 114.263 160.435 1.00 33.85 654 ALA B N 1
ATOM 11113 C CA . ALA B 1 654 ? 117.614 112.891 160.917 1.00 33.85 654 ALA B CA 1
ATOM 11114 C C . ALA B 1 654 ? 118.219 112.842 162.313 1.00 33.85 654 ALA B C 1
ATOM 11115 O O . ALA B 1 654 ? 117.783 112.054 163.160 1.00 33.85 654 ALA B O 1
ATOM 11117 N N . ARG B 1 655 ? 119.228 113.676 162.570 1.00 38.46 655 ARG B N 1
ATOM 11118 C CA . ARG B 1 655 ? 119.825 113.728 163.899 1.00 38.46 655 ARG B CA 1
ATOM 11119 C C . ARG B 1 655 ? 118.783 114.089 164.947 1.00 38.46 655 ARG B C 1
ATOM 11120 O O . ARG B 1 655 ? 118.777 113.527 166.047 1.00 38.46 655 ARG B O 1
ATOM 11128 N N . TYR B 1 656 ? 117.893 115.028 164.627 1.00 40.01 656 TYR B N 1
ATOM 11129 C CA . TYR B 1 656 ? 116.913 115.426 165.634 1.00 40.01 656 TYR B CA 1
ATOM 11130 C C . TYR B 1 656 ? 115.692 114.508 165.676 1.00 40.01 656 TYR B C 1
ATOM 11131 O O . TYR B 1 656 ? 114.985 114.483 166.687 1.00 40.01 656 TYR B O 1
ATOM 11140 N N . LEU B 1 657 ? 115.427 113.746 164.611 1.00 40.00 657 LEU B N 1
ATOM 11141 C CA . LEU B 1 657 ? 114.300 112.819 164.626 1.00 40.00 657 LEU B CA 1
ATOM 11142 C C . LEU B 1 657 ? 114.601 111.561 165.423 1.00 40.00 657 LEU B C 1
ATOM 11143 O O . LEU B 1 657 ? 113.696 110.996 166.042 1.00 40.00 657 LEU B O 1
ATOM 11148 N N . LYS B 1 658 ? 115.849 111.108 165.412 1.00 42.96 658 LYS B N 1
ATOM 11149 C CA . LYS B 1 658 ? 116.277 109.920 166.145 1.00 42.96 658 LYS B CA 1
ATOM 11150 C C . LYS B 1 658 ? 117.490 110.295 166.982 1.00 42.96 658 LYS B C 1
ATOM 11151 O O . LYS B 1 658 ? 118.622 109.897 166.682 1.00 42.96 658 LYS B O 1
ATOM 11157 N N . PRO B 1 659 ? 117.283 111.067 168.051 1.00 45.20 659 PRO B N 1
ATOM 11158 C CA . PRO B 1 659 ? 118.422 111.547 168.849 1.00 45.20 659 PRO B CA 1
ATOM 11159 C C . PRO B 1 659 ? 119.197 110.441 169.539 1.00 45.20 659 PRO B C 1
ATOM 11160 O O . PRO B 1 659 ? 120.339 110.679 169.949 1.00 45.20 659 PRO B O 1
ATOM 11164 N N . ASN B 1 660 ? 118.623 109.248 169.688 1.00 47.81 660 ASN B N 1
ATOM 11165 C CA . ASN B 1 660 ? 119.338 108.147 170.314 1.00 47.81 660 ASN B CA 1
ATOM 11166 C C . ASN B 1 660 ? 120.341 107.481 169.381 1.00 47.81 660 ASN B C 1
ATOM 11167 O O . ASN B 1 660 ? 121.198 106.733 169.861 1.00 47.81 660 ASN B O 1
ATOM 11172 N N . VAL B 1 661 ? 120.273 107.743 168.078 1.00 45.55 661 VAL B N 1
ATOM 11173 C CA . VAL B 1 661 ? 121.189 107.143 167.114 1.00 45.55 661 VAL B CA 1
ATOM 11174 C C . VAL B 1 661 ? 122.380 108.070 166.920 1.00 45.55 661 VAL B C 1
ATOM 11175 O O . VAL B 1 661 ? 122.214 109.270 166.669 1.00 45.55 661 VAL B O 1
ATOM 11179 N N . GLN B 1 662 ? 123.580 107.518 167.040 1.00 44.43 662 GLN B N 1
ATOM 11180 C CA . GLN B 1 662 ? 124.806 108.263 166.812 1.00 44.43 662 GLN B CA 1
ATOM 11181 C C . GLN B 1 662 ? 125.220 108.165 165.347 1.00 44.43 662 GLN B C 1
ATOM 11182 O O . GLN B 1 662 ? 125.011 107.147 164.685 1.00 44.43 662 GLN B O 1
ATOM 11188 N N . PHE B 1 663 ? 125.815 109.244 164.846 1.00 37.67 663 PHE B N 1
ATOM 11189 C CA . PHE B 1 663 ? 126.424 109.215 163.526 1.00 37.67 663 PHE B CA 1
ATOM 11190 C C . PHE B 1 663 ? 127.633 108.292 163.529 1.00 37.67 663 PHE B C 1
ATOM 11191 O O . PHE B 1 663 ? 128.409 108.263 164.487 1.00 37.67 663 PHE B O 1
ATOM 11199 N N . ASP B 1 664 ? 127.790 107.539 162.447 1.00 37.41 664 ASP B N 1
ATOM 11200 C CA . ASP B 1 664 ? 128.938 106.656 162.279 1.00 37.41 664 ASP B CA 1
ATOM 11201 C C . ASP B 1 664 ? 130.068 107.477 161.670 1.00 37.41 664 ASP B C 1
ATOM 11202 O O . ASP B 1 664 ? 130.062 107.756 160.467 1.00 37.41 664 ASP B O 1
ATOM 11207 N N . ASP B 1 665 ? 131.045 107.859 162.499 1.00 36.49 665 ASP B N 1
ATOM 11208 C CA . ASP B 1 665 ? 132.092 108.770 162.046 1.00 36.49 665 ASP B CA 1
ATOM 11209 C C . ASP B 1 665 ? 132.924 108.178 160.917 1.00 36.49 665 ASP B C 1
ATOM 11210 O O . ASP B 1 665 ? 133.326 108.909 160.008 1.00 36.49 665 ASP B O 1
ATOM 11215 N N . LYS B 1 666 ? 133.204 106.873 160.954 1.00 33.90 666 LYS B N 1
ATOM 11216 C CA . LYS B 1 666 ? 133.989 106.262 159.884 1.00 33.90 666 LYS B CA 1
ATOM 11217 C C . LYS B 1 666 ? 133.219 106.278 158.569 1.00 33.90 666 LYS B C 1
ATOM 11218 O O . LYS B 1 666 ? 133.746 106.690 157.526 1.00 33.90 666 LYS B O 1
ATOM 11224 N N . LEU B 1 667 ? 131.955 105.851 158.609 1.00 32.04 667 LEU B N 1
ATOM 11225 C CA . LEU B 1 667 ? 131.135 105.837 157.404 1.00 32.04 667 LEU B CA 1
ATOM 11226 C C . LEU B 1 667 ? 130.925 107.245 156.865 1.00 32.04 667 LEU B C 1
ATOM 11227 O O . LEU B 1 667 ? 130.983 107.466 155.651 1.00 32.04 667 LEU B O 1
ATOM 11232 N N . MET B 1 668 ? 130.689 108.212 157.753 1.00 30.46 668 MET B N 1
ATOM 11233 C CA . MET B 1 668 ? 130.457 109.578 157.301 1.00 30.46 668 MET B CA 1
ATOM 11234 C C . MET B 1 668 ? 131.732 110.214 156.758 1.00 30.46 668 MET B C 1
ATOM 11235 O O . MET B 1 668 ? 131.681 110.961 155.780 1.00 30.46 668 MET B O 1
ATOM 11240 N N . THR B 1 669 ? 132.883 109.938 157.378 1.00 28.51 669 THR B N 1
ATOM 11241 C CA . THR B 1 669 ? 134.149 110.418 156.836 1.00 28.51 669 THR B CA 1
ATOM 11242 C C . THR B 1 669 ? 134.374 109.869 155.436 1.00 28.51 669 THR B C 1
ATOM 11243 O O . THR B 1 669 ? 134.702 110.617 154.501 1.00 28.51 669 THR B O 1
ATOM 11247 N N . TRP B 1 670 ? 134.155 108.564 155.267 1.00 27.34 670 TRP B N 1
ATOM 11248 C CA . TRP B 1 670 ? 134.299 107.953 153.954 1.00 27.34 670 TRP B CA 1
ATOM 11249 C C . TRP B 1 670 ? 133.359 108.601 152.945 1.00 27.34 670 TRP B C 1
ATOM 11250 O O . TRP B 1 670 ? 133.790 109.029 151.874 1.00 27.34 670 TRP B O 1
ATOM 11261 N N . GLY B 1 671 ? 132.073 108.712 153.286 1.00 24.29 671 GLY B N 1
ATOM 11262 C CA . GLY B 1 671 ? 131.114 109.279 152.352 1.00 24.29 671 GLY B CA 1
ATOM 11263 C C . GLY B 1 671 ? 131.398 110.725 151.994 1.00 24.29 671 GLY B C 1
ATOM 11264 O O . GLY B 1 671 ? 131.377 111.090 150.816 1.00 24.29 671 GLY B O 1
ATOM 11265 N N . PHE B 1 672 ? 131.682 111.555 152.999 1.00 22.03 672 PHE B N 1
ATOM 11266 C CA . PHE B 1 672 ? 131.951 112.971 152.780 1.00 22.03 672 PHE B CA 1
ATOM 11267 C C . PHE B 1 672 ? 133.158 113.165 151.874 1.00 22.03 672 PHE B C 1
ATOM 11268 O O . PHE B 1 672 ? 133.091 113.884 150.864 1.00 22.03 672 PHE B O 1
ATOM 11276 N N . TRP B 1 673 ? 134.274 112.515 152.210 1.00 21.48 673 TRP B N 1
ATOM 11277 C CA . TRP B 1 673 ? 135.480 112.734 151.432 1.00 21.48 673 TRP B CA 1
ATOM 11278 C C . TRP B 1 673 ? 135.414 112.050 150.076 1.00 21.48 673 TRP B C 1
ATOM 11279 O O . TRP B 1 673 ? 136.016 112.542 149.123 1.00 21.48 673 TRP B O 1
ATOM 11290 N N . LEU B 1 674 ? 134.666 110.952 149.948 1.00 21.35 674 LEU B N 1
ATOM 11291 C CA . LEU B 1 674 ? 134.471 110.357 148.634 1.00 21.35 674 LEU B CA 1
ATOM 11292 C C . LEU B 1 674 ? 133.633 111.256 147.739 1.00 21.35 674 LEU B C 1
ATOM 11293 O O . LEU B 1 674 ? 133.927 111.386 146.553 1.00 21.35 674 LEU B O 1
ATOM 11298 N N . LEU B 1 675 ? 132.589 111.884 148.279 1.00 19.85 675 LEU B N 1
ATOM 11299 C CA . LEU B 1 675 ? 131.813 112.822 147.476 1.00 19.85 675 LEU B CA 1
ATOM 11300 C C . LEU B 1 675 ? 132.677 113.987 147.012 1.00 19.85 675 LEU B C 1
ATOM 11301 O O . LEU B 1 675 ? 132.720 114.308 145.817 1.00 19.85 675 LEU B O 1
ATOM 11306 N N . ASN B 1 676 ? 133.399 114.615 147.945 1.00 19.44 676 ASN B N 1
ATOM 11307 C CA . ASN B 1 676 ? 134.226 115.763 147.577 1.00 19.44 676 ASN B CA 1
ATOM 11308 C C . ASN B 1 676 ? 135.329 115.363 146.600 1.00 19.44 676 ASN B C 1
ATOM 11309 O O . ASN B 1 676 ? 135.541 116.031 145.580 1.00 19.44 676 ASN B O 1
ATOM 11314 N N . GLY B 1 677 ? 136.027 114.261 146.883 1.00 19.30 677 GLY B N 1
ATOM 11315 C CA . GLY B 1 677 ? 137.091 113.808 146.014 1.00 19.30 677 GLY B CA 1
ATOM 11316 C C . GLY B 1 677 ? 136.606 113.340 144.661 1.00 19.30 677 GLY B C 1
ATOM 11317 O O . GLY B 1 677 ? 137.284 113.553 143.660 1.00 19.30 677 GLY B O 1
ATOM 11318 N N . GLY B 1 678 ? 135.437 112.704 144.608 1.00 19.86 678 GLY B N 1
ATOM 11319 C CA . GLY B 1 678 ? 134.878 112.312 143.329 1.00 19.86 678 GLY B CA 1
ATOM 11320 C C . GLY B 1 678 ? 134.490 113.503 142.482 1.00 19.86 678 GLY B C 1
ATOM 11321 O O . GLY B 1 678 ? 134.700 113.501 141.270 1.00 19.86 678 GLY B O 1
ATOM 11322 N N . LEU B 1 679 ? 133.913 114.536 143.101 1.00 18.59 679 LEU B N 1
ATOM 11323 C CA . LEU B 1 679 ? 133.615 115.756 142.357 1.00 18.59 679 LEU B CA 1
ATOM 11324 C C . LEU B 1 679 ? 134.893 116.395 141.823 1.00 18.59 679 LEU B C 1
ATOM 11325 O O . LEU B 1 679 ? 134.992 116.720 140.627 1.00 18.59 679 LEU B O 1
ATOM 11330 N N . VAL B 1 680 ? 135.889 116.560 142.698 1.00 19.38 680 VAL B N 1
ATOM 11331 C CA . VAL B 1 680 ? 137.163 117.138 142.283 1.00 19.38 680 VAL B CA 1
ATOM 11332 C C . VAL B 1 680 ? 137.776 116.315 141.162 1.00 19.38 680 VAL B C 1
ATOM 11333 O O . VAL B 1 680 ? 138.269 116.862 140.171 1.00 19.38 680 VAL B O 1
ATOM 11337 N N . GLY B 1 681 ? 137.756 114.989 141.301 1.00 20.90 681 GLY B N 1
ATOM 11338 C CA . GLY B 1 681 ? 138.362 114.135 140.299 1.00 20.90 681 GLY B CA 1
ATOM 11339 C C . GLY B 1 681 ? 137.639 114.188 138.970 1.00 20.90 681 GLY B C 1
ATOM 11340 O O . GLY B 1 681 ? 138.270 114.303 137.921 1.00 20.90 681 GLY B O 1
ATOM 11341 N N . MET B 1 682 ? 136.306 114.119 138.994 1.00 22.62 682 MET B N 1
ATOM 11342 C CA . MET B 1 682 ? 135.536 114.227 137.762 1.00 22.62 682 MET B CA 1
ATOM 11343 C C . MET B 1 682 ? 135.935 115.486 137.015 1.00 22.62 682 MET B C 1
ATOM 11344 O O . MET B 1 682 ? 136.326 115.434 135.840 1.00 22.62 682 MET B O 1
ATOM 11349 N N . ILE B 1 683 ? 135.908 116.619 137.720 1.00 20.43 683 ILE B N 1
ATOM 11350 C CA . ILE B 1 683 ? 136.261 117.890 137.096 1.00 20.43 683 ILE B CA 1
ATOM 11351 C C . ILE B 1 683 ? 137.688 117.845 136.561 1.00 20.43 683 ILE B C 1
ATOM 11352 O O . ILE B 1 683 ? 137.940 118.132 135.386 1.00 20.43 683 ILE B O 1
ATOM 11357 N N . ALA B 1 684 ? 138.634 117.434 137.407 1.00 21.41 684 ALA B N 1
ATOM 11358 C CA . ALA B 1 684 ? 140.047 117.624 137.103 1.00 21.41 684 ALA B CA 1
ATOM 11359 C C . ALA B 1 684 ? 140.526 116.693 135.999 1.00 21.41 684 ALA B C 1
ATOM 11360 O O . ALA B 1 684 ? 141.290 117.107 135.121 1.00 21.41 684 ALA B O 1
ATOM 11362 N N . ILE B 1 685 ? 140.101 115.428 136.024 1.00 22.32 685 ILE B N 1
ATOM 11363 C CA . ILE B 1 685 ? 140.653 114.446 135.104 1.00 22.32 685 ILE B CA 1
ATOM 11364 C C . ILE B 1 685 ? 139.777 114.224 133.883 1.00 22.32 685 ILE B C 1
ATOM 11365 O O . ILE B 1 685 ? 140.270 113.684 132.887 1.00 22.32 685 ILE B O 1
ATOM 11370 N N . SER B 1 686 ? 138.493 114.592 133.919 1.00 21.34 686 SER B N 1
ATOM 11371 C CA . SER B 1 686 ? 137.738 114.387 132.689 1.00 21.34 686 SER B CA 1
ATOM 11372 C C . SER B 1 686 ? 137.100 115.655 132.134 1.00 21.34 686 SER B C 1
ATOM 11373 O O . SER B 1 686 ? 137.405 116.064 131.009 1.00 21.34 686 SER B O 1
ATOM 11376 N N . LEU B 1 687 ? 136.241 116.299 132.922 1.00 18.21 687 LEU B N 1
ATOM 11377 C CA . LEU B 1 687 ? 135.351 117.311 132.364 1.00 18.21 687 LEU B CA 1
ATOM 11378 C C . LEU B 1 687 ? 136.112 118.575 131.987 1.00 18.21 687 LEU B C 1
ATOM 11379 O O . LEU B 1 687 ? 135.933 119.118 130.892 1.00 18.21 687 LEU B O 1
ATOM 11384 N N . LEU B 1 688 ? 136.962 119.065 132.892 1.00 16.84 688 LEU B N 1
ATOM 11385 C CA . LEU B 1 688 ? 137.704 120.290 132.600 1.00 16.84 688 LEU B CA 1
ATOM 11386 C C . LEU B 1 688 ? 138.678 120.119 131.441 1.00 16.84 688 LEU B C 1
ATOM 11387 O O . LEU B 1 688 ? 138.743 121.020 130.589 1.00 16.84 688 LEU B O 1
ATOM 11392 N N . PRO B 1 689 ? 139.483 119.047 131.356 1.00 17.67 689 PRO B N 1
ATOM 11393 C CA . PRO B 1 689 ? 140.327 118.880 130.158 1.00 17.67 689 PRO B CA 1
ATOM 11394 C C . PRO B 1 689 ? 139.541 118.822 128.859 1.00 17.67 689 PRO B C 1
ATOM 11395 O O . PRO B 1 689 ? 139.951 119.431 127.859 1.00 17.67 689 PRO B O 1
ATOM 11399 N N . VAL B 1 690 ? 138.407 118.117 128.852 1.00 17.55 690 VAL B N 1
ATOM 11400 C CA . VAL B 1 690 ? 137.575 118.076 127.653 1.00 17.55 690 VAL B CA 1
ATOM 11401 C C . VAL B 1 690 ? 137.085 119.473 127.305 1.00 17.55 690 VAL B C 1
ATOM 11402 O O . VAL B 1 690 ? 137.096 119.876 126.136 1.00 17.55 690 VAL B O 1
ATOM 11406 N N . GLY B 1 691 ? 136.650 120.231 128.312 1.00 15.93 691 GLY B N 1
ATOM 11407 C CA . GLY B 1 691 ? 136.184 121.583 128.062 1.00 15.93 691 GLY B CA 1
ATOM 11408 C C . GLY B 1 691 ? 137.273 122.485 127.516 1.00 15.93 691 GLY B C 1
ATOM 11409 O O . GLY B 1 691 ? 137.026 123.298 126.629 1.00 15.93 691 GLY B O 1
ATOM 11410 N N . VAL B 1 692 ? 138.496 122.348 128.034 1.00 14.57 692 VAL B N 1
ATOM 11411 C CA . VAL B 1 692 ? 139.607 123.161 127.546 1.00 14.57 692 VAL B CA 1
ATOM 11412 C C . VAL B 1 692 ? 139.923 122.830 126.092 1.00 14.57 692 VAL B C 1
ATOM 11413 O O . VAL B 1 692 ? 140.131 123.728 125.267 1.00 14.57 692 VAL B O 1
ATOM 11417 N N . ILE B 1 693 ? 139.988 121.538 125.760 1.00 15.07 693 ILE B N 1
ATOM 11418 C CA . ILE B 1 693 ? 140.279 121.142 124.382 1.00 15.07 693 ILE B CA 1
ATOM 11419 C C . ILE B 1 693 ? 139.177 121.633 123.447 1.00 15.07 693 ILE B C 1
ATOM 11420 O O . ILE B 1 693 ? 139.445 122.161 122.356 1.00 15.07 693 ILE B O 1
ATOM 11425 N N . GLN B 1 694 ? 137.922 121.494 123.877 1.00 14.44 694 GLN B N 1
ATOM 11426 C CA . GLN B 1 694 ? 136.808 122.001 123.089 1.00 14.44 694 GLN B CA 1
ATOM 11427 C C . GLN B 1 694 ? 136.893 123.507 122.914 1.00 14.44 694 GLN B C 1
ATOM 11428 O O . GLN B 1 694 ? 136.583 124.026 121.843 1.00 14.44 694 GLN B O 1
ATOM 11434 N N . ALA B 1 695 ? 137.272 124.228 123.970 1.00 13.14 695 ALA B N 1
ATOM 11435 C CA . ALA B 1 695 ? 137.367 125.680 123.880 1.00 13.14 695 ALA B CA 1
ATOM 11436 C C . ALA B 1 695 ? 138.429 126.090 122.873 1.00 13.14 695 ALA B C 1
ATOM 11437 O O . ALA B 1 695 ? 138.229 127.019 122.082 1.00 13.14 695 ALA B O 1
ATOM 11439 N N . TYR B 1 696 ? 139.576 125.410 122.897 1.00 13.99 696 TYR B N 1
ATOM 11440 C CA . TYR B 1 696 ? 140.601 125.676 121.894 1.00 13.99 696 TYR B CA 1
ATOM 11441 C C . TYR B 1 696 ? 140.037 125.477 120.494 1.00 13.99 696 TYR B C 1
ATOM 11442 O O . TYR B 1 696 ? 140.203 126.333 119.614 1.00 13.99 696 TYR B O 1
ATOM 11451 N N . ALA B 1 697 ? 139.337 124.359 120.280 1.00 13.63 697 ALA B N 1
ATOM 11452 C CA . ALA B 1 697 ? 138.768 124.099 118.959 1.00 13.63 697 ALA B CA 1
ATOM 11453 C C . ALA B 1 697 ? 137.728 125.148 118.573 1.00 13.63 697 ALA B C 1
ATOM 11454 O O . ALA B 1 697 ? 137.675 125.581 117.420 1.00 13.63 697 ALA B O 1
ATOM 11456 N N . SER B 1 698 ? 136.884 125.555 119.521 1.00 13.30 698 SER B N 1
ATOM 11457 C CA . SER B 1 698 ? 135.824 126.508 119.218 1.00 13.30 698 SER B CA 1
ATOM 11458 C C . SER B 1 698 ? 136.404 127.869 118.862 1.00 13.30 698 SER B C 1
ATOM 11459 O O . SER B 1 698 ? 135.934 128.539 117.938 1.00 13.30 698 SER B O 1
ATOM 11462 N N . ILE B 1 699 ? 137.427 128.298 119.599 1.00 12.16 699 ILE B N 1
ATOM 11463 C CA . ILE B 1 699 ? 138.044 129.585 119.310 1.00 12.16 699 ILE B CA 1
ATOM 11464 C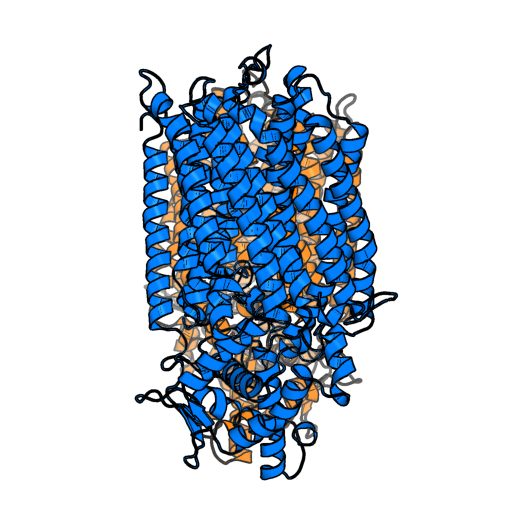 C . ILE B 1 699 ? 138.764 129.537 117.970 1.00 12.16 699 ILE B C 1
ATOM 11465 O O . ILE B 1 699 ? 138.700 130.488 117.185 1.00 12.16 699 ILE B O 1
ATOM 11470 N N . THR B 1 700 ? 139.429 128.419 117.669 1.00 13.87 700 THR B N 1
ATOM 11471 C CA . THR B 1 700 ? 140.255 128.351 116.468 1.00 13.87 700 THR B CA 1
ATOM 11472 C C . THR B 1 700 ? 139.422 128.167 115.200 1.00 13.87 700 THR B C 1
ATOM 11473 O O . THR B 1 700 ? 139.628 128.876 114.211 1.00 13.87 700 THR B O 1
ATOM 11477 N N . HIS B 1 701 ? 138.486 127.219 115.204 1.00 15.34 701 HIS B N 1
ATOM 11478 C CA . HIS B 1 701 ? 137.775 126.814 113.997 1.00 15.34 701 HIS B CA 1
ATOM 11479 C C . HIS B 1 701 ? 136.307 127.198 113.974 1.00 15.34 701 HIS B C 1
ATOM 11480 O O . HIS B 1 701 ? 135.756 127.402 112.892 1.00 15.34 701 HIS B O 1
ATOM 11487 N N . GLY B 1 702 ? 135.659 127.292 115.126 1.00 14.31 702 GLY B N 1
ATOM 11488 C CA . GLY B 1 702 ? 134.238 127.584 115.184 1.00 14.31 702 GLY B CA 1
ATOM 11489 C C . GLY B 1 702 ? 133.570 126.568 116.085 1.00 14.31 702 GLY B C 1
ATOM 11490 O O . GLY B 1 702 ? 134.093 125.479 116.330 1.00 14.31 702 GLY B O 1
ATOM 11491 N N . LEU B 1 703 ? 132.391 126.929 116.591 1.00 14.96 703 LEU B N 1
ATOM 11492 C CA . LEU B 1 703 ? 131.712 126.048 117.534 1.00 14.96 703 LEU B CA 1
ATOM 11493 C C . LEU B 1 703 ? 131.332 124.724 116.888 1.00 14.96 703 LEU B C 1
ATOM 11494 O O . LEU B 1 703 ? 131.429 123.667 117.523 1.00 14.96 703 LEU B O 1
ATOM 11499 N N . TRP B 1 704 ? 130.907 124.760 115.624 1.00 15.94 704 TRP B N 1
ATOM 11500 C CA . TRP B 1 704 ? 130.521 123.539 114.924 1.00 15.94 704 TRP B CA 1
ATOM 11501 C C . TRP B 1 704 ? 131.617 122.484 114.990 1.00 15.94 704 TRP B C 1
ATOM 11502 O O . TRP B 1 704 ? 131.334 121.284 115.053 1.00 15.94 704 TRP B O 1
ATOM 11513 N N . TYR B 1 705 ? 132.878 122.912 114.955 1.00 16.94 705 TYR B N 1
ATOM 11514 C CA . TYR B 1 705 ? 133.976 121.956 114.991 1.00 16.94 705 TYR B CA 1
ATOM 11515 C C . TYR B 1 705 ? 134.125 121.348 116.378 1.00 16.94 705 TYR B C 1
ATOM 11516 O O . TYR B 1 705 ? 134.342 120.141 116.517 1.00 16.94 705 TYR B O 1
ATOM 11525 N N . ALA B 1 706 ? 134.006 122.172 117.420 1.00 15.78 706 ALA B N 1
ATOM 11526 C CA . ALA B 1 706 ? 134.188 121.674 118.778 1.00 15.78 706 ALA B CA 1
ATOM 11527 C C . ALA B 1 706 ? 133.103 120.677 119.166 1.00 15.78 706 ALA B C 1
ATOM 11528 O O . ALA B 1 706 ? 133.324 119.834 120.039 1.00 15.78 706 ALA B O 1
ATOM 11530 N N . ARG B 1 707 ? 131.929 120.764 118.545 1.00 16.81 707 ARG B N 1
ATOM 11531 C CA . ARG B 1 707 ? 130.836 119.838 118.810 1.00 16.81 707 ARG B CA 1
ATOM 11532 C C . ARG B 1 707 ? 130.713 118.736 117.767 1.00 16.81 707 ARG B C 1
ATOM 11533 O O . ARG B 1 707 ? 129.820 117.897 117.881 1.00 16.81 707 ARG B O 1
ATOM 11541 N N . SER B 1 708 ? 131.588 118.713 116.768 1.00 21.18 708 SER B N 1
ATOM 11542 C CA . SER B 1 708 ? 131.460 117.768 115.670 1.00 21.18 708 SER B CA 1
ATOM 11543 C C . SER B 1 708 ? 131.766 116.338 116.118 1.00 21.18 708 SER B C 1
ATOM 11544 O O . SER B 1 708 ? 132.458 116.099 117.108 1.00 21.18 708 SER B O 1
ATOM 11547 N N . GLU B 1 709 ? 131.227 115.376 115.362 1.00 27.36 709 GLU B N 1
ATOM 11548 C CA . GLU B 1 709 ? 131.466 113.968 115.668 1.00 27.36 709 GLU B CA 1
ATOM 11549 C C . GLU B 1 709 ? 132.941 113.617 115.532 1.00 27.36 709 GLU B C 1
ATOM 11550 O O . GLU B 1 709 ? 133.494 112.901 116.373 1.00 27.36 709 GLU B O 1
ATOM 11556 N N . GLU B 1 710 ? 133.597 114.127 114.488 1.00 27.33 710 GLU B N 1
ATOM 11557 C CA . GLU B 1 710 ? 135.013 113.841 114.284 1.00 27.33 710 GLU B CA 1
ATOM 11558 C C . GLU B 1 710 ? 135.850 114.340 115.454 1.00 27.33 710 GLU B C 1
ATOM 11559 O O . GLU B 1 710 ? 136.799 113.671 115.877 1.00 27.33 710 GLU B O 1
ATOM 11565 N N . PHE B 1 711 ? 135.516 115.513 115.990 1.00 22.95 711 PHE B N 1
ATOM 11566 C CA . PHE B 1 711 ? 136.297 116.058 117.091 1.00 22.95 711 PHE B CA 1
ATOM 11567 C C . PHE B 1 711 ? 136.010 115.337 118.406 1.00 22.95 711 PHE B C 1
ATOM 11568 O O . PHE B 1 711 ? 136.939 115.030 119.157 1.00 22.95 711 PHE B O 1
ATOM 11576 N N . LEU B 1 712 ? 134.737 115.055 118.704 1.00 24.80 712 LEU B N 1
ATOM 11577 C CA . LEU B 1 712 ? 134.414 114.399 119.968 1.00 24.80 712 LEU B CA 1
ATOM 11578 C C . LEU B 1 712 ? 134.920 112.965 120.007 1.00 24.80 712 LEU B C 1
ATOM 11579 O O . LEU B 1 712 ? 135.115 112.409 121.092 1.00 24.80 712 LEU B O 1
ATOM 11584 N N . GLN B 1 713 ? 135.144 112.351 118.848 1.00 28.65 713 GLN B N 1
ATOM 11585 C CA . GLN B 1 713 ? 135.628 110.980 118.796 1.00 28.65 713 GLN B CA 1
ATOM 11586 C C . GLN B 1 713 ? 137.146 110.895 118.726 1.00 28.65 713 GLN B C 1
ATOM 11587 O O . GLN B 1 713 ? 137.685 109.795 118.580 1.00 28.65 713 GLN B O 1
ATOM 11593 N N . MET B 1 714 ? 137.845 112.026 118.841 1.00 32.37 714 MET B N 1
ATOM 11594 C CA . MET B 1 714 ? 139.296 112.000 118.956 1.00 32.37 714 MET B CA 1
ATOM 11595 C C . MET B 1 714 ? 139.699 111.132 120.141 1.00 32.37 714 MET B C 1
ATOM 11596 O O . MET B 1 714 ? 139.025 111.116 121.173 1.00 32.37 714 MET B O 1
ATOM 11601 N N . GLU B 1 715 ? 140.803 110.402 119.977 1.00 34.65 715 GLU B N 1
ATOM 11602 C CA . GLU B 1 715 ? 141.194 109.405 120.969 1.00 34.65 715 GLU B CA 1
ATOM 11603 C C . GLU B 1 715 ? 141.394 110.017 122.349 1.00 34.65 715 GLU B C 1
ATOM 11604 O O . GLU B 1 715 ? 141.051 109.390 123.357 1.00 34.65 715 GLU B O 1
ATOM 11610 N N . ILE B 1 716 ? 141.946 111.229 122.419 1.00 31.22 716 ILE B N 1
ATOM 11611 C CA . ILE B 1 716 ? 142.152 111.869 123.715 1.00 31.22 716 ILE B CA 1
ATOM 11612 C C . ILE B 1 716 ? 140.815 112.115 124.408 1.00 31.22 716 ILE B C 1
ATOM 11613 O O . ILE B 1 716 ? 140.667 111.870 125.609 1.00 31.22 716 ILE B O 1
ATOM 11618 N N . LEU B 1 717 ? 139.816 112.594 123.661 1.00 27.88 717 LEU B N 1
ATOM 11619 C CA . LEU B 1 717 ? 138.517 112.869 124.270 1.00 27.88 717 LEU B CA 1
ATOM 11620 C C . LEU B 1 717 ? 137.794 111.591 124.669 1.00 27.88 717 LEU B C 1
ATOM 11621 O O . LEU B 1 717 ? 137.155 111.548 125.726 1.00 27.88 717 LEU B O 1
ATOM 11626 N N . ASP B 1 718 ? 137.876 110.547 123.843 1.00 32.61 718 ASP B N 1
ATOM 11627 C CA . ASP B 1 718 ? 137.284 109.268 124.216 1.00 32.61 718 ASP B CA 1
ATOM 11628 C C . ASP B 1 718 ? 137.932 108.729 125.485 1.00 32.61 718 ASP B C 1
ATOM 11629 O O . ASP B 1 718 ? 137.243 108.256 126.397 1.00 32.61 718 ASP B O 1
ATOM 11634 N N . THR B 1 719 ? 139.261 108.828 125.571 1.00 30.89 719 THR B N 1
ATOM 11635 C CA . THR B 1 719 ? 139.976 108.390 126.765 1.00 30.89 719 THR B CA 1
ATOM 11636 C C . THR B 1 719 ? 139.553 109.194 127.989 1.00 30.89 719 THR B C 1
ATOM 11637 O O . THR B 1 719 ? 139.335 108.629 129.065 1.00 30.89 719 THR B O 1
ATOM 11641 N N . LEU B 1 720 ? 139.421 110.513 127.840 1.00 26.13 720 LEU B N 1
ATOM 11642 C CA . LEU B 1 720 ? 139.033 111.354 128.968 1.00 26.13 720 LEU B CA 1
ATOM 11643 C C . LEU B 1 720 ? 137.616 111.038 129.429 1.00 26.13 720 LEU B C 1
ATOM 11644 O O . LEU B 1 720 ? 137.326 111.076 130.629 1.00 26.13 720 LEU B O 1
ATOM 11649 N N . ARG B 1 721 ? 136.717 110.734 128.489 1.00 28.04 721 ARG B N 1
ATOM 11650 C CA . ARG B 1 721 ? 135.377 110.299 128.870 1.00 28.04 721 ARG B CA 1
ATOM 11651 C C . ARG B 1 721 ? 135.424 108.974 129.620 1.00 28.04 721 ARG B C 1
ATOM 11652 O O . ARG B 1 721 ? 134.698 108.785 130.603 1.00 28.04 721 ARG B O 1
ATOM 11660 N N . TRP B 1 722 ? 136.266 108.044 129.165 1.00 31.26 722 TRP B N 1
ATOM 11661 C CA . TRP B 1 722 ? 136.439 106.777 129.873 1.00 31.26 722 TRP B CA 1
ATOM 11662 C C . TRP B 1 722 ? 137.022 106.996 131.262 1.00 31.26 722 TRP B C 1
ATOM 11663 O O . TRP B 1 722 ? 136.596 106.365 132.235 1.00 31.26 722 TRP B O 1
ATOM 11674 N N . VAL B 1 723 ? 138.016 107.878 131.363 1.00 27.49 723 VAL B N 1
ATOM 11675 C CA . VAL B 1 723 ? 138.723 108.120 132.616 1.00 27.49 723 VAL B CA 1
ATOM 11676 C C . VAL B 1 723 ? 137.779 108.648 133.687 1.00 27.49 723 VAL B C 1
ATOM 11677 O O . VAL B 1 723 ? 137.989 108.415 134.884 1.00 27.49 723 VAL B O 1
ATOM 11681 N N . ARG B 1 724 ? 136.702 109.323 133.276 1.00 24.06 724 ARG B N 1
ATOM 11682 C CA . ARG B 1 724 ? 135.736 109.854 134.235 1.00 24.06 724 ARG B CA 1
ATOM 11683 C C . ARG B 1 724 ? 135.113 108.748 135.079 1.00 24.06 724 ARG B C 1
ATOM 11684 O O . ARG B 1 724 ? 134.611 109.010 136.177 1.00 24.06 724 ARG B O 1
ATOM 11692 N N . THR B 1 725 ? 135.142 107.508 134.588 1.00 26.04 725 THR B N 1
ATOM 11693 C CA . THR B 1 725 ? 134.475 106.401 135.268 1.00 26.04 725 THR B CA 1
ATOM 11694 C C . THR B 1 725 ? 135.024 106.175 136.675 1.00 26.04 725 THR B C 1
ATOM 11695 O O . THR B 1 725 ? 134.269 105.893 137.609 1.00 26.04 725 THR B O 1
ATOM 11699 N N . ALA B 1 726 ? 136.342 106.297 136.842 1.00 24.55 726 ALA B N 1
ATOM 11700 C CA . ALA B 1 726 ? 136.948 106.084 138.154 1.00 24.55 726 ALA B CA 1
ATOM 11701 C C . ALA B 1 726 ? 136.452 107.113 139.167 1.00 24.55 726 ALA B C 1
ATOM 11702 O O . ALA B 1 726 ? 136.006 106.759 140.266 1.00 24.55 726 ALA B O 1
ATOM 11704 N N . ALA B 1 727 ? 136.520 108.396 138.809 1.00 24.17 727 ALA B N 1
ATOM 11705 C CA . ALA B 1 727 ? 135.994 109.435 139.686 1.00 24.17 727 ALA B CA 1
ATOM 11706 C C . ALA B 1 727 ? 134.495 109.263 139.884 1.00 24.17 727 ALA B C 1
ATOM 11707 O O . ALA B 1 727 ? 133.968 109.499 140.976 1.00 24.17 727 ALA B O 1
ATOM 11709 N N . ASP B 1 728 ? 133.793 108.849 138.830 1.00 25.79 728 ASP B N 1
ATOM 11710 C CA . ASP B 1 728 ? 132.359 108.604 138.930 1.00 25.79 728 ASP B CA 1
ATOM 11711 C C . ASP B 1 728 ? 132.060 107.506 139.944 1.00 25.79 728 ASP B C 1
ATOM 11712 O O . ASP B 1 728 ? 131.142 107.636 140.760 1.00 25.79 728 ASP B O 1
ATOM 11717 N N . LEU B 1 729 ? 132.824 106.412 139.900 1.00 24.17 729 LEU B N 1
ATOM 11718 C CA . LEU B 1 729 ? 132.634 105.341 140.874 1.00 24.17 729 LEU B CA 1
ATOM 11719 C C . LEU B 1 729 ? 132.961 105.802 142.286 1.00 24.17 729 LEU B C 1
ATOM 11720 O O . LEU B 1 729 ? 132.268 105.420 143.234 1.00 24.17 729 LEU B O 1
ATOM 11725 N N . ILE B 1 730 ? 134.006 106.613 142.448 1.00 22.08 730 ILE B N 1
ATOM 11726 C CA . ILE B 1 730 ? 134.334 107.145 143.769 1.00 22.08 730 ILE B CA 1
ATOM 11727 C C . ILE B 1 730 ? 133.176 107.984 144.306 1.00 22.08 730 ILE B C 1
ATOM 11728 O O . ILE B 1 730 ? 132.760 107.846 145.466 1.00 22.08 730 ILE B O 1
ATOM 11733 N N . PHE B 1 731 ? 132.627 108.854 143.456 1.00 20.39 731 PHE B N 1
ATOM 11734 C CA . PHE B 1 731 ? 131.511 109.703 143.854 1.00 20.39 731 PHE B CA 1
ATOM 11735 C C . PHE B 1 731 ? 130.282 108.878 144.211 1.00 20.39 731 PHE B C 1
ATOM 11736 O O . PHE B 1 731 ? 129.580 109.180 145.184 1.00 20.39 731 PHE B O 1
ATOM 11744 N N . ILE B 1 732 ? 129.991 107.846 143.421 1.00 22.55 732 ILE B N 1
ATOM 11745 C CA . ILE B 1 732 ? 128.839 107.000 143.704 1.00 22.55 732 ILE B CA 1
ATOM 11746 C C . ILE B 1 732 ? 129.039 106.231 145.007 1.00 22.55 732 ILE B C 1
ATOM 11747 O O . ILE B 1 732 ? 128.084 106.034 145.766 1.00 22.55 732 ILE B O 1
ATOM 11752 N N . GLY B 1 733 ? 130.266 105.794 145.292 1.00 23.30 733 GLY B N 1
ATOM 11753 C CA . GLY B 1 733 ? 130.532 105.189 146.586 1.00 23.30 733 GLY B CA 1
ATOM 11754 C C . GLY B 1 733 ? 130.259 106.144 147.732 1.00 23.30 733 GLY B C 1
ATOM 11755 O O . GLY B 1 733 ? 129.638 105.771 148.732 1.00 23.30 733 GLY B O 1
ATOM 11756 N N . GLY B 1 734 ? 130.699 107.395 147.592 1.00 23.16 734 GLY B N 1
ATOM 11757 C CA . GLY B 1 734 ? 130.396 108.383 148.618 1.00 23.16 734 GLY B CA 1
ATOM 11758 C C . GLY B 1 734 ? 128.905 108.602 148.794 1.00 23.16 734 GLY B C 1
ATOM 11759 O O . GLY B 1 734 ? 128.405 108.696 149.922 1.00 23.16 734 GLY B O 1
ATOM 11760 N N . ALA B 1 735 ? 128.176 108.671 147.681 1.00 23.98 735 ALA B N 1
ATOM 11761 C CA . ALA B 1 735 ? 126.731 108.862 147.739 1.00 23.98 735 ALA B CA 1
ATOM 11762 C C . ALA B 1 735 ? 126.053 107.694 148.445 1.00 23.98 735 ALA B C 1
ATOM 11763 O O . ALA B 1 735 ? 125.144 107.886 149.261 1.00 23.98 735 ALA B O 1
ATOM 11765 N N . ILE B 1 736 ? 126.486 106.469 148.141 1.00 25.93 736 ILE B N 1
ATOM 11766 C CA . ILE B 1 736 ? 125.929 105.293 148.801 1.00 25.93 736 ILE B CA 1
ATOM 11767 C C . ILE B 1 736 ? 126.217 105.323 150.297 1.00 25.93 736 ILE B C 1
ATOM 11768 O O . ILE B 1 736 ? 125.341 104.997 151.106 1.00 25.93 736 ILE B O 1
ATOM 11773 N N . CYS B 1 737 ? 127.429 105.726 150.695 1.00 28.48 737 CYS B N 1
ATOM 11774 C CA . CYS B 1 737 ? 127.728 105.825 152.125 1.00 28.48 737 CYS B CA 1
ATOM 11775 C C . CYS B 1 737 ? 126.815 106.825 152.825 1.00 28.48 737 CYS B C 1
ATOM 11776 O O . CYS B 1 737 ? 126.278 106.537 153.904 1.00 28.48 737 CYS B O 1
ATOM 11779 N N . VAL B 1 738 ? 126.625 108.005 152.231 1.00 27.35 738 VAL B N 1
ATOM 11780 C CA . VAL B 1 738 ? 125.777 109.015 152.865 1.00 27.35 738 VAL B CA 1
ATOM 11781 C C . VAL B 1 738 ? 124.336 108.522 152.959 1.00 27.35 738 VAL B C 1
ATOM 11782 O O . VAL B 1 738 ? 123.659 108.706 153.983 1.00 27.35 738 VAL B O 1
ATOM 11786 N N . ALA B 1 739 ? 123.844 107.895 151.889 1.00 27.58 739 ALA B N 1
ATOM 11787 C CA . ALA B 1 739 ? 122.485 107.369 151.901 1.00 27.58 739 ALA B CA 1
ATOM 11788 C C . ALA B 1 739 ? 122.321 106.305 152.975 1.00 27.58 739 ALA B C 1
ATOM 11789 O O . ALA B 1 739 ? 121.304 106.270 153.677 1.00 27.58 739 ALA B O 1
ATOM 11791 N N . ILE B 1 740 ? 123.322 105.435 153.125 1.00 29.50 740 ILE B N 1
ATOM 11792 C CA . ILE B 1 740 ? 123.262 104.395 154.145 1.00 29.50 740 ILE B CA 1
ATOM 11793 C C . ILE B 1 740 ? 123.218 105.012 155.534 1.00 29.50 740 ILE B C 1
ATOM 11794 O O . ILE B 1 740 ? 122.459 104.564 156.398 1.00 29.50 740 ILE B O 1
ATOM 11799 N N . GLN B 1 741 ? 124.036 106.037 155.778 1.00 32.17 741 GLN B N 1
ATOM 11800 C CA . GLN B 1 741 ? 124.029 106.681 157.090 1.00 32.17 741 GLN B CA 1
ATOM 11801 C C . GLN B 1 741 ? 122.664 107.287 157.403 1.00 32.17 741 GLN B C 1
ATOM 11802 O O . GLN B 1 741 ? 122.112 107.085 158.497 1.00 32.17 741 GLN B O 1
ATOM 11808 N N . ALA B 1 742 ? 122.095 108.026 156.447 1.00 31.09 742 ALA B N 1
ATOM 11809 C CA . ALA B 1 742 ? 120.795 108.647 156.689 1.00 31.09 742 ALA B CA 1
ATOM 11810 C C . ALA B 1 742 ? 119.717 107.596 156.920 1.00 31.09 742 ALA B C 1
ATOM 11811 O O . ALA B 1 742 ? 118.877 107.741 157.818 1.00 31.09 742 ALA B O 1
ATOM 11813 N N . THR B 1 743 ? 119.732 106.527 156.122 1.00 31.82 743 THR B N 1
ATOM 11814 C CA . THR B 1 743 ? 118.737 105.472 156.269 1.00 31.82 743 THR B CA 1
ATOM 11815 C C . THR B 1 743 ? 118.882 104.756 157.606 1.00 31.82 743 THR B C 1
ATOM 11816 O O . THR B 1 743 ? 117.882 104.439 158.258 1.00 31.82 743 THR B O 1
ATOM 11820 N N . LYS B 1 744 ? 120.121 104.497 158.034 1.00 33.33 744 LYS B N 1
ATOM 11821 C CA . LYS B 1 744 ? 120.340 103.891 159.342 1.00 33.33 744 LYS B CA 1
ATOM 11822 C C . LYS B 1 744 ? 119.802 104.769 160.456 1.00 33.33 744 LYS B C 1
ATOM 11823 O O . LYS B 1 744 ? 119.234 104.256 161.425 1.00 33.33 744 LYS B O 1
ATOM 11829 N N . ILE B 1 745 ? 119.984 106.084 160.352 1.00 34.85 745 ILE B N 1
ATOM 11830 C CA . ILE B 1 745 ? 119.475 106.958 161.404 1.00 34.85 745 ILE B CA 1
ATOM 11831 C C . ILE B 1 745 ? 117.949 106.948 161.415 1.00 34.85 745 ILE B C 1
ATOM 11832 O O . ILE B 1 745 ? 117.325 106.714 162.455 1.00 34.85 745 ILE B O 1
ATOM 11837 N N . VAL B 1 746 ? 117.322 107.176 160.256 1.00 33.84 746 VAL B N 1
ATOM 11838 C CA . VAL B 1 746 ? 115.873 107.368 160.257 1.00 33.84 746 VAL B CA 1
ATOM 11839 C C . VAL B 1 746 ? 115.107 106.063 160.436 1.00 33.84 746 VAL B C 1
ATOM 11840 O O . VAL B 1 746 ? 113.973 106.084 160.925 1.00 33.84 746 VAL B O 1
ATOM 11844 N N . PHE B 1 747 ? 115.689 104.930 160.067 1.00 21.83 747 PHE B N 1
ATOM 11845 C CA . PHE B 1 747 ? 114.986 103.655 160.172 1.00 21.83 747 PHE B CA 1
ATOM 11846 C C . PHE B 1 747 ? 115.693 102.709 161.135 1.00 21.83 747 PHE B C 1
ATOM 11847 O O . PHE B 1 747 ? 116.280 103.143 162.124 1.00 21.83 747 PHE B O 1
#